Protein AF-A0A7S4IRR3-F1 (afdb_monomer_lite)

Secondary structure (DSSP, 8-state):
-HHHHHHHS--S----SSS--------SSTT--EEEEEEBTTSS---S-----S--EEEEEETTS-EEEEE-----TTS-PPPPEEEE--SPPPSS--SEEEEES-THHHHS-TT----------------------EEEEE-TTS-EEETTEEEESSEEEEEEETTTTEEEEEE-SSS-EEEEEEHHHHHS--GGGHHHHHHHHHHSSPPPEE--TT-EEEEE-SSSS-EEEE-TTS-EEEE--HHHHHHHHHHHHHTT-HHHHHHHHHHHT--TTHHHHT-HHHHHTSSHHHHHHHH---HHHHHHHHHT--SS-HHHHTSPPPGGG--SSS---S-SS----------GGGHHHHHHHHHHHHHHHHHHHSB-TTS-B--TTSSHHHHHHHHHHSSS--HHHHHHHHHHHHHHHHHTT--TTS-GGGSHHHHHHHHHHHHHS-HHHHHHHHHHTT-HHHHHHHHHH-TT--HHHHHHHHHHHHHS-HHHHHHHHHHHTT-HHHHHHHHHHHHHHHHHHHTT---TT---S-----------HHHHHHHHHHHHHHHHT-HHHHHHHS-TT-HHHHHHHHHHHHHHHHHTT-HHHHHHHHHTSSS--HHHHHHHHHHHT-HHHHHHHHHHTTSS--------SS--HHHHHHHHHHHHHHHHHHH--PPTTS---TTSPPPPHHHHHHHHHHHHHHHIIIII--HHHHHHHHHHTT-HHHHHHHHHHTT-HHHHHHHHHHHHHHHHHHHHHHHHHHHHHHHHHHHHHHHHHHHHHH-

Sequence (779 aa):
QAHLDRIIIRGDGAEGEGGRSVRCLPVEGESARVLRLAPWSDEDGDVGGDSPESGPGAIVELSDGTLLEYNAGDVDGDGEGESPRLSPSEAEPLLEPCPWIAALRRPDRFLAPSGSSSDEHPHDSHHDHHHHHDSKRVVVGLSSRSRLYLSDRLLSPSSSSFAISPFHSFLAHVTIGSRSQLRHLPLSALASYDPLSGSEGDAALLGEGYEPRDVERGSRLVAVLPSSPSAVLQMARGNLEGVYPRALVLPHVMTLLDRGEYGPAVEIMRRQKVDLNLAVDIDPTKFLDGGGVDALIDRVRAVDRLNLFLSNLTDEDITRWKYRVPGWLRLKSGGGDRYDGAGAGAATDFDFTAKVNRVCSATRDAMLKAERAGETSSGRAVKSGHFLLPILSTFAKERPPRLEDALSLIRENALAAAAGGGSKHKSPLLSDKCQSSIQYLAFLADYPLLFDTALGMYDFDLAKAVARNSPQMDPKVYLPLLKKLRGLGESAGRYEVDVRLGRYESALKNLVRMGEEEEEGAAGDDNPAAAVFEGEEKKEGASSDDEKHFERCLAFLRTHKLHCLGLELYDSSQPDRRRRVAVSLGQRLLGEGKGEAALSVFLALDPPDLESAKGAARMCGDWRAYFFACSSASSSGDGEDEEGGGGSREGRRRAIAAEIAEEIASSGKAAPGDGVAGGMPPPSSDELHRRGASAAARILLDYADDVDGAVDMLVKAEAWSEGRRIAVLRSREDLARKVSDGAAAAAERYLEDMITKADAFEESNARYGDVVKLRRRVV

Organism: NCBI:txid265563

InterPro domains:
  IPR006849 Elongator complex protein 1 [PTHR12747] (57-776)
  IPR056165 ELP1, N-terminal second beta-propeller [PF23797] (127-222)
  IPR056167 ELP1, alpha-solenoid [PF23925] (246-485)

Structure (mmCIF, N/CA/C/O backbone):
data_AF-A0A7S4IRR3-F1
#
_entry.id   AF-A0A7S4IRR3-F1
#
loop_
_atom_site.group_PDB
_atom_site.id
_atom_site.type_symbol
_atom_site.label_atom_id
_atom_site.label_alt_id
_atom_site.label_comp_id
_atom_site.label_asym_id
_atom_site.label_entity_id
_atom_site.label_seq_id
_atom_site.pdbx_PDB_ins_code
_atom_site.Cartn_x
_atom_site.Cartn_y
_atom_site.Cartn_z
_atom_site.occupancy
_atom_site.B_iso_or_equiv
_atom_site.auth_seq_id
_atom_site.auth_comp_id
_atom_site.auth_asym_id
_atom_site.auth_atom_id
_atom_site.pdbx_PDB_model_num
ATOM 1 N N . GLN A 1 1 ? 33.827 -16.045 -50.760 1.00 35.38 1 GLN A N 1
ATOM 2 C CA . GLN A 1 1 ? 33.430 -16.798 -51.974 1.00 35.38 1 GLN A CA 1
ATOM 3 C C . GLN A 1 1 ? 34.607 -17.223 -52.849 1.00 35.38 1 GLN A C 1
ATOM 5 O O . GLN A 1 1 ? 35.004 -18.368 -52.732 1.00 35.38 1 GLN A O 1
ATOM 10 N N . ALA A 1 2 ? 35.233 -16.345 -53.649 1.00 34.03 2 ALA A N 1
ATOM 11 C CA . ALA A 1 2 ? 36.182 -16.763 -54.700 1.00 34.03 2 ALA A CA 1
ATOM 12 C C . ALA A 1 2 ? 37.408 -17.574 -54.215 1.00 34.03 2 ALA A C 1
ATOM 14 O O . ALA A 1 2 ? 37.931 -18.404 -54.955 1.00 34.03 2 ALA A O 1
ATOM 15 N N . HIS A 1 3 ? 37.858 -17.353 -52.976 1.00 36.78 3 HIS A N 1
ATOM 16 C CA . HIS A 1 3 ? 38.948 -18.119 -52.362 1.00 36.78 3 HIS A CA 1
ATOM 17 C C . HIS A 1 3 ? 38.504 -19.520 -51.902 1.00 36.78 3 HIS A C 1
ATOM 19 O O . HIS A 1 3 ? 39.292 -20.447 -51.984 1.00 36.78 3 HIS A O 1
ATOM 25 N N . LEU A 1 4 ? 37.244 -19.686 -51.481 1.00 41.91 4 LEU A N 1
ATOM 26 C CA . LEU A 1 4 ? 36.641 -20.956 -51.044 1.00 41.91 4 LEU A CA 1
ATOM 27 C C . LEU A 1 4 ? 36.145 -21.796 -52.227 1.00 41.91 4 LEU A C 1
ATOM 29 O O . LEU A 1 4 ? 36.355 -23.004 -52.249 1.00 41.91 4 LEU A O 1
ATOM 33 N N . ASP A 1 5 ? 35.587 -21.150 -53.256 1.00 39.03 5 ASP A N 1
ATOM 34 C CA . ASP A 1 5 ? 35.231 -21.814 -54.515 1.00 39.03 5 ASP A CA 1
ATOM 35 C C . ASP A 1 5 ? 36.475 -22.445 -55.160 1.00 39.03 5 ASP A C 1
ATOM 37 O O . ASP A 1 5 ? 36.417 -23.550 -55.686 1.00 39.03 5 ASP A O 1
ATOM 41 N N . ARG A 1 6 ? 37.645 -21.799 -55.050 1.00 39.53 6 ARG A N 1
ATOM 42 C CA . ARG A 1 6 ? 38.924 -22.385 -55.489 1.00 39.53 6 ARG A CA 1
ATOM 43 C C . ARG A 1 6 ? 39.375 -23.589 -54.656 1.00 39.53 6 ARG A C 1
ATOM 45 O O . ARG A 1 6 ? 40.076 -24.431 -55.209 1.00 39.53 6 ARG A O 1
ATOM 52 N N . ILE A 1 7 ? 38.993 -23.669 -53.379 1.00 42.56 7 ILE A N 1
ATOM 53 C CA . ILE A 1 7 ? 39.371 -24.766 -52.471 1.00 42.56 7 ILE A CA 1
ATOM 54 C C . ILE A 1 7 ? 38.525 -26.019 -52.741 1.00 42.56 7 ILE A C 1
ATOM 56 O O . ILE A 1 7 ? 39.054 -27.123 -52.710 1.00 42.56 7 ILE A O 1
ATOM 60 N N . ILE A 1 8 ? 37.242 -25.861 -53.077 1.00 42.03 8 ILE A N 1
ATOM 61 C CA . ILE A 1 8 ? 36.310 -26.991 -53.258 1.00 42.03 8 ILE A CA 1
ATOM 62 C C . ILE A 1 8 ? 36.262 -27.509 -54.710 1.00 42.03 8 ILE A C 1
ATOM 64 O O . ILE A 1 8 ? 35.900 -28.655 -54.945 1.00 42.03 8 ILE A O 1
ATOM 68 N N . ILE A 1 9 ? 36.682 -26.715 -55.703 1.00 36.94 9 ILE A N 1
ATOM 69 C CA . ILE A 1 9 ? 36.589 -27.097 -57.129 1.00 36.94 9 ILE A CA 1
ATOM 70 C C . ILE A 1 9 ? 37.771 -27.959 -57.624 1.00 36.94 9 ILE A C 1
ATOM 72 O O . ILE A 1 9 ? 37.675 -28.558 -58.694 1.00 36.94 9 ILE A O 1
ATOM 76 N N . ARG A 1 10 ? 38.888 -28.068 -56.892 1.00 39.56 10 ARG A N 1
ATOM 77 C CA . ARG A 1 10 ? 40.057 -28.843 -57.354 1.00 39.56 10 ARG A CA 1
ATOM 78 C C . ARG A 1 10 ? 40.174 -30.191 -56.645 1.00 39.56 10 ARG A C 1
ATOM 80 O O . ARG A 1 10 ? 40.886 -30.316 -55.654 1.00 39.56 10 ARG A O 1
ATOM 87 N N . GLY A 1 11 ? 39.493 -31.189 -57.206 1.00 37.97 11 GLY A N 1
ATOM 88 C CA . GLY A 1 11 ? 39.904 -32.585 -57.079 1.00 37.97 11 GLY A CA 1
ATOM 89 C C . GLY A 1 11 ? 41.232 -32.794 -57.812 1.00 37.97 11 GLY A C 1
ATOM 90 O O . GLY A 1 11 ? 41.384 -32.338 -58.942 1.00 37.97 11 GLY A O 1
ATOM 91 N N . ASP A 1 12 ? 42.167 -33.435 -57.116 1.00 32.97 12 ASP A N 1
ATOM 92 C CA . ASP A 1 12 ? 43.511 -33.846 -57.526 1.00 32.97 12 ASP A CA 1
ATOM 93 C C . ASP A 1 12 ? 44.488 -32.778 -58.060 1.00 32.97 12 ASP A C 1
ATOM 95 O O . ASP A 1 12 ? 44.356 -32.216 -59.142 1.00 32.97 12 ASP A O 1
ATOM 99 N N . GLY A 1 13 ? 45.566 -32.589 -57.286 1.00 43.34 13 GLY A N 1
ATOM 100 C CA . GLY A 1 13 ? 46.900 -32.232 -57.774 1.00 43.34 13 GLY A CA 1
ATOM 101 C C . GLY A 1 13 ? 47.042 -30.913 -58.536 1.00 43.34 13 GLY A C 1
ATOM 102 O O . GLY A 1 13 ? 47.095 -30.901 -59.762 1.00 43.34 13 GLY A O 1
ATOM 103 N N . ALA A 1 14 ? 47.258 -29.803 -57.824 1.00 32.59 14 ALA A N 1
ATOM 104 C CA . ALA A 1 14 ? 47.931 -28.642 -58.410 1.00 32.59 14 ALA A CA 1
ATOM 105 C C . ALA A 1 14 ? 48.655 -27.814 -57.337 1.00 32.59 14 ALA A C 1
ATOM 107 O O . ALA A 1 14 ? 48.015 -27.121 -56.545 1.00 32.59 14 ALA A O 1
ATOM 108 N N . GLU A 1 15 ? 49.990 -27.857 -57.349 1.00 34.72 15 GLU A N 1
ATOM 109 C CA . GLU A 1 15 ? 50.844 -26.885 -56.662 1.00 34.72 15 GLU A CA 1
ATOM 110 C C . GLU A 1 15 ? 50.560 -25.485 -57.229 1.00 34.72 15 GLU A C 1
ATOM 112 O O . GLU A 1 15 ? 50.733 -25.227 -58.421 1.00 34.72 15 GLU A O 1
ATOM 117 N N . GLY A 1 16 ? 50.056 -24.583 -56.386 1.00 35.41 16 GLY A N 1
ATOM 118 C CA . GLY A 1 16 ? 49.928 -23.167 -56.712 1.00 35.41 16 GLY A CA 1
ATOM 119 C C . GLY A 1 16 ? 51.215 -22.425 -56.362 1.00 35.41 16 GLY A C 1
ATOM 120 O O . GLY A 1 16 ? 51.739 -22.589 -55.260 1.00 35.41 16 GLY A O 1
ATOM 121 N N . GLU A 1 17 ? 51.706 -21.596 -57.285 1.00 38.66 17 GLU A N 1
ATOM 122 C CA . GLU A 1 17 ? 52.822 -20.674 -57.054 1.00 38.66 17 GLU A CA 1
ATOM 123 C C . GLU A 1 17 ? 52.554 -19.821 -55.803 1.00 38.66 17 GLU A C 1
ATOM 125 O O . GLU A 1 17 ? 51.614 -19.025 -55.767 1.00 38.66 17 GLU A O 1
ATOM 130 N N . GLY A 1 18 ? 53.373 -20.018 -54.766 1.00 40.31 18 GLY A N 1
ATOM 131 C CA . GLY A 1 18 ? 53.270 -19.292 -53.498 1.00 40.31 18 GLY A CA 1
ATOM 132 C C . GLY A 1 18 ? 53.074 -20.152 -52.248 1.00 40.31 18 GLY A C 1
ATOM 133 O O . GLY A 1 18 ? 52.336 -19.739 -51.364 1.00 40.31 18 GLY A O 1
ATOM 134 N N . GLY A 1 19 ? 53.706 -21.328 -52.150 1.00 33.09 19 GLY A N 1
ATOM 135 C CA . GLY A 1 19 ? 54.172 -21.928 -50.882 1.00 33.09 19 GLY A CA 1
ATOM 136 C C . GLY A 1 19 ? 53.174 -22.205 -49.741 1.00 33.09 19 GLY A C 1
ATOM 137 O O . GLY A 1 19 ? 53.611 -22.631 -48.679 1.00 33.09 19 GLY A O 1
ATOM 138 N N . ARG A 1 20 ? 51.864 -21.999 -49.907 1.00 32.97 20 ARG A N 1
ATOM 139 C CA . ARG A 1 20 ? 50.837 -22.328 -48.904 1.00 32.97 20 ARG A CA 1
ATOM 140 C C . ARG A 1 20 ? 49.991 -23.489 -49.413 1.00 32.97 20 ARG A C 1
ATOM 142 O O . ARG A 1 20 ? 49.128 -23.305 -50.270 1.00 32.97 20 ARG A O 1
ATOM 149 N N . SER A 1 21 ? 50.247 -24.694 -48.901 1.00 32.44 21 SER A N 1
ATOM 150 C CA . SER A 1 21 ? 49.424 -25.866 -49.209 1.00 32.44 21 SER A CA 1
ATOM 151 C C . SER A 1 21 ? 48.075 -25.745 -48.499 1.00 32.44 21 SER A C 1
ATOM 153 O O . SER A 1 21 ? 48.017 -25.798 -47.270 1.00 32.44 21 SER A O 1
ATOM 155 N N . VAL A 1 22 ? 46.985 -25.615 -49.251 1.00 36.72 22 VAL A N 1
ATOM 156 C CA . VAL A 1 22 ? 45.637 -25.800 -48.703 1.00 36.72 22 VAL A CA 1
ATOM 157 C C . VAL A 1 22 ? 45.324 -27.292 -48.774 1.00 36.72 22 VAL A C 1
ATOM 159 O O . VAL A 1 22 ? 45.289 -27.862 -49.862 1.00 36.72 22 VAL A O 1
ATOM 162 N N . ARG A 1 23 ? 45.137 -27.949 -47.624 1.00 35.16 23 ARG A N 1
ATOM 163 C CA . ARG A 1 23 ? 44.628 -29.327 -47.589 1.00 35.16 23 ARG A CA 1
ATOM 164 C C . ARG A 1 23 ? 43.145 -29.296 -47.963 1.00 35.16 23 ARG A C 1
ATOM 166 O O . ARG A 1 23 ? 42.326 -28.844 -47.169 1.00 35.16 23 ARG A O 1
ATOM 173 N N . CYS A 1 24 ? 42.813 -29.751 -49.166 1.00 39.56 24 CYS A N 1
ATOM 174 C CA . CYS A 1 24 ? 41.432 -29.988 -49.578 1.00 39.56 24 CYS A CA 1
ATOM 175 C C . CYS A 1 24 ? 40.955 -31.325 -48.991 1.00 39.56 24 CYS A C 1
ATOM 177 O O . CYS A 1 24 ? 41.635 -32.340 -49.143 1.00 39.56 24 CYS A O 1
ATOM 179 N N . LEU A 1 25 ? 39.807 -31.330 -48.308 1.00 39.19 25 LEU A N 1
ATOM 180 C CA . LEU A 1 25 ? 39.143 -32.568 -47.893 1.00 39.19 25 LEU A CA 1
ATOM 181 C C . LEU A 1 25 ? 38.519 -33.242 -49.128 1.00 39.19 25 LEU A C 1
ATOM 183 O O . LEU A 1 25 ? 37.919 -32.538 -49.945 1.00 39.19 25 LEU A O 1
ATOM 187 N N . PRO A 1 26 ? 38.628 -34.573 -49.283 1.00 35.41 26 PRO A N 1
ATOM 188 C CA . PRO A 1 26 ? 37.920 -35.284 -50.335 1.00 35.41 26 PRO A CA 1
ATOM 189 C C . PRO A 1 26 ? 36.426 -35.277 -49.998 1.00 35.41 26 PRO A C 1
ATOM 191 O O . PRO A 1 26 ? 35.986 -35.957 -49.076 1.00 35.41 26 PRO A O 1
ATOM 194 N N . VAL A 1 27 ? 35.641 -34.480 -50.721 1.00 41.53 27 VAL A N 1
ATOM 195 C CA . VAL A 1 27 ? 34.182 -34.616 -50.712 1.00 41.53 27 VAL A CA 1
ATOM 196 C C . VAL A 1 27 ? 33.857 -35.722 -51.712 1.00 41.53 27 VAL A C 1
ATOM 198 O O . VAL A 1 27 ? 34.025 -35.541 -52.918 1.00 41.53 27 VAL A O 1
ATOM 201 N N . GLU A 1 28 ? 33.478 -36.901 -51.219 1.00 35.97 28 GLU A N 1
ATOM 202 C CA . GLU A 1 28 ? 33.031 -38.006 -52.068 1.00 35.97 28 GLU A CA 1
ATOM 203 C C . GLU A 1 28 ? 31.702 -37.628 -52.739 1.00 35.97 28 GLU A C 1
ATOM 205 O O . GLU A 1 28 ? 30.629 -37.729 -52.153 1.00 35.97 28 GLU A O 1
ATOM 210 N N . GLY A 1 29 ? 31.782 -37.154 -53.981 1.00 41.12 29 GLY A N 1
ATOM 211 C CA . GLY A 1 29 ? 30.624 -36.828 -54.805 1.00 41.12 29 GLY A CA 1
ATOM 212 C C . GLY A 1 29 ? 30.916 -35.672 -55.754 1.00 41.12 29 GLY A C 1
ATOM 213 O O . GLY A 1 29 ? 31.069 -34.525 -55.338 1.00 41.12 29 GLY A O 1
ATOM 214 N N . GLU A 1 30 ? 30.966 -35.955 -57.055 1.00 42.25 30 GLU A N 1
ATOM 215 C CA . GLU A 1 30 ? 30.983 -34.927 -58.096 1.00 42.25 30 GLU A CA 1
ATOM 216 C C . GLU A 1 30 ? 29.732 -34.037 -57.954 1.00 42.25 30 GLU A C 1
ATOM 218 O O . GLU A 1 30 ? 28.657 -34.450 -58.381 1.00 42.25 30 GLU A O 1
ATOM 223 N N . SER A 1 31 ? 29.845 -32.853 -57.323 1.00 52.12 31 SER A N 1
ATOM 224 C CA . SER A 1 31 ? 29.024 -31.627 -57.531 1.00 52.12 31 SER A CA 1
ATOM 225 C C . SER A 1 31 ? 28.780 -30.726 -56.302 1.00 52.12 31 SER A C 1
ATOM 227 O O . SER A 1 31 ? 28.099 -29.709 -56.460 1.00 52.12 31 SER A O 1
ATOM 229 N N . ALA A 1 32 ? 29.321 -30.999 -55.109 1.00 55.38 32 ALA A N 1
ATOM 230 C CA . ALA A 1 32 ? 29.076 -30.134 -53.945 1.00 55.38 32 ALA A CA 1
ATOM 231 C C . ALA A 1 32 ? 29.749 -28.748 -54.096 1.00 55.38 32 ALA A C 1
ATOM 233 O O . ALA A 1 32 ? 30.969 -28.639 -54.201 1.00 55.38 32 ALA A O 1
ATOM 234 N N . ARG A 1 33 ? 28.959 -27.666 -54.129 1.00 67.62 33 ARG A N 1
ATOM 235 C CA . ARG A 1 33 ? 29.439 -26.268 -54.198 1.00 67.62 33 ARG A CA 1
ATOM 236 C C . ARG A 1 33 ? 29.183 -25.553 -52.879 1.00 67.62 33 ARG A C 1
ATOM 238 O O . ARG A 1 33 ? 28.206 -25.863 -52.207 1.00 67.62 33 ARG A O 1
ATOM 245 N N . VAL A 1 34 ? 29.992 -24.542 -52.550 1.00 69.69 34 VAL A N 1
ATOM 246 C CA . VAL A 1 34 ? 29.703 -23.652 -51.412 1.00 69.69 34 VAL A CA 1
ATOM 247 C C . VAL A 1 34 ? 28.371 -22.958 -51.648 1.00 69.69 34 VAL A C 1
ATOM 249 O O . VAL A 1 34 ? 28.236 -22.130 -52.552 1.00 69.69 34 VAL A O 1
ATOM 252 N N . LEU A 1 35 ? 27.389 -23.278 -50.814 1.00 70.38 35 LEU A N 1
ATOM 253 C CA . LEU A 1 35 ? 26.112 -22.595 -50.804 1.00 70.38 35 LEU A CA 1
ATOM 254 C C . LEU A 1 35 ? 26.256 -21.284 -50.032 1.00 70.38 35 LEU A C 1
ATOM 256 O O . LEU A 1 35 ? 25.914 -20.220 -50.563 1.00 70.38 35 LEU A O 1
ATOM 260 N N . ARG A 1 36 ? 26.797 -21.333 -48.805 1.00 75.38 36 ARG A N 1
ATOM 261 C CA . ARG A 1 36 ? 26.879 -20.179 -47.895 1.00 75.38 36 ARG A CA 1
ATOM 262 C C . ARG A 1 36 ? 28.106 -20.197 -46.988 1.00 75.38 36 ARG A C 1
ATOM 264 O O . ARG A 1 36 ? 28.726 -21.229 -46.772 1.00 75.38 36 ARG A O 1
ATOM 271 N N . LEU A 1 37 ? 28.433 -19.006 -46.490 1.00 80.44 37 LEU A N 1
ATOM 272 C CA . LEU A 1 37 ? 29.466 -18.725 -45.498 1.00 80.44 37 LEU A CA 1
ATOM 273 C C . LEU A 1 37 ? 28.853 -17.763 -44.476 1.00 80.44 37 LEU A C 1
ATOM 275 O O . LEU A 1 37 ? 28.346 -16.714 -44.884 1.00 80.44 37 LEU A O 1
ATOM 279 N N . ALA A 1 38 ? 28.906 -18.096 -43.191 1.00 81.12 38 ALA A N 1
ATOM 280 C CA . ALA A 1 38 ? 28.488 -17.209 -42.110 1.00 81.12 38 ALA A CA 1
ATOM 281 C C . ALA A 1 38 ? 29.564 -17.155 -41.015 1.00 81.12 38 ALA A C 1
ATOM 283 O O . ALA A 1 38 ? 30.066 -18.210 -40.628 1.00 81.12 38 ALA A O 1
ATOM 284 N N . PRO A 1 39 ? 29.937 -15.961 -40.520 1.00 83.81 39 PRO A N 1
ATOM 285 C CA . PRO A 1 39 ? 30.825 -15.853 -39.369 1.00 83.81 39 PRO A CA 1
ATOM 286 C C . PRO A 1 39 ? 30.141 -16.398 -38.111 1.00 83.81 39 PRO A C 1
ATOM 288 O O . PRO A 1 39 ? 28.907 -16.465 -38.031 1.00 83.81 39 PRO A O 1
ATOM 291 N N . TRP A 1 40 ? 30.943 -16.762 -37.118 1.00 82.62 40 TRP A N 1
ATOM 292 C CA . TRP A 1 40 ? 30.437 -17.139 -35.804 1.00 82.62 40 TRP A CA 1
ATOM 293 C C . TRP A 1 40 ? 29.813 -15.926 -35.111 1.00 82.62 40 TRP A C 1
ATOM 295 O O . TRP A 1 40 ? 30.417 -14.861 -35.019 1.00 82.62 40 TRP A O 1
ATOM 305 N N . SER A 1 41 ? 28.575 -16.069 -34.636 1.00 79.75 41 SER A N 1
ATOM 306 C CA . SER A 1 41 ? 27.829 -14.944 -34.049 1.00 79.75 41 SER A CA 1
ATOM 307 C C . SER A 1 41 ? 28.356 -14.537 -32.668 1.00 79.75 41 SER A C 1
ATOM 309 O O . SER A 1 41 ? 28.049 -13.444 -32.199 1.00 79.75 41 SER A O 1
ATOM 311 N N . ASP A 1 42 ? 29.121 -15.413 -32.015 1.00 73.38 42 ASP A N 1
ATOM 312 C CA . ASP A 1 42 ? 29.679 -15.278 -30.669 1.00 73.38 42 ASP A CA 1
ATOM 313 C C . ASP A 1 42 ? 31.157 -14.838 -30.626 1.00 73.38 42 ASP A C 1
ATOM 315 O O . ASP A 1 42 ? 31.707 -14.717 -29.533 1.00 73.38 42 ASP A O 1
ATOM 319 N N . GLU A 1 43 ? 31.793 -14.550 -31.769 1.00 62.66 43 GLU A N 1
ATOM 320 C CA . GLU A 1 43 ? 33.201 -14.104 -31.824 1.00 62.66 43 GLU A CA 1
ATOM 321 C C . GLU A 1 43 ? 33.392 -12.592 -31.562 1.00 62.66 43 GLU A C 1
ATOM 323 O O . GLU A 1 43 ? 34.445 -12.186 -31.080 1.00 62.66 43 GLU A O 1
ATOM 328 N N . ASP A 1 44 ? 32.368 -11.753 -31.769 1.00 50.81 44 ASP A N 1
ATOM 329 C CA . ASP A 1 44 ? 32.457 -10.280 -31.652 1.00 50.81 44 ASP A CA 1
ATOM 330 C C . ASP A 1 44 ? 32.209 -9.719 -30.224 1.00 50.81 44 ASP A C 1
ATOM 332 O O . ASP A 1 44 ? 31.921 -8.531 -30.043 1.00 50.81 44 ASP A O 1
ATOM 336 N N . GLY A 1 45 ? 32.272 -10.554 -29.180 1.00 47.22 45 GLY A N 1
ATOM 337 C CA . GLY A 1 45 ? 31.860 -10.190 -27.818 1.00 47.22 45 GLY A CA 1
ATOM 338 C C . GLY A 1 45 ? 32.991 -10.130 -26.790 1.00 47.22 45 GLY A C 1
ATOM 339 O O . GLY A 1 45 ? 33.314 -11.145 -26.182 1.00 47.22 45 GLY A O 1
ATOM 340 N N . ASP A 1 46 ? 33.498 -8.926 -26.507 1.00 39.91 46 ASP A N 1
ATOM 341 C CA . ASP A 1 46 ? 34.305 -8.585 -25.320 1.00 39.91 46 ASP A CA 1
ATOM 342 C C . ASP A 1 46 ? 33.465 -8.734 -24.031 1.00 39.91 46 ASP A C 1
ATOM 344 O O . ASP A 1 46 ? 32.955 -7.770 -23.454 1.00 39.91 46 ASP A O 1
ATOM 348 N N . VAL A 1 47 ? 33.225 -9.979 -23.618 1.00 40.53 47 VAL A N 1
ATOM 349 C CA . VAL A 1 47 ? 32.549 -10.324 -22.362 1.00 40.53 47 VAL A CA 1
ATOM 350 C C . VAL A 1 47 ? 33.479 -11.213 -21.545 1.00 40.53 47 VAL A C 1
ATOM 352 O O . VAL A 1 47 ? 33.315 -12.426 -21.512 1.00 40.53 47 VAL A O 1
ATOM 355 N N . GLY A 1 48 ? 34.432 -10.575 -20.862 1.00 35.81 48 GLY A N 1
ATOM 356 C CA . GLY A 1 48 ? 35.201 -11.166 -19.764 1.00 35.81 48 GLY A CA 1
ATOM 357 C C . GLY A 1 48 ? 36.303 -12.125 -20.212 1.00 35.81 48 GLY A C 1
ATOM 358 O O . GLY A 1 48 ? 36.054 -13.103 -20.908 1.00 35.81 48 GLY A O 1
ATOM 359 N N . GLY A 1 49 ? 37.533 -11.820 -19.798 1.00 37.97 49 GLY A N 1
ATOM 360 C CA . GLY A 1 49 ? 38.733 -12.543 -20.199 1.00 37.97 49 GLY A CA 1
ATOM 361 C C . GLY A 1 49 ? 38.677 -14.039 -19.905 1.00 37.97 49 GLY A C 1
ATOM 362 O O . GLY A 1 49 ? 38.450 -14.435 -18.771 1.00 37.97 49 GLY A O 1
ATOM 363 N N . ASP A 1 50 ? 38.889 -14.830 -20.954 1.00 31.75 50 ASP A N 1
ATOM 364 C CA . ASP A 1 50 ? 39.827 -15.953 -20.967 1.00 31.75 50 ASP A CA 1
ATOM 365 C C . ASP A 1 50 ? 40.097 -16.355 -22.433 1.00 31.75 50 ASP A C 1
ATOM 367 O O . ASP A 1 50 ? 39.174 -16.623 -23.205 1.00 31.75 50 ASP A O 1
ATOM 371 N N . SER A 1 51 ? 41.389 -16.331 -22.779 1.00 36.38 51 SER A N 1
ATOM 372 C CA . SER A 1 51 ? 42.092 -16.890 -23.953 1.00 36.38 51 SER A CA 1
ATOM 373 C C . SER A 1 51 ? 41.702 -16.443 -25.386 1.00 36.38 51 SER A C 1
ATOM 375 O O . SER A 1 51 ? 40.642 -16.819 -25.892 1.00 36.38 51 SER A O 1
ATOM 377 N N . PRO A 1 52 ? 42.611 -15.768 -26.130 1.00 39.25 52 PRO A N 1
ATOM 378 C CA . PRO A 1 52 ? 42.481 -15.467 -27.560 1.00 39.25 52 PRO A CA 1
ATOM 379 C C . PRO A 1 52 ? 42.955 -16.634 -28.455 1.00 39.25 52 PRO A C 1
ATOM 381 O O . PRO A 1 52 ? 43.526 -16.405 -29.509 1.00 39.25 52 PRO A O 1
ATOM 384 N N . GLU A 1 53 ? 42.759 -17.894 -28.054 1.00 41.47 53 GLU A N 1
ATOM 385 C CA . GLU A 1 53 ? 43.360 -19.065 -28.734 1.00 41.47 53 GLU A CA 1
ATOM 386 C C . GLU A 1 53 ? 42.607 -19.533 -29.996 1.00 41.47 53 GLU A C 1
ATOM 388 O O . GLU A 1 53 ? 42.714 -20.680 -30.428 1.00 41.47 53 GLU A O 1
ATOM 393 N N . SER A 1 54 ? 41.780 -18.685 -30.603 1.00 51.06 54 SER A N 1
ATOM 394 C CA . SER A 1 54 ? 41.132 -19.061 -31.855 1.00 51.06 54 SER A CA 1
ATOM 395 C C . SER A 1 54 ? 40.832 -17.841 -32.702 1.00 51.06 54 SER A C 1
ATOM 397 O O . SER A 1 54 ? 39.901 -17.093 -32.412 1.00 51.06 54 SER A O 1
ATOM 399 N N . GLY A 1 55 ? 41.639 -17.658 -33.748 1.00 55.59 55 GLY A N 1
ATOM 400 C CA . GLY A 1 55 ? 41.440 -16.633 -34.764 1.00 55.59 55 GLY A CA 1
ATOM 401 C C . GLY A 1 55 ? 40.061 -16.699 -35.445 1.00 55.59 55 GLY A C 1
ATOM 402 O O . GLY A 1 55 ? 39.309 -17.662 -35.259 1.00 55.59 55 GLY A O 1
ATOM 403 N N . PRO A 1 56 ? 39.723 -15.681 -36.259 1.00 63.97 56 PRO A N 1
ATOM 404 C CA . PRO A 1 56 ? 38.393 -15.511 -36.837 1.00 63.97 56 PRO A CA 1
ATOM 405 C C . PRO A 1 56 ? 37.975 -16.731 -37.664 1.00 63.97 56 PRO A C 1
ATOM 407 O O . PRO A 1 56 ? 38.706 -17.182 -38.555 1.00 63.97 56 PRO A O 1
ATOM 410 N N . GLY A 1 57 ? 36.787 -17.256 -37.378 1.00 76.38 57 GLY A N 1
ATOM 411 C CA . GLY A 1 57 ? 36.250 -18.449 -38.018 1.00 76.38 57 GLY A CA 1
ATOM 412 C C . GLY A 1 57 ? 34.933 -18.198 -38.750 1.00 76.38 57 GLY A C 1
ATOM 413 O O . GLY A 1 57 ? 34.300 -17.147 -38.641 1.00 76.38 57 GLY A O 1
ATOM 414 N N . ALA A 1 58 ? 34.499 -19.181 -39.529 1.00 82.50 58 ALA A N 1
ATOM 415 C CA . ALA A 1 58 ? 33.190 -19.162 -40.165 1.00 82.50 58 ALA A CA 1
ATOM 416 C C . ALA A 1 58 ? 32.663 -20.577 -40.389 1.00 82.50 58 ALA A C 1
ATOM 418 O O . ALA A 1 58 ? 33.431 -21.516 -40.584 1.00 82.50 58 ALA A O 1
ATOM 419 N N . ILE A 1 59 ? 31.345 -20.717 -40.446 1.00 85.00 59 ILE A N 1
ATOM 420 C CA . ILE A 1 59 ? 30.700 -21.940 -40.907 1.00 85.00 59 ILE A CA 1
ATOM 421 C C . ILE A 1 59 ? 30.389 -21.846 -42.402 1.00 85.00 59 ILE A C 1
ATOM 423 O O . ILE A 1 59 ? 29.980 -20.797 -42.913 1.00 85.00 59 ILE A O 1
ATOM 427 N N . VAL A 1 60 ? 30.589 -22.951 -43.112 1.00 83.38 60 VAL A N 1
ATOM 428 C CA . VAL A 1 60 ? 30.354 -23.098 -44.547 1.00 83.38 60 VAL A CA 1
ATOM 429 C C . VAL A 1 60 ? 29.310 -24.183 -44.764 1.00 83.38 60 VAL A C 1
ATOM 431 O O . VAL A 1 60 ? 29.508 -25.316 -44.346 1.00 83.38 60 VAL A O 1
ATOM 434 N N . GLU A 1 61 ? 28.225 -23.854 -45.458 1.00 81.94 61 GLU A N 1
ATOM 435 C CA . GLU A 1 61 ? 27.225 -24.831 -45.905 1.00 81.94 61 GLU A CA 1
ATOM 436 C C . GLU A 1 61 ? 27.469 -25.153 -47.381 1.00 81.94 61 GLU A C 1
ATOM 438 O O . GLU A 1 61 ? 27.590 -24.247 -48.217 1.00 81.94 61 GLU A O 1
ATOM 443 N N . LEU A 1 62 ? 27.550 -26.440 -47.705 1.00 80.19 62 LEU A N 1
ATOM 444 C CA . LEU A 1 62 ? 27.645 -26.956 -49.066 1.00 80.19 62 LEU A CA 1
ATOM 445 C C . LEU A 1 62 ? 26.250 -27.229 -49.656 1.00 80.19 62 LEU A C 1
ATOM 447 O O . LEU A 1 62 ? 25.250 -27.319 -48.951 1.00 80.19 62 LEU A O 1
ATOM 451 N N . SER A 1 63 ? 26.155 -27.349 -50.982 1.00 72.44 63 SER A N 1
ATOM 452 C CA . SER A 1 63 ? 24.884 -27.550 -51.698 1.00 72.44 63 SER A CA 1
ATOM 453 C C . SER A 1 63 ? 24.179 -28.878 -51.399 1.00 72.44 63 SER A C 1
ATOM 455 O O . SER A 1 63 ? 23.006 -29.024 -51.732 1.00 72.44 63 SER A O 1
ATOM 457 N N . ASP A 1 64 ? 24.892 -29.839 -50.818 1.00 71.12 64 ASP A N 1
ATOM 458 C CA . ASP A 1 64 ? 24.383 -31.125 -50.333 1.00 71.12 64 ASP A CA 1
ATOM 459 C C . ASP A 1 64 ? 23.911 -31.069 -48.863 1.00 71.12 64 ASP A C 1
ATOM 461 O O . ASP A 1 64 ? 23.391 -32.060 -48.358 1.00 71.12 64 ASP A O 1
ATOM 465 N N . GLY A 1 65 ? 24.049 -29.915 -48.194 1.00 70.06 65 GLY A N 1
ATOM 466 C CA . GLY A 1 65 ? 23.707 -29.710 -46.782 1.00 70.06 65 GLY A CA 1
ATOM 467 C C . GLY A 1 65 ? 24.857 -29.980 -45.806 1.00 70.06 65 GLY A C 1
ATOM 468 O O . GLY A 1 65 ? 24.678 -29.801 -44.601 1.00 70.06 65 GLY A O 1
ATOM 469 N N . THR A 1 66 ? 26.038 -30.377 -46.292 1.00 78.31 66 THR A N 1
ATOM 470 C CA . THR A 1 66 ? 27.211 -30.626 -45.445 1.00 78.31 66 THR A CA 1
ATOM 471 C C . THR A 1 66 ? 27.735 -29.317 -44.845 1.00 78.31 66 THR A C 1
ATOM 473 O O . THR A 1 66 ? 27.900 -28.319 -45.554 1.00 78.31 66 THR A O 1
ATOM 476 N N . LEU A 1 67 ? 28.032 -29.327 -43.542 1.00 82.38 67 LEU A N 1
ATOM 477 C CA . LEU A 1 67 ? 28.578 -28.185 -42.807 1.00 82.38 67 LEU A CA 1
ATOM 478 C C . LEU A 1 67 ? 30.085 -28.357 -42.569 1.00 82.38 67 LEU A C 1
ATOM 480 O O . LEU A 1 67 ? 30.533 -29.370 -42.032 1.00 82.38 67 LEU A O 1
ATOM 484 N N . LEU A 1 68 ? 30.871 -27.348 -42.943 1.00 83.00 68 LEU A N 1
ATOM 485 C CA . LEU A 1 68 ? 32.314 -27.274 -42.703 1.00 83.00 68 LEU A CA 1
ATOM 486 C C . LEU A 1 68 ? 32.641 -26.068 -41.814 1.00 83.00 68 LEU A C 1
ATOM 488 O O . LEU A 1 68 ? 32.017 -25.015 -41.929 1.00 83.00 68 LEU A O 1
ATOM 492 N N . GLU A 1 69 ? 33.643 -26.199 -40.955 1.00 83.50 69 GLU A N 1
ATOM 493 C CA . GLU A 1 69 ? 34.217 -25.105 -40.168 1.00 83.50 69 GLU A CA 1
ATOM 494 C C . GLU A 1 69 ? 35.469 -24.581 -40.881 1.00 83.50 69 GLU A C 1
ATOM 496 O O . GLU A 1 69 ? 36.373 -25.336 -41.238 1.00 83.50 69 GLU A O 1
ATOM 501 N N . TYR A 1 70 ? 35.498 -23.275 -41.129 1.00 82.62 70 TYR A N 1
ATOM 502 C CA . TYR A 1 70 ? 36.644 -22.542 -41.645 1.00 82.62 70 TYR A CA 1
ATOM 503 C C . TYR A 1 70 ? 37.320 -21.812 -40.487 1.00 82.62 70 TYR A C 1
ATOM 505 O O . TYR A 1 70 ? 36.694 -20.966 -39.852 1.00 82.62 70 TYR A O 1
ATOM 513 N N . ASN A 1 71 ? 38.601 -22.090 -40.261 1.00 77.81 71 ASN A N 1
ATOM 514 C CA . ASN A 1 71 ? 39.436 -21.381 -39.295 1.00 77.81 71 ASN A CA 1
ATOM 515 C C . ASN A 1 71 ? 40.514 -20.606 -40.055 1.00 77.81 71 ASN A C 1
ATOM 517 O O . ASN A 1 71 ? 41.266 -21.201 -40.835 1.00 77.81 71 ASN A O 1
ATOM 521 N N . ALA A 1 72 ? 40.586 -19.285 -39.857 1.00 64.62 72 ALA A N 1
ATOM 522 C CA . ALA A 1 72 ? 41.499 -18.433 -40.622 1.00 64.62 72 ALA A CA 1
ATOM 523 C C . ALA A 1 72 ? 42.989 -18.637 -40.283 1.00 64.62 72 ALA A C 1
ATOM 525 O O . ALA A 1 72 ? 43.826 -18.239 -41.093 1.00 64.62 72 ALA A O 1
ATOM 526 N N . GLY A 1 73 ? 43.305 -19.303 -39.165 1.00 59.50 73 GLY A N 1
ATOM 527 C CA . GLY A 1 73 ? 44.667 -19.447 -38.643 1.00 59.50 73 GLY A CA 1
ATOM 528 C C . GLY A 1 73 ? 45.186 -18.138 -38.039 1.00 59.50 73 GLY A C 1
ATOM 529 O O . GLY A 1 73 ? 44.847 -17.055 -38.522 1.00 59.50 73 GLY A O 1
ATOM 530 N N . ASP A 1 74 ? 45.974 -18.219 -36.966 1.00 52.47 74 ASP A N 1
ATOM 531 C CA . ASP A 1 74 ? 46.573 -17.024 -36.365 1.00 52.47 74 ASP A CA 1
ATOM 532 C C . ASP A 1 74 ? 47.697 -16.475 -37.244 1.00 52.47 74 ASP A C 1
ATOM 534 O O . ASP A 1 74 ? 48.578 -17.198 -37.716 1.00 52.47 74 ASP A O 1
ATOM 538 N N . VAL A 1 75 ? 47.661 -15.162 -37.476 1.00 49.44 75 VAL A N 1
ATOM 539 C CA . VAL A 1 75 ? 48.757 -14.428 -38.109 1.00 49.44 75 VAL A CA 1
ATOM 540 C C . VAL A 1 75 ? 49.647 -13.900 -36.993 1.00 49.44 75 VAL A C 1
ATOM 542 O O . VAL A 1 75 ? 49.630 -12.709 -36.687 1.00 49.44 75 VAL A O 1
ATOM 545 N N . ASP A 1 76 ? 50.417 -14.786 -36.368 1.00 44.56 76 ASP A N 1
ATOM 546 C CA . ASP A 1 76 ? 51.496 -14.335 -35.499 1.00 44.56 76 ASP A CA 1
ATOM 547 C C . ASP A 1 76 ? 52.544 -13.589 -36.334 1.00 44.56 76 ASP A C 1
ATOM 549 O O . ASP A 1 76 ? 52.875 -13.967 -37.465 1.00 44.56 76 ASP A O 1
ATOM 553 N N . GLY A 1 77 ? 53.058 -12.489 -35.776 1.00 46.84 77 GLY A N 1
ATOM 554 C CA . GLY A 1 77 ? 54.012 -11.577 -36.420 1.00 46.84 77 GLY A CA 1
ATOM 555 C C . GLY A 1 77 ? 55.345 -12.214 -36.837 1.00 46.84 77 GLY A C 1
ATOM 556 O O . GLY A 1 77 ? 56.122 -11.566 -37.536 1.00 46.84 77 GLY A O 1
ATOM 557 N N . ASP A 1 78 ? 55.564 -13.482 -36.488 1.00 42.69 78 ASP A N 1
ATOM 558 C CA . ASP A 1 78 ? 56.789 -14.244 -36.716 1.00 42.69 78 ASP A CA 1
ATOM 559 C C . ASP A 1 78 ? 56.604 -15.382 -37.739 1.00 42.69 78 ASP A C 1
ATOM 561 O O . ASP A 1 78 ? 57.117 -16.474 -37.560 1.00 42.69 78 ASP A O 1
ATOM 565 N N . GLY A 1 79 ? 55.876 -15.165 -38.840 1.00 44.31 79 GLY A N 1
ATOM 566 C CA . GLY A 1 79 ? 56.001 -15.961 -40.079 1.00 44.31 79 GLY A CA 1
ATOM 567 C C . GLY A 1 79 ? 55.628 -17.460 -40.054 1.00 44.31 79 GLY A C 1
ATOM 568 O O . GLY A 1 79 ? 55.519 -18.046 -41.131 1.00 44.31 79 GLY A O 1
ATOM 569 N N . GLU A 1 80 ? 55.368 -18.063 -38.893 1.00 46.12 80 GLU A N 1
ATOM 570 C CA . GLU A 1 80 ? 54.936 -19.458 -38.694 1.00 46.12 80 GLU A CA 1
ATOM 571 C C . GLU A 1 80 ? 53.467 -19.546 -38.232 1.00 46.12 80 GLU A C 1
ATOM 573 O O . GLU A 1 80 ? 53.100 -20.374 -37.407 1.00 46.12 80 GLU A O 1
ATOM 578 N N . GLY A 1 81 ? 52.599 -18.690 -38.778 1.00 48.81 81 GLY A N 1
ATOM 579 C CA . GLY A 1 81 ? 51.156 -18.766 -38.529 1.00 48.81 81 GLY A CA 1
ATOM 580 C C . GLY A 1 81 ? 50.524 -20.040 -39.104 1.00 48.81 81 GLY A C 1
ATOM 581 O O . GLY A 1 81 ? 50.870 -20.477 -40.213 1.00 48.81 81 GLY A O 1
ATOM 582 N N . GLU A 1 82 ? 49.575 -20.636 -38.376 1.00 54.09 82 GLU A N 1
ATOM 583 C CA . GLU A 1 82 ? 48.811 -21.785 -38.863 1.00 54.09 82 GLU A CA 1
ATOM 584 C C . GLU A 1 82 ? 48.129 -21.448 -40.199 1.00 54.09 82 GLU A C 1
ATOM 586 O O . GLU A 1 82 ? 47.450 -20.435 -40.351 1.00 54.09 82 GLU A O 1
ATOM 591 N N . SER A 1 83 ? 48.311 -22.301 -41.211 1.00 56.53 83 SER A N 1
ATOM 592 C CA . SER A 1 83 ? 47.625 -22.119 -42.497 1.00 56.53 83 SER A CA 1
ATOM 593 C C . SER A 1 83 ? 46.110 -22.271 -42.319 1.00 56.53 83 SER A C 1
ATOM 595 O O . SER A 1 83 ? 45.702 -23.146 -41.556 1.00 56.53 83 SER A O 1
ATOM 597 N N . PRO A 1 84 ? 45.274 -21.507 -43.048 1.00 64.44 84 PRO A N 1
ATOM 598 C CA . PRO A 1 84 ? 43.821 -21.608 -42.945 1.00 64.44 84 PRO A CA 1
ATOM 599 C C . PRO A 1 84 ? 43.352 -23.036 -43.242 1.00 64.44 84 PRO A C 1
ATOM 601 O O . PRO A 1 84 ? 43.784 -23.650 -44.225 1.00 64.44 84 PRO A O 1
ATOM 604 N N . ARG A 1 85 ? 42.467 -23.569 -42.393 1.00 71.06 85 ARG A N 1
ATOM 605 C CA . ARG A 1 85 ? 41.971 -24.953 -42.474 1.00 71.06 85 ARG A CA 1
ATOM 606 C C . ARG A 1 85 ? 40.455 -24.980 -42.624 1.00 71.06 85 ARG A C 1
ATOM 608 O O . ARG A 1 85 ? 39.746 -24.198 -41.999 1.00 71.06 85 ARG A O 1
ATOM 615 N N . LEU A 1 86 ? 39.988 -25.915 -43.449 1.00 74.56 86 LEU A N 1
ATOM 616 C CA . LEU A 1 86 ? 38.598 -26.359 -43.500 1.00 74.56 86 LEU A CA 1
ATOM 617 C C . LEU A 1 86 ? 38.523 -27.747 -42.877 1.00 74.56 86 LEU A C 1
ATOM 619 O O . LEU A 1 86 ? 39.218 -28.657 -43.332 1.00 74.56 86 LEU A O 1
ATOM 623 N N . SER A 1 87 ? 37.693 -27.901 -41.855 1.00 79.06 87 SER A N 1
ATOM 624 C CA . SER A 1 87 ? 37.405 -29.178 -41.200 1.00 79.06 87 SER A CA 1
ATOM 625 C C . SER A 1 87 ? 35.906 -29.481 -41.270 1.00 79.06 87 SER A C 1
ATOM 627 O O . SER A 1 87 ? 35.107 -28.549 -41.378 1.00 79.06 87 SER A O 1
ATOM 629 N N . PRO A 1 88 ? 35.484 -30.757 -41.219 1.00 78.25 88 PRO A N 1
ATOM 630 C CA . PRO A 1 88 ? 34.079 -31.086 -40.995 1.00 78.25 88 PRO A CA 1
ATOM 631 C C . PRO A 1 88 ? 33.588 -30.412 -39.711 1.00 78.25 88 PRO A C 1
ATOM 633 O O . PRO A 1 88 ? 34.322 -30.376 -38.724 1.00 78.25 88 PRO A O 1
ATOM 636 N N . SER A 1 89 ? 32.386 -29.835 -39.736 1.00 80.19 89 SER A N 1
ATOM 637 C CA . SER A 1 89 ? 31.797 -29.240 -38.537 1.00 80.19 89 SER A CA 1
ATOM 638 C C . SER A 1 89 ? 31.152 -30.320 -37.671 1.00 80.19 89 SER A C 1
ATOM 640 O O . SER A 1 89 ? 30.530 -31.245 -38.184 1.00 80.19 89 SER A O 1
ATOM 642 N N . GLU A 1 90 ? 31.243 -30.160 -36.354 1.00 77.00 90 GLU A N 1
ATOM 643 C CA . GLU A 1 90 ? 30.502 -30.968 -35.373 1.00 77.00 90 GLU A CA 1
ATOM 644 C C . GLU A 1 90 ? 29.038 -30.522 -35.216 1.00 77.00 90 GLU A C 1
ATOM 646 O O . GLU A 1 90 ? 28.301 -31.067 -34.393 1.00 77.00 90 GLU A O 1
ATOM 651 N N . ALA A 1 91 ? 28.612 -29.510 -35.979 1.00 77.06 91 ALA A N 1
ATOM 652 C CA . ALA A 1 91 ? 27.225 -29.078 -36.024 1.00 77.06 91 ALA A CA 1
ATOM 653 C C . ALA A 1 91 ? 26.330 -30.156 -36.643 1.00 77.06 91 ALA A C 1
ATOM 655 O O . ALA A 1 91 ? 26.645 -30.736 -37.683 1.00 77.06 91 ALA A O 1
ATOM 656 N N . GLU A 1 92 ? 25.164 -30.364 -36.039 1.00 77.00 92 GLU A N 1
ATOM 657 C CA . GLU A 1 92 ? 24.122 -31.198 -36.632 1.00 77.00 92 GLU A CA 1
ATOM 658 C C . GLU A 1 92 ? 23.600 -30.554 -37.936 1.00 77.00 92 GLU A C 1
ATOM 660 O O . GLU A 1 92 ? 23.426 -29.330 -37.999 1.00 77.00 92 GLU A O 1
ATOM 665 N N . PRO A 1 93 ? 23.367 -31.348 -39.000 1.00 75.50 93 PRO A N 1
ATOM 666 C CA . PRO A 1 93 ? 22.938 -30.823 -40.290 1.00 75.50 93 PRO A CA 1
ATOM 667 C C . PRO A 1 93 ? 21.508 -30.272 -40.231 1.00 75.50 93 PRO A C 1
ATOM 669 O O . PRO A 1 93 ? 20.664 -30.736 -39.463 1.00 75.50 93 PRO A O 1
ATOM 672 N N . LEU A 1 94 ? 21.219 -29.296 -41.092 1.00 80.44 94 LEU A N 1
ATOM 673 C CA . LEU A 1 94 ? 19.878 -28.727 -41.238 1.00 80.44 94 LEU A CA 1
ATOM 674 C C . LEU A 1 94 ? 18.966 -29.681 -42.033 1.00 80.44 94 LEU A C 1
ATOM 676 O O . LEU A 1 94 ? 19.400 -30.297 -43.005 1.00 80.44 94 LEU A O 1
ATOM 680 N N . LEU A 1 95 ? 17.678 -29.760 -41.671 1.00 79.06 95 LEU A N 1
ATOM 681 C CA . LEU A 1 95 ? 16.694 -30.630 -42.352 1.00 79.06 95 LEU A CA 1
ATOM 682 C C . LEU A 1 95 ? 16.486 -30.316 -43.844 1.00 79.06 95 LEU A C 1
ATOM 684 O O . LEU A 1 95 ? 16.083 -31.187 -44.615 1.00 79.06 95 LEU A O 1
ATOM 688 N N . GLU A 1 96 ? 16.678 -29.062 -44.248 1.00 80.31 96 GLU A N 1
ATOM 689 C CA . GLU A 1 96 ? 16.614 -28.628 -45.643 1.00 80.31 96 GLU A CA 1
ATOM 690 C C . GLU A 1 96 ? 17.640 -27.506 -45.892 1.00 80.31 96 GLU A C 1
ATOM 692 O O . GLU A 1 96 ? 17.949 -26.757 -44.961 1.00 80.31 96 GLU A O 1
ATOM 697 N N . PRO A 1 97 ? 18.162 -27.354 -47.126 1.00 78.19 97 PRO A N 1
ATOM 698 C CA . PRO A 1 97 ? 19.171 -26.341 -47.434 1.00 78.19 97 PRO A CA 1
ATOM 699 C C . PRO A 1 97 ? 18.639 -24.928 -47.170 1.00 78.19 97 PRO A C 1
ATOM 701 O O . PRO A 1 97 ? 17.579 -24.532 -47.683 1.00 78.19 97 PRO A O 1
ATOM 704 N N . CYS A 1 98 ? 19.383 -24.152 -46.381 1.00 82.44 98 CYS A N 1
ATOM 705 C CA . CYS A 1 98 ? 18.925 -22.865 -45.865 1.00 82.44 98 CYS A CA 1
ATOM 706 C C . CYS A 1 98 ? 19.680 -21.689 -46.510 1.00 82.44 98 CYS A C 1
ATOM 708 O O . CYS A 1 98 ? 20.859 -21.482 -46.260 1.00 82.44 98 CYS A O 1
ATOM 710 N N . PRO A 1 99 ? 19.025 -20.827 -47.315 1.00 80.19 99 PRO A N 1
ATOM 711 C CA . PRO A 1 99 ? 19.697 -19.681 -47.933 1.00 80.19 99 PRO A CA 1
ATOM 712 C C . PRO A 1 99 ? 20.243 -18.642 -46.943 1.00 80.19 99 PRO A C 1
ATOM 714 O O . PRO A 1 99 ? 21.100 -17.849 -47.351 1.00 80.19 99 PRO A O 1
ATOM 717 N N . TRP A 1 100 ? 19.755 -18.626 -45.699 1.00 86.81 100 TRP A N 1
ATOM 718 C CA . TRP A 1 100 ? 20.258 -17.786 -44.613 1.00 86.81 100 TRP A CA 1
ATOM 719 C C . TRP A 1 100 ? 20.593 -18.658 -43.406 1.00 86.81 100 TRP A C 1
ATOM 721 O O . TRP A 1 100 ? 19.709 -19.343 -42.896 1.00 86.81 100 TRP A O 1
ATOM 731 N N . ILE A 1 101 ? 21.839 -18.590 -42.940 1.00 88.25 101 ILE A N 1
ATOM 732 C CA . ILE A 1 101 ? 22.331 -19.331 -41.776 1.00 88.25 101 ILE A CA 1
ATOM 733 C C . ILE A 1 101 ? 23.039 -18.383 -40.804 1.00 88.25 101 ILE A C 1
ATOM 735 O O . ILE A 1 101 ? 23.623 -17.382 -41.223 1.00 88.25 101 ILE A O 1
ATOM 739 N N . ALA A 1 102 ? 22.994 -18.710 -39.519 1.00 87.75 102 ALA A N 1
ATOM 740 C CA . ALA A 1 102 ? 23.847 -18.139 -38.482 1.00 87.75 102 ALA A CA 1
ATOM 741 C C . ALA A 1 102 ? 24.245 -19.253 -37.510 1.00 87.75 102 ALA A C 1
ATOM 743 O O . ALA A 1 102 ? 23.474 -20.192 -37.307 1.00 87.75 102 ALA A O 1
ATOM 744 N N . ALA A 1 103 ? 25.433 -19.164 -36.916 1.00 85.12 103 ALA A N 1
ATOM 745 C CA . ALA A 1 103 ? 25.958 -20.225 -36.064 1.00 85.12 103 ALA A CA 1
ATOM 746 C C . ALA A 1 103 ? 26.621 -19.688 -34.794 1.00 85.12 103 ALA A C 1
ATOM 748 O O . ALA A 1 103 ? 27.127 -18.563 -34.771 1.00 85.12 103 ALA A O 1
ATOM 749 N N . LEU A 1 104 ? 26.603 -20.518 -33.752 1.00 84.12 104 LEU A N 1
ATOM 750 C CA . LEU A 1 104 ? 27.253 -20.304 -32.462 1.00 84.12 104 LEU A CA 1
ATOM 751 C C . LEU A 1 104 ? 28.363 -21.339 -32.282 1.00 84.12 104 LEU A C 1
ATOM 753 O O . LEU A 1 104 ? 28.113 -22.545 -32.390 1.00 84.12 104 LEU A O 1
ATOM 757 N N . ARG A 1 105 ? 29.576 -20.862 -31.998 1.00 80.62 105 ARG A N 1
ATOM 758 C CA . ARG A 1 105 ? 30.762 -21.704 -31.845 1.00 80.62 105 ARG A CA 1
ATOM 759 C C . ARG A 1 105 ? 30.825 -22.353 -30.470 1.00 80.62 105 ARG A C 1
ATOM 761 O O . ARG A 1 105 ? 31.166 -23.524 -30.358 1.00 80.62 105 ARG A O 1
ATOM 768 N N . ARG A 1 106 ? 30.464 -21.605 -29.426 1.00 78.12 106 ARG A N 1
ATOM 769 C CA . ARG A 1 106 ? 30.447 -22.058 -28.026 1.00 78.12 106 ARG A CA 1
ATOM 770 C C . ARG A 1 106 ? 29.046 -21.896 -27.434 1.00 78.12 106 ARG A C 1
ATOM 772 O O . ARG A 1 106 ? 28.809 -20.983 -26.637 1.00 78.12 106 ARG A O 1
ATOM 779 N N . PRO A 1 107 ? 28.093 -22.760 -27.819 1.00 70.75 107 PRO A N 1
ATOM 780 C CA . PRO A 1 107 ? 26.712 -22.616 -27.385 1.00 70.75 107 PRO A CA 1
ATOM 781 C C . PRO A 1 107 ? 26.516 -22.884 -25.891 1.00 70.75 107 PRO A C 1
ATOM 783 O O . PRO A 1 107 ? 25.592 -22.320 -25.320 1.00 70.75 107 PRO A O 1
ATOM 786 N N . ASP A 1 108 ? 27.394 -23.642 -25.228 1.00 68.62 108 ASP A N 1
ATOM 787 C CA . ASP A 1 108 ? 27.294 -23.954 -23.790 1.00 68.62 108 ASP A CA 1
ATOM 788 C C . ASP A 1 108 ? 27.241 -22.705 -22.900 1.00 68.62 108 ASP A C 1
ATOM 790 O O . ASP A 1 108 ? 26.578 -22.705 -21.865 1.00 68.62 108 ASP A O 1
ATOM 794 N N . ARG A 1 109 ? 27.849 -21.595 -23.344 1.00 67.12 109 ARG A N 1
ATOM 795 C CA . ARG A 1 109 ? 27.772 -20.290 -22.663 1.00 67.12 109 ARG A CA 1
ATOM 796 C C . ARG A 1 109 ? 26.348 -19.729 -22.585 1.00 67.12 109 ARG A C 1
ATOM 798 O O . ARG A 1 109 ? 26.076 -18.881 -21.742 1.00 67.12 109 ARG A O 1
ATOM 805 N N . PHE A 1 110 ? 25.463 -20.174 -23.474 1.00 67.25 110 PHE A N 1
ATOM 806 C CA . PHE A 1 110 ? 24.116 -19.633 -23.656 1.00 67.25 110 PHE A CA 1
ATOM 807 C C . PHE A 1 110 ? 23.011 -20.692 -23.513 1.00 67.25 110 PHE A C 1
ATOM 809 O O . PHE A 1 110 ? 21.871 -20.331 -23.232 1.00 67.25 110 PHE A O 1
ATOM 816 N N . LEU A 1 111 ? 23.329 -21.973 -23.732 1.00 63.56 111 LEU A N 1
ATOM 817 C CA . LEU A 1 111 ? 22.388 -23.097 -23.804 1.00 63.56 111 LEU A CA 1
ATOM 818 C C . LEU A 1 111 ? 22.333 -23.955 -22.528 1.00 63.56 111 LEU A C 1
ATOM 820 O O . LEU A 1 111 ? 21.441 -24.793 -22.414 1.00 63.56 111 LEU A O 1
ATOM 824 N N . ALA A 1 112 ? 23.252 -23.784 -21.571 1.00 54.03 112 ALA A N 1
ATOM 825 C CA . ALA A 1 112 ? 23.242 -24.586 -20.349 1.00 54.03 112 ALA A CA 1
ATOM 826 C C . ALA A 1 112 ? 22.028 -24.242 -19.454 1.00 54.03 112 ALA A C 1
ATOM 828 O O . ALA A 1 112 ? 21.802 -23.062 -19.159 1.00 54.03 112 ALA A O 1
ATOM 829 N N . PRO A 1 113 ? 21.256 -25.239 -18.971 1.00 47.09 113 PRO A N 1
ATOM 830 C CA . PRO A 1 113 ? 20.274 -25.008 -17.923 1.00 47.09 113 PRO A CA 1
ATOM 831 C C . PRO A 1 113 ? 21.008 -24.573 -16.653 1.00 47.09 113 PRO A C 1
ATOM 833 O O . PRO A 1 113 ? 22.084 -25.078 -16.328 1.00 47.09 113 PRO A O 1
ATOM 836 N N . SER A 1 114 ? 20.440 -23.612 -15.933 1.00 40.81 114 SER A N 1
ATOM 837 C CA . SER A 1 114 ? 21.029 -23.017 -14.736 1.00 40.81 114 SER A CA 1
ATOM 838 C C . SER A 1 114 ? 21.123 -24.032 -13.582 1.00 40.81 114 SER A C 1
ATOM 840 O O . SER A 1 114 ? 20.293 -24.018 -12.676 1.00 40.81 114 SER A O 1
ATOM 842 N N . GLY A 1 115 ? 22.114 -24.925 -13.625 1.00 39.62 115 GLY A N 1
ATOM 843 C CA . GLY A 1 115 ? 22.307 -26.007 -12.653 1.00 39.62 115 GLY A CA 1
ATOM 844 C C . GLY A 1 115 ? 23.540 -26.896 -12.869 1.00 39.62 115 GLY A C 1
ATOM 845 O O . GLY A 1 115 ? 23.917 -27.609 -11.948 1.00 39.62 115 GLY A O 1
ATOM 846 N N . SER A 1 116 ? 24.215 -26.843 -14.022 1.00 33.09 116 SER A N 1
ATOM 847 C CA . SER A 1 116 ? 25.465 -27.588 -14.251 1.00 33.09 116 SER A CA 1
ATOM 848 C C . SER A 1 116 ? 26.685 -26.663 -14.269 1.00 33.09 116 SER A C 1
ATOM 850 O O . SER A 1 116 ? 27.345 -26.507 -15.294 1.00 33.09 116 SER A O 1
ATOM 852 N N . SER A 1 117 ? 26.992 -26.018 -13.143 1.00 33.53 117 SER A N 1
ATOM 853 C CA . SER A 1 117 ? 28.356 -25.543 -12.903 1.00 33.53 117 SER A CA 1
ATOM 854 C C . SER A 1 117 ? 29.151 -26.707 -12.319 1.00 33.53 117 SER A C 1
ATOM 856 O O . SER A 1 117 ? 28.995 -27.041 -11.145 1.00 33.53 117 SER A O 1
ATOM 858 N N . SER A 1 118 ? 29.981 -27.347 -13.136 1.00 31.09 118 SER A N 1
ATOM 859 C CA . SER A 1 118 ? 31.080 -28.180 -12.654 1.00 31.09 118 SER A CA 1
ATOM 860 C C . SER A 1 118 ? 32.137 -27.272 -12.013 1.00 31.09 118 SER A C 1
ATOM 862 O O . SER A 1 118 ? 33.135 -26.933 -12.643 1.00 31.09 118 SER A O 1
ATOM 864 N N . ASP A 1 119 ? 31.875 -26.834 -10.783 1.00 30.97 119 ASP A N 1
ATOM 865 C CA . ASP A 1 119 ? 32.881 -26.297 -9.864 1.00 30.97 119 ASP A CA 1
ATOM 866 C C . ASP A 1 119 ? 33.386 -27.475 -9.013 1.00 30.97 119 ASP A C 1
ATOM 868 O O . ASP A 1 119 ? 32.939 -27.701 -7.889 1.00 30.97 119 ASP A O 1
ATOM 872 N N . GLU A 1 120 ? 34.296 -28.279 -9.570 1.00 28.39 120 GLU A N 1
ATOM 873 C CA . GLU A 1 120 ? 35.185 -29.109 -8.755 1.00 28.39 120 GLU A CA 1
ATOM 874 C C . GLU A 1 120 ? 36.508 -28.357 -8.575 1.00 28.39 120 GLU A C 1
ATOM 876 O O . GLU A 1 120 ? 37.187 -27.987 -9.532 1.00 28.39 120 GLU A O 1
ATOM 881 N N . HIS A 1 121 ? 36.841 -28.085 -7.314 1.00 27.94 121 HIS A N 1
ATOM 882 C CA . HIS A 1 121 ? 38.079 -27.440 -6.891 1.00 27.94 121 HIS A CA 1
ATOM 883 C C . HIS A 1 121 ? 39.336 -28.158 -7.422 1.00 27.94 121 HIS A C 1
ATOM 885 O O . HIS A 1 121 ? 39.375 -29.389 -7.443 1.00 27.94 121 HIS A O 1
ATOM 891 N N . PRO A 1 122 ? 40.422 -27.425 -7.742 1.00 31.14 122 PRO A N 1
ATOM 892 C CA . PRO A 1 122 ? 41.674 -28.034 -8.162 1.00 31.14 122 PRO A CA 1
ATOM 893 C C . PRO A 1 122 ? 42.435 -28.553 -6.935 1.00 31.14 122 PRO A C 1
ATOM 895 O O . PRO A 1 122 ? 43.115 -27.797 -6.242 1.00 31.14 122 PRO A O 1
ATOM 898 N N . HIS A 1 123 ? 42.345 -29.856 -6.675 1.00 27.14 123 HIS A N 1
ATOM 899 C CA . HIS A 1 123 ? 43.284 -30.564 -5.808 1.00 27.14 123 HIS A CA 1
ATOM 900 C C . HIS A 1 123 ? 44.015 -31.653 -6.600 1.00 27.14 123 HIS A C 1
ATOM 902 O O . HIS A 1 123 ? 43.519 -32.754 -6.799 1.00 27.14 123 HIS A O 1
ATOM 908 N N . ASP A 1 124 ? 45.205 -31.275 -7.060 1.00 29.39 124 ASP A N 1
ATOM 909 C CA . ASP A 1 124 ? 46.451 -32.046 -7.019 1.00 29.39 124 ASP A CA 1
ATOM 910 C C . ASP A 1 124 ? 46.354 -33.571 -7.248 1.00 29.39 124 ASP A C 1
ATOM 912 O O . ASP A 1 124 ? 46.156 -34.353 -6.319 1.00 29.39 124 ASP A O 1
ATOM 916 N N . SER A 1 125 ? 46.570 -34.018 -8.489 1.00 26.94 125 SER A N 1
ATOM 917 C CA . SER A 1 125 ? 47.428 -35.179 -8.782 1.00 26.94 125 SER A CA 1
ATOM 918 C C . SER A 1 125 ? 47.633 -35.368 -10.288 1.00 26.94 125 SER A C 1
ATOM 920 O O . SER A 1 125 ? 46.706 -35.364 -11.091 1.00 26.94 125 SER A O 1
ATOM 922 N N . HIS A 1 126 ? 48.899 -35.535 -10.661 1.00 34.12 126 HIS A N 1
ATOM 923 C CA . HIS A 1 126 ? 49.353 -35.954 -11.979 1.00 34.12 126 HIS A CA 1
ATOM 924 C C . HIS A 1 126 ? 48.673 -37.259 -12.430 1.00 34.12 126 HIS A C 1
ATOM 926 O O . HIS A 1 126 ? 48.926 -38.296 -11.824 1.00 34.12 126 HIS A O 1
ATOM 932 N N . HIS A 1 127 ? 47.892 -37.219 -13.515 1.00 28.38 127 HIS A N 1
ATOM 933 C CA . HIS A 1 127 ? 47.958 -38.179 -14.628 1.00 28.38 127 HIS A CA 1
ATOM 934 C C . HIS A 1 127 ? 47.008 -37.802 -15.782 1.00 28.38 127 HIS A C 1
ATOM 936 O O . HIS A 1 127 ? 45.859 -37.435 -15.569 1.00 28.38 127 HIS A O 1
ATOM 942 N N . ASP A 1 128 ? 47.557 -37.898 -16.995 1.00 27.95 128 ASP A N 1
ATOM 943 C CA . ASP A 1 128 ? 46.947 -37.961 -18.331 1.00 27.95 128 ASP A CA 1
ATOM 944 C C . ASP A 1 128 ? 45.411 -38.026 -18.445 1.00 27.95 128 ASP A C 1
ATOM 946 O O . ASP A 1 128 ? 44.794 -39.042 -18.137 1.00 27.95 128 ASP A O 1
ATOM 950 N N . HIS A 1 129 ? 44.810 -36.979 -19.022 1.00 26.84 129 HIS A N 1
ATOM 951 C CA . HIS A 1 129 ? 44.213 -36.985 -20.370 1.00 26.84 129 HIS A CA 1
ATOM 952 C C . HIS A 1 129 ? 43.451 -35.667 -20.601 1.00 26.84 129 HIS A C 1
ATOM 954 O O . HIS A 1 129 ? 42.511 -35.337 -19.883 1.00 26.84 129 HIS A O 1
ATOM 960 N N . HIS A 1 130 ? 43.845 -34.913 -21.632 1.00 27.50 130 HIS A N 1
ATOM 961 C CA . HIS A 1 130 ? 43.086 -33.777 -22.158 1.00 27.50 130 HIS A CA 1
ATOM 962 C C . HIS A 1 130 ? 41.707 -34.245 -22.655 1.00 27.50 130 HIS A C 1
ATOM 964 O O . HIS A 1 130 ? 41.566 -34.660 -23.803 1.00 27.50 130 HIS A O 1
ATOM 970 N N . HIS A 1 131 ? 40.682 -34.172 -21.809 1.00 25.20 131 HIS A N 1
ATOM 971 C CA . HIS A 1 131 ? 39.291 -34.187 -22.251 1.00 25.20 131 HIS A CA 1
ATOM 972 C C . HIS A 1 131 ? 38.852 -32.743 -22.510 1.00 25.20 131 HIS A C 1
ATOM 974 O O . HIS A 1 131 ? 38.385 -32.047 -21.612 1.00 25.20 131 HIS A O 1
ATOM 980 N N . HIS A 1 132 ? 39.028 -32.273 -23.750 1.00 30.30 132 HIS A N 1
ATOM 981 C CA . HIS A 1 132 ? 38.222 -31.163 -24.248 1.00 30.30 132 HIS A CA 1
ATOM 982 C C . HIS A 1 132 ? 36.756 -31.603 -24.184 1.00 30.30 132 HIS A C 1
ATOM 984 O O . HIS A 1 132 ? 36.365 -32.575 -24.825 1.00 30.30 132 HIS A O 1
ATOM 990 N N . HIS A 1 133 ? 35.955 -30.928 -23.364 1.00 33.69 133 HIS A N 1
ATOM 991 C CA . HIS A 1 133 ? 34.506 -30.983 -23.495 1.00 33.69 133 HIS A CA 1
ATOM 992 C C . HIS A 1 133 ? 34.167 -30.367 -24.863 1.00 33.69 133 HIS A C 1
ATOM 994 O O . HIS A 1 133 ? 34.166 -29.145 -25.001 1.00 33.69 133 HIS A O 1
ATOM 1000 N N . ASP A 1 134 ? 33.957 -31.200 -25.885 1.00 39.34 134 ASP A N 1
ATOM 1001 C CA . ASP A 1 134 ? 33.501 -30.756 -27.206 1.00 39.34 134 ASP A CA 1
ATOM 1002 C C . ASP A 1 134 ? 32.071 -30.215 -27.087 1.00 39.34 134 ASP A C 1
ATOM 1004 O O . ASP A 1 134 ? 31.079 -30.949 -27.122 1.00 39.34 134 ASP A O 1
ATOM 1008 N N . SER A 1 135 ? 31.957 -28.900 -26.899 1.00 55.44 135 SER A N 1
ATOM 1009 C CA . SER A 1 135 ? 30.699 -28.170 -27.033 1.00 55.44 135 SER A CA 1
ATOM 1010 C C . SER A 1 135 ? 30.196 -28.309 -28.474 1.00 55.44 135 SER A C 1
ATOM 1012 O O . SER A 1 135 ? 30.736 -27.670 -29.387 1.00 55.44 135 SER A O 1
ATOM 1014 N N . LYS A 1 136 ? 29.152 -29.122 -28.690 1.00 69.38 136 LYS A N 1
ATOM 1015 C CA . LYS A 1 136 ? 28.508 -29.294 -30.005 1.00 69.38 136 LYS A CA 1
ATOM 1016 C C . LYS A 1 136 ? 28.172 -27.932 -30.619 1.00 69.38 136 LYS A C 1
ATOM 1018 O O . LYS A 1 136 ? 27.466 -27.148 -29.996 1.00 69.38 136 LYS A O 1
ATOM 1023 N N . ARG A 1 137 ? 28.631 -27.652 -31.842 1.00 80.31 137 ARG A N 1
ATOM 1024 C CA . ARG A 1 137 ? 28.314 -26.412 -32.583 1.00 80.31 137 ARG A CA 1
ATOM 1025 C C . ARG A 1 137 ? 26.812 -26.324 -32.880 1.00 80.31 137 ARG A C 1
ATOM 1027 O O . ARG A 1 137 ? 26.181 -27.335 -33.180 1.00 80.31 137 ARG A O 1
ATOM 1034 N N . VAL A 1 138 ? 26.241 -25.117 -32.855 1.00 83.06 138 VAL A N 1
ATOM 1035 C CA . VAL A 1 138 ? 24.800 -24.908 -33.096 1.00 83.06 138 VAL A CA 1
ATOM 1036 C C . VAL A 1 138 ? 24.568 -23.991 -34.287 1.00 83.06 138 VAL A C 1
ATOM 1038 O O . VAL A 1 138 ? 25.164 -22.918 -34.378 1.00 83.06 138 VAL A O 1
ATOM 1041 N N . VAL A 1 139 ? 23.670 -24.403 -35.185 1.00 86.81 139 VAL A N 1
ATOM 1042 C CA . VAL A 1 139 ? 23.374 -23.698 -36.439 1.00 86.81 139 VAL A CA 1
ATOM 1043 C C . VAL A 1 139 ? 21.880 -23.442 -36.558 1.00 86.81 139 VAL A C 1
ATOM 1045 O O . VAL A 1 139 ? 21.058 -24.343 -36.398 1.00 86.81 139 VAL A O 1
ATOM 1048 N N . VAL A 1 140 ? 21.533 -22.194 -36.864 1.00 89.44 140 VAL A N 1
ATOM 1049 C CA . VAL A 1 140 ? 20.167 -21.749 -37.137 1.00 89.44 140 VAL A CA 1
ATOM 1050 C C . VAL A 1 140 ? 20.056 -21.408 -38.614 1.00 89.44 140 VAL A C 1
ATOM 1052 O O . VAL A 1 140 ? 20.828 -20.597 -39.127 1.00 89.44 140 VAL A O 1
ATOM 1055 N N . GLY A 1 141 ? 19.080 -22.002 -39.293 1.00 89.44 141 GLY A N 1
ATOM 1056 C CA . GLY A 1 141 ? 18.850 -21.820 -40.722 1.00 89.44 141 GLY A CA 1
ATOM 1057 C C . GLY A 1 141 ? 17.431 -21.352 -41.024 1.00 89.44 141 GLY A C 1
ATOM 1058 O O . GLY A 1 141 ? 16.468 -21.863 -40.460 1.00 89.44 141 GLY A O 1
ATOM 1059 N N . LEU A 1 142 ? 17.277 -20.393 -41.937 1.00 89.75 142 LEU A N 1
ATOM 1060 C CA . LEU A 1 142 ? 15.985 -20.023 -42.514 1.00 89.75 142 LEU A CA 1
ATOM 1061 C C . LEU A 1 142 ? 15.904 -20.536 -43.949 1.00 89.75 142 LEU A C 1
ATOM 1063 O O . LEU A 1 142 ? 16.671 -20.114 -44.819 1.00 89.75 142 LEU A O 1
ATOM 1067 N N . SER A 1 143 ? 14.930 -21.404 -44.203 1.00 89.38 143 SER A N 1
ATOM 1068 C CA . SER A 1 143 ? 14.727 -21.999 -45.515 1.00 89.38 143 SER A CA 1
ATOM 1069 C C . SER A 1 143 ? 14.045 -21.053 -46.505 1.00 89.38 143 SER A C 1
ATOM 1071 O O . SER A 1 143 ? 13.383 -20.076 -46.141 1.00 89.38 143 SER A O 1
ATOM 1073 N N . SER A 1 144 ? 14.136 -21.377 -47.798 1.00 86.06 144 SER A N 1
ATOM 1074 C CA . SER A 1 144 ? 13.420 -20.651 -48.863 1.00 86.06 144 SER A CA 1
ATOM 1075 C C . SER A 1 144 ? 11.891 -20.723 -48.728 1.00 86.06 144 SER A C 1
ATOM 1077 O O . SER A 1 144 ? 11.185 -19.877 -49.277 1.00 86.06 144 SER A O 1
ATOM 1079 N N . ARG A 1 145 ? 11.380 -21.695 -47.960 1.00 88.31 145 ARG A N 1
ATOM 1080 C CA . ARG A 1 145 ? 9.961 -21.864 -47.613 1.00 88.31 145 ARG A CA 1
ATOM 1081 C C . ARG A 1 145 ? 9.556 -21.089 -46.355 1.00 88.31 145 ARG A C 1
ATOM 1083 O O . ARG A 1 145 ? 8.466 -21.319 -45.838 1.00 88.31 145 ARG A O 1
ATOM 1090 N N . SER A 1 146 ? 10.413 -20.190 -45.865 1.00 90.25 146 SER A N 1
ATOM 1091 C CA . SER A 1 146 ? 10.187 -19.393 -44.655 1.00 90.25 146 SER A CA 1
ATOM 1092 C C . SER A 1 146 ? 10.085 -20.221 -43.370 1.00 90.25 146 SER A C 1
ATOM 1094 O O . SER A 1 146 ? 9.403 -19.811 -42.434 1.00 90.25 146 SER A O 1
ATOM 1096 N N . ARG A 1 147 ? 10.766 -21.369 -43.296 1.00 89.62 147 ARG A N 1
ATOM 1097 C CA . ARG A 1 147 ? 10.833 -22.195 -42.082 1.00 89.62 147 ARG A CA 1
ATOM 1098 C C . ARG A 1 147 ? 12.156 -21.973 -41.368 1.00 89.62 147 ARG A C 1
ATOM 1100 O O . ARG A 1 147 ? 13.206 -22.032 -42.001 1.00 89.62 147 ARG A O 1
ATOM 1107 N N . LEU A 1 148 ? 12.087 -21.670 -40.077 1.00 89.81 148 LEU A N 1
ATOM 1108 C CA . LEU A 1 148 ? 13.245 -21.440 -39.221 1.00 89.81 148 LEU A CA 1
ATOM 1109 C C . LEU A 1 148 ? 13.589 -22.735 -38.486 1.00 89.81 148 LEU A C 1
ATOM 1111 O O . LEU A 1 148 ? 12.757 -23.253 -37.742 1.00 89.81 148 LEU A O 1
ATOM 1115 N N . TYR A 1 149 ? 14.808 -23.214 -38.685 1.00 86.75 149 TYR A N 1
ATOM 1116 C CA . TYR A 1 149 ? 15.346 -24.440 -38.117 1.00 86.75 149 TYR A CA 1
ATOM 1117 C C . TYR A 1 149 ? 16.492 -24.144 -37.156 1.00 86.75 149 TYR A C 1
ATOM 1119 O O . TYR A 1 149 ? 17.248 -23.194 -37.359 1.00 86.75 149 TYR A O 1
ATOM 1127 N N . LEU A 1 150 ? 16.621 -24.986 -36.141 1.00 86.25 150 LEU A N 1
ATOM 1128 C CA . LEU A 1 150 ? 17.777 -25.121 -35.267 1.00 86.25 150 LEU A CA 1
ATOM 1129 C C . LEU A 1 150 ? 18.257 -26.558 -35.414 1.00 86.25 150 LEU A C 1
ATOM 1131 O O . LEU A 1 150 ? 17.582 -27.460 -34.923 1.00 86.25 150 LEU A O 1
ATOM 1135 N N . SER A 1 151 ? 19.371 -26.770 -36.109 1.00 80.56 151 SER A N 1
ATOM 1136 C CA . SER A 1 151 ? 19.812 -28.118 -36.484 1.00 80.56 151 SER A CA 1
ATOM 1137 C C . SER A 1 151 ? 18.669 -28.906 -37.159 1.00 80.56 151 SER A C 1
ATOM 1139 O O . SER A 1 151 ? 18.116 -28.465 -38.174 1.00 80.56 151 SER A O 1
ATOM 1141 N N . ASP A 1 152 ? 18.246 -30.025 -36.568 1.00 77.19 152 ASP A N 1
ATOM 1142 C CA . ASP A 1 152 ? 17.154 -30.866 -37.045 1.00 77.19 152 ASP A CA 1
ATOM 1143 C C . ASP A 1 152 ? 15.754 -30.445 -36.536 1.00 77.19 152 ASP A C 1
ATOM 1145 O O . ASP A 1 152 ? 14.741 -31.038 -36.909 1.00 77.19 152 ASP A O 1
ATOM 1149 N N . ARG A 1 153 ? 15.659 -29.397 -35.708 1.00 81.88 153 ARG A N 1
ATOM 1150 C CA . ARG A 1 153 ? 14.422 -28.961 -35.038 1.00 81.88 153 ARG A CA 1
ATOM 1151 C C . ARG A 1 153 ? 13.777 -27.779 -35.753 1.00 81.88 153 ARG A C 1
ATOM 1153 O O . ARG A 1 153 ? 14.423 -26.771 -36.032 1.00 81.88 153 ARG A O 1
ATOM 1160 N N . LEU A 1 154 ? 12.471 -27.850 -36.013 1.00 84.94 154 LEU A N 1
ATOM 1161 C CA . LEU A 1 154 ? 11.703 -26.721 -36.553 1.00 84.94 154 LEU A CA 1
ATOM 1162 C C . LEU A 1 154 ? 11.315 -25.758 -35.420 1.00 84.94 154 LEU A C 1
ATOM 1164 O O . LEU A 1 154 ? 10.455 -26.095 -34.619 1.00 84.94 154 LEU A O 1
ATOM 1168 N N . LEU A 1 155 ? 11.896 -24.555 -35.389 1.00 82.44 155 LEU A N 1
ATOM 1169 C CA . LEU A 1 155 ? 11.579 -23.520 -34.391 1.00 82.44 155 LEU A CA 1
ATOM 1170 C C . LEU A 1 155 ? 10.353 -22.679 -34.754 1.00 82.44 155 LEU A C 1
ATOM 1172 O O . LEU A 1 155 ? 9.612 -22.225 -33.888 1.00 82.44 155 LEU A O 1
ATOM 1176 N N . SER A 1 156 ? 10.175 -22.371 -36.039 1.00 85.94 156 SER A N 1
ATOM 1177 C CA . SER A 1 156 ? 9.026 -21.588 -36.497 1.00 85.94 156 SER A CA 1
ATOM 1178 C C . SER A 1 156 ? 8.680 -21.930 -37.944 1.00 85.94 156 SER A C 1
ATOM 1180 O O . SER A 1 156 ? 9.552 -21.874 -38.815 1.00 85.94 156 SER A O 1
ATOM 1182 N N . PRO A 1 157 ? 7.408 -22.241 -38.250 1.00 86.06 157 PRO A N 1
ATOM 1183 C CA . PRO A 1 157 ? 6.996 -22.644 -39.591 1.00 86.06 157 PRO A CA 1
ATOM 1184 C C . PRO A 1 157 ? 6.900 -21.475 -40.581 1.00 86.06 157 PRO A C 1
ATOM 1186 O O . PRO A 1 157 ? 6.708 -21.712 -41.774 1.00 86.06 157 PRO A O 1
ATOM 1189 N N . SER A 1 158 ? 6.928 -20.220 -40.117 1.00 89.62 158 SER A N 1
ATOM 1190 C CA . SER A 1 158 ? 6.675 -19.040 -40.956 1.00 89.62 158 SER A CA 1
ATOM 1191 C C . SER A 1 158 ? 7.400 -17.798 -40.435 1.00 89.62 158 SER A C 1
ATOM 1193 O O . SER A 1 158 ? 6.835 -16.997 -39.688 1.00 89.62 158 SER A O 1
ATOM 1195 N N . SER A 1 159 ? 8.638 -17.610 -40.889 1.00 92.06 159 SER A N 1
ATOM 1196 C CA . SER A 1 159 ? 9.527 -16.499 -40.533 1.00 92.06 159 SER A CA 1
ATOM 1197 C C . SER A 1 159 ? 10.062 -15.785 -41.779 1.00 92.06 159 SER A C 1
ATOM 1199 O O . SER A 1 159 ? 10.420 -16.417 -42.770 1.00 92.06 159 SER A O 1
ATOM 1201 N N . SER A 1 160 ? 10.126 -14.451 -41.751 1.00 91.81 160 SER A N 1
ATOM 1202 C CA . SER A 1 160 ? 10.659 -13.639 -42.857 1.00 91.81 160 SER A CA 1
ATOM 1203 C C . SER A 1 160 ? 12.164 -13.426 -42.770 1.00 91.81 160 SER A C 1
ATOM 1205 O O . SER A 1 160 ? 12.814 -13.200 -43.788 1.00 91.81 160 SER A O 1
ATOM 1207 N N . SER A 1 161 ? 12.694 -13.415 -41.550 1.00 92.94 161 SER A N 1
ATOM 1208 C CA . SER A 1 161 ? 14.062 -13.018 -41.215 1.00 92.94 161 SER A CA 1
ATOM 1209 C C . SER A 1 161 ? 14.349 -13.363 -39.756 1.00 92.94 161 SER A C 1
ATOM 1211 O O . SER A 1 161 ? 13.417 -13.464 -38.949 1.00 92.94 161 SER A O 1
ATOM 1213 N N . PHE A 1 162 ? 15.626 -13.528 -39.422 1.00 94.00 162 PHE A N 1
ATOM 1214 C CA . PHE A 1 162 ? 16.088 -13.802 -38.066 1.00 94.00 162 PHE A CA 1
ATOM 1215 C C . PHE A 1 162 ? 17.468 -13.182 -37.817 1.00 94.00 162 PHE A C 1
ATOM 1217 O O . PHE A 1 162 ? 18.183 -12.862 -38.764 1.00 94.00 162 PHE A O 1
ATOM 1224 N N . ALA A 1 163 ? 17.822 -13.013 -36.545 1.00 91.12 163 ALA A N 1
ATOM 1225 C CA . ALA A 1 163 ? 19.151 -12.634 -36.088 1.00 91.12 163 ALA A CA 1
ATOM 1226 C C . ALA A 1 163 ? 19.418 -13.264 -34.715 1.00 91.12 163 ALA A C 1
ATOM 1228 O O . ALA A 1 163 ? 18.548 -13.248 -33.840 1.00 91.12 163 ALA A O 1
ATOM 1229 N N . ILE A 1 164 ? 20.624 -13.793 -34.520 1.00 88.12 164 ILE A N 1
ATOM 1230 C CA . ILE A 1 164 ? 21.095 -14.260 -33.215 1.00 88.12 164 ILE A CA 1
ATOM 1231 C C . ILE A 1 164 ? 21.796 -13.090 -32.530 1.00 88.12 164 ILE A C 1
ATOM 1233 O O . ILE A 1 164 ? 22.636 -12.429 -33.136 1.00 88.12 164 ILE A O 1
ATOM 1237 N N . SER A 1 165 ? 21.453 -12.822 -31.273 1.00 86.31 165 SER A N 1
ATOM 1238 C CA . SER A 1 165 ? 22.154 -11.846 -30.447 1.00 86.31 165 SER A CA 1
ATOM 1239 C C . SER A 1 165 ? 22.659 -12.510 -29.169 1.00 86.31 165 SER A C 1
ATOM 1241 O O . SER A 1 165 ? 21.899 -12.626 -28.203 1.00 86.31 165 SER A O 1
ATOM 1243 N N . PRO A 1 166 ? 23.936 -12.932 -29.137 1.00 79.38 166 PRO A N 1
ATOM 1244 C CA . PRO A 1 166 ? 24.514 -13.572 -27.956 1.00 79.38 166 PRO A CA 1
ATOM 1245 C C . PRO A 1 166 ? 24.600 -12.621 -26.763 1.00 79.38 166 PRO A C 1
ATOM 1247 O O . PRO A 1 166 ? 24.293 -13.012 -25.644 1.00 79.38 166 PRO A O 1
ATOM 1250 N N . PHE A 1 167 ? 24.912 -11.340 -27.004 1.00 76.12 167 PHE A N 1
ATOM 1251 C CA . PHE A 1 167 ? 24.967 -10.315 -25.954 1.00 76.12 167 PHE A CA 1
ATOM 1252 C C . PHE A 1 167 ? 23.640 -10.179 -25.191 1.00 76.12 167 PHE A C 1
ATOM 1254 O O . PHE A 1 167 ? 23.636 -10.025 -23.972 1.00 76.12 167 PHE A O 1
ATOM 1261 N N . HIS A 1 168 ? 22.509 -10.262 -25.900 1.00 77.88 168 HIS A N 1
ATOM 1262 C CA . HIS A 1 168 ? 21.177 -10.217 -25.288 1.00 77.88 168 HIS A CA 1
ATOM 1263 C C . HIS A 1 168 ? 20.630 -11.613 -24.947 1.00 77.88 168 HIS A C 1
ATOM 1265 O O . HIS A 1 168 ? 19.532 -11.704 -24.416 1.00 77.88 168 HIS A O 1
ATOM 1271 N N . SER A 1 169 ? 21.365 -12.690 -25.246 1.00 81.56 169 SER A N 1
ATOM 1272 C CA . SER A 1 169 ? 20.943 -14.090 -25.076 1.00 81.56 169 SER A CA 1
ATOM 1273 C C . SER A 1 169 ? 19.606 -14.441 -25.752 1.00 81.56 169 SER A C 1
ATOM 1275 O O . SER A 1 169 ? 18.824 -15.236 -25.228 1.00 81.56 169 SER A O 1
ATOM 1277 N N . PHE A 1 170 ? 19.346 -13.885 -26.945 1.00 85.44 170 PHE A N 1
ATOM 1278 C CA . PHE A 1 170 ? 18.128 -14.159 -27.722 1.00 85.44 170 PHE A CA 1
ATOM 1279 C C . PHE A 1 170 ? 18.398 -14.516 -29.186 1.00 85.44 170 PHE A C 1
ATOM 1281 O O . PHE A 1 170 ? 19.241 -13.918 -29.855 1.00 85.44 170 PHE A O 1
ATOM 1288 N N . LEU A 1 171 ? 17.556 -15.400 -29.719 1.00 89.25 171 LEU A N 1
ATOM 1289 C CA . LEU A 1 171 ? 17.272 -15.533 -31.144 1.00 89.25 171 LEU A CA 1
ATOM 1290 C C . LEU A 1 171 ? 16.022 -14.704 -31.481 1.00 89.25 171 LEU A C 1
ATOM 1292 O O . LEU A 1 171 ? 14.906 -15.033 -31.071 1.00 89.25 171 LEU A O 1
ATOM 1296 N N . ALA A 1 172 ? 16.198 -13.621 -32.235 1.00 90.88 172 ALA A N 1
ATOM 1297 C CA . ALA A 1 172 ? 15.106 -12.764 -32.681 1.00 90.88 172 ALA A CA 1
ATOM 1298 C C . ALA A 1 172 ? 14.660 -13.154 -34.094 1.00 90.88 172 ALA A C 1
ATOM 1300 O O . ALA A 1 172 ? 15.490 -13.323 -34.985 1.00 90.88 172 ALA A O 1
ATOM 1301 N N . HIS A 1 173 ? 13.354 -13.260 -34.335 1.00 92.12 173 HIS A N 1
ATOM 1302 C CA . HIS A 1 173 ? 12.818 -13.514 -35.674 1.00 92.12 173 HIS A CA 1
ATOM 1303 C C . HIS A 1 173 ? 11.493 -12.791 -35.907 1.00 92.12 173 HIS A C 1
ATOM 1305 O O . HIS A 1 173 ? 10.747 -12.508 -34.969 1.00 92.12 173 HIS A O 1
ATOM 1311 N N . VAL A 1 174 ? 11.194 -12.493 -37.171 1.00 92.75 174 VAL A N 1
ATOM 1312 C CA . VAL A 1 174 ? 9.929 -11.860 -37.569 1.00 92.75 174 VAL A CA 1
ATOM 1313 C C . VAL A 1 174 ? 9.027 -12.891 -38.228 1.00 92.75 174 VAL A C 1
ATOM 1315 O O . VAL A 1 174 ? 9.416 -13.511 -39.216 1.00 92.75 174 VAL A O 1
ATOM 1318 N N . THR A 1 175 ? 7.817 -13.071 -37.704 1.00 91.62 175 THR A N 1
ATOM 1319 C CA . THR A 1 175 ? 6.847 -14.036 -38.231 1.00 91.62 175 THR A CA 1
ATOM 1320 C C . THR A 1 175 ? 6.094 -13.506 -39.447 1.00 91.62 175 THR A C 1
ATOM 1322 O O . THR A 1 175 ? 5.819 -12.309 -39.579 1.00 91.62 175 THR A O 1
ATOM 1325 N N . ILE A 1 176 ? 5.711 -14.418 -40.341 1.00 87.75 176 ILE A N 1
ATOM 1326 C CA . ILE A 1 176 ? 4.855 -14.139 -41.498 1.00 87.75 176 ILE A CA 1
ATOM 1327 C C . ILE A 1 176 ? 3.442 -14.627 -41.181 1.00 87.75 176 ILE A C 1
ATOM 1329 O O . ILE A 1 176 ? 3.249 -15.777 -40.801 1.00 87.75 176 ILE A O 1
ATOM 1333 N N . GLY A 1 177 ? 2.435 -13.772 -41.363 1.00 83.31 177 GLY A N 1
ATOM 1334 C CA . GLY A 1 177 ? 1.042 -14.157 -41.145 1.00 83.31 177 GLY A CA 1
ATOM 1335 C C . GLY A 1 177 ? 0.078 -12.975 -41.140 1.00 83.31 177 GLY A C 1
ATOM 1336 O O . GLY A 1 177 ? 0.426 -11.867 -41.553 1.00 83.31 177 GLY A O 1
ATOM 1337 N N . SER A 1 178 ? -1.146 -13.223 -40.666 1.00 81.31 178 SER A N 1
ATOM 1338 C CA . SER A 1 178 ? -2.165 -12.186 -40.437 1.00 81.31 178 SER A CA 1
ATOM 1339 C C . SER A 1 178 ? -1.771 -11.222 -39.313 1.00 81.31 178 SER A C 1
ATOM 1341 O O . SER A 1 178 ? -2.101 -10.041 -39.386 1.00 81.31 178 SER A O 1
ATOM 1343 N N . ARG A 1 179 ? -1.021 -11.710 -38.317 1.00 84.56 179 ARG A N 1
ATOM 1344 C CA . ARG A 1 179 ? -0.342 -10.918 -37.283 1.00 84.56 179 ARG A CA 1
ATOM 1345 C C . ARG A 1 179 ? 1.164 -11.152 -37.387 1.00 84.56 179 ARG A C 1
ATOM 1347 O O . ARG A 1 179 ? 1.663 -12.166 -36.908 1.00 84.56 179 ARG A O 1
ATOM 1354 N N . SER A 1 180 ? 1.867 -10.254 -38.076 1.00 89.44 180 SER A N 1
ATOM 1355 C CA . SER A 1 180 ? 3.331 -10.298 -38.157 1.00 89.44 180 SER A CA 1
ATOM 1356 C C . SER A 1 180 ? 3.911 -9.770 -36.850 1.00 89.44 180 SER A C 1
ATOM 1358 O O . SER A 1 180 ? 3.497 -8.715 -36.370 1.00 89.44 180 SER A O 1
ATOM 1360 N N . GLN A 1 181 ? 4.823 -10.525 -36.247 1.00 91.62 181 GLN A N 1
ATOM 1361 C CA . GLN A 1 181 ? 5.366 -10.224 -34.926 1.00 91.62 181 GLN A CA 1
ATOM 1362 C C . GLN A 1 181 ? 6.876 -10.410 -34.901 1.00 91.62 181 GLN A C 1
ATOM 1364 O O . GLN A 1 181 ? 7.393 -11.377 -35.454 1.00 91.62 181 GLN A O 1
ATOM 1369 N N . LEU A 1 182 ? 7.573 -9.519 -34.204 1.00 91.31 182 LEU A N 1
ATOM 1370 C CA . LEU A 1 182 ? 8.952 -9.711 -33.780 1.00 91.31 182 LEU A CA 1
ATOM 1371 C C . LEU A 1 182 ? 8.957 -10.511 -32.471 1.00 91.31 182 LEU A C 1
ATOM 1373 O O . LEU A 1 182 ? 8.534 -10.013 -31.422 1.00 91.31 182 LEU A O 1
ATOM 1377 N N . ARG A 1 183 ? 9.433 -11.753 -32.552 1.00 88.81 183 ARG A N 1
ATOM 1378 C CA . ARG A 1 183 ? 9.549 -12.701 -31.439 1.00 88.81 183 ARG A CA 1
ATOM 1379 C C . ARG A 1 183 ? 11.001 -12.824 -30.994 1.00 88.81 183 ARG A C 1
ATOM 1381 O O . ARG A 1 183 ? 11.906 -12.723 -31.819 1.00 88.81 183 ARG A O 1
ATOM 1388 N N . HIS A 1 184 ? 11.200 -13.070 -29.703 1.00 87.19 184 HIS A N 1
ATOM 1389 C CA . HIS A 1 184 ? 12.514 -13.254 -29.089 1.00 87.19 184 HIS A CA 1
ATOM 1390 C C . HIS A 1 184 ? 12.489 -14.578 -28.331 1.00 87.19 184 HIS A C 1
ATOM 1392 O O . HIS A 1 184 ? 11.684 -14.742 -27.419 1.00 87.19 184 HIS A O 1
ATOM 1398 N N . LEU A 1 185 ? 13.332 -15.517 -28.744 1.00 85.75 185 LEU A N 1
ATOM 1399 C CA . LEU A 1 185 ? 13.455 -16.838 -28.138 1.00 85.75 185 LEU A CA 1
ATOM 1400 C C . LEU A 1 185 ? 14.730 -16.850 -27.286 1.00 85.75 185 LEU A C 1
ATOM 1402 O O . LEU A 1 185 ? 15.798 -16.588 -27.851 1.00 85.75 185 LEU A O 1
ATOM 1406 N N . PRO A 1 186 ? 14.650 -17.057 -25.958 1.00 82.75 186 PRO A N 1
ATOM 1407 C CA . PRO A 1 186 ? 15.840 -17.158 -25.117 1.00 82.75 186 PRO A CA 1
ATOM 1408 C C . PRO A 1 186 ? 16.747 -18.272 -25.631 1.00 82.75 186 PRO A C 1
ATOM 1410 O O . PRO A 1 186 ? 16.255 -19.356 -25.937 1.00 82.75 186 PRO A O 1
ATOM 1413 N N . LEU A 1 187 ? 18.058 -18.030 -25.715 1.00 81.38 187 LEU A N 1
ATOM 1414 C CA . LEU A 1 187 ? 18.990 -19.074 -26.150 1.00 81.38 187 LEU A CA 1
ATOM 1415 C C . LEU A 1 187 ? 18.940 -20.276 -25.195 1.00 81.38 187 LEU A C 1
ATOM 1417 O O . LEU A 1 187 ? 18.829 -21.397 -25.669 1.00 81.38 187 LEU A O 1
ATOM 1421 N N . SER A 1 188 ? 18.861 -20.060 -23.879 1.00 75.81 188 SER A N 1
ATOM 1422 C CA . SER A 1 188 ? 18.738 -21.134 -22.877 1.00 75.81 188 SER A CA 1
ATOM 1423 C C . SER A 1 188 ? 17.560 -22.083 -23.131 1.00 75.81 188 SER A C 1
ATOM 1425 O O . SER A 1 188 ? 17.687 -23.292 -22.962 1.00 75.81 188 SER A O 1
ATOM 1427 N N . ALA A 1 189 ? 16.431 -21.548 -23.603 1.00 73.94 189 ALA A N 1
ATOM 1428 C CA . ALA A 1 189 ? 15.228 -22.323 -23.893 1.00 73.94 189 ALA A CA 1
ATOM 1429 C C . ALA A 1 189 ? 15.347 -23.155 -25.186 1.00 73.94 189 ALA A C 1
ATOM 1431 O O . ALA A 1 189 ? 14.579 -24.091 -25.395 1.00 73.94 189 ALA A O 1
ATOM 1432 N N . LEU A 1 190 ? 16.313 -22.846 -26.062 1.00 74.81 190 LEU A N 1
ATOM 1433 C CA . LEU A 1 190 ? 16.536 -23.608 -27.294 1.00 74.81 190 LEU A CA 1
ATOM 1434 C C . LEU A 1 190 ? 17.117 -25.003 -27.025 1.00 74.81 190 LEU A C 1
ATOM 1436 O O . LEU A 1 190 ? 16.878 -25.914 -27.814 1.00 74.81 190 LEU A O 1
ATOM 1440 N N . ALA A 1 191 ? 17.849 -25.191 -25.922 1.00 68.56 191 ALA A N 1
ATOM 1441 C CA . ALA A 1 191 ? 18.463 -26.475 -25.578 1.00 68.56 191 ALA A CA 1
ATOM 1442 C C . ALA A 1 191 ? 17.418 -27.545 -25.221 1.00 68.56 191 ALA A C 1
ATOM 1444 O O . ALA A 1 191 ? 17.495 -28.689 -25.678 1.00 68.56 191 ALA A O 1
ATOM 1445 N N . SER A 1 192 ? 16.415 -27.147 -24.436 1.00 65.38 192 SER A N 1
ATOM 1446 C CA . SER A 1 192 ? 15.335 -28.000 -23.936 1.00 65.38 192 SER A CA 1
ATOM 1447 C C . SER A 1 192 ? 14.130 -28.089 -24.877 1.00 65.38 192 SER A C 1
ATOM 1449 O O . SER A 1 192 ? 13.184 -28.815 -24.578 1.00 65.38 192 SER A O 1
ATOM 1451 N N . TYR A 1 193 ? 14.142 -27.382 -26.014 1.00 69.69 193 TYR A N 1
ATOM 1452 C CA . TYR A 1 193 ? 13.000 -27.375 -26.923 1.00 69.69 193 TYR A CA 1
ATOM 1453 C C . TYR A 1 193 ? 12.833 -28.694 -27.674 1.00 69.69 193 TYR A C 1
ATOM 1455 O O . TYR A 1 193 ? 13.700 -29.084 -28.462 1.00 69.69 193 TYR A O 1
ATOM 1463 N N . ASP A 1 194 ? 11.672 -29.319 -27.491 1.00 68.06 194 ASP A N 1
ATOM 1464 C CA . ASP A 1 194 ? 11.218 -30.471 -28.263 1.00 68.06 194 ASP A CA 1
ATOM 1465 C C . ASP A 1 194 ? 10.080 -30.065 -29.226 1.00 68.06 194 ASP A C 1
ATOM 1467 O O . ASP A 1 194 ? 8.972 -29.776 -28.764 1.00 68.06 194 ASP A O 1
ATOM 1471 N N . PRO A 1 195 ? 10.291 -30.089 -30.558 1.00 64.50 195 PRO A N 1
ATOM 1472 C CA . PRO A 1 195 ? 9.256 -29.808 -31.559 1.00 64.50 195 PRO A CA 1
ATOM 1473 C C . PRO A 1 195 ? 8.006 -30.699 -31.464 1.00 64.50 195 PRO A C 1
ATOM 1475 O O . PRO A 1 195 ? 6.964 -30.359 -32.026 1.00 64.50 195 PRO A O 1
ATOM 1478 N N . LEU A 1 196 ? 8.093 -31.852 -30.791 1.00 66.06 196 LEU A N 1
ATOM 1479 C CA . LEU A 1 196 ? 6.991 -32.807 -30.645 1.00 66.06 196 LEU A CA 1
ATOM 1480 C C . LEU A 1 196 ? 6.067 -32.500 -29.459 1.00 66.06 196 LEU A C 1
ATOM 1482 O O . LEU A 1 196 ? 4.969 -33.051 -29.385 1.00 66.06 196 LEU A O 1
ATOM 1486 N N . SER A 1 197 ? 6.465 -31.588 -28.570 1.00 62.03 197 SER A N 1
ATOM 1487 C CA . SER A 1 197 ? 5.691 -31.200 -27.379 1.00 62.03 197 SER A CA 1
ATOM 1488 C C . SER A 1 197 ? 4.466 -30.310 -27.679 1.00 62.03 197 SER A C 1
ATOM 1490 O O . SER A 1 197 ? 3.701 -29.948 -26.782 1.00 62.03 197 SER A O 1
ATOM 1492 N N . GLY A 1 198 ? 4.216 -29.997 -28.956 1.00 64.06 198 GLY A N 1
ATOM 1493 C CA . GLY A 1 198 ? 2.995 -29.340 -29.423 1.00 64.06 198 GLY A CA 1
ATOM 1494 C C . GLY A 1 198 ? 2.798 -27.925 -28.865 1.00 64.06 198 GLY A C 1
ATOM 1495 O O . GLY A 1 198 ? 3.750 -27.182 -28.641 1.00 64.06 198 GLY A O 1
ATOM 1496 N N . SER A 1 199 ? 1.537 -27.535 -28.638 1.00 57.84 199 SER A N 1
ATOM 1497 C CA . SER A 1 199 ? 1.192 -26.182 -28.165 1.00 57.84 199 SER A CA 1
ATOM 1498 C C . SER A 1 199 ? 1.719 -25.867 -26.760 1.00 57.84 199 SER A C 1
ATOM 1500 O O . SER A 1 199 ? 1.847 -24.689 -26.429 1.00 57.84 199 SER A O 1
ATOM 1502 N N . GLU A 1 200 ? 1.986 -26.880 -25.932 1.00 52.84 200 GLU A N 1
ATOM 1503 C CA . GLU A 1 200 ? 2.563 -26.702 -24.593 1.00 52.84 200 GLU A CA 1
ATOM 1504 C C . GLU A 1 200 ? 4.067 -26.407 -24.678 1.00 52.84 200 GLU A C 1
ATOM 1506 O O . GLU A 1 200 ? 4.557 -25.531 -23.971 1.00 52.84 200 GLU A O 1
ATOM 1511 N N . GLY A 1 201 ? 4.772 -27.035 -25.623 1.00 55.56 201 GLY A N 1
ATOM 1512 C CA . GLY A 1 201 ? 6.168 -26.738 -25.955 1.00 55.56 201 GLY A CA 1
ATOM 1513 C C . GLY A 1 201 ? 6.406 -25.342 -26.501 1.00 55.56 201 GLY A C 1
ATOM 1514 O O . GLY A 1 201 ? 7.305 -24.632 -26.053 1.00 55.56 201 GLY A O 1
ATOM 1515 N N . ASP A 1 202 ? 5.562 -24.920 -27.442 1.00 57.88 202 ASP A N 1
ATOM 1516 C CA . ASP A 1 202 ? 5.607 -23.563 -27.990 1.00 57.88 202 ASP A CA 1
ATOM 1517 C C . ASP A 1 202 ? 5.285 -22.520 -26.907 1.00 57.88 202 ASP A C 1
ATOM 1519 O O . ASP A 1 202 ? 5.878 -21.441 -26.881 1.00 57.88 202 ASP A O 1
ATOM 1523 N N . ALA A 1 203 ? 4.381 -22.844 -25.976 1.00 55.12 203 ALA A N 1
ATOM 1524 C CA . ALA A 1 203 ? 4.087 -22.005 -24.819 1.00 55.12 203 ALA A CA 1
ATOM 1525 C C . ALA A 1 203 ? 5.225 -21.995 -23.785 1.00 55.12 203 ALA A C 1
ATOM 1527 O O . ALA A 1 203 ? 5.421 -20.966 -23.151 1.00 55.12 203 ALA A O 1
ATOM 1528 N N . ALA A 1 204 ? 5.996 -23.075 -23.633 1.00 52.41 204 ALA A N 1
ATOM 1529 C CA . ALA A 1 204 ? 7.183 -23.118 -22.777 1.00 52.41 204 ALA A CA 1
ATOM 1530 C C . ALA A 1 204 ? 8.344 -22.294 -23.368 1.00 52.41 204 ALA A C 1
ATOM 1532 O O . ALA A 1 204 ? 8.910 -21.446 -22.679 1.00 52.41 204 ALA A O 1
ATOM 1533 N N . LEU A 1 205 ? 8.611 -22.434 -24.673 1.00 57.34 205 LEU A N 1
ATOM 1534 C CA . LEU A 1 205 ? 9.576 -21.609 -25.418 1.00 57.34 205 LEU A CA 1
ATOM 1535 C C . LEU A 1 205 ? 9.252 -20.110 -25.375 1.00 57.34 205 LEU A C 1
ATOM 1537 O O . LEU A 1 205 ? 10.147 -19.267 -25.303 1.00 57.34 205 LEU A O 1
ATOM 1541 N N . LEU A 1 206 ? 7.966 -19.771 -25.492 1.00 56.44 206 LEU A N 1
ATOM 1542 C CA . LEU A 1 206 ? 7.485 -18.390 -25.471 1.00 56.44 206 LEU A CA 1
ATOM 1543 C C . LEU A 1 206 ? 7.206 -17.886 -24.047 1.00 56.44 206 LEU A C 1
ATOM 1545 O O . LEU A 1 206 ? 7.131 -16.677 -23.849 1.00 56.44 206 LEU A O 1
ATOM 1549 N N . GLY A 1 207 ? 7.055 -18.784 -23.069 1.00 52.22 207 GLY A N 1
ATOM 1550 C CA . GLY A 1 207 ? 6.670 -18.494 -21.684 1.00 52.22 207 GLY A CA 1
ATOM 1551 C C . GLY A 1 207 ? 7.829 -18.058 -20.789 1.00 52.22 207 GLY A C 1
ATOM 1552 O O . GLY A 1 207 ? 7.606 -17.331 -19.815 1.00 52.22 207 GLY A O 1
ATOM 1553 N N . GLU A 1 208 ? 9.060 -18.440 -21.147 1.00 53.16 208 GLU A N 1
ATOM 1554 C CA . GLU A 1 208 ? 10.293 -17.814 -20.641 1.00 53.16 208 GLU A CA 1
ATOM 1555 C C . GLU A 1 208 ? 10.638 -16.506 -21.381 1.00 53.16 208 GLU A C 1
ATOM 1557 O O . GLU A 1 208 ? 11.437 -15.699 -20.900 1.00 53.16 208 GLU A O 1
ATOM 1562 N N . GLY A 1 209 ? 10.040 -16.281 -22.554 1.00 57.56 209 GLY A N 1
ATOM 1563 C CA . GLY A 1 209 ? 10.269 -15.110 -23.394 1.00 57.56 209 GLY A CA 1
ATOM 1564 C C . GLY A 1 209 ? 9.454 -13.880 -22.984 1.00 57.56 209 GLY A C 1
ATOM 1565 O O . GLY A 1 209 ? 8.418 -13.955 -22.326 1.00 57.56 209 GLY A O 1
ATOM 1566 N N . TYR A 1 210 ? 9.912 -12.704 -23.416 1.00 72.19 210 TYR A N 1
ATOM 1567 C CA . TYR A 1 210 ? 9.128 -11.471 -23.324 1.00 72.19 210 TYR A CA 1
ATOM 1568 C C . TYR A 1 210 ? 8.053 -11.425 -24.415 1.00 72.19 210 TYR A C 1
ATOM 1570 O O . TYR A 1 210 ? 8.255 -11.950 -25.513 1.00 72.19 210 TYR A O 1
ATOM 1578 N N . GLU A 1 211 ? 6.943 -10.733 -24.138 1.00 76.31 211 GLU A N 1
ATOM 1579 C CA . GLU A 1 211 ? 5.814 -10.636 -25.067 1.00 76.31 211 GLU A CA 1
ATOM 1580 C C . GLU A 1 211 ? 6.247 -10.206 -26.484 1.00 76.31 211 GLU A C 1
ATOM 1582 O O . GLU A 1 211 ? 7.053 -9.275 -26.649 1.00 76.31 211 GLU A O 1
ATOM 1587 N N . PRO A 1 212 ? 5.708 -10.865 -27.526 1.00 84.75 212 PRO A N 1
ATOM 1588 C CA . PRO A 1 212 ? 6.036 -10.543 -28.902 1.00 84.75 212 PRO A CA 1
ATOM 1589 C C . PRO A 1 212 ? 5.546 -9.140 -29.268 1.00 84.75 212 PRO A C 1
ATOM 1591 O O . PRO A 1 212 ? 4.485 -8.690 -28.839 1.00 84.75 212 PRO A O 1
ATOM 1594 N N . ARG A 1 213 ? 6.315 -8.443 -30.108 1.00 87.94 213 ARG A N 1
ATOM 1595 C CA . ARG A 1 213 ? 5.957 -7.105 -30.592 1.00 87.94 213 ARG A CA 1
ATOM 1596 C C . ARG A 1 213 ? 5.302 -7.209 -31.961 1.00 87.94 213 ARG A C 1
ATOM 1598 O O . ARG A 1 213 ? 5.931 -7.706 -32.889 1.00 87.94 213 ARG A O 1
ATOM 1605 N N . ASP A 1 214 ? 4.099 -6.671 -32.117 1.00 90.62 214 ASP A N 1
ATOM 1606 C CA . ASP A 1 214 ? 3.463 -6.568 -33.433 1.00 90.62 214 ASP A CA 1
ATOM 1607 C C . ASP A 1 214 ? 4.269 -5.652 -34.372 1.00 90.62 214 ASP A C 1
ATOM 1609 O O . ASP A 1 214 ? 4.753 -4.585 -33.976 1.00 90.62 214 ASP A O 1
ATOM 1613 N N . VAL A 1 215 ? 4.419 -6.081 -35.625 1.00 90.81 215 VAL A N 1
ATOM 1614 C CA . VAL A 1 215 ? 5.117 -5.353 -36.692 1.00 90.81 215 VAL A CA 1
ATOM 1615 C C . VAL A 1 215 ? 4.260 -5.303 -37.958 1.00 90.81 215 VAL A C 1
ATOM 1617 O O . VAL A 1 215 ? 3.317 -6.080 -38.123 1.00 90.81 215 VAL A O 1
ATOM 1620 N N . GLU A 1 216 ? 4.560 -4.367 -38.864 1.00 90.25 216 GLU A N 1
ATOM 1621 C CA . GLU A 1 216 ? 3.844 -4.281 -40.141 1.00 90.25 216 GLU A CA 1
ATOM 1622 C C . GLU A 1 216 ? 4.035 -5.570 -40.952 1.00 90.25 216 GLU A C 1
ATOM 1624 O O . GLU A 1 216 ? 5.088 -6.215 -40.950 1.00 90.25 216 GLU A O 1
ATOM 1629 N N . ARG A 1 217 ? 2.989 -5.965 -41.678 1.00 90.00 217 ARG A N 1
ATOM 1630 C CA . ARG A 1 217 ? 3.053 -7.136 -42.546 1.00 90.00 217 ARG A CA 1
ATOM 1631 C C . ARG A 1 217 ? 4.127 -6.934 -43.617 1.00 90.00 217 ARG A C 1
ATOM 1633 O O . ARG A 1 217 ? 4.060 -5.997 -44.404 1.00 90.00 217 ARG A O 1
ATOM 1640 N N . GLY A 1 218 ? 5.064 -7.875 -43.690 1.00 87.62 218 GLY A N 1
ATOM 1641 C CA . GLY A 1 218 ? 6.172 -7.834 -44.646 1.00 87.62 218 GLY A CA 1
ATOM 1642 C C . GLY A 1 218 ? 7.438 -7.172 -44.106 1.00 87.62 218 GLY A C 1
ATOM 1643 O O . GLY A 1 218 ? 8.413 -7.080 -44.851 1.00 87.62 218 GLY A O 1
ATOM 1644 N N . SER A 1 219 ? 7.455 -6.762 -42.833 1.00 91.81 219 SER A N 1
ATOM 1645 C CA . SER A 1 219 ? 8.677 -6.309 -42.177 1.00 91.81 219 SER A CA 1
ATOM 1646 C C . SER A 1 219 ? 9.723 -7.425 -42.078 1.00 91.81 219 SER A C 1
ATOM 1648 O O . SER A 1 219 ? 9.411 -8.618 -41.964 1.00 91.81 219 SER A O 1
ATOM 1650 N N . ARG A 1 220 ? 10.992 -7.022 -42.128 1.00 92.75 220 ARG A N 1
ATOM 1651 C CA . ARG A 1 220 ? 12.161 -7.894 -42.006 1.00 92.75 220 ARG A CA 1
ATOM 1652 C C . ARG A 1 220 ? 13.126 -7.338 -40.969 1.00 92.75 220 ARG A C 1
ATOM 1654 O O . ARG A 1 220 ? 13.371 -6.139 -40.936 1.00 92.75 220 ARG A O 1
ATOM 1661 N N . LEU A 1 221 ? 13.681 -8.204 -40.137 1.00 94.06 221 LEU A N 1
ATOM 1662 C CA . LEU A 1 221 ? 14.764 -7.889 -39.221 1.00 94.06 221 LEU A CA 1
ATOM 1663 C C . LEU A 1 221 ? 16.072 -7.768 -40.000 1.00 94.06 221 LEU A C 1
ATOM 1665 O O . LEU A 1 221 ? 16.450 -8.687 -40.724 1.00 94.06 221 LEU A O 1
ATOM 1669 N N . VAL A 1 222 ? 16.728 -6.619 -39.857 1.00 92.19 222 VAL A N 1
ATOM 1670 C CA . VAL A 1 222 ? 18.009 -6.322 -40.509 1.00 92.19 222 VAL A CA 1
ATOM 1671 C C . VAL A 1 222 ? 19.160 -6.536 -39.537 1.00 92.19 222 VAL A C 1
ATOM 1673 O O . VAL A 1 222 ? 20.145 -7.172 -39.888 1.00 92.19 222 VAL A O 1
ATOM 1676 N N . ALA A 1 223 ? 19.038 -6.005 -38.318 1.00 89.19 223 ALA A N 1
ATOM 1677 C CA . ALA A 1 223 ? 20.078 -6.107 -37.302 1.00 89.19 223 ALA A CA 1
ATOM 1678 C C . ALA A 1 223 ? 19.504 -5.970 -35.889 1.00 89.19 223 ALA A C 1
ATOM 1680 O O . ALA A 1 223 ? 18.521 -5.258 -35.669 1.00 89.19 223 ALA A O 1
ATOM 1681 N N . VAL A 1 224 ? 20.171 -6.600 -34.926 1.00 89.50 224 VAL A N 1
ATOM 1682 C CA . VAL A 1 224 ? 20.016 -6.339 -33.491 1.00 89.50 224 VAL A CA 1
ATOM 1683 C C . VAL A 1 224 ? 21.335 -5.751 -33.009 1.00 89.50 224 VAL A C 1
ATOM 1685 O O . VAL A 1 224 ? 22.382 -6.355 -33.221 1.00 89.50 224 VAL A O 1
ATOM 1688 N N . LEU A 1 225 ? 21.308 -4.557 -32.417 1.00 86.31 225 LEU A N 1
ATOM 1689 C CA . LEU A 1 225 ? 22.539 -3.888 -32.001 1.00 86.31 225 LEU A CA 1
ATOM 1690 C C . LEU A 1 225 ? 23.073 -4.512 -30.694 1.00 86.31 225 LEU A C 1
ATOM 1692 O O . LEU A 1 225 ? 22.311 -4.629 -29.734 1.00 86.31 225 LEU A O 1
ATOM 1696 N N . PRO A 1 226 ? 24.366 -4.881 -30.605 1.00 76.94 226 PRO A N 1
ATOM 1697 C CA . PRO A 1 226 ? 24.931 -5.435 -29.370 1.00 76.94 226 PRO A CA 1
ATOM 1698 C C . PRO A 1 226 ? 25.017 -4.394 -28.246 1.00 76.94 226 PRO A C 1
ATOM 1700 O O . PRO A 1 226 ? 24.546 -4.615 -27.139 1.00 76.94 226 PRO A O 1
ATOM 1703 N N . SER A 1 227 ? 25.546 -3.205 -28.550 1.00 75.75 227 SER A N 1
ATOM 1704 C CA . SER A 1 227 ? 25.824 -2.148 -27.564 1.00 75.75 227 SER A CA 1
ATOM 1705 C C . SER A 1 227 ? 24.609 -1.306 -27.165 1.00 75.75 227 SER A C 1
ATOM 1707 O O . SER A 1 227 ? 24.699 -0.473 -26.264 1.00 75.75 227 SER A O 1
ATOM 1709 N N . SER A 1 228 ? 23.466 -1.488 -27.829 1.00 82.19 228 SER A N 1
ATOM 1710 C CA . SER A 1 228 ? 22.238 -0.758 -27.514 1.00 82.19 228 SER A CA 1
ATOM 1711 C C . SER A 1 228 ? 21.029 -1.687 -27.595 1.00 82.19 228 SER A C 1
ATOM 1713 O O . SER A 1 228 ? 20.977 -2.515 -28.499 1.00 82.19 228 SER A O 1
ATOM 1715 N N . PRO A 1 229 ? 20.019 -1.548 -26.720 1.00 86.94 229 PRO A N 1
ATOM 1716 C CA . PRO A 1 229 ? 18.854 -2.432 -26.703 1.00 86.94 229 PRO A CA 1
ATOM 1717 C C . PRO A 1 229 ? 17.850 -2.086 -27.819 1.00 86.94 229 PRO A C 1
ATOM 1719 O O . PRO A 1 229 ? 16.677 -1.807 -27.558 1.00 86.94 229 PRO A O 1
ATOM 1722 N N . SER A 1 230 ? 18.313 -2.029 -29.070 1.00 91.00 230 SER A N 1
ATOM 1723 C CA . SER A 1 230 ? 17.500 -1.686 -30.234 1.00 91.00 230 SER A CA 1
ATOM 1724 C C . SER A 1 230 ? 17.690 -2.660 -31.391 1.00 91.00 230 SER A C 1
ATOM 1726 O O . SER A 1 230 ? 18.766 -3.218 -31.604 1.00 91.00 230 SER A O 1
ATOM 1728 N N . ALA A 1 231 ? 16.608 -2.857 -32.138 1.00 91.88 231 ALA A N 1
ATOM 1729 C CA . ALA A 1 231 ? 16.568 -3.664 -33.345 1.00 91.88 231 ALA A CA 1
ATOM 1730 C C . ALA A 1 231 ? 16.181 -2.784 -34.535 1.00 91.88 231 ALA A C 1
ATOM 1732 O O . ALA A 1 231 ? 15.356 -1.879 -34.406 1.00 91.88 231 ALA A O 1
ATOM 1733 N N . VAL A 1 232 ? 16.770 -3.053 -35.695 1.00 94.69 232 VAL A N 1
ATOM 1734 C CA . VAL A 1 232 ? 16.488 -2.344 -36.944 1.00 94.69 232 VAL A CA 1
ATOM 1735 C C . VAL A 1 232 ? 15.622 -3.235 -37.823 1.00 94.69 232 VAL A C 1
ATOM 1737 O O . VAL A 1 232 ? 16.029 -4.333 -38.211 1.00 94.69 232 VAL A O 1
ATOM 1740 N N . LEU A 1 233 ? 14.424 -2.753 -38.136 1.00 94.19 233 LEU A N 1
ATOM 1741 C CA . LEU A 1 233 ? 13.472 -3.406 -39.025 1.00 94.19 233 LEU A CA 1
ATOM 1742 C C . LEU A 1 233 ? 13.441 -2.678 -40.367 1.00 94.19 233 LEU A C 1
ATOM 1744 O O . LEU A 1 233 ? 13.386 -1.454 -40.414 1.00 94.19 233 LEU A O 1
ATOM 1748 N N . GLN A 1 234 ? 13.427 -3.427 -41.462 1.00 94.75 234 GLN A N 1
ATOM 1749 C CA . GLN A 1 234 ? 13.051 -2.920 -42.771 1.00 94.75 234 GLN A CA 1
ATOM 1750 C C . GLN A 1 234 ? 11.562 -3.172 -42.987 1.00 94.75 234 GLN A C 1
ATOM 1752 O O . GLN A 1 234 ? 11.113 -4.317 -42.975 1.00 94.75 234 GLN A O 1
ATOM 1757 N N . MET A 1 235 ? 10.795 -2.111 -43.196 1.00 90.69 235 MET A N 1
ATOM 1758 C CA . MET A 1 235 ? 9.364 -2.184 -43.489 1.00 90.69 235 MET A CA 1
ATOM 1759 C C . MET A 1 235 ? 9.130 -2.653 -44.929 1.00 90.69 235 MET A C 1
ATOM 1761 O O . MET A 1 235 ? 10.015 -2.539 -45.777 1.00 90.69 235 MET A O 1
ATOM 1765 N N . ALA A 1 236 ? 7.914 -3.108 -45.254 1.00 86.44 236 ALA A N 1
ATOM 1766 C CA . ALA A 1 236 ? 7.578 -3.613 -46.594 1.00 86.44 236 ALA A CA 1
ATOM 1767 C C . ALA A 1 236 ? 7.840 -2.598 -47.729 1.00 86.44 236 ALA A C 1
ATOM 1769 O O . ALA A 1 236 ? 8.062 -2.977 -48.876 1.00 86.44 236 ALA A O 1
ATOM 1770 N N . ARG A 1 237 ? 7.838 -1.299 -47.401 1.00 89.06 237 ARG A N 1
ATOM 1771 C CA . ARG A 1 237 ? 8.110 -0.187 -48.328 1.00 89.06 237 ARG A CA 1
ATOM 1772 C C . ARG A 1 237 ? 9.602 0.126 -48.507 1.00 89.06 237 ARG A C 1
ATOM 1774 O O . ARG A 1 237 ? 9.936 1.011 -49.284 1.00 89.06 237 ARG A O 1
ATOM 1781 N N . GLY A 1 238 ? 10.485 -0.556 -47.777 1.00 88.25 238 GLY A N 1
ATOM 1782 C CA . GLY A 1 238 ? 11.936 -0.355 -47.805 1.00 88.25 238 GLY A CA 1
ATOM 1783 C C . GLY A 1 238 ? 12.488 0.595 -46.734 1.00 88.25 238 GLY A C 1
ATOM 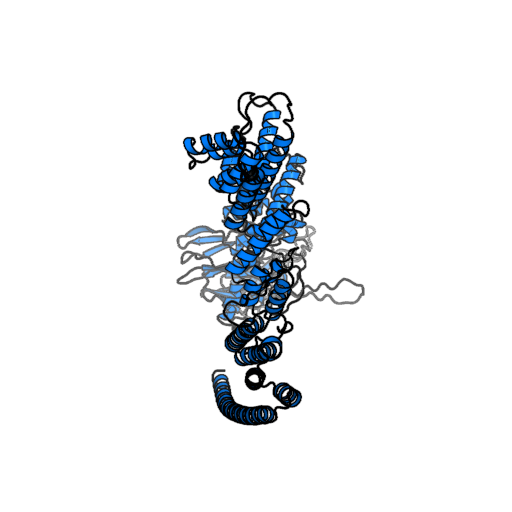1784 O O . GLY A 1 238 ? 13.706 0.660 -46.582 1.00 88.25 238 GLY A O 1
ATOM 1785 N N . ASN A 1 239 ? 11.633 1.285 -45.970 1.00 93.75 239 ASN A N 1
ATOM 1786 C CA . ASN A 1 239 ? 12.049 2.164 -44.868 1.00 93.75 239 ASN A CA 1
ATOM 1787 C C . ASN A 1 239 ? 12.727 1.371 -43.744 1.00 93.75 239 ASN A C 1
ATOM 1789 O O . ASN A 1 239 ? 12.275 0.275 -43.418 1.00 93.75 239 ASN A O 1
ATOM 1793 N N . LEU A 1 240 ? 13.759 1.947 -43.123 1.00 94.06 240 LEU A N 1
ATOM 1794 C CA . LEU A 1 240 ? 14.398 1.391 -41.929 1.00 94.06 240 LEU A CA 1
ATOM 1795 C C . LEU A 1 240 ? 13.839 2.056 -40.669 1.00 94.06 240 LEU A C 1
ATOM 1797 O O . LEU A 1 240 ? 13.823 3.281 -40.564 1.00 94.06 240 LEU A O 1
ATOM 1801 N N . GLU A 1 241 ? 13.421 1.246 -39.703 1.00 92.75 241 GLU A N 1
ATOM 1802 C CA . GLU A 1 241 ? 12.877 1.683 -38.421 1.00 92.75 241 GLU A CA 1
ATOM 1803 C C . GLU A 1 241 ? 13.675 1.078 -37.263 1.00 92.75 241 GLU A C 1
ATOM 1805 O O . GLU A 1 241 ? 13.829 -0.139 -37.159 1.00 92.75 241 GLU A O 1
ATOM 1810 N N . GLY A 1 242 ? 14.176 1.937 -36.372 1.00 92.19 242 GLY A N 1
ATOM 1811 C CA . GLY A 1 242 ? 14.794 1.521 -35.115 1.00 92.19 242 GLY A CA 1
ATOM 1812 C C . GLY A 1 242 ? 13.735 1.336 -34.031 1.00 92.19 242 GLY A C 1
ATOM 1813 O O . GLY A 1 242 ? 13.080 2.297 -33.627 1.00 92.19 242 GLY A O 1
ATOM 1814 N N . VAL A 1 243 ? 13.577 0.111 -33.538 1.00 92.06 243 VAL A N 1
ATOM 1815 C CA . VAL A 1 243 ? 12.632 -0.241 -32.474 1.00 92.06 243 VAL A CA 1
ATOM 1816 C C . VAL A 1 243 ? 13.365 -0.647 -31.198 1.00 92.06 243 VAL A C 1
ATOM 1818 O O . VAL A 1 243 ? 14.485 -1.147 -31.244 1.00 92.06 243 VAL A O 1
ATOM 1821 N N . TYR A 1 244 ? 12.709 -0.465 -30.049 1.00 91.88 244 TYR A N 1
ATOM 1822 C CA . TYR A 1 244 ? 13.210 -0.854 -28.724 1.00 91.88 244 TYR A CA 1
ATOM 1823 C C . TYR A 1 244 ? 12.264 -1.899 -28.102 1.00 91.88 244 TYR A C 1
ATOM 1825 O O . TYR A 1 244 ? 11.381 -1.542 -27.314 1.00 91.88 244 TYR A O 1
ATOM 1833 N N . PRO A 1 245 ? 12.350 -3.182 -28.500 1.00 89.94 245 PRO A N 1
ATOM 1834 C CA . PRO A 1 245 ? 11.527 -4.240 -27.927 1.00 89.94 245 PRO A CA 1
ATOM 1835 C C . PRO A 1 245 ? 11.824 -4.418 -26.437 1.00 89.94 245 PRO A C 1
ATOM 1837 O O . PRO A 1 245 ? 12.976 -4.327 -26.011 1.00 89.94 245 PRO A O 1
ATOM 1840 N N . ARG A 1 246 ? 10.796 -4.732 -25.639 1.00 87.69 246 ARG A N 1
ATOM 1841 C CA . ARG A 1 246 ? 10.969 -4.977 -24.196 1.00 87.69 246 ARG A CA 1
ATOM 1842 C C . ARG A 1 246 ? 11.932 -6.126 -23.911 1.00 87.69 246 ARG A C 1
ATOM 1844 O O . ARG A 1 246 ? 12.683 -6.026 -22.949 1.00 87.69 246 ARG A O 1
ATOM 1851 N N . ALA A 1 247 ? 11.986 -7.107 -24.809 1.00 84.50 247 ALA A N 1
ATOM 1852 C CA . ALA A 1 247 ? 12.939 -8.206 -24.761 1.00 84.50 247 ALA A CA 1
ATOM 1853 C C . ALA A 1 247 ? 14.412 -7.779 -24.775 1.00 84.50 247 ALA A C 1
ATOM 1855 O O . ALA A 1 247 ? 15.235 -8.459 -24.186 1.00 84.50 247 ALA A O 1
ATOM 1856 N N . LEU A 1 248 ? 14.746 -6.655 -25.417 1.00 87.50 248 LEU A N 1
ATOM 1857 C CA . LEU A 1 248 ? 16.115 -6.131 -25.440 1.00 87.50 248 LEU A CA 1
ATOM 1858 C C . LEU A 1 248 ? 16.336 -5.099 -24.330 1.00 87.50 248 LEU A C 1
ATOM 1860 O O . LEU A 1 248 ? 17.394 -5.047 -23.712 1.00 87.50 248 LEU A O 1
ATOM 1864 N N . VAL A 1 249 ? 15.327 -4.263 -24.062 1.00 89.75 249 VAL A N 1
ATOM 1865 C CA . VAL A 1 249 ? 15.427 -3.180 -23.073 1.00 89.75 249 VAL A CA 1
ATOM 1866 C C . VAL A 1 249 ? 15.522 -3.714 -21.648 1.00 89.75 249 VAL A C 1
ATOM 1868 O O . VAL A 1 249 ? 16.336 -3.209 -20.881 1.00 89.75 249 VAL A O 1
ATOM 1871 N N . LEU A 1 250 ? 14.693 -4.695 -21.279 1.00 88.50 250 LEU A N 1
ATOM 1872 C CA . LEU A 1 250 ? 14.611 -5.167 -19.896 1.00 88.50 250 LEU A CA 1
ATOM 1873 C C . LEU A 1 250 ? 15.904 -5.852 -19.443 1.00 88.50 250 LEU A C 1
ATOM 1875 O O . LEU A 1 250 ? 16.456 -5.380 -18.452 1.00 88.50 250 LEU A O 1
ATOM 1879 N N . PRO A 1 251 ? 16.468 -6.837 -20.165 1.00 83.81 251 PRO A N 1
ATOM 1880 C CA . PRO A 1 251 ? 17.719 -7.458 -19.744 1.00 83.81 251 PRO A CA 1
ATOM 1881 C C . PRO A 1 251 ? 18.881 -6.474 -19.723 1.00 83.81 251 PRO A C 1
ATOM 1883 O O . PRO A 1 251 ? 19.655 -6.475 -18.779 1.00 83.81 251 PRO A O 1
ATOM 1886 N N . HIS A 1 252 ? 18.964 -5.561 -20.697 1.00 86.56 252 HIS A N 1
ATOM 1887 C CA . HIS A 1 252 ? 19.995 -4.526 -20.685 1.00 86.56 252 HIS A CA 1
ATOM 1888 C C . HIS A 1 252 ? 19.908 -3.633 -19.435 1.00 86.56 252 HIS A C 1
ATOM 1890 O O . HIS A 1 252 ? 20.919 -3.372 -18.788 1.00 86.56 252 HIS A O 1
ATOM 1896 N N . VAL A 1 253 ? 18.701 -3.192 -19.059 1.00 89.81 253 VAL A N 1
ATOM 1897 C CA . VAL A 1 253 ? 18.473 -2.421 -17.825 1.00 89.81 253 VAL A CA 1
ATOM 1898 C C . VAL A 1 253 ? 18.802 -3.253 -16.587 1.00 89.81 253 VAL A C 1
ATOM 1900 O O . VAL A 1 253 ? 19.466 -2.754 -15.685 1.00 89.81 253 VAL A O 1
ATOM 1903 N N . MET A 1 254 ? 18.367 -4.509 -16.540 1.00 87.56 254 MET A N 1
ATOM 1904 C CA . MET A 1 254 ? 18.609 -5.390 -15.402 1.00 87.56 254 MET A CA 1
ATOM 1905 C C . MET A 1 254 ? 20.116 -5.680 -15.220 1.00 87.56 254 MET A C 1
ATOM 1907 O O . MET A 1 254 ? 20.598 -5.627 -14.093 1.00 87.56 254 MET A O 1
ATOM 1911 N N . THR A 1 255 ? 20.892 -5.850 -16.300 1.00 84.62 255 THR A N 1
ATOM 1912 C CA . THR A 1 255 ? 22.365 -5.959 -16.252 1.00 84.62 255 THR A CA 1
ATOM 1913 C C . THR A 1 255 ? 23.023 -4.685 -15.719 1.00 84.62 255 THR A C 1
ATOM 1915 O O . THR A 1 255 ? 23.963 -4.757 -14.928 1.00 84.62 255 THR A O 1
ATOM 1918 N N . LEU A 1 256 ? 22.549 -3.503 -16.132 1.00 87.81 256 LEU A N 1
ATOM 1919 C CA . LEU A 1 256 ? 23.056 -2.231 -15.600 1.00 87.81 256 LEU A CA 1
ATOM 1920 C C . LEU A 1 256 ? 22.775 -2.100 -14.097 1.00 87.81 256 LEU A C 1
ATOM 1922 O O . LEU A 1 256 ? 23.640 -1.649 -13.348 1.00 87.81 256 LEU A O 1
ATOM 1926 N N . LEU A 1 257 ? 21.588 -2.516 -13.652 1.00 88.75 257 LEU A N 1
ATOM 1927 C CA . LEU A 1 257 ? 21.201 -2.493 -12.241 1.00 88.75 257 LEU A CA 1
ATOM 1928 C C . LEU A 1 257 ? 22.026 -3.483 -11.410 1.00 88.75 257 LEU A C 1
ATOM 1930 O O . LEU A 1 257 ? 22.483 -3.120 -10.328 1.00 88.75 257 LEU A O 1
ATOM 1934 N N . ASP A 1 258 ? 22.314 -4.677 -11.936 1.00 84.44 258 ASP A N 1
ATOM 1935 C CA . ASP A 1 258 ? 23.188 -5.639 -11.258 1.00 84.44 258 ASP A CA 1
ATOM 1936 C C . ASP A 1 258 ? 24.628 -5.113 -11.100 1.00 84.44 258 ASP A C 1
ATOM 1938 O O . ASP A 1 258 ? 25.254 -5.285 -10.052 1.00 84.44 258 ASP A O 1
ATOM 1942 N N . ARG A 1 259 ? 25.132 -4.360 -12.086 1.00 84.81 259 ARG A N 1
ATOM 1943 C CA . ARG A 1 259 ? 26.430 -3.663 -11.999 1.00 84.81 259 ARG A CA 1
ATOM 1944 C C . ARG A 1 259 ? 26.422 -2.439 -11.073 1.00 84.81 259 ARG A C 1
ATOM 1946 O O . ARG A 1 259 ? 27.470 -1.839 -10.851 1.00 84.81 259 ARG A O 1
ATOM 1953 N N . GLY A 1 260 ? 25.264 -2.043 -10.541 1.00 84.06 260 GLY A N 1
ATOM 1954 C CA . GLY A 1 260 ? 25.109 -0.836 -9.723 1.00 84.06 260 GLY A CA 1
ATOM 1955 C C . GLY A 1 260 ? 25.117 0.471 -10.528 1.00 84.06 260 GLY A C 1
ATOM 1956 O O . GLY A 1 260 ? 25.259 1.558 -9.962 1.00 84.06 260 GLY A O 1
ATOM 1957 N N . GLU A 1 261 ? 24.944 0.408 -11.850 1.00 88.25 261 GLU A N 1
ATOM 1958 C CA . GLU A 1 261 ? 24.897 1.571 -12.739 1.00 88.25 261 GLU A CA 1
ATOM 1959 C C . GLU A 1 261 ? 23.480 2.167 -12.834 1.00 88.25 261 GLU A C 1
ATOM 1961 O O . GLU A 1 261 ? 22.837 2.194 -13.886 1.00 88.25 261 GLU A O 1
ATOM 1966 N N . TYR A 1 262 ? 22.986 2.716 -11.721 1.00 89.00 262 TYR A N 1
ATOM 1967 C CA . TYR A 1 262 ? 21.626 3.268 -11.639 1.00 89.00 262 TYR A CA 1
ATOM 1968 C C . TYR A 1 262 ? 21.381 4.481 -12.554 1.00 89.00 262 TYR A C 1
ATOM 1970 O O . TYR A 1 262 ? 20.265 4.693 -13.020 1.00 89.00 262 TYR A O 1
ATOM 1978 N N . GLY A 1 263 ? 22.412 5.279 -12.847 1.00 88.94 263 GLY A N 1
ATOM 1979 C CA . GLY A 1 263 ? 22.310 6.463 -13.711 1.00 88.94 263 GLY A CA 1
ATOM 1980 C C . GLY A 1 263 ? 21.793 6.157 -15.127 1.00 88.94 263 GLY A C 1
ATOM 1981 O O . GLY A 1 263 ? 20.708 6.628 -15.487 1.00 88.94 263 GLY A O 1
ATOM 1982 N N . PRO A 1 264 ? 22.543 5.388 -15.944 1.00 90.19 264 PRO A N 1
ATOM 1983 C CA . PRO A 1 264 ? 22.098 5.005 -17.283 1.00 90.19 264 PRO A CA 1
ATOM 1984 C C . PRO A 1 264 ? 20.830 4.141 -17.251 1.00 90.19 264 PRO A C 1
ATOM 1986 O O . PRO A 1 264 ? 19.955 4.341 -18.096 1.00 90.19 264 PRO A O 1
ATOM 1989 N N . ALA A 1 265 ? 20.677 3.260 -16.253 1.00 91.81 265 ALA A N 1
ATOM 1990 C CA . ALA A 1 265 ? 19.480 2.437 -16.097 1.00 91.81 265 ALA A CA 1
ATOM 1991 C C . ALA A 1 265 ? 18.209 3.297 -15.978 1.00 91.81 265 ALA A C 1
ATOM 1993 O O . ALA A 1 265 ? 17.300 3.169 -16.799 1.00 91.81 265 ALA A O 1
ATOM 1994 N N . VAL A 1 266 ? 18.169 4.248 -15.034 1.00 92.06 266 VAL A N 1
ATOM 1995 C CA . VAL A 1 266 ? 17.003 5.122 -14.805 1.00 92.06 266 VAL A CA 1
ATOM 1996 C C . VAL A 1 266 ? 16.676 5.977 -16.034 1.00 92.06 266 VAL A C 1
ATOM 1998 O O . VAL A 1 266 ? 15.501 6.198 -16.337 1.00 92.06 266 VAL A O 1
ATOM 2001 N N . GLU A 1 267 ? 17.676 6.437 -16.790 1.00 91.31 267 GLU A N 1
ATOM 2002 C CA . GLU A 1 267 ? 17.434 7.230 -18.002 1.00 91.31 267 GLU A CA 1
ATOM 2003 C C . GLU A 1 267 ? 16.802 6.393 -19.127 1.00 91.31 267 GLU A C 1
ATOM 2005 O O . GLU A 1 267 ? 15.847 6.843 -19.770 1.00 91.31 267 GLU A O 1
ATOM 2010 N N . ILE A 1 268 ? 17.273 5.156 -19.332 1.00 91.25 268 ILE A N 1
ATOM 2011 C CA . ILE A 1 268 ? 16.669 4.221 -20.293 1.00 91.25 268 ILE A CA 1
ATOM 2012 C C . ILE A 1 268 ? 15.250 3.863 -19.854 1.00 91.25 268 ILE A C 1
ATOM 2014 O O . ILE A 1 268 ? 14.326 3.914 -20.670 1.00 91.25 268 ILE A O 1
ATOM 2018 N N . MET A 1 269 ? 15.055 3.566 -18.568 1.00 93.06 269 MET A N 1
ATOM 2019 C CA . MET A 1 269 ? 13.744 3.239 -18.013 1.00 93.06 269 MET A CA 1
ATOM 2020 C C . MET A 1 269 ? 12.750 4.382 -18.213 1.00 93.06 269 MET A C 1
ATOM 2022 O O . MET A 1 269 ? 11.641 4.154 -18.695 1.00 93.06 269 MET A O 1
ATOM 2026 N N . ARG A 1 270 ? 13.167 5.628 -17.961 1.00 92.38 270 ARG A N 1
ATOM 2027 C CA . ARG A 1 270 ? 12.356 6.826 -18.211 1.00 92.38 270 ARG A CA 1
ATOM 2028 C C . ARG A 1 270 ? 12.003 6.975 -19.691 1.00 92.38 270 ARG A C 1
ATOM 2030 O O . ARG A 1 270 ? 10.835 7.164 -20.027 1.00 92.38 270 ARG A O 1
ATOM 2037 N N . ARG A 1 271 ? 12.995 6.882 -20.585 1.00 92.44 271 ARG A N 1
ATOM 2038 C CA . ARG A 1 271 ? 12.803 7.067 -22.034 1.00 92.44 271 ARG A CA 1
ATOM 2039 C C . ARG A 1 271 ? 11.890 5.996 -22.636 1.00 92.44 271 ARG A C 1
ATOM 2041 O O . ARG A 1 271 ? 11.053 6.320 -23.473 1.00 92.44 271 ARG A O 1
ATOM 2048 N N . GLN A 1 272 ? 12.036 4.746 -22.198 1.00 91.94 272 GLN A N 1
ATOM 2049 C CA . GLN A 1 272 ? 11.279 3.597 -22.706 1.00 91.94 272 GLN A CA 1
ATOM 2050 C C . GLN A 1 272 ? 10.015 3.282 -21.891 1.00 91.94 272 GLN A C 1
ATOM 2052 O O . GLN A 1 272 ? 9.320 2.304 -22.186 1.00 91.94 272 GLN A O 1
ATOM 2057 N N . LYS A 1 273 ? 9.688 4.113 -20.889 1.00 92.12 273 LYS A N 1
ATOM 2058 C CA . LYS A 1 273 ? 8.539 3.949 -19.982 1.00 92.12 273 LYS A CA 1
ATOM 2059 C C . LYS A 1 273 ? 8.526 2.577 -19.288 1.00 92.12 273 LYS A C 1
ATOM 2061 O O . LYS A 1 273 ? 7.496 1.902 -19.231 1.00 92.12 273 LYS A O 1
ATOM 2066 N N . VAL A 1 274 ? 9.692 2.119 -18.842 1.00 92.50 274 VAL A N 1
ATOM 2067 C CA . VAL A 1 274 ? 9.829 0.962 -17.945 1.00 92.50 274 VAL A CA 1
ATOM 2068 C C . VAL A 1 274 ? 9.486 1.415 -16.528 1.00 92.50 274 VAL A C 1
ATOM 2070 O O . VAL A 1 274 ? 9.698 2.573 -16.174 1.00 92.50 274 VAL A O 1
ATOM 2073 N N . ASP A 1 275 ? 8.926 0.507 -15.735 1.00 92.69 275 ASP A N 1
ATOM 2074 C CA . ASP A 1 275 ? 8.552 0.814 -14.355 1.00 92.69 275 ASP A CA 1
ATOM 2075 C C . ASP A 1 275 ? 9.808 1.018 -13.508 1.00 92.69 275 ASP A C 1
ATOM 2077 O O . ASP A 1 275 ? 10.680 0.150 -13.493 1.00 92.69 275 ASP A O 1
ATOM 2081 N N . LEU A 1 276 ? 9.896 2.154 -12.817 1.00 92.81 276 LEU A N 1
ATOM 2082 C CA . LEU A 1 276 ? 11.054 2.518 -12.002 1.00 92.81 276 LEU A CA 1
ATOM 2083 C C . LEU A 1 276 ? 11.213 1.634 -10.759 1.00 92.81 276 LEU A C 1
ATOM 2085 O O . LEU A 1 276 ? 12.329 1.514 -10.259 1.00 92.81 276 LEU A O 1
ATOM 2089 N N . ASN A 1 277 ? 10.148 0.945 -10.333 1.00 92.75 277 ASN A N 1
ATOM 2090 C CA . ASN A 1 277 ? 10.208 -0.049 -9.260 1.00 92.75 277 ASN A CA 1
ATOM 2091 C C . ASN A 1 277 ? 11.200 -1.185 -9.560 1.00 92.75 277 ASN A C 1
ATOM 2093 O O . ASN A 1 277 ? 11.754 -1.761 -8.628 1.00 92.75 277 ASN A O 1
ATOM 2097 N N . LEU A 1 278 ? 11.520 -1.440 -10.838 1.00 91.38 278 LEU A N 1
ATOM 2098 C CA . LEU A 1 278 ? 12.496 -2.462 -11.230 1.00 91.38 278 LEU A CA 1
ATOM 2099 C C . LEU A 1 278 ? 13.884 -2.204 -10.629 1.00 91.38 278 LEU A C 1
ATOM 2101 O O . LEU A 1 278 ? 14.613 -3.149 -10.360 1.00 91.38 278 LEU A O 1
ATOM 2105 N N . ALA A 1 279 ? 14.247 -0.938 -10.397 1.00 90.94 279 ALA A N 1
ATOM 2106 C CA . ALA A 1 279 ? 15.529 -0.591 -9.787 1.00 90.94 279 ALA A CA 1
ATOM 2107 C C . ALA A 1 279 ? 15.670 -1.108 -8.346 1.00 90.94 279 ALA A C 1
ATOM 2109 O O . ALA A 1 279 ? 16.792 -1.262 -7.875 1.00 90.94 279 ALA A O 1
ATOM 2110 N N . VAL A 1 280 ? 14.548 -1.372 -7.669 1.00 90.81 280 VAL A N 1
ATOM 2111 C CA . VAL A 1 280 ? 14.505 -1.937 -6.316 1.00 90.81 280 VAL A CA 1
ATOM 2112 C C . VAL A 1 280 ? 14.184 -3.430 -6.365 1.00 90.81 280 VAL A C 1
ATOM 2114 O O . VAL A 1 280 ? 14.843 -4.216 -5.697 1.00 90.81 280 VAL A O 1
ATOM 2117 N N . ASP A 1 281 ? 13.199 -3.831 -7.171 1.00 89.69 281 ASP A N 1
ATOM 2118 C CA . ASP A 1 281 ? 12.588 -5.165 -7.083 1.00 89.69 281 ASP A CA 1
ATOM 2119 C C . ASP A 1 281 ? 13.459 -6.304 -7.622 1.00 89.69 281 ASP A C 1
ATOM 2121 O O . ASP A 1 281 ? 13.218 -7.456 -7.274 1.00 89.69 281 ASP A O 1
ATOM 2125 N N . ILE A 1 282 ? 14.481 -6.009 -8.437 1.00 85.62 282 ILE A N 1
ATOM 2126 C CA . ILE A 1 282 ? 15.441 -7.030 -8.894 1.00 85.62 282 ILE A CA 1
ATOM 2127 C C . ILE A 1 282 ? 16.174 -7.657 -7.704 1.00 85.62 282 ILE A C 1
ATOM 2129 O O . ILE A 1 282 ? 16.283 -8.878 -7.620 1.00 85.62 282 ILE A O 1
ATOM 2133 N N . ASP A 1 283 ? 16.685 -6.820 -6.801 1.00 85.19 283 ASP A N 1
ATOM 2134 C CA . ASP A 1 283 ? 17.364 -7.252 -5.581 1.00 85.19 283 ASP A CA 1
ATOM 2135 C C . ASP A 1 283 ? 17.176 -6.194 -4.482 1.00 85.19 283 ASP A C 1
ATOM 2137 O O . ASP A 1 283 ? 18.021 -5.304 -4.306 1.00 85.19 283 ASP A O 1
ATOM 2141 N N . PRO A 1 284 ? 16.064 -6.276 -3.724 1.00 86.94 284 PRO A N 1
ATOM 2142 C CA . PRO A 1 284 ? 15.770 -5.318 -2.663 1.00 86.94 284 PRO A CA 1
ATOM 2143 C C . PRO A 1 284 ? 16.850 -5.284 -1.578 1.00 86.94 284 PRO A C 1
ATOM 2145 O O . PRO A 1 284 ? 17.106 -4.231 -0.993 1.00 86.94 284 PRO A O 1
ATOM 2148 N N . THR A 1 285 ? 17.506 -6.421 -1.320 1.00 85.81 285 THR A N 1
ATOM 2149 C CA . THR A 1 285 ? 18.544 -6.540 -0.288 1.00 85.81 285 THR A CA 1
ATOM 2150 C C . THR A 1 285 ? 19.831 -5.838 -0.701 1.00 85.81 285 THR A C 1
ATOM 2152 O O . THR A 1 285 ? 20.352 -5.015 0.049 1.00 85.81 285 THR A O 1
ATOM 2155 N N . LYS A 1 286 ? 20.298 -6.049 -1.934 1.00 86.06 286 LYS A N 1
ATOM 2156 C CA . LYS A 1 286 ? 21.455 -5.334 -2.489 1.00 86.06 286 LYS A CA 1
ATOM 2157 C C . LYS A 1 286 ? 21.175 -3.843 -2.664 1.00 86.06 286 LYS A C 1
ATOM 2159 O O . LYS A 1 286 ? 22.071 -3.027 -2.454 1.00 86.06 286 LYS A O 1
ATOM 2164 N N . PHE A 1 287 ? 19.941 -3.469 -3.007 1.00 88.75 287 PHE A N 1
ATOM 2165 C CA . PHE A 1 287 ? 19.563 -2.064 -3.126 1.00 88.75 287 PHE A CA 1
ATOM 2166 C C . PHE A 1 287 ? 19.640 -1.329 -1.778 1.00 88.75 287 PHE A C 1
ATOM 2168 O O . PHE A 1 287 ? 20.241 -0.254 -1.710 1.00 88.75 287 PHE A O 1
ATOM 2175 N N . LEU A 1 288 ? 19.068 -1.907 -0.713 1.00 87.50 288 LEU A N 1
ATOM 2176 C CA . LEU A 1 288 ? 18.991 -1.282 0.613 1.00 87.50 288 LEU A CA 1
ATOM 2177 C C . LEU A 1 288 ? 20.288 -1.418 1.423 1.00 87.50 288 LEU A C 1
ATOM 2179 O O . LEU A 1 288 ? 20.787 -0.415 1.929 1.00 87.50 288 LEU A O 1
ATOM 2183 N N . ASP A 1 289 ? 20.836 -2.630 1.524 1.00 85.38 289 ASP A N 1
ATOM 2184 C CA . ASP A 1 289 ? 21.961 -2.942 2.417 1.00 85.38 289 ASP A CA 1
ATOM 2185 C C . ASP A 1 289 ? 23.312 -2.914 1.676 1.00 85.38 289 ASP A C 1
ATOM 2187 O O . ASP A 1 289 ? 24.350 -2.608 2.260 1.00 85.38 289 ASP A O 1
ATOM 2191 N N . GLY A 1 290 ? 23.309 -3.175 0.364 1.00 78.94 290 GLY A N 1
ATOM 2192 C CA . GLY A 1 290 ? 24.503 -3.223 -0.492 1.00 78.94 290 GLY A CA 1
ATOM 2193 C C . GLY A 1 290 ? 24.961 -1.876 -1.068 1.00 78.94 290 GLY A C 1
ATOM 2194 O O . GLY A 1 290 ? 25.758 -1.858 -2.005 1.00 78.94 290 GLY A O 1
ATOM 2195 N N . GLY A 1 291 ? 24.453 -0.747 -0.559 1.00 81.38 291 GLY A N 1
ATOM 2196 C CA . GLY A 1 291 ? 24.840 0.599 -1.014 1.00 81.38 291 GLY A CA 1
ATOM 2197 C C . GLY A 1 291 ? 24.204 1.046 -2.339 1.00 81.38 291 GLY A C 1
ATOM 2198 O O . GLY A 1 291 ? 24.638 2.036 -2.933 1.00 81.38 291 GLY A O 1
ATOM 2199 N N . GLY A 1 292 ? 23.162 0.354 -2.814 1.00 84.44 292 GLY A N 1
ATOM 2200 C CA . GLY A 1 292 ? 22.435 0.736 -4.030 1.00 84.44 292 GLY A CA 1
ATOM 2201 C C . GLY A 1 292 ? 21.773 2.115 -3.932 1.00 84.44 292 GLY A C 1
ATOM 2202 O O . GLY A 1 292 ? 21.816 2.888 -4.888 1.00 84.44 292 GLY A O 1
ATOM 2203 N N . VAL A 1 293 ? 21.246 2.468 -2.756 1.00 88.12 293 VAL A N 1
ATOM 2204 C CA . VAL A 1 293 ? 20.683 3.802 -2.476 1.00 88.12 293 VAL A CA 1
ATOM 2205 C C . VAL A 1 293 ? 21.726 4.912 -2.658 1.00 88.12 293 VAL A C 1
ATOM 2207 O O . VAL A 1 293 ? 21.446 5.923 -3.307 1.00 88.12 293 VAL A O 1
ATOM 2210 N N . ASP A 1 294 ? 22.941 4.720 -2.142 1.00 87.19 294 ASP A N 1
ATOM 2211 C CA . ASP A 1 294 ? 24.019 5.705 -2.270 1.00 87.19 294 ASP A CA 1
ATOM 2212 C C . ASP A 1 294 ? 24.458 5.853 -3.732 1.00 87.19 294 ASP A C 1
ATOM 2214 O O . ASP A 1 294 ? 24.648 6.969 -4.221 1.00 87.19 294 ASP A O 1
ATOM 2218 N N . ALA A 1 295 ? 24.550 4.736 -4.462 1.00 86.50 295 ALA A N 1
ATOM 2219 C CA . ALA A 1 295 ? 24.848 4.740 -5.891 1.00 86.50 295 ALA A CA 1
ATOM 2220 C C . ALA A 1 295 ? 23.751 5.446 -6.711 1.00 86.50 295 ALA A C 1
ATOM 2222 O O . ALA A 1 295 ? 24.057 6.190 -7.647 1.00 86.50 295 ALA A O 1
ATOM 2223 N N . LEU A 1 296 ? 22.476 5.271 -6.348 1.00 88.38 296 LEU A N 1
ATOM 2224 C CA . LEU A 1 296 ? 21.356 5.967 -6.980 1.00 88.38 296 LEU A CA 1
ATOM 2225 C C . LEU A 1 296 ? 21.465 7.486 -6.784 1.00 88.38 296 LEU A C 1
ATOM 2227 O O . LEU A 1 296 ? 21.390 8.230 -7.764 1.00 88.38 296 LEU A O 1
ATOM 2231 N N . ILE A 1 297 ? 21.676 7.950 -5.549 1.00 87.25 297 ILE A N 1
ATOM 2232 C CA . ILE A 1 297 ? 21.763 9.384 -5.222 1.00 87.25 297 ILE A CA 1
ATOM 2233 C C . ILE A 1 297 ? 22.993 10.029 -5.871 1.00 87.25 297 ILE A C 1
ATOM 2235 O O . ILE A 1 297 ? 22.914 11.153 -6.374 1.00 87.25 297 ILE A O 1
ATOM 2239 N N . ASP A 1 298 ? 24.118 9.316 -5.922 1.00 85.12 298 ASP A N 1
ATOM 2240 C CA . ASP A 1 298 ? 25.348 9.817 -6.533 1.00 85.12 298 ASP A CA 1
ATOM 2241 C C . ASP A 1 298 ? 25.245 9.965 -8.063 1.00 85.12 298 ASP A C 1
ATOM 2243 O O . ASP A 1 298 ? 25.731 10.937 -8.659 1.00 85.12 298 ASP A O 1
ATOM 2247 N N . ARG A 1 299 ? 24.592 9.000 -8.723 1.00 84.50 299 ARG A N 1
ATOM 2248 C CA . ARG A 1 299 ? 24.493 8.950 -10.189 1.00 84.50 299 ARG A CA 1
ATOM 2249 C C . ARG A 1 299 ? 23.291 9.726 -10.733 1.00 84.50 299 ARG A C 1
ATOM 2251 O O . ARG A 1 299 ? 23.385 10.285 -11.828 1.00 84.50 299 ARG A O 1
ATOM 2258 N N . VAL A 1 300 ? 22.189 9.827 -9.988 1.00 82.94 300 VAL A N 1
ATOM 2259 C CA . VAL A 1 300 ? 20.948 10.503 -10.406 1.00 82.94 300 VAL A CA 1
ATOM 2260 C C . VAL A 1 300 ? 20.811 11.862 -9.709 1.00 82.94 300 VAL A C 1
ATOM 2262 O O . VAL A 1 300 ? 20.008 12.059 -8.807 1.00 82.94 300 VAL A O 1
ATOM 2265 N N . ARG A 1 301 ? 21.578 12.857 -10.176 1.00 75.19 301 ARG A N 1
ATOM 2266 C CA . ARG A 1 301 ? 21.596 14.210 -9.576 1.00 75.19 301 ARG A CA 1
ATOM 2267 C C . ARG A 1 301 ? 20.344 15.051 -9.861 1.00 75.19 301 ARG A C 1
ATOM 2269 O O . ARG A 1 301 ? 20.073 16.021 -9.160 1.00 75.19 301 ARG A O 1
ATOM 2276 N N . ALA A 1 302 ? 19.611 14.739 -10.928 1.00 84.75 302 ALA A N 1
ATOM 2277 C CA . ALA A 1 302 ? 18.441 15.523 -11.306 1.00 84.75 302 ALA A CA 1
ATOM 2278 C C . ALA A 1 302 ? 17.299 15.267 -10.314 1.00 84.75 302 ALA A C 1
ATOM 2280 O O . ALA A 1 302 ? 16.753 14.165 -10.273 1.00 84.75 302 ALA A O 1
ATOM 2281 N N . VAL A 1 303 ? 16.929 16.307 -9.564 1.00 87.00 303 VAL A N 1
ATOM 2282 C CA . VAL A 1 303 ? 15.856 16.282 -8.559 1.00 87.00 303 VAL A CA 1
ATOM 2283 C C . VAL A 1 303 ? 14.554 15.724 -9.136 1.00 87.00 303 VAL A C 1
ATOM 2285 O O . VAL A 1 303 ? 13.928 14.870 -8.517 1.00 87.00 303 VAL A O 1
ATOM 2288 N N . ASP A 1 304 ? 14.206 16.100 -10.368 1.00 88.38 304 ASP A N 1
ATOM 2289 C CA . ASP A 1 304 ? 12.997 15.614 -11.041 1.00 88.38 304 ASP A CA 1
ATOM 2290 C C . ASP A 1 304 ? 13.008 14.097 -11.272 1.00 88.38 304 ASP A C 1
ATOM 2292 O O . ASP A 1 304 ? 11.966 13.452 -11.185 1.00 88.38 304 ASP A O 1
ATOM 2296 N N . ARG A 1 305 ? 14.182 13.501 -11.536 1.00 89.81 305 ARG A N 1
ATOM 2297 C CA . ARG A 1 305 ? 14.316 12.046 -11.725 1.00 89.81 305 ARG A CA 1
ATOM 2298 C C . ARG A 1 305 ? 14.134 11.301 -10.403 1.00 89.81 305 ARG A C 1
ATOM 2300 O O . ARG A 1 305 ? 13.480 10.264 -10.391 1.00 89.81 305 ARG A O 1
ATOM 2307 N N . LEU A 1 306 ? 14.668 11.842 -9.307 1.00 90.75 306 LEU A N 1
ATOM 2308 C CA . LEU A 1 306 ? 14.479 11.281 -7.965 1.00 90.75 306 LEU A CA 1
ATOM 2309 C C . LEU A 1 306 ? 13.024 11.411 -7.508 1.00 90.75 306 LEU A C 1
ATOM 2311 O O . LEU A 1 306 ? 12.451 10.444 -7.020 1.00 90.75 306 LEU A O 1
ATOM 2315 N N . ASN A 1 307 ? 12.394 12.564 -7.743 1.00 91.75 307 ASN A N 1
ATOM 2316 C CA . ASN A 1 307 ? 10.972 12.761 -7.468 1.00 91.75 307 ASN A CA 1
ATOM 2317 C C . ASN A 1 307 ? 10.115 11.778 -8.277 1.00 91.75 307 ASN A C 1
ATOM 2319 O O . ASN A 1 307 ? 9.208 11.155 -7.727 1.00 91.75 307 ASN A O 1
ATOM 2323 N N . LEU A 1 308 ? 10.426 11.580 -9.563 1.00 91.38 308 LEU A N 1
ATOM 2324 C CA . LEU A 1 308 ? 9.734 10.609 -10.412 1.00 91.38 308 LEU A CA 1
ATOM 2325 C C . LEU A 1 308 ? 9.912 9.169 -9.905 1.00 91.38 308 LEU A C 1
ATOM 2327 O O . LEU A 1 308 ? 8.956 8.401 -9.923 1.00 91.38 308 LEU A O 1
ATOM 2331 N N . PHE A 1 309 ? 11.108 8.803 -9.445 1.00 92.81 309 PHE A N 1
ATOM 2332 C CA . PHE A 1 309 ? 11.369 7.499 -8.834 1.00 92.81 309 PHE A CA 1
ATOM 2333 C C . PHE A 1 309 ? 10.543 7.301 -7.553 1.00 92.81 309 PHE A C 1
ATOM 2335 O O . PHE A 1 309 ? 9.756 6.363 -7.471 1.00 92.81 309 PHE A O 1
ATOM 2342 N N . LEU A 1 310 ? 10.649 8.228 -6.597 1.00 92.69 310 LEU A N 1
ATOM 2343 C CA . LEU A 1 310 ? 9.979 8.137 -5.295 1.00 92.69 310 LEU A CA 1
ATOM 2344 C C . LEU A 1 310 ? 8.451 8.173 -5.410 1.00 92.69 310 LEU A C 1
ATOM 2346 O O . LEU A 1 310 ? 7.750 7.460 -4.699 1.00 92.69 310 LEU A O 1
ATOM 2350 N N . SER A 1 311 ? 7.915 8.992 -6.316 1.00 90.69 311 SER A N 1
ATOM 2351 C CA . SER A 1 311 ? 6.465 9.133 -6.492 1.00 90.69 311 SER A CA 1
ATOM 2352 C C . SER A 1 311 ? 5.789 7.909 -7.114 1.00 90.69 311 SER A C 1
ATOM 2354 O O . SER A 1 311 ? 4.604 7.699 -6.839 1.00 90.69 311 SER A O 1
ATOM 2356 N N . ASN A 1 312 ? 6.523 7.116 -7.903 1.00 91.44 312 ASN A N 1
ATOM 2357 C CA . ASN A 1 312 ? 6.026 5.899 -8.551 1.00 91.44 312 ASN A CA 1
ATOM 2358 C C . ASN A 1 312 ? 6.258 4.623 -7.727 1.00 91.44 312 ASN A C 1
ATOM 2360 O O . ASN A 1 312 ? 5.888 3.546 -8.185 1.00 91.44 312 ASN A O 1
ATOM 2364 N N . LEU A 1 313 ? 6.878 4.715 -6.549 1.00 93.00 313 LEU A N 1
ATOM 2365 C CA . LEU A 1 313 ? 7.197 3.546 -5.735 1.00 93.00 313 LEU A CA 1
ATOM 2366 C C . LEU A 1 313 ? 5.919 2.851 -5.226 1.00 93.00 313 LEU A C 1
ATOM 2368 O O . LEU A 1 313 ? 5.001 3.509 -4.732 1.00 93.00 313 LEU A O 1
ATOM 2372 N N . THR A 1 314 ? 5.872 1.525 -5.338 1.00 91.44 314 THR A N 1
ATOM 2373 C CA . THR A 1 314 ? 4.746 0.677 -4.914 1.00 91.44 314 THR A CA 1
ATOM 2374 C C . THR A 1 314 ? 5.224 -0.464 -4.028 1.00 91.44 314 THR A C 1
ATOM 2376 O O . THR A 1 314 ? 6.328 -0.958 -4.218 1.00 91.44 314 THR A O 1
ATOM 2379 N N . ASP A 1 315 ? 4.388 -0.937 -3.104 1.00 90.44 315 ASP A N 1
ATOM 2380 C CA . ASP A 1 315 ? 4.722 -2.092 -2.250 1.00 90.44 315 ASP A CA 1
ATOM 2381 C C . ASP A 1 315 ? 4.727 -3.422 -3.025 1.00 90.44 315 ASP A C 1
ATOM 2383 O O . ASP A 1 315 ? 5.236 -4.421 -2.548 1.00 90.44 315 ASP A O 1
ATOM 2387 N N . GLU A 1 316 ? 4.197 -3.459 -4.247 1.00 87.56 316 GLU A N 1
ATOM 2388 C CA . GLU A 1 316 ? 4.157 -4.675 -5.064 1.00 87.56 316 GLU A CA 1
ATOM 2389 C C . GLU A 1 316 ? 5.523 -5.022 -5.678 1.00 87.56 316 GLU A C 1
ATOM 2391 O O . GLU A 1 316 ? 6.277 -4.133 -6.085 1.00 87.56 316 GLU A O 1
ATOM 2396 N N . ASP A 1 317 ? 5.793 -6.327 -5.795 1.00 86.50 317 ASP A N 1
ATOM 2397 C CA . ASP A 1 317 ? 6.935 -6.890 -6.521 1.00 86.50 317 ASP A CA 1
ATOM 2398 C C . ASP A 1 317 ? 6.594 -7.032 -8.010 1.00 86.50 317 ASP A C 1
ATOM 2400 O O . ASP A 1 317 ? 5.866 -7.945 -8.422 1.00 86.50 317 ASP A O 1
ATOM 2404 N N . ILE A 1 318 ? 7.132 -6.136 -8.841 1.00 87.75 318 ILE A N 1
ATOM 2405 C CA . ILE A 1 318 ? 6.853 -6.154 -10.281 1.00 87.75 318 ILE A CA 1
ATOM 2406 C C . ILE A 1 318 ? 7.544 -7.310 -11.019 1.00 87.75 318 ILE A C 1
ATOM 2408 O O . ILE A 1 318 ? 7.177 -7.602 -12.163 1.00 87.75 318 ILE A O 1
ATOM 2412 N N . THR A 1 319 ? 8.547 -7.961 -10.416 1.00 84.00 319 THR A N 1
ATOM 2413 C CA . THR A 1 319 ? 9.319 -9.023 -11.083 1.00 84.00 319 THR A CA 1
ATOM 2414 C C . THR A 1 319 ? 8.516 -10.312 -11.239 1.00 84.00 319 THR A C 1
ATOM 2416 O O . THR A 1 319 ? 8.744 -11.090 -12.166 1.00 84.00 319 THR A O 1
ATOM 2419 N N . ARG A 1 320 ? 7.510 -10.511 -10.378 1.00 81.12 320 ARG A N 1
ATOM 2420 C CA . ARG A 1 320 ? 6.640 -11.695 -10.396 1.00 81.12 320 ARG A CA 1
ATOM 2421 C C . ARG A 1 320 ? 5.608 -11.660 -11.517 1.00 81.12 320 ARG A C 1
ATOM 2423 O O . ARG A 1 320 ? 5.333 -12.689 -12.128 1.00 81.12 320 ARG A O 1
ATOM 2430 N N . TRP A 1 321 ? 5.024 -10.491 -11.782 1.00 77.31 321 TRP A N 1
ATOM 2431 C CA . TRP A 1 321 ? 3.848 -10.382 -12.651 1.00 77.31 321 TRP A CA 1
ATOM 2432 C C . TRP A 1 321 ? 4.047 -9.499 -13.887 1.00 77.31 321 TRP A C 1
ATOM 2434 O O . TRP A 1 321 ? 3.397 -9.745 -14.899 1.00 77.31 321 TRP A O 1
ATOM 2444 N N . LYS A 1 322 ? 4.932 -8.492 -13.840 1.00 81.81 322 LYS A N 1
ATOM 2445 C CA . LYS A 1 322 ? 5.102 -7.510 -14.927 1.00 81.81 322 LYS A CA 1
ATOM 2446 C C . LYS A 1 322 ? 6.353 -7.763 -15.756 1.00 81.81 322 LYS A C 1
ATOM 2448 O O . LYS A 1 322 ? 6.287 -7.806 -16.981 1.00 81.81 322 LYS A O 1
ATOM 2453 N N . TYR A 1 323 ? 7.499 -7.895 -15.093 1.00 84.62 323 TYR A N 1
ATOM 2454 C CA . TYR A 1 323 ? 8.797 -8.069 -15.742 1.00 84.62 323 TYR A CA 1
ATOM 2455 C C . TYR A 1 323 ? 9.496 -9.299 -15.182 1.00 84.62 323 TYR A C 1
ATOM 2457 O O . TYR A 1 323 ? 10.282 -9.196 -14.244 1.00 84.62 323 TYR A O 1
ATOM 2465 N N . ARG A 1 324 ? 9.228 -10.460 -15.783 1.00 77.25 324 ARG A N 1
ATOM 2466 C CA . ARG A 1 324 ? 9.939 -11.689 -15.424 1.00 77.25 324 ARG A CA 1
ATOM 2467 C C . ARG A 1 324 ? 11.441 -11.505 -15.638 1.00 77.25 324 ARG A C 1
ATOM 2469 O O . ARG A 1 324 ? 11.871 -10.961 -16.661 1.00 77.25 324 ARG A O 1
ATOM 2476 N N . VAL A 1 325 ? 12.216 -11.932 -14.647 1.00 75.31 325 VAL A N 1
ATOM 2477 C CA . VAL A 1 325 ? 13.679 -11.923 -14.696 1.00 75.31 325 VAL A CA 1
ATOM 2478 C C . VAL A 1 325 ? 14.131 -13.227 -15.357 1.00 75.31 325 VAL A C 1
ATOM 2480 O O . VAL A 1 325 ? 13.774 -14.295 -14.857 1.00 75.31 325 VAL A O 1
ATOM 2483 N N . PRO A 1 326 ? 14.875 -13.178 -16.475 1.00 71.19 326 PRO A N 1
ATOM 2484 C CA . PRO A 1 326 ? 15.363 -14.385 -17.131 1.00 71.19 326 PRO A CA 1
ATOM 2485 C C . PRO A 1 326 ? 16.363 -15.146 -16.251 1.00 71.19 326 PRO A C 1
ATOM 2487 O O . PRO A 1 326 ? 17.211 -14.532 -15.605 1.00 71.19 326 PRO A O 1
ATOM 2490 N N . GLY A 1 327 ? 16.313 -16.482 -16.266 1.00 64.06 327 GLY A N 1
ATOM 2491 C CA . GLY A 1 327 ? 17.175 -17.330 -15.428 1.00 64.06 327 GLY A CA 1
ATOM 2492 C C . GLY A 1 327 ? 18.677 -17.201 -15.719 1.00 64.06 327 GLY A C 1
ATOM 2493 O O . GLY A 1 327 ? 19.492 -17.348 -14.813 1.00 64.06 327 GLY A O 1
ATOM 2494 N N . TRP A 1 328 ? 19.059 -16.850 -16.950 1.00 65.12 328 TRP A N 1
ATOM 2495 C CA . TRP A 1 328 ? 20.456 -16.590 -17.332 1.00 65.12 328 TRP A CA 1
ATOM 2496 C C . TRP A 1 328 ? 20.997 -15.263 -16.791 1.00 65.12 328 TRP A C 1
ATOM 2498 O O . TRP A 1 328 ? 22.206 -15.081 -16.687 1.00 65.12 328 TRP A O 1
ATOM 2508 N N . LEU A 1 329 ? 20.114 -14.344 -16.398 1.00 65.00 329 LEU A N 1
ATOM 2509 C CA . LEU A 1 329 ? 20.492 -13.103 -15.734 1.00 65.00 329 LEU A CA 1
ATOM 2510 C C . LEU A 1 329 ? 20.699 -13.307 -14.223 1.00 65.00 329 LEU A C 1
ATOM 2512 O O . LEU A 1 329 ? 20.725 -12.336 -13.472 1.00 65.00 329 LEU A O 1
ATOM 2516 N N . ARG A 1 330 ? 20.804 -14.567 -13.764 1.00 56.53 330 ARG A N 1
ATOM 2517 C CA . ARG A 1 330 ? 20.970 -14.940 -12.354 1.00 56.53 330 ARG A CA 1
ATOM 2518 C C . ARG A 1 330 ? 22.057 -14.081 -11.707 1.00 56.53 330 ARG A C 1
ATOM 2520 O O . ARG A 1 330 ? 23.252 -14.248 -11.955 1.00 56.53 330 ARG A O 1
ATOM 2527 N N . LEU A 1 331 ? 21.598 -13.162 -10.858 1.00 50.66 331 LEU A N 1
ATOM 2528 C CA . LEU A 1 331 ? 22.430 -12.389 -9.957 1.00 50.66 331 LEU A CA 1
ATOM 2529 C C . LEU A 1 331 ? 23.219 -13.376 -9.097 1.00 50.66 331 LEU A C 1
ATOM 2531 O O . LEU A 1 331 ? 22.647 -14.300 -8.521 1.00 50.66 331 LEU A O 1
ATOM 2535 N N . LYS A 1 332 ? 24.528 -13.163 -8.970 1.00 42.69 332 LYS A N 1
ATOM 2536 C CA . LYS A 1 332 ? 25.430 -13.927 -8.089 1.00 42.69 332 LYS A CA 1
ATOM 2537 C C . LYS A 1 332 ? 25.163 -13.693 -6.584 1.00 42.69 332 LYS A C 1
ATOM 2539 O O . LYS A 1 332 ? 26.093 -13.742 -5.785 1.00 42.69 332 LYS A O 1
ATOM 2544 N N . SER A 1 333 ? 23.921 -13.430 -6.181 1.00 36.88 333 SER A N 1
ATOM 2545 C CA . SER A 1 333 ? 23.509 -13.338 -4.778 1.00 36.88 333 SER A CA 1
ATOM 2546 C C . SER A 1 333 ? 22.774 -14.619 -4.400 1.00 36.88 333 SER A C 1
ATOM 2548 O O . SER A 1 333 ? 21.758 -14.960 -5.000 1.00 36.88 333 SER A O 1
ATOM 2550 N N . GLY A 1 334 ? 23.330 -15.347 -3.430 1.00 33.62 334 GLY A N 1
ATOM 2551 C CA . GLY A 1 334 ? 22.880 -16.667 -2.998 1.00 33.62 334 GLY A CA 1
ATOM 2552 C C . GLY A 1 334 ? 21.373 -16.776 -2.748 1.00 33.62 334 GLY A C 1
ATOM 2553 O O . GLY A 1 334 ? 20.776 -15.977 -2.032 1.00 33.62 334 GLY A O 1
ATOM 2554 N N . GLY A 1 335 ? 20.781 -17.817 -3.325 1.00 29.77 335 GLY A N 1
ATOM 2555 C CA . GLY A 1 335 ? 19.376 -18.173 -3.173 1.00 29.77 335 GLY A CA 1
ATOM 2556 C C . GLY A 1 335 ? 18.960 -19.096 -4.309 1.00 29.77 335 GLY A C 1
ATOM 2557 O O . GLY A 1 335 ? 18.618 -18.627 -5.390 1.00 29.77 335 GLY A O 1
ATOM 2558 N N . GLY A 1 336 ? 19.059 -20.406 -4.074 1.00 29.48 336 GLY A N 1
ATOM 2559 C CA . GLY A 1 336 ? 18.639 -21.437 -5.020 1.00 29.48 336 GLY A CA 1
ATOM 2560 C C . GLY A 1 336 ? 17.165 -21.320 -5.420 1.00 29.48 336 GLY A C 1
ATOM 2561 O O . GLY A 1 336 ? 16.348 -20.782 -4.675 1.00 29.48 336 GLY A O 1
ATOM 2562 N N . ASP A 1 337 ? 16.890 -21.807 -6.630 1.00 32.12 337 ASP A N 1
ATOM 2563 C CA . ASP A 1 337 ? 15.593 -22.156 -7.218 1.00 32.12 337 ASP A CA 1
ATOM 2564 C C . ASP A 1 337 ? 14.352 -21.454 -6.663 1.00 32.12 337 ASP A C 1
ATOM 2566 O O . ASP A 1 337 ? 13.651 -21.919 -5.767 1.00 32.12 337 ASP A O 1
ATOM 2570 N N . ARG A 1 338 ? 14.003 -20.350 -7.325 1.00 38.12 338 ARG A N 1
ATOM 2571 C CA . ARG A 1 338 ? 12.613 -19.909 -7.406 1.00 38.12 338 ARG A CA 1
ATOM 2572 C C . ARG A 1 338 ? 12.001 -20.567 -8.644 1.00 38.12 338 ARG A C 1
ATOM 2574 O O . ARG A 1 338 ? 12.457 -20.276 -9.745 1.00 38.12 338 ARG A O 1
ATOM 2581 N N . TYR A 1 339 ? 10.964 -21.374 -8.408 1.00 33.62 339 TYR A N 1
ATOM 2582 C CA . TYR A 1 339 ? 10.126 -22.151 -9.339 1.00 33.62 339 TYR A CA 1
ATOM 2583 C C . TYR A 1 339 ? 10.527 -23.616 -9.566 1.00 33.62 339 TYR A C 1
ATOM 2585 O O . TYR A 1 339 ? 10.947 -23.993 -10.647 1.00 33.62 339 TYR A O 1
ATOM 2593 N N . ASP A 1 340 ? 10.257 -24.447 -8.557 1.00 27.34 340 ASP A N 1
ATOM 2594 C CA . ASP A 1 340 ? 9.407 -25.627 -8.746 1.00 27.34 340 ASP A CA 1
ATOM 2595 C C . ASP A 1 340 ? 8.608 -25.909 -7.460 1.00 27.34 340 ASP A C 1
ATOM 2597 O O . ASP A 1 340 ? 8.935 -25.416 -6.380 1.00 27.34 340 ASP A O 1
ATOM 2601 N N . GLY A 1 341 ? 7.458 -26.565 -7.605 1.00 28.03 341 GLY A N 1
ATOM 2602 C CA . GLY A 1 341 ? 6.368 -26.563 -6.628 1.00 28.03 341 GLY A CA 1
ATOM 2603 C C . GLY A 1 341 ? 6.660 -27.137 -5.231 1.00 28.03 341 GLY A C 1
ATOM 2604 O O . GLY A 1 341 ? 7.491 -28.012 -5.038 1.00 28.03 341 GLY A O 1
ATOM 2605 N N . ALA A 1 342 ? 5.841 -26.678 -4.277 1.00 30.20 342 ALA A N 1
ATOM 2606 C CA . ALA A 1 342 ? 5.508 -27.333 -3.008 1.00 30.20 342 ALA A CA 1
ATOM 2607 C C . ALA A 1 342 ? 6.682 -27.761 -2.098 1.00 30.20 342 ALA A C 1
ATOM 2609 O O . ALA A 1 342 ? 7.050 -28.928 -2.029 1.00 30.20 342 ALA A O 1
ATOM 2610 N N . GLY A 1 343 ? 7.158 -26.835 -1.261 1.00 23.55 343 GLY A N 1
ATOM 2611 C CA . GLY A 1 343 ? 8.004 -27.176 -0.115 1.00 23.55 343 GLY A CA 1
ATOM 2612 C C . GLY A 1 343 ? 8.334 -25.962 0.746 1.00 23.55 343 GLY A C 1
ATOM 2613 O O . GLY A 1 343 ? 9.138 -25.122 0.365 1.00 23.55 343 GLY A O 1
ATOM 2614 N N . ALA A 1 344 ? 7.692 -25.850 1.907 1.00 33.81 344 ALA A N 1
ATOM 2615 C CA . ALA A 1 344 ? 7.992 -24.835 2.910 1.00 33.81 344 ALA A CA 1
ATOM 2616 C C . ALA A 1 344 ? 9.366 -25.094 3.558 1.00 33.81 344 ALA A C 1
ATOM 2618 O O . ALA A 1 344 ? 9.611 -26.202 4.034 1.00 33.81 344 ALA A O 1
ATOM 2619 N N . GLY A 1 345 ? 10.227 -24.070 3.642 1.00 25.39 345 GLY A N 1
ATOM 2620 C CA . GLY A 1 345 ? 11.463 -24.148 4.428 1.00 25.39 345 GLY A CA 1
ATOM 2621 C C . GLY A 1 345 ? 12.494 -23.037 4.186 1.00 25.39 345 GLY A C 1
ATOM 2622 O O . GLY A 1 345 ? 13.462 -23.253 3.476 1.00 25.39 345 GLY A O 1
ATOM 2623 N N . ALA A 1 346 ? 12.305 -21.890 4.849 1.00 37.09 346 ALA A N 1
ATOM 2624 C CA . ALA A 1 346 ? 13.341 -20.946 5.305 1.00 37.09 346 ALA A CA 1
ATOM 2625 C C . ALA A 1 346 ? 14.358 -20.364 4.286 1.00 37.09 346 ALA A C 1
ATOM 2627 O O . ALA A 1 346 ? 15.539 -20.700 4.300 1.00 37.09 346 ALA A O 1
ATOM 2628 N N . ALA A 1 347 ? 13.937 -19.343 3.533 1.00 38.03 347 ALA A N 1
ATOM 2629 C CA . ALA A 1 347 ? 14.802 -18.251 3.071 1.00 38.03 347 ALA A CA 1
ATOM 2630 C C . ALA A 1 347 ? 14.073 -16.928 3.357 1.00 38.03 347 ALA A C 1
ATOM 2632 O O . ALA A 1 347 ? 12.850 -16.884 3.253 1.00 38.03 347 ALA A O 1
ATOM 2633 N N . THR A 1 348 ? 14.785 -15.889 3.799 1.00 47.97 348 THR A N 1
ATOM 2634 C CA . THR A 1 348 ? 14.213 -14.622 4.289 1.00 47.97 348 THR A CA 1
ATOM 2635 C C . THR A 1 348 ? 13.362 -13.943 3.217 1.00 47.97 348 THR A C 1
ATOM 2637 O O . THR A 1 348 ? 13.887 -13.241 2.351 1.00 47.97 348 THR A O 1
ATOM 2640 N N . ASP A 1 349 ? 12.053 -14.176 3.256 1.00 59.53 349 ASP A N 1
ATOM 2641 C CA . ASP A 1 349 ? 11.093 -13.532 2.368 1.00 59.53 349 ASP A CA 1
ATOM 2642 C C . ASP A 1 349 ? 11.171 -12.023 2.637 1.00 59.53 349 ASP A C 1
ATOM 2644 O O . ASP A 1 349 ? 10.971 -11.570 3.768 1.00 59.53 349 ASP A O 1
ATOM 2648 N N . PHE A 1 350 ? 11.589 -11.242 1.638 1.00 73.62 350 PHE A N 1
ATOM 2649 C CA . PHE A 1 350 ? 11.625 -9.792 1.785 1.00 73.62 350 PHE A CA 1
ATOM 2650 C C . PHE A 1 350 ? 10.184 -9.317 1.941 1.00 73.62 350 PHE A C 1
ATOM 2652 O O . PHE A 1 350 ? 9.357 -9.540 1.057 1.00 73.62 350 PHE A O 1
ATOM 2659 N N . ASP A 1 351 ? 9.880 -8.672 3.064 1.00 80.94 351 ASP A N 1
ATOM 2660 C CA . ASP A 1 351 ? 8.544 -8.145 3.294 1.00 80.94 351 ASP A CA 1
ATOM 2661 C C . ASP A 1 351 ? 8.296 -6.920 2.406 1.00 80.94 351 ASP A C 1
ATOM 2663 O O . ASP A 1 351 ? 8.669 -5.783 2.714 1.00 80.94 351 ASP A O 1
ATOM 2667 N N . PHE A 1 352 ? 7.646 -7.183 1.278 1.00 84.62 352 PHE A N 1
ATOM 2668 C CA . PHE A 1 352 ? 7.265 -6.185 0.294 1.00 84.62 352 PHE A CA 1
ATOM 2669 C C . PHE A 1 352 ? 6.221 -5.188 0.830 1.00 84.62 352 PHE A C 1
ATOM 2671 O O . PHE A 1 352 ? 6.166 -4.066 0.334 1.00 84.62 352 PHE A O 1
ATOM 2678 N N . THR A 1 353 ? 5.472 -5.508 1.897 1.00 85.25 353 THR A N 1
ATOM 2679 C CA . THR A 1 353 ? 4.487 -4.574 2.486 1.00 85.25 353 THR A CA 1
ATOM 2680 C C . THR A 1 353 ? 5.138 -3.347 3.125 1.00 85.25 353 THR A C 1
ATOM 2682 O O . THR A 1 353 ? 4.535 -2.277 3.176 1.00 85.25 353 THR A O 1
ATOM 2685 N N . ALA A 1 354 ? 6.389 -3.482 3.575 1.00 86.50 354 ALA A N 1
ATOM 2686 C CA . ALA A 1 354 ? 7.184 -2.401 4.142 1.00 86.50 354 ALA A CA 1
ATOM 2687 C C . ALA A 1 354 ? 8.199 -1.815 3.142 1.00 86.50 354 ALA A C 1
ATOM 2689 O O . ALA A 1 354 ? 9.004 -0.958 3.524 1.00 86.50 354 ALA A O 1
ATOM 2690 N N . LYS A 1 355 ? 8.185 -2.251 1.871 1.00 91.19 355 LYS A N 1
ATOM 2691 C CA . LYS A 1 355 ? 9.152 -1.841 0.839 1.00 91.19 355 LYS A CA 1
ATOM 2692 C C . LYS A 1 355 ? 9.205 -0.327 0.696 1.00 91.19 355 LYS A C 1
ATOM 2694 O O . LYS A 1 355 ? 10.294 0.245 0.780 1.00 91.19 355 LYS A O 1
ATOM 2699 N N . VAL A 1 356 ? 8.052 0.322 0.503 1.00 92.81 356 VAL A N 1
ATOM 2700 C CA . VAL A 1 356 ? 7.992 1.777 0.311 1.00 92.81 356 VAL A CA 1
ATOM 2701 C C . VAL A 1 356 ? 8.597 2.492 1.513 1.00 92.81 356 VAL A C 1
ATOM 2703 O O . VAL A 1 356 ? 9.481 3.328 1.344 1.00 92.81 356 VAL A O 1
ATOM 2706 N N . ASN A 1 357 ? 8.211 2.099 2.727 1.00 92.62 357 ASN A N 1
ATOM 2707 C CA . ASN A 1 357 ? 8.705 2.715 3.957 1.00 92.62 357 ASN A CA 1
ATOM 2708 C C . ASN A 1 357 ? 10.224 2.540 4.127 1.00 92.62 357 ASN A C 1
ATOM 2710 O O . ASN A 1 357 ? 10.924 3.503 4.447 1.00 92.62 357 ASN A O 1
ATOM 2714 N N . ARG A 1 358 ? 10.763 1.344 3.853 1.00 91.75 358 ARG A N 1
ATOM 2715 C CA . ARG A 1 358 ? 12.208 1.074 3.951 1.00 91.75 358 ARG A CA 1
ATOM 2716 C C . ARG A 1 358 ? 13.013 1.863 2.921 1.00 91.75 358 ARG A C 1
ATOM 2718 O O . ARG A 1 358 ? 14.008 2.486 3.283 1.00 91.75 358 ARG A O 1
ATOM 2725 N N . VAL A 1 359 ? 12.573 1.885 1.662 1.00 93.00 359 VAL A N 1
ATOM 2726 C CA . VAL A 1 359 ? 13.238 2.644 0.589 1.00 93.00 359 VAL A CA 1
ATOM 2727 C C . VAL A 1 359 ? 13.159 4.146 0.856 1.00 93.00 359 VAL A C 1
ATOM 2729 O O . VAL A 1 359 ? 14.167 4.841 0.714 1.00 93.00 359 VAL A O 1
ATOM 2732 N N . CYS A 1 360 ? 12.001 4.663 1.276 1.00 93.19 360 CYS A N 1
ATOM 2733 C CA . CYS A 1 360 ? 11.833 6.074 1.619 1.00 93.19 360 CYS A CA 1
ATOM 2734 C C . CYS A 1 360 ? 12.743 6.486 2.782 1.00 93.19 360 CYS A C 1
ATOM 2736 O O . CYS A 1 360 ? 13.428 7.502 2.658 1.00 93.19 360 CYS A O 1
ATOM 2738 N N . SER A 1 361 ? 12.818 5.689 3.854 1.00 92.56 361 SER A N 1
ATOM 2739 C CA . SER A 1 361 ? 13.718 5.955 4.984 1.00 92.56 361 SER A CA 1
ATOM 2740 C C . SER A 1 361 ? 15.188 5.910 4.563 1.00 92.56 361 SER A C 1
ATOM 2742 O O . SER A 1 361 ? 15.920 6.863 4.812 1.00 92.56 361 SER A O 1
ATOM 2744 N N . ALA A 1 362 ? 15.617 4.858 3.857 1.00 92.25 362 ALA A N 1
ATOM 2745 C CA . ALA A 1 362 ? 17.010 4.707 3.436 1.00 92.25 362 ALA A CA 1
ATOM 2746 C C . ALA A 1 362 ? 17.453 5.834 2.489 1.00 92.25 362 ALA A C 1
ATOM 2748 O O . ALA A 1 362 ? 18.511 6.436 2.679 1.00 92.25 362 ALA A O 1
ATOM 2749 N N . THR A 1 363 ? 16.617 6.179 1.501 1.00 91.75 363 THR A N 1
ATOM 2750 C CA . THR A 1 363 ? 16.916 7.270 0.558 1.00 91.75 363 THR A CA 1
ATOM 2751 C C . THR A 1 363 ? 16.953 8.615 1.282 1.00 91.75 363 THR A C 1
ATOM 2753 O O . THR A 1 363 ? 17.833 9.432 1.014 1.00 91.75 363 THR A O 1
ATOM 2756 N N . ARG A 1 364 ? 16.037 8.854 2.230 1.00 91.75 364 ARG A N 1
ATOM 2757 C CA . ARG A 1 364 ? 16.032 10.065 3.063 1.00 91.75 364 ARG A CA 1
ATOM 2758 C C . ARG A 1 364 ? 17.313 10.190 3.879 1.00 91.75 364 ARG A C 1
ATOM 2760 O O . ARG A 1 364 ? 17.930 11.253 3.860 1.00 91.75 364 ARG A O 1
ATOM 2767 N N . ASP A 1 365 ? 17.720 9.126 4.559 1.00 90.81 365 ASP A N 1
ATOM 2768 C CA . ASP A 1 365 ? 18.912 9.128 5.404 1.00 90.81 365 ASP A CA 1
ATOM 2769 C C . ASP A 1 365 ? 20.175 9.384 4.584 1.00 90.81 365 ASP A C 1
ATOM 2771 O O . ASP A 1 365 ? 21.024 10.179 4.989 1.00 90.81 365 ASP A O 1
ATOM 2775 N N . ALA A 1 366 ? 20.283 8.773 3.404 1.00 89.06 366 ALA A N 1
ATOM 2776 C CA . ALA A 1 366 ? 21.392 9.007 2.488 1.00 89.06 366 ALA A CA 1
ATOM 2777 C C . ALA A 1 366 ? 21.410 10.452 1.949 1.00 89.06 366 ALA A C 1
ATOM 2779 O O . ALA A 1 366 ? 22.462 11.096 1.943 1.00 89.06 366 ALA A O 1
ATOM 2780 N N . MET A 1 367 ? 20.251 11.021 1.590 1.00 88.81 367 MET A N 1
ATOM 2781 C CA . MET A 1 367 ? 20.148 12.424 1.161 1.00 88.81 367 MET A CA 1
ATOM 2782 C C . MET A 1 367 ? 20.516 13.406 2.288 1.00 88.81 367 MET A C 1
ATOM 2784 O O . MET A 1 367 ? 21.291 14.333 2.056 1.00 88.81 367 MET A O 1
ATOM 2788 N N . LEU A 1 368 ? 20.033 13.186 3.517 1.00 87.88 368 LEU A N 1
ATOM 2789 C CA . LEU A 1 368 ? 20.368 14.020 4.680 1.00 87.88 368 LEU A CA 1
ATOM 2790 C C . LEU A 1 368 ? 21.853 13.920 5.056 1.00 87.88 368 LEU A C 1
ATOM 2792 O O . LEU A 1 368 ? 22.469 14.931 5.399 1.00 87.88 368 LEU A O 1
ATOM 2796 N N . LYS A 1 369 ? 22.451 12.724 4.980 1.00 86.12 369 LYS A N 1
ATOM 2797 C CA . LYS A 1 369 ? 23.897 12.531 5.183 1.00 86.12 369 LYS A CA 1
ATOM 2798 C C . LYS A 1 369 ? 24.707 13.299 4.137 1.00 86.12 369 LYS A C 1
ATOM 2800 O O . LYS A 1 369 ? 25.638 14.006 4.516 1.00 86.12 369 LYS A O 1
ATOM 2805 N N . ALA A 1 370 ? 24.316 13.230 2.864 1.00 84.31 370 ALA A N 1
ATOM 2806 C CA . ALA A 1 370 ? 24.977 13.964 1.785 1.00 84.31 370 ALA A CA 1
ATOM 2807 C C . ALA A 1 370 ? 24.870 15.493 1.956 1.00 84.31 370 ALA A C 1
ATOM 2809 O O . ALA A 1 370 ? 25.834 16.213 1.704 1.00 84.31 370 ALA A O 1
ATOM 2810 N N . GLU A 1 371 ? 23.733 16.015 2.436 1.00 83.12 371 GLU A N 1
ATOM 2811 C CA . GLU A 1 371 ? 23.597 17.453 2.722 1.00 83.12 371 GLU A CA 1
ATOM 2812 C C . GLU A 1 371 ? 24.430 17.907 3.928 1.00 83.12 371 GLU A C 1
ATOM 2814 O O . GLU A 1 371 ? 24.987 19.005 3.894 1.00 83.12 371 GLU A O 1
ATOM 2819 N N . ARG A 1 372 ? 24.556 17.077 4.975 1.00 80.81 372 ARG A N 1
ATOM 2820 C CA . ARG A 1 372 ? 25.397 17.378 6.150 1.00 80.81 372 ARG A CA 1
ATOM 2821 C C . ARG A 1 372 ? 26.889 17.330 5.832 1.00 80.81 372 ARG A C 1
ATOM 2823 O O . ARG A 1 372 ? 27.636 18.162 6.335 1.00 80.81 372 ARG A O 1
ATOM 2830 N N . ALA A 1 373 ? 27.314 16.363 5.020 1.00 78.62 373 ALA A N 1
ATOM 2831 C CA . ALA A 1 373 ? 28.706 16.218 4.599 1.00 78.62 373 ALA A CA 1
ATOM 2832 C C . ALA A 1 373 ? 29.116 17.261 3.543 1.00 78.62 373 ALA A C 1
ATOM 2834 O O . ALA A 1 373 ? 30.301 17.522 3.372 1.00 78.62 373 ALA A O 1
ATOM 2835 N N . GLY A 1 374 ? 28.151 17.853 2.829 1.00 74.88 374 GLY A N 1
ATOM 2836 C CA . GLY A 1 374 ? 28.411 18.765 1.710 1.00 74.88 374 GLY A CA 1
ATOM 2837 C C . GLY A 1 374 ? 28.928 18.063 0.449 1.00 74.88 374 GLY A C 1
ATOM 2838 O O . GLY A 1 374 ? 29.161 18.722 -0.566 1.00 74.88 374 GLY A O 1
ATOM 2839 N N . GLU A 1 375 ? 29.062 16.737 0.485 1.00 79.25 375 GLU A N 1
ATOM 2840 C CA . GLU A 1 375 ? 29.564 15.878 -0.584 1.00 79.25 375 GLU A CA 1
ATOM 2841 C C . GLU A 1 375 ? 28.754 14.570 -0.638 1.00 79.25 375 GLU A C 1
ATOM 2843 O O . GLU A 1 375 ? 28.243 14.098 0.380 1.00 79.25 375 GLU A O 1
ATOM 2848 N N . THR A 1 376 ? 28.606 13.981 -1.828 1.00 74.69 376 THR A N 1
ATOM 2849 C CA . THR A 1 376 ? 28.063 12.619 -1.981 1.00 74.69 376 THR A CA 1
ATOM 2850 C C . THR A 1 376 ? 29.106 11.567 -1.592 1.00 74.69 376 THR A C 1
ATOM 2852 O O . THR A 1 376 ? 30.286 11.876 -1.433 1.00 74.69 376 THR A O 1
ATOM 2855 N N . SER A 1 377 ? 28.702 10.297 -1.514 1.00 66.94 377 SER A N 1
ATOM 2856 C CA . SER A 1 377 ? 29.595 9.153 -1.261 1.00 66.94 377 SER A CA 1
ATOM 2857 C C . SER A 1 377 ? 30.790 9.047 -2.228 1.00 66.94 377 SER A C 1
ATOM 2859 O O . SER A 1 377 ? 31.788 8.419 -1.886 1.00 66.94 377 SER A O 1
ATOM 2861 N N . SER A 1 378 ? 30.730 9.686 -3.405 1.00 61.25 378 SER A N 1
ATOM 2862 C CA . SER A 1 378 ? 31.824 9.747 -4.388 1.00 61.25 378 SER A CA 1
ATOM 2863 C C . SER A 1 378 ? 32.669 11.036 -4.336 1.00 61.25 378 SER A C 1
ATOM 2865 O O . SER A 1 378 ? 33.499 11.255 -5.220 1.00 61.25 378 SER A O 1
ATOM 2867 N N . GLY A 1 379 ? 32.464 11.904 -3.334 1.00 65.00 379 GLY A N 1
ATOM 2868 C CA . GLY A 1 379 ? 33.215 13.156 -3.153 1.00 65.00 379 GLY A CA 1
ATOM 2869 C C . GLY A 1 379 ? 32.733 14.323 -4.025 1.00 65.00 379 GLY A C 1
ATOM 2870 O O . GLY A 1 379 ? 33.490 15.246 -4.325 1.00 65.00 379 GLY A O 1
ATOM 2871 N N . ARG A 1 380 ? 31.479 14.297 -4.504 1.00 68.56 380 ARG A N 1
ATOM 2872 C CA . ARG A 1 380 ? 30.923 15.376 -5.344 1.00 68.56 380 ARG A CA 1
ATOM 2873 C C . ARG A 1 380 ? 30.151 16.390 -4.512 1.00 68.56 380 ARG A C 1
ATOM 2875 O O . ARG A 1 380 ? 29.208 16.025 -3.822 1.00 68.56 380 ARG A O 1
ATOM 2882 N N . ALA A 1 381 ? 30.462 17.675 -4.681 1.00 72.19 381 ALA A N 1
ATOM 2883 C CA . ALA A 1 381 ? 29.851 18.761 -3.914 1.00 72.19 381 ALA A CA 1
ATOM 2884 C C . ALA A 1 381 ? 28.315 18.860 -4.070 1.00 72.19 381 ALA A C 1
ATOM 2886 O O . ALA A 1 381 ? 27.780 18.950 -5.190 1.00 72.19 381 ALA A O 1
ATOM 2887 N N . VAL A 1 382 ? 27.620 18.935 -2.932 1.00 74.44 382 VAL A N 1
ATOM 2888 C CA . VAL A 1 382 ? 26.169 19.109 -2.780 1.00 74.44 382 VAL A CA 1
ATOM 2889 C C . VAL A 1 382 ? 25.893 20.465 -2.128 1.00 74.44 382 VAL A C 1
ATOM 2891 O O . VAL A 1 382 ? 26.503 20.838 -1.132 1.00 74.44 382 VAL A O 1
ATOM 2894 N N . LYS A 1 383 ? 24.962 21.236 -2.701 1.00 73.88 383 LYS A N 1
ATOM 2895 C CA . LYS A 1 383 ? 24.513 22.502 -2.102 1.00 73.88 383 LYS A CA 1
ATOM 2896 C C . LYS A 1 383 ? 23.489 22.210 -1.005 1.00 73.88 383 LYS A C 1
ATOM 2898 O O . LYS A 1 383 ? 22.628 21.358 -1.203 1.00 73.88 383 LYS A O 1
ATOM 2903 N N . SER A 1 384 ? 23.533 22.965 0.092 1.00 68.69 384 SER A N 1
ATOM 2904 C CA . SER A 1 384 ? 22.511 22.896 1.146 1.00 68.69 384 SER A CA 1
ATOM 2905 C C . SER A 1 384 ? 21.109 23.143 0.565 1.00 68.69 384 SER A C 1
ATOM 2907 O O . SER A 1 384 ? 20.901 24.115 -0.171 1.00 68.69 384 SER A O 1
ATOM 2909 N N . GLY A 1 385 ? 20.170 22.235 0.848 1.00 71.00 385 GLY A N 1
ATOM 2910 C CA . GLY A 1 385 ? 18.791 22.277 0.358 1.00 71.00 385 GLY A CA 1
ATOM 2911 C C . GLY A 1 385 ? 18.596 21.794 -1.085 1.00 71.00 385 GLY A C 1
ATOM 2912 O O . GLY A 1 385 ? 17.538 22.043 -1.664 1.00 71.00 385 GLY A O 1
ATOM 2913 N N . HIS A 1 386 ? 19.586 21.131 -1.694 1.00 79.50 386 HIS A N 1
ATOM 2914 C CA . HIS A 1 386 ? 19.445 20.529 -3.025 1.00 79.50 386 HIS A CA 1
ATOM 2915 C C . HIS A 1 386 ? 18.443 19.365 -3.029 1.00 79.50 386 HIS A C 1
ATOM 2917 O O . HIS A 1 386 ? 17.691 19.211 -3.990 1.00 79.50 386 HIS A O 1
ATOM 2923 N N . PHE A 1 387 ? 18.408 18.566 -1.960 1.00 84.25 387 PHE A N 1
ATOM 2924 C CA . PHE A 1 387 ? 17.551 17.384 -1.848 1.00 84.25 387 PHE A CA 1
ATOM 2925 C C . PHE A 1 387 ? 16.243 17.650 -1.094 1.00 84.25 387 PHE A C 1
ATOM 2927 O O . PHE A 1 387 ? 15.490 16.716 -0.836 1.00 84.25 387 PHE A O 1
ATOM 2934 N N . LEU A 1 388 ? 15.908 18.915 -0.819 1.00 86.25 388 LEU A N 1
ATOM 2935 C CA . LEU A 1 388 ? 14.692 19.286 -0.093 1.00 86.25 388 LEU A CA 1
ATOM 2936 C C . LEU A 1 388 ? 13.416 18.671 -0.702 1.00 86.25 388 LEU A C 1
ATOM 2938 O O . LEU A 1 388 ? 12.658 18.014 0.005 1.00 86.25 388 LEU A O 1
ATOM 2942 N N . LEU A 1 389 ? 13.178 18.828 -2.010 1.00 89.31 389 LEU A N 1
ATOM 2943 C CA . LEU A 1 389 ? 11.956 18.310 -2.654 1.00 89.31 389 LEU A CA 1
ATOM 2944 C C . LEU A 1 389 ? 11.897 16.762 -2.684 1.00 89.31 389 LEU A C 1
ATOM 2946 O O . LEU A 1 389 ? 10.855 16.203 -2.328 1.00 89.31 389 LEU A O 1
ATOM 2950 N N . PRO A 1 390 ? 12.982 16.035 -3.023 1.00 90.50 390 PRO A N 1
ATOM 2951 C CA . PRO A 1 390 ? 13.018 14.578 -2.889 1.00 90.50 390 PRO A CA 1
ATOM 2952 C C . PRO A 1 390 ? 12.774 14.090 -1.463 1.00 90.50 390 PRO A C 1
ATOM 2954 O O . PRO A 1 390 ? 11.996 13.160 -1.266 1.00 90.50 390 PRO A O 1
ATOM 2957 N N . ILE A 1 391 ? 13.355 14.748 -0.456 1.00 90.75 391 ILE A N 1
ATOM 2958 C CA . ILE A 1 391 ? 13.128 14.420 0.957 1.00 90.75 391 ILE A CA 1
ATOM 2959 C C . ILE A 1 391 ? 11.643 14.589 1.309 1.00 90.75 391 ILE A C 1
ATOM 2961 O O . ILE A 1 391 ? 11.056 13.678 1.889 1.00 90.75 391 ILE A O 1
ATOM 2965 N N . LEU A 1 392 ? 10.991 15.677 0.889 1.00 90.88 392 LEU A N 1
ATOM 2966 C CA . LEU A 1 392 ? 9.541 15.847 1.081 1.00 90.88 392 LEU A CA 1
ATOM 2967 C C . LEU A 1 392 ? 8.729 14.734 0.407 1.00 90.88 392 LEU A C 1
ATOM 2969 O O . LEU A 1 392 ? 7.750 14.252 0.976 1.00 90.88 392 LEU A O 1
ATOM 2973 N N . SER A 1 393 ? 9.177 14.270 -0.762 1.00 91.88 393 SER A N 1
ATOM 2974 C CA . SER A 1 393 ? 8.540 13.153 -1.468 1.00 91.88 393 SER A CA 1
ATOM 2975 C C . SER A 1 393 ? 8.587 11.858 -0.667 1.00 91.88 393 SER A C 1
ATOM 2977 O O . SER A 1 393 ? 7.608 11.119 -0.667 1.00 91.88 393 SER A O 1
ATOM 2979 N N . THR A 1 394 ? 9.682 11.602 0.058 1.00 93.38 394 THR A N 1
ATOM 2980 C CA . THR A 1 394 ? 9.772 10.422 0.931 1.00 93.38 394 THR A CA 1
ATOM 2981 C C . THR A 1 394 ? 8.748 10.476 2.066 1.00 93.38 394 THR A C 1
ATOM 2983 O O . THR A 1 394 ? 8.091 9.479 2.324 1.00 93.38 394 THR A O 1
ATOM 2986 N N . PHE A 1 395 ? 8.569 11.627 2.729 1.00 91.81 395 PHE A N 1
ATOM 2987 C CA . PHE A 1 395 ? 7.617 11.758 3.843 1.00 91.81 395 PHE A CA 1
ATOM 2988 C C . PHE A 1 395 ? 6.161 11.619 3.391 1.00 91.81 395 PHE A C 1
ATOM 2990 O O . PHE A 1 395 ? 5.350 11.017 4.092 1.00 91.81 395 PHE A O 1
ATOM 2997 N N . ALA A 1 396 ? 5.836 12.155 2.212 1.00 91.75 396 ALA A N 1
ATOM 2998 C CA . ALA A 1 396 ? 4.494 12.068 1.645 1.00 91.75 396 ALA A CA 1
ATOM 2999 C C . ALA A 1 396 ? 4.144 10.661 1.127 1.00 91.75 396 ALA A C 1
ATOM 3001 O O . ALA A 1 396 ? 2.967 10.316 1.068 1.00 91.75 396 ALA A O 1
ATOM 3002 N N . LYS A 1 397 ? 5.143 9.864 0.717 1.00 91.25 397 LYS A N 1
ATOM 3003 C CA . LYS A 1 397 ? 4.932 8.530 0.127 1.00 91.25 397 LYS A CA 1
ATOM 3004 C C . LYS A 1 397 ? 4.911 7.385 1.134 1.00 91.25 397 LYS A C 1
ATOM 3006 O O . LYS A 1 397 ? 4.394 6.324 0.795 1.00 91.25 397 LYS A O 1
ATOM 3011 N N . GLU A 1 398 ? 5.428 7.593 2.340 1.00 90.81 398 GLU A N 1
ATOM 3012 C CA . GLU A 1 398 ? 5.321 6.614 3.422 1.00 90.81 398 GLU A CA 1
ATOM 3013 C C . GLU A 1 398 ? 3.863 6.295 3.783 1.00 90.81 398 GLU A C 1
ATOM 3015 O O . GLU A 1 398 ? 2.942 7.089 3.574 1.00 90.81 398 GLU A O 1
ATOM 3020 N N . ARG A 1 399 ? 3.658 5.097 4.333 1.00 85.56 399 ARG A N 1
ATOM 3021 C CA . ARG A 1 399 ? 2.361 4.596 4.792 1.00 85.56 399 ARG A CA 1
ATOM 3022 C C . ARG A 1 399 ? 2.457 4.235 6.280 1.00 85.56 399 ARG A C 1
ATOM 3024 O O . ARG A 1 399 ? 3.109 3.236 6.592 1.00 85.56 399 ARG A O 1
ATOM 3031 N N . PRO A 1 400 ? 1.808 4.989 7.191 1.00 87.94 400 PRO A N 1
ATOM 3032 C CA . PRO A 1 400 ? 1.059 6.235 6.963 1.00 87.94 400 PRO A CA 1
ATOM 3033 C C . PRO A 1 400 ? 1.968 7.433 6.600 1.00 87.94 400 PRO A C 1
ATOM 3035 O O . PRO A 1 400 ? 3.147 7.430 6.952 1.00 87.94 400 PRO A O 1
ATOM 3038 N N . PRO A 1 401 ? 1.437 8.473 5.926 1.00 89.12 401 PRO A N 1
ATOM 3039 C CA . PRO A 1 401 ? 2.232 9.622 5.492 1.00 89.12 401 PRO A CA 1
ATOM 3040 C C . PRO A 1 401 ? 2.658 10.495 6.679 1.00 89.12 401 PRO A C 1
ATOM 3042 O O . PRO A 1 401 ? 1.834 10.927 7.487 1.00 89.12 401 PRO A O 1
ATOM 3045 N N . ARG A 1 402 ? 3.951 10.822 6.758 1.00 90.88 402 ARG A N 1
ATOM 3046 C CA . ARG A 1 402 ? 4.554 11.614 7.846 1.00 90.88 402 ARG A CA 1
ATOM 3047 C C . ARG A 1 402 ? 4.569 13.107 7.519 1.00 90.88 402 ARG A C 1
ATOM 3049 O O . ARG A 1 402 ? 5.619 13.731 7.364 1.00 90.88 402 ARG A O 1
ATOM 3056 N N . LEU A 1 403 ? 3.380 13.686 7.376 1.00 90.31 403 LEU A N 1
ATOM 3057 C CA . LEU A 1 403 ? 3.217 15.086 6.965 1.00 90.31 403 LEU A CA 1
ATOM 3058 C C . LEU A 1 403 ? 3.698 16.089 8.029 1.00 90.31 403 LEU A C 1
ATOM 3060 O O . LEU A 1 403 ? 4.190 17.158 7.669 1.00 90.31 403 LEU A O 1
ATOM 3064 N N . GLU A 1 404 ? 3.610 15.735 9.316 1.00 90.94 404 GLU A N 1
ATOM 3065 C CA . GLU A 1 404 ? 4.068 16.571 10.441 1.00 90.94 404 GLU A CA 1
ATOM 3066 C C . GLU A 1 404 ? 5.586 16.823 10.378 1.00 90.94 404 GLU A C 1
ATOM 3068 O O . GLU A 1 404 ? 6.047 17.964 10.482 1.00 90.94 404 GLU A O 1
ATOM 3073 N N . ASP A 1 405 ? 6.371 15.780 10.100 1.00 89.44 405 ASP A N 1
ATOM 3074 C CA . ASP A 1 405 ? 7.825 15.885 9.935 1.00 89.44 405 ASP A CA 1
ATOM 3075 C C . ASP A 1 405 ? 8.203 16.670 8.673 1.00 89.44 405 ASP A C 1
ATOM 3077 O O . ASP A 1 405 ? 9.114 17.501 8.693 1.00 89.44 405 ASP A O 1
ATOM 3081 N N . ALA A 1 406 ? 7.472 16.459 7.572 1.00 90.31 406 ALA A N 1
ATOM 3082 C CA . ALA A 1 406 ? 7.704 17.176 6.320 1.00 90.31 406 ALA A CA 1
ATOM 3083 C C . ALA A 1 406 ? 7.478 18.691 6.488 1.00 90.31 406 ALA A C 1
ATOM 3085 O O . ALA A 1 406 ? 8.291 19.502 6.039 1.00 90.31 406 ALA A O 1
ATOM 3086 N N . LEU A 1 407 ? 6.394 19.081 7.168 1.00 89.00 407 LEU A N 1
ATOM 3087 C CA . LEU A 1 407 ? 6.080 20.478 7.471 1.00 89.00 407 LEU A CA 1
ATOM 3088 C C . LEU A 1 407 ? 7.083 21.094 8.458 1.00 89.00 407 LEU A C 1
ATOM 3090 O O . LEU A 1 407 ? 7.499 22.241 8.264 1.00 89.00 407 LEU A O 1
ATOM 3094 N N . SER A 1 408 ? 7.528 20.329 9.460 1.00 89.44 408 SER A N 1
ATOM 3095 C CA . SER A 1 408 ? 8.591 20.746 10.386 1.00 89.44 408 SER A CA 1
ATOM 3096 C C . SER A 1 408 ? 9.893 21.040 9.642 1.00 89.44 408 SER A C 1
ATOM 3098 O O . SER A 1 408 ? 10.483 22.104 9.822 1.00 89.44 408 SER A O 1
ATOM 3100 N N . LEU A 1 409 ? 10.285 20.169 8.710 1.00 87.06 409 LEU A N 1
ATOM 3101 C CA . LEU A 1 409 ? 11.490 20.343 7.901 1.00 87.06 409 LEU A CA 1
ATOM 3102 C C . LEU A 1 409 ? 11.399 21.561 6.964 1.00 87.06 409 LEU A C 1
ATOM 3104 O O . LEU A 1 409 ? 12.391 22.266 6.754 1.00 87.06 409 LEU A O 1
ATOM 3108 N N . ILE A 1 410 ? 10.217 21.860 6.412 1.00 86.75 410 ILE A N 1
ATOM 3109 C CA . ILE A 1 410 ? 9.991 23.098 5.645 1.00 86.75 410 ILE A CA 1
ATOM 3110 C C . ILE A 1 410 ? 10.173 24.324 6.550 1.00 86.75 410 ILE A C 1
ATOM 3112 O O . ILE A 1 410 ? 10.835 25.289 6.153 1.00 86.75 410 ILE A O 1
ATOM 3116 N N . ARG A 1 411 ? 9.617 24.289 7.767 1.00 86.00 411 ARG A N 1
ATOM 3117 C CA . ARG A 1 411 ? 9.743 25.372 8.750 1.00 86.00 411 ARG A CA 1
ATOM 3118 C C . ARG A 1 411 ? 11.198 25.591 9.162 1.00 86.00 411 ARG A C 1
ATOM 3120 O O . ARG A 1 411 ? 11.656 26.731 9.130 1.00 86.00 411 ARG A O 1
ATOM 3127 N N . GLU A 1 412 ? 11.933 24.540 9.506 1.00 85.19 412 GLU A N 1
ATOM 3128 C CA . GLU A 1 412 ? 13.348 24.621 9.887 1.00 85.19 412 GLU A CA 1
ATOM 3129 C C . GLU A 1 412 ? 14.204 25.223 8.770 1.00 85.19 412 GLU A C 1
ATOM 3131 O O . GLU A 1 412 ? 14.955 26.170 9.008 1.00 85.19 412 GLU A O 1
ATOM 3136 N N . ASN A 1 413 ? 14.023 24.765 7.527 1.00 81.88 413 ASN A N 1
ATOM 3137 C CA . ASN A 1 413 ? 14.731 25.323 6.374 1.00 81.88 413 ASN A CA 1
ATOM 3138 C C . ASN A 1 413 ? 14.364 26.791 6.109 1.00 81.88 413 ASN A C 1
ATOM 3140 O O . ASN A 1 413 ? 15.227 27.594 5.744 1.00 81.88 413 ASN A O 1
ATOM 3144 N N . ALA A 1 414 ? 13.102 27.177 6.318 1.00 80.81 414 ALA A N 1
ATOM 3145 C CA . ALA A 1 414 ? 12.668 28.566 6.198 1.00 80.81 414 ALA A CA 1
ATOM 3146 C C . ALA A 1 414 ? 13.290 29.467 7.283 1.00 80.81 414 ALA A C 1
ATOM 3148 O O . ALA A 1 414 ? 13.675 30.603 6.994 1.00 80.81 414 ALA A O 1
ATOM 3149 N N . LEU A 1 415 ? 13.425 28.963 8.513 1.00 81.25 415 LEU A N 1
ATOM 3150 C CA . LEU A 1 415 ? 14.068 29.668 9.625 1.00 81.25 415 LEU A CA 1
ATOM 3151 C C . LEU A 1 415 ? 15.587 29.783 9.426 1.00 81.25 415 LEU A C 1
ATOM 3153 O O . LEU A 1 415 ? 16.138 30.873 9.584 1.00 81.25 415 LEU A O 1
ATOM 3157 N N . ALA A 1 416 ? 16.251 28.708 8.996 1.00 76.81 416 ALA A N 1
ATOM 3158 C CA . ALA A 1 416 ? 17.678 28.709 8.673 1.00 76.81 416 ALA A CA 1
ATOM 3159 C C . ALA A 1 416 ? 18.007 29.696 7.537 1.00 76.81 416 ALA A C 1
ATOM 3161 O O . ALA A 1 416 ? 18.963 30.468 7.628 1.00 76.81 416 ALA A O 1
ATOM 3162 N N . ALA A 1 417 ? 17.164 29.753 6.500 1.00 70.75 417 ALA A N 1
ATOM 3163 C CA . ALA A 1 417 ? 17.310 30.715 5.409 1.00 70.75 417 ALA A CA 1
ATOM 3164 C C . ALA A 1 417 ? 17.111 32.176 5.858 1.00 70.75 417 ALA A C 1
ATOM 3166 O O . ALA A 1 417 ? 17.710 33.085 5.282 1.00 70.75 417 ALA A O 1
ATOM 3167 N N . ALA A 1 418 ? 16.290 32.420 6.883 1.00 66.69 418 ALA A N 1
ATOM 3168 C CA . ALA A 1 418 ? 16.088 33.755 7.442 1.00 66.69 418 ALA A CA 1
ATOM 3169 C C . ALA A 1 418 ? 17.249 34.203 8.344 1.00 66.69 418 ALA A C 1
ATOM 3171 O O . ALA A 1 418 ? 17.618 35.379 8.309 1.00 66.69 418 ALA A O 1
ATOM 3172 N N . ALA A 1 419 ? 17.873 33.275 9.077 1.00 61.56 419 ALA A N 1
ATOM 3173 C CA . ALA A 1 419 ? 19.068 33.537 9.882 1.00 61.56 419 ALA A CA 1
ATOM 3174 C C . ALA A 1 419 ? 20.300 33.914 9.028 1.00 61.56 419 ALA A C 1
ATOM 3176 O O . ALA A 1 419 ? 21.142 34.690 9.472 1.00 61.56 419 ALA A O 1
ATOM 3177 N N . GLY A 1 420 ? 20.379 33.425 7.783 1.00 56.91 420 GLY A N 1
ATOM 3178 C CA . GLY A 1 420 ? 21.487 33.659 6.845 1.00 56.91 420 GLY A CA 1
ATOM 3179 C C . GLY A 1 420 ? 21.464 34.975 6.044 1.00 56.91 420 GLY A C 1
ATOM 3180 O O . GLY A 1 420 ? 22.241 35.101 5.101 1.00 56.91 420 GLY A O 1
ATOM 3181 N N . GLY A 1 421 ? 20.599 35.947 6.376 1.00 51.38 421 GLY A N 1
ATOM 3182 C CA . GLY A 1 421 ? 20.610 37.290 5.756 1.00 51.38 421 GLY A CA 1
ATOM 3183 C C . GLY A 1 421 ? 19.350 37.708 4.980 1.00 51.38 421 GLY A C 1
ATOM 3184 O O . GLY A 1 421 ? 19.432 38.547 4.083 1.00 51.38 421 GLY A O 1
ATOM 3185 N N . GLY A 1 422 ? 18.177 37.150 5.298 1.00 46.56 422 GLY A N 1
ATOM 3186 C CA . GLY A 1 422 ? 16.901 37.526 4.673 1.00 46.56 422 GLY A CA 1
ATOM 3187 C C . GLY A 1 422 ? 16.310 38.858 5.172 1.00 46.56 422 GLY A C 1
ATOM 3188 O O . GLY A 1 422 ? 16.513 39.266 6.313 1.00 46.56 422 GLY A O 1
ATOM 3189 N N . SER A 1 423 ? 15.545 39.537 4.306 1.00 43.66 423 SER A N 1
ATOM 3190 C CA . SER A 1 423 ? 14.831 40.798 4.584 1.00 43.66 423 SER A CA 1
ATOM 3191 C C . SER A 1 423 ? 14.016 40.754 5.890 1.00 43.66 423 SER A C 1
ATOM 3193 O O . SER A 1 423 ? 13.109 39.936 6.030 1.00 43.66 423 SER A O 1
ATOM 3195 N N . LYS A 1 424 ? 14.286 41.693 6.811 1.00 52.34 424 LYS A N 1
ATOM 3196 C CA . LYS A 1 424 ? 13.695 41.802 8.165 1.00 52.34 424 LYS A CA 1
ATOM 3197 C C . LYS A 1 424 ? 12.164 41.998 8.227 1.00 52.34 424 LYS A C 1
ATOM 3199 O O . LYS A 1 424 ? 11.621 42.070 9.323 1.00 52.34 424 LYS A O 1
ATOM 3204 N N . HIS A 1 425 ? 11.462 42.105 7.094 1.00 42.69 425 HIS A N 1
ATOM 3205 C CA . HIS A 1 425 ? 10.046 42.511 7.050 1.00 42.69 425 HIS A CA 1
ATOM 3206 C C . HIS A 1 425 ? 9.043 41.450 6.568 1.00 42.69 425 HIS A C 1
ATOM 3208 O O . HIS A 1 425 ? 7.842 41.711 6.614 1.00 42.69 425 HIS A O 1
ATOM 3214 N N . LYS A 1 426 ? 9.470 40.258 6.131 1.00 57.19 426 LYS A N 1
ATOM 3215 C CA . LYS A 1 426 ? 8.544 39.167 5.768 1.00 57.19 426 LYS A CA 1
ATOM 3216 C C . LYS A 1 426 ? 8.737 37.988 6.714 1.00 57.19 426 LYS A C 1
ATOM 3218 O O . LYS A 1 426 ? 9.869 37.580 6.950 1.00 57.19 426 LYS A O 1
ATOM 3223 N N . SER A 1 427 ? 7.638 37.435 7.235 1.00 66.06 427 SER A N 1
ATOM 3224 C CA . SER A 1 427 ? 7.678 36.204 8.030 1.00 66.06 427 SER A CA 1
ATOM 3225 C C . SER A 1 427 ? 8.448 35.128 7.247 1.00 66.06 427 SER A C 1
ATOM 3227 O O . SER A 1 427 ? 8.160 34.953 6.061 1.00 66.06 427 SER A O 1
ATOM 3229 N N . PRO A 1 428 ? 9.397 34.403 7.862 1.00 68.00 428 PRO A N 1
ATOM 3230 C CA . PRO A 1 428 ? 10.260 33.432 7.173 1.00 68.00 428 PRO A CA 1
ATOM 3231 C C . PRO A 1 428 ? 9.457 32.364 6.415 1.00 68.00 428 PRO A C 1
ATOM 3233 O O . PRO A 1 428 ? 9.815 31.957 5.311 1.00 68.00 428 PRO A O 1
ATOM 3236 N N . LEU A 1 429 ? 8.293 32.005 6.961 1.00 71.00 429 LEU A N 1
ATOM 3237 C CA . LEU A 1 429 ? 7.339 31.063 6.379 1.00 71.00 429 LEU A CA 1
ATOM 3238 C C . LEU A 1 429 ? 6.683 31.560 5.076 1.00 71.00 429 LEU A C 1
ATOM 3240 O O . LEU A 1 429 ? 6.175 30.752 4.308 1.00 71.00 429 LEU A O 1
ATOM 3244 N N . LEU A 1 430 ? 6.720 32.866 4.792 1.00 69.50 430 LEU A N 1
ATOM 3245 C CA . LEU A 1 430 ? 6.181 33.490 3.575 1.00 69.50 430 LEU A CA 1
ATOM 3246 C C . LEU A 1 430 ? 7.244 33.712 2.485 1.00 69.50 430 LEU A C 1
ATOM 3248 O O . LEU A 1 430 ? 6.973 34.403 1.504 1.00 69.50 430 LEU A O 1
ATOM 3252 N N . SER A 1 431 ? 8.450 33.167 2.656 1.00 78.56 431 SER A N 1
ATOM 3253 C CA . SER A 1 431 ? 9.485 33.165 1.619 1.00 78.56 431 SER A CA 1
ATOM 3254 C C . SER A 1 431 ? 9.045 32.359 0.390 1.00 78.56 431 SER A C 1
ATOM 3256 O O . SER A 1 431 ? 8.481 31.275 0.538 1.00 78.56 431 SER A O 1
ATOM 3258 N N . ASP A 1 432 ? 9.361 32.836 -0.819 1.00 77.00 432 ASP A N 1
ATOM 3259 C CA . ASP A 1 432 ? 8.962 32.199 -2.087 1.00 77.00 432 ASP A CA 1
ATOM 3260 C C . ASP A 1 432 ? 9.432 30.733 -2.185 1.00 77.00 432 ASP A C 1
ATOM 3262 O O . ASP A 1 432 ? 8.722 29.879 -2.718 1.00 77.00 432 ASP A O 1
ATOM 3266 N N . LYS A 1 433 ? 10.589 30.400 -1.589 1.00 78.12 433 LYS A N 1
ATOM 3267 C CA . LYS A 1 433 ? 11.103 29.018 -1.517 1.00 78.12 433 LYS A CA 1
ATOM 3268 C C . LYS A 1 433 ? 10.270 28.120 -0.599 1.00 78.12 433 LYS A C 1
ATOM 3270 O O . LYS A 1 433 ? 10.004 26.969 -0.941 1.00 78.12 433 LYS A O 1
ATOM 3275 N N . CYS A 1 434 ? 9.850 28.649 0.551 1.00 82.50 434 CYS A N 1
ATOM 3276 C CA . CYS A 1 434 ? 8.989 27.937 1.497 1.00 82.50 434 CYS A CA 1
ATOM 3277 C C . CYS A 1 434 ? 7.623 27.666 0.854 1.00 82.50 434 CYS A C 1
ATOM 3279 O O . CYS A 1 434 ? 7.153 26.534 0.837 1.00 82.50 434 CYS A O 1
ATOM 3281 N N . GLN A 1 435 ? 7.043 28.687 0.218 1.00 85.31 435 GLN A N 1
ATOM 3282 C CA . GLN A 1 435 ? 5.758 28.578 -0.472 1.00 85.31 435 GLN A CA 1
ATOM 3283 C C . GLN A 1 435 ? 5.816 27.585 -1.645 1.00 85.31 435 GLN A C 1
ATOM 3285 O O . GLN A 1 435 ? 4.920 26.758 -1.776 1.00 85.31 435 GLN A O 1
ATOM 3290 N N . SER A 1 436 ? 6.903 27.579 -2.427 1.00 85.19 436 SER A N 1
ATOM 3291 C CA . SER A 1 436 ? 7.113 26.580 -3.492 1.00 85.19 436 SER A CA 1
ATOM 3292 C C . SER A 1 436 ? 7.242 25.153 -2.942 1.00 85.19 436 SER A C 1
ATOM 3294 O O . SER A 1 436 ? 6.738 24.210 -3.545 1.00 85.19 436 SER A O 1
ATOM 3296 N N . SER A 1 437 ? 7.877 24.983 -1.776 1.00 87.06 437 SER A N 1
ATOM 3297 C CA . SER A 1 437 ? 8.014 23.672 -1.118 1.00 87.06 437 SER A CA 1
ATOM 3298 C C . SER A 1 437 ? 6.676 23.169 -0.570 1.00 87.06 437 SER A C 1
ATOM 3300 O O . SER A 1 437 ? 6.359 21.993 -0.717 1.00 87.06 437 SER A O 1
ATOM 3302 N N . ILE A 1 438 ? 5.858 24.068 -0.007 1.00 87.94 438 ILE A N 1
ATOM 3303 C CA . ILE A 1 438 ? 4.480 23.771 0.410 1.00 87.94 438 ILE A CA 1
ATOM 3304 C C . ILE A 1 438 ? 3.623 23.410 -0.804 1.00 87.94 438 ILE A C 1
ATOM 3306 O O . ILE A 1 438 ? 2.875 22.445 -0.739 1.00 87.94 438 ILE A O 1
ATOM 3310 N N . GLN A 1 439 ? 3.739 24.142 -1.916 1.00 88.56 439 GLN A N 1
ATOM 3311 C CA . GLN A 1 439 ? 3.013 23.834 -3.150 1.00 88.56 439 GLN A CA 1
ATOM 3312 C C . GLN A 1 439 ? 3.405 22.462 -3.713 1.00 88.56 439 GLN A C 1
ATOM 3314 O O . GLN A 1 439 ? 2.540 21.712 -4.156 1.00 88.56 439 GLN A O 1
ATOM 3319 N N . TYR A 1 440 ? 4.692 22.113 -3.667 1.00 89.31 440 TYR A N 1
ATOM 3320 C CA . TYR A 1 440 ? 5.163 20.790 -4.063 1.00 89.31 440 TYR A CA 1
ATOM 3321 C C . TYR A 1 440 ? 4.626 19.685 -3.144 1.00 89.31 440 TYR A C 1
ATOM 3323 O O . TYR A 1 440 ? 4.110 18.681 -3.626 1.00 89.31 440 TYR A O 1
ATOM 3331 N N . LEU A 1 441 ? 4.684 19.878 -1.823 1.00 89.50 441 LEU A N 1
ATOM 3332 C CA . LEU A 1 441 ? 4.105 18.929 -0.871 1.00 89.50 441 LEU A CA 1
ATOM 3333 C C . LEU A 1 441 ? 2.587 18.794 -1.073 1.00 89.50 441 LEU A C 1
ATOM 3335 O O . LEU A 1 441 ? 2.070 17.685 -1.020 1.00 89.50 441 LEU A O 1
ATOM 3339 N N . ALA A 1 442 ? 1.901 19.895 -1.390 1.00 87.69 442 ALA A N 1
ATOM 3340 C CA . ALA A 1 442 ? 0.470 19.923 -1.682 1.00 87.69 442 ALA A CA 1
ATOM 3341 C C . ALA A 1 442 ? 0.083 19.246 -3.005 1.00 87.69 442 ALA A C 1
ATOM 3343 O O . ALA A 1 442 ? -1.060 18.843 -3.194 1.00 87.69 442 ALA A O 1
ATOM 3344 N N . PHE A 1 443 ? 1.032 19.111 -3.934 1.00 87.81 443 PHE A N 1
ATOM 3345 C CA . PHE A 1 443 ? 0.851 18.286 -5.125 1.00 87.81 443 PHE A CA 1
ATOM 3346 C C . PHE A 1 443 ? 0.903 16.786 -4.792 1.00 87.81 443 PHE A C 1
ATOM 3348 O O . PHE A 1 443 ? 0.274 15.983 -5.475 1.00 87.81 443 PHE A O 1
ATOM 3355 N N . LEU A 1 444 ? 1.650 16.400 -3.752 1.00 87.31 444 LEU A N 1
ATOM 3356 C CA . LEU A 1 444 ? 1.785 15.007 -3.319 1.00 87.31 444 LEU A CA 1
ATOM 3357 C C . LEU A 1 444 ? 0.717 14.581 -2.301 1.00 87.31 444 LEU A C 1
ATOM 3359 O O . LEU A 1 444 ? 0.342 13.411 -2.286 1.00 87.31 444 LEU A O 1
ATOM 3363 N N . ALA A 1 445 ? 0.259 15.508 -1.458 1.00 85.06 445 ALA A N 1
ATOM 3364 C CA . ALA A 1 445 ? -0.756 15.307 -0.430 1.00 85.06 445 ALA A CA 1
ATOM 3365 C C . ALA A 1 445 ? -1.771 16.458 -0.469 1.00 85.06 445 ALA A C 1
ATOM 3367 O O . ALA A 1 445 ? -1.378 17.617 -0.528 1.00 85.06 445 ALA A O 1
ATOM 3368 N N . ASP A 1 446 ? -3.068 16.162 -0.413 1.00 86.69 446 ASP A N 1
ATOM 3369 C CA . ASP A 1 446 ? -4.113 17.173 -0.609 1.00 86.69 446 ASP A CA 1
ATOM 3370 C C . ASP A 1 446 ? -4.028 18.360 0.377 1.00 86.69 446 ASP A C 1
ATOM 3372 O O . ASP A 1 446 ? -3.722 18.210 1.564 1.00 86.69 446 ASP A O 1
ATOM 3376 N N . TYR A 1 447 ? -4.379 19.562 -0.101 1.00 86.88 447 TYR A N 1
ATOM 3377 C CA . TYR A 1 447 ? -4.349 20.798 0.696 1.00 86.88 447 TYR A CA 1
ATOM 3378 C C . TYR A 1 447 ? -5.143 20.744 2.016 1.00 86.88 447 TYR A C 1
ATOM 3380 O O . TYR A 1 447 ? -4.619 21.245 3.014 1.00 86.88 447 TYR A O 1
ATOM 3388 N N . PRO A 1 448 ? -6.377 20.194 2.075 1.00 88.00 448 PRO A N 1
ATOM 3389 C CA . PRO A 1 448 ? -7.117 20.087 3.331 1.00 88.00 448 PRO A CA 1
ATOM 3390 C C . PRO A 1 448 ? -6.367 19.265 4.378 1.00 88.00 448 PRO A C 1
ATOM 3392 O O . PRO A 1 448 ? -6.224 19.717 5.509 1.00 88.00 448 PRO A O 1
ATOM 3395 N N . LEU A 1 449 ? -5.787 18.130 3.974 1.00 89.31 449 LEU A N 1
ATOM 3396 C CA . LEU A 1 449 ? -5.027 17.262 4.869 1.00 89.31 449 LEU A CA 1
ATOM 3397 C C . LEU A 1 449 ? -3.778 17.967 5.416 1.00 89.31 449 LEU A C 1
ATOM 3399 O O . LEU A 1 449 ? -3.475 17.854 6.602 1.00 89.31 449 LEU A O 1
ATOM 3403 N N . LEU A 1 450 ? -3.069 18.737 4.583 1.00 89.19 450 LEU A N 1
ATOM 3404 C CA . LEU A 1 450 ? -1.913 19.523 5.029 1.00 89.19 450 LEU A CA 1
ATOM 3405 C C . LEU A 1 450 ? -2.294 20.645 5.998 1.00 89.19 450 LEU A C 1
ATOM 3407 O O . LEU A 1 450 ? -1.556 20.910 6.946 1.00 89.19 450 LEU A O 1
ATOM 3411 N N . PHE A 1 451 ? -3.428 21.309 5.771 1.00 89.38 451 PHE A N 1
ATOM 3412 C CA . PHE A 1 451 ? -3.928 22.340 6.677 1.00 89.38 451 PHE A CA 1
ATOM 3413 C C . PHE A 1 451 ? -4.337 21.748 8.027 1.00 89.38 451 PHE A C 1
ATOM 3415 O O . PHE A 1 451 ? -3.943 22.271 9.066 1.00 89.38 451 PHE A O 1
ATOM 3422 N N . ASP A 1 452 ? -5.061 20.632 8.005 1.00 90.38 452 ASP A N 1
ATOM 3423 C CA . ASP A 1 452 ? -5.482 19.900 9.196 1.00 90.38 452 ASP A CA 1
ATOM 3424 C C . ASP A 1 452 ? -4.274 19.369 9.985 1.00 90.38 452 ASP A C 1
ATOM 3426 O O . ASP A 1 452 ? -4.214 19.504 11.206 1.00 90.38 452 ASP A O 1
ATOM 3430 N N . THR A 1 453 ? -3.247 18.874 9.289 1.00 89.31 453 THR A N 1
ATOM 3431 C CA . THR A 1 453 ? -1.971 18.474 9.903 1.00 89.31 453 THR A CA 1
ATOM 3432 C C . THR A 1 453 ? -1.265 19.667 10.551 1.00 89.31 453 THR A C 1
ATOM 3434 O O . THR A 1 453 ? -0.846 19.585 11.702 1.00 89.31 453 THR A O 1
ATOM 3437 N N . ALA A 1 454 ? -1.168 20.805 9.855 1.00 90.06 454 ALA A N 1
ATOM 3438 C CA . ALA A 1 454 ? -0.548 22.013 10.399 1.00 90.06 454 ALA A CA 1
ATOM 3439 C C . ALA A 1 454 ? -1.308 22.564 11.621 1.00 90.06 454 ALA A C 1
ATOM 3441 O O . ALA A 1 454 ? -0.683 23.039 12.570 1.00 90.06 454 ALA A O 1
ATOM 3442 N N . LEU A 1 455 ? -2.644 22.471 11.625 1.00 89.12 455 LEU A N 1
ATOM 3443 C CA . LEU A 1 455 ? -3.461 22.766 12.803 1.00 89.12 455 LEU A CA 1
ATOM 3444 C C . LEU A 1 455 ? -3.150 21.800 13.952 1.00 89.12 455 LEU A C 1
ATOM 3446 O O . LEU A 1 455 ? -2.982 22.259 15.077 1.00 89.12 455 LEU A O 1
ATOM 3450 N N . GLY A 1 456 ? -3.016 20.502 13.667 1.00 88.75 456 GLY A N 1
ATOM 3451 C CA . GLY A 1 456 ? -2.684 19.468 14.654 1.00 88.75 456 GLY A CA 1
ATOM 3452 C C . GLY A 1 456 ? -1.286 19.604 15.265 1.00 88.75 456 GLY A C 1
ATOM 3453 O O . GLY A 1 456 ? -1.062 19.147 16.380 1.00 88.75 456 GLY A O 1
ATOM 3454 N N . MET A 1 457 ? -0.363 20.285 14.579 1.00 87.88 457 MET A N 1
ATOM 3455 C CA . MET A 1 457 ? 0.938 20.692 15.129 1.00 87.88 457 MET A CA 1
ATOM 3456 C C . MET A 1 457 ? 0.850 21.928 16.043 1.00 87.88 457 MET A C 1
ATOM 3458 O O . MET A 1 457 ? 1.862 22.368 16.590 1.00 87.88 457 MET A O 1
ATOM 3462 N N . TYR A 1 458 ? -0.338 22.525 16.176 1.00 86.31 458 TYR A N 1
ATOM 3463 C CA . TYR A 1 458 ? -0.610 23.755 16.924 1.00 86.31 458 TYR A CA 1
ATOM 3464 C C . TYR A 1 458 ? 0.181 24.985 16.439 1.00 86.31 458 TYR A C 1
ATOM 3466 O O . TYR A 1 458 ? 0.276 25.993 17.141 1.00 86.31 458 TYR A O 1
ATOM 3474 N N . ASP A 1 459 ? 0.721 24.940 15.215 1.00 85.69 459 ASP A N 1
ATOM 3475 C CA . ASP A 1 459 ? 1.429 26.052 14.579 1.00 85.69 459 ASP A CA 1
ATOM 3476 C C . ASP A 1 459 ? 0.493 26.799 13.618 1.00 85.69 459 ASP A C 1
ATOM 3478 O O . ASP A 1 459 ? 0.378 26.509 12.423 1.00 85.69 459 ASP A O 1
ATOM 3482 N N . PHE A 1 460 ? -0.189 27.810 14.155 1.00 85.69 460 PHE A N 1
ATOM 3483 C CA . PHE A 1 460 ? -1.150 28.609 13.396 1.00 85.69 460 PHE A CA 1
ATOM 3484 C C . PHE A 1 460 ? -0.510 29.454 12.282 1.00 85.69 460 PHE A C 1
ATOM 3486 O O . PHE A 1 460 ? -1.196 29.816 11.322 1.00 85.69 460 PHE A O 1
ATOM 3493 N N . ASP A 1 461 ? 0.780 29.792 12.387 1.00 85.94 461 ASP A N 1
ATOM 3494 C CA . ASP A 1 461 ? 1.476 30.560 11.351 1.00 85.94 461 ASP A CA 1
ATOM 3495 C C . ASP A 1 461 ? 1.838 29.661 10.159 1.00 85.94 461 ASP A C 1
ATOM 3497 O O . ASP A 1 461 ? 1.700 30.082 9.003 1.00 85.94 461 ASP A O 1
ATOM 3501 N N . LEU A 1 462 ? 2.201 28.402 10.421 1.00 85.50 462 LEU A N 1
ATOM 3502 C CA . LEU A 1 462 ? 2.360 27.372 9.396 1.00 85.50 462 LEU A CA 1
ATOM 3503 C C . LEU A 1 462 ? 1.020 27.022 8.737 1.00 85.50 462 LEU A C 1
ATOM 3505 O O . LEU A 1 462 ? 0.931 27.020 7.508 1.00 85.50 462 LEU A O 1
ATOM 3509 N N . ALA A 1 463 ? -0.049 26.838 9.520 1.00 87.50 463 ALA A N 1
ATOM 3510 C CA . ALA A 1 463 ? -1.393 26.596 8.989 1.00 87.50 463 ALA A CA 1
ATOM 3511 C C . ALA A 1 463 ? -1.858 27.740 8.068 1.00 87.50 463 ALA A C 1
ATOM 3513 O O . ALA A 1 463 ? -2.412 27.508 6.992 1.00 87.50 463 ALA A O 1
ATOM 3514 N N . LYS A 1 464 ? -1.552 28.995 8.427 1.00 87.19 464 LYS A N 1
ATOM 3515 C CA . LYS A 1 464 ? -1.805 30.166 7.573 1.00 87.19 464 LYS A CA 1
ATOM 3516 C C . LYS A 1 464 ? -1.000 30.130 6.269 1.00 87.19 464 LYS A C 1
ATOM 3518 O O . LYS A 1 464 ? -1.525 30.523 5.224 1.00 87.19 464 LYS A O 1
ATOM 3523 N N . ALA A 1 465 ? 0.263 29.706 6.321 1.00 85.38 465 ALA A N 1
ATOM 3524 C CA . ALA A 1 465 ? 1.125 29.589 5.146 1.00 85.38 465 ALA A CA 1
ATOM 3525 C C . ALA A 1 465 ? 0.628 28.503 4.175 1.00 85.38 465 ALA A C 1
ATOM 3527 O O . ALA A 1 465 ? 0.644 28.726 2.966 1.00 85.38 465 ALA A O 1
ATOM 3528 N N . VAL A 1 466 ? 0.132 27.376 4.696 1.00 86.38 466 VAL A N 1
ATOM 3529 C CA . VAL A 1 466 ? -0.486 26.303 3.900 1.00 86.38 466 VAL A CA 1
ATOM 3530 C C . VAL A 1 466 ? -1.806 26.767 3.280 1.00 86.38 466 VAL A C 1
ATOM 3532 O O . VAL A 1 466 ? -1.991 26.643 2.069 1.00 86.38 466 VAL A O 1
ATOM 3535 N N . ALA A 1 467 ? -2.690 27.380 4.076 1.00 85.81 467 ALA A N 1
ATOM 3536 C CA . ALA A 1 467 ? -4.004 27.834 3.617 1.00 85.81 467 ALA A CA 1
ATOM 3537 C C . ALA A 1 467 ? -3.923 28.865 2.482 1.00 85.81 467 ALA A C 1
ATOM 3539 O O . ALA A 1 467 ? -4.722 28.821 1.554 1.00 85.81 467 ALA A O 1
ATOM 3540 N N . ARG A 1 468 ? -2.928 29.763 2.508 1.00 84.00 468 ARG A N 1
ATOM 3541 C CA . ARG A 1 468 ? -2.729 30.777 1.459 1.00 84.00 468 ARG A CA 1
ATOM 3542 C C . ARG A 1 468 ? -2.450 30.171 0.078 1.00 84.00 468 ARG A C 1
ATOM 3544 O O . ARG A 1 468 ? -2.828 30.771 -0.924 1.00 84.00 468 ARG A O 1
ATOM 3551 N N . ASN A 1 469 ? -1.757 29.036 0.026 1.00 78.75 469 ASN A N 1
ATOM 3552 C CA . ASN A 1 469 ? -1.443 28.362 -1.235 1.00 78.75 469 ASN A CA 1
ATOM 3553 C C . ASN A 1 469 ? -2.583 27.466 -1.718 1.00 78.75 469 ASN A C 1
ATOM 3555 O O . ASN A 1 469 ? -2.517 26.983 -2.845 1.00 78.75 469 ASN A O 1
ATOM 3559 N N . SER A 1 470 ? -3.600 27.231 -0.883 1.00 79.38 470 SER A N 1
ATOM 3560 C CA . SER A 1 470 ? -4.742 26.407 -1.246 1.00 79.38 470 SER A CA 1
ATOM 3561 C C . SER A 1 470 ? -5.729 27.211 -2.094 1.00 79.38 470 SER A C 1
ATOM 3563 O O . SER A 1 470 ? -6.285 28.198 -1.610 1.00 79.38 470 SER A O 1
ATOM 3565 N N . PRO A 1 471 ? -6.026 26.784 -3.333 1.00 70.56 471 PRO A N 1
ATOM 3566 C CA . PRO A 1 471 ? -7.067 27.414 -4.140 1.00 70.56 471 PRO A CA 1
ATOM 3567 C C . PRO A 1 471 ? -8.481 27.147 -3.597 1.00 70.56 471 PRO A C 1
ATOM 3569 O O . PRO A 1 471 ? -9.430 27.804 -4.015 1.00 70.56 471 PRO A O 1
ATOM 3572 N N . GLN A 1 472 ? -8.636 26.180 -2.687 1.00 71.31 472 GLN A N 1
ATOM 3573 C CA . GLN A 1 472 ? -9.927 25.731 -2.161 1.00 71.31 472 GLN A CA 1
ATOM 3574 C C . GLN A 1 472 ? -10.305 26.395 -0.827 1.00 71.31 472 GLN A C 1
ATOM 3576 O O . GLN A 1 472 ? -11.454 26.284 -0.403 1.00 71.31 472 GLN A O 1
ATOM 3581 N N . MET A 1 473 ? -9.372 27.074 -0.148 1.00 78.38 473 MET A N 1
ATOM 3582 C CA . MET A 1 473 ? -9.634 27.695 1.154 1.00 78.38 473 MET A CA 1
ATOM 3583 C C . MET A 1 473 ? -9.843 29.203 1.036 1.00 78.38 473 MET A C 1
ATOM 3585 O O . MET A 1 473 ? -8.939 29.943 0.658 1.00 78.38 473 MET A O 1
ATOM 3589 N N . ASP A 1 474 ? -11.029 29.673 1.427 1.00 80.62 474 ASP A N 1
ATOM 3590 C CA . ASP A 1 474 ? -11.346 31.103 1.448 1.00 80.62 474 ASP A CA 1
ATOM 3591 C C . ASP A 1 474 ? -10.675 31.794 2.659 1.00 80.62 474 ASP A C 1
ATOM 3593 O O . ASP A 1 474 ? -10.934 31.403 3.808 1.00 80.62 474 ASP A O 1
ATOM 3597 N N . PRO A 1 475 ? -9.869 32.858 2.450 1.00 84.06 475 PRO A N 1
ATOM 3598 C CA . PRO A 1 475 ? -9.329 33.708 3.516 1.00 84.06 475 PRO A CA 1
ATOM 3599 C C . PRO A 1 475 ? -10.358 34.184 4.535 1.00 84.06 475 PRO A C 1
ATOM 3601 O O . PRO A 1 475 ? -10.031 34.327 5.714 1.00 84.06 475 PRO A O 1
ATOM 3604 N N . LYS A 1 476 ? -11.609 34.394 4.122 1.00 84.12 476 LYS A N 1
ATOM 3605 C CA . LYS A 1 476 ? -12.693 34.797 5.024 1.00 84.12 476 LYS A CA 1
ATOM 3606 C C . LYS A 1 476 ? -13.103 33.702 6.003 1.00 84.12 476 LYS A C 1
ATOM 3608 O O . LYS A 1 476 ? -13.691 34.026 7.027 1.00 84.12 476 LYS A O 1
ATOM 3613 N N . VAL A 1 477 ? -12.797 32.438 5.718 1.00 83.94 477 VAL A N 1
ATOM 3614 C CA . VAL A 1 477 ? -13.147 31.297 6.573 1.00 83.94 477 VAL A CA 1
ATOM 3615 C C . VAL A 1 477 ? -11.986 30.936 7.497 1.00 83.94 477 VAL A C 1
ATOM 3617 O O . VAL A 1 477 ? -12.176 30.846 8.710 1.00 83.94 477 VAL A O 1
ATOM 3620 N N . TYR A 1 478 ? -10.768 30.779 6.966 1.00 83.62 478 TYR A N 1
ATOM 3621 C CA . TYR A 1 478 ? -9.646 30.312 7.788 1.00 83.62 478 TYR A CA 1
ATOM 3622 C C . TYR A 1 478 ? -9.012 31.419 8.650 1.00 83.62 478 TYR A C 1
ATOM 3624 O O . TYR A 1 478 ? -8.537 31.129 9.746 1.00 83.62 478 TYR A O 1
ATOM 3632 N N . LEU A 1 479 ? -9.020 32.696 8.233 1.00 86.25 479 LEU A N 1
ATOM 3633 C CA . LEU A 1 479 ? -8.414 33.772 9.037 1.00 86.25 479 LEU A CA 1
ATOM 3634 C C . LEU A 1 479 ? -9.174 34.057 10.348 1.00 86.25 479 LEU A C 1
ATOM 3636 O O . LEU A 1 479 ? -8.508 34.178 11.381 1.00 86.25 479 LEU A O 1
ATOM 3640 N N . PRO A 1 480 ? -10.523 34.143 10.374 1.00 88.69 480 PRO A N 1
ATOM 3641 C CA . PRO A 1 480 ? -11.257 34.284 11.631 1.00 88.69 480 PRO A CA 1
ATOM 3642 C C . PRO A 1 480 ? -11.096 33.069 12.542 1.00 88.69 480 PRO A C 1
ATOM 3644 O O . PRO A 1 480 ? -10.968 33.240 13.752 1.00 88.69 480 PRO A O 1
ATOM 3647 N N . LEU A 1 481 ? -11.039 31.862 11.968 1.00 85.25 481 LEU A N 1
ATOM 3648 C CA . LEU A 1 481 ? -10.805 30.627 12.715 1.00 85.25 481 LEU A CA 1
ATOM 3649 C C . LEU A 1 481 ? -9.455 30.662 13.441 1.00 85.25 481 LEU A C 1
ATOM 3651 O O . LEU A 1 481 ? -9.414 30.483 14.653 1.00 85.25 481 LEU A O 1
ATOM 3655 N N . LEU A 1 482 ? -8.363 30.973 12.735 1.00 85.94 482 LEU A N 1
ATOM 3656 C CA . LEU A 1 482 ? -7.031 31.073 13.344 1.00 85.94 482 LEU A CA 1
ATOM 3657 C C . LEU A 1 482 ? -6.962 32.180 14.407 1.00 85.94 482 LEU A C 1
ATOM 3659 O O . LEU A 1 482 ? -6.271 32.029 15.412 1.00 85.94 482 LEU A O 1
ATOM 3663 N N . LYS A 1 483 ? -7.696 33.286 14.216 1.00 86.88 483 LYS A N 1
ATOM 3664 C CA . LYS A 1 483 ? -7.794 34.355 15.219 1.00 86.88 483 LYS A CA 1
ATOM 3665 C C . LYS A 1 483 ? -8.558 33.901 16.468 1.00 86.88 483 LYS A C 1
ATOM 3667 O O . LYS A 1 483 ? -8.120 34.223 17.567 1.00 86.88 483 LYS A O 1
ATOM 3672 N N . LYS A 1 484 ? -9.661 33.157 16.304 1.00 87.25 484 LYS A N 1
ATOM 3673 C CA . LYS A 1 484 ? -10.419 32.552 17.413 1.00 87.25 484 LYS A CA 1
ATOM 3674 C C . LYS A 1 484 ? -9.528 31.588 18.198 1.00 87.25 484 LYS A C 1
ATOM 3676 O O . LYS A 1 484 ? -9.421 31.736 19.405 1.00 87.25 484 LYS A O 1
ATOM 3681 N N . LEU A 1 485 ? -8.847 30.670 17.510 1.00 83.88 485 LEU A N 1
ATOM 3682 C CA . LEU A 1 485 ? -7.979 29.666 18.136 1.00 83.88 485 LEU A CA 1
ATOM 3683 C C . LEU A 1 485 ? -6.795 30.292 18.885 1.00 83.88 485 LEU A C 1
ATOM 3685 O O . LEU A 1 485 ? -6.470 29.849 19.976 1.00 83.88 485 LEU A O 1
ATOM 3689 N N . ARG A 1 486 ? -6.204 31.369 18.350 1.00 82.25 486 ARG A N 1
ATOM 3690 C CA . ARG A 1 486 ? -5.140 32.128 19.032 1.00 82.25 486 ARG A CA 1
ATOM 3691 C C . ARG A 1 486 ? -5.635 32.903 20.261 1.00 82.25 486 ARG A C 1
ATOM 3693 O O . ARG A 1 486 ? -4.831 33.242 21.119 1.00 82.25 486 ARG A O 1
ATOM 3700 N N . GLY A 1 487 ? -6.920 33.254 20.304 1.00 80.44 487 GLY A N 1
ATOM 3701 C CA . GLY A 1 487 ? -7.520 33.990 21.420 1.00 80.44 487 GLY A CA 1
ATOM 3702 C C . GLY A 1 487 ? -7.930 33.110 22.602 1.00 80.44 487 GLY A C 1
ATOM 3703 O O . GLY A 1 487 ? -8.248 33.649 23.656 1.00 80.44 487 GLY A O 1
ATOM 3704 N N . LEU A 1 488 ? -7.946 31.787 22.428 1.00 81.25 488 LEU A N 1
ATOM 3705 C CA . LEU A 1 488 ? -8.214 30.818 23.490 1.00 81.25 488 LEU A CA 1
ATOM 3706 C C . LEU A 1 488 ? -6.910 30.502 24.247 1.00 81.25 488 LEU A C 1
ATOM 3708 O O . LEU A 1 488 ? -5.826 30.600 23.671 1.00 81.25 488 LEU A O 1
ATOM 3712 N N . GLY A 1 489 ? -7.011 30.125 25.528 1.00 76.50 489 GLY A N 1
ATOM 3713 C CA . GLY A 1 489 ? -5.866 29.639 26.314 1.00 76.50 489 GLY A CA 1
ATOM 3714 C C . GLY A 1 489 ? -5.222 28.396 25.686 1.00 76.50 489 GLY A C 1
ATOM 3715 O O . GLY A 1 489 ? -5.835 27.752 24.837 1.00 76.50 489 GLY A O 1
ATOM 3716 N N . GLU A 1 490 ? -3.994 28.045 26.080 1.00 79.56 490 GLU A N 1
ATOM 3717 C CA . GLU A 1 490 ? -3.217 26.976 25.426 1.00 79.56 490 GLU A CA 1
ATOM 3718 C C . GLU A 1 490 ? -3.977 25.637 25.393 1.00 79.56 490 GLU A C 1
ATOM 3720 O O . GLU A 1 490 ? -4.180 25.071 24.317 1.00 79.56 490 GLU A O 1
ATOM 3725 N N . SER A 1 491 ? -4.489 25.176 26.536 1.00 79.56 491 SER A N 1
ATOM 3726 C CA . SER A 1 491 ? -5.237 23.915 26.655 1.00 79.56 491 SER A CA 1
ATOM 3727 C C . SER A 1 491 ? -6.598 23.958 25.941 1.00 79.56 491 SER A C 1
ATOM 3729 O O . SER A 1 491 ? -6.960 23.024 25.223 1.00 79.56 491 SER A O 1
ATOM 3731 N N . ALA A 1 492 ? -7.321 25.080 26.037 1.00 81.50 492 ALA A N 1
ATOM 3732 C CA . ALA A 1 492 ? -8.613 25.280 25.369 1.00 81.50 492 ALA A CA 1
ATOM 3733 C C . ALA A 1 492 ? -8.492 25.374 23.837 1.00 81.50 492 ALA A C 1
ATOM 3735 O O . ALA A 1 492 ? -9.316 24.824 23.103 1.00 81.50 492 ALA A O 1
ATOM 3736 N N . GLY A 1 493 ? -7.445 26.038 23.342 1.00 82.44 493 GLY A N 1
ATOM 3737 C CA . GLY A 1 493 ? -7.136 26.125 21.920 1.00 82.44 493 GLY A CA 1
ATOM 3738 C C . GLY A 1 493 ? -6.782 24.759 21.333 1.00 82.44 493 GLY A C 1
ATOM 3739 O O . GLY A 1 493 ? -7.282 24.415 20.262 1.00 82.44 493 GLY A O 1
ATOM 3740 N N . ARG A 1 494 ? -5.981 23.954 22.050 1.00 86.50 494 ARG A N 1
ATOM 3741 C CA . ARG A 1 494 ? -5.644 22.579 21.641 1.00 86.50 494 ARG A CA 1
ATOM 3742 C C . ARG A 1 494 ? -6.859 21.653 21.641 1.00 86.50 494 ARG A C 1
ATOM 3744 O O . ARG A 1 494 ? -7.036 20.910 20.682 1.00 86.50 494 ARG A O 1
ATOM 3751 N N . TYR A 1 495 ? -7.73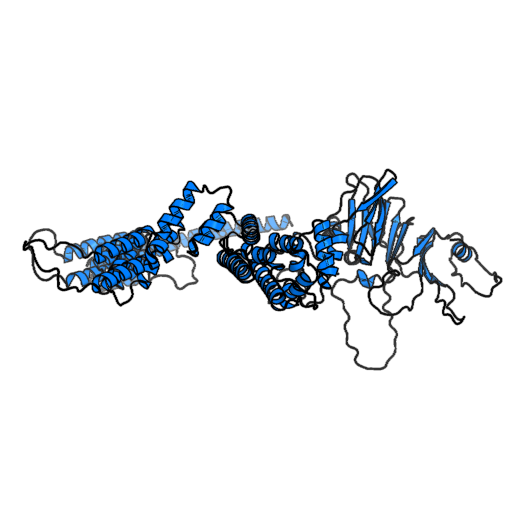2 21.749 22.647 1.00 86.81 495 TYR A N 1
ATOM 3752 C CA . TYR A 1 495 ? -8.989 20.994 22.688 1.00 86.81 495 TYR A CA 1
ATOM 3753 C C . TYR A 1 495 ? -9.874 21.272 21.462 1.00 86.81 495 TYR A C 1
ATOM 3755 O O . TYR A 1 495 ? -10.274 20.339 20.770 1.00 86.81 495 TYR A O 1
ATOM 3763 N N . GLU A 1 496 ? -10.139 22.544 21.144 1.00 86.38 496 GLU A N 1
ATOM 3764 C CA . GLU A 1 496 ? -10.982 22.921 19.996 1.00 86.38 496 GLU A CA 1
ATOM 3765 C C . GLU A 1 496 ? -10.376 22.443 18.661 1.00 86.38 496 GLU A C 1
ATOM 3767 O O . GLU A 1 496 ? -11.100 22.009 17.759 1.00 86.38 496 GLU A O 1
ATOM 3772 N N . VAL A 1 497 ? -9.044 22.498 18.531 1.00 87.88 497 VAL A N 1
ATOM 3773 C CA . VAL A 1 497 ? -8.322 21.962 17.369 1.00 87.88 497 VAL A CA 1
ATOM 3774 C C . VAL A 1 497 ? -8.506 20.450 17.266 1.00 87.88 497 VAL A C 1
ATOM 3776 O O . VAL A 1 497 ? -8.917 19.960 16.217 1.00 87.88 497 VAL A O 1
ATOM 3779 N N . ASP A 1 498 ? -8.261 19.708 18.341 1.00 88.94 498 ASP A N 1
ATOM 3780 C CA . ASP A 1 498 ? -8.323 18.248 18.326 1.00 88.94 498 ASP A CA 1
ATOM 3781 C C . ASP A 1 498 ? -9.740 17.716 18.087 1.00 88.94 498 ASP A C 1
ATOM 3783 O O . ASP A 1 498 ? -9.923 16.764 17.324 1.00 88.94 498 ASP A O 1
ATOM 3787 N N . VAL A 1 499 ? -10.758 18.369 18.660 1.00 88.31 499 VAL A N 1
ATOM 3788 C CA . VAL A 1 499 ? -12.170 18.060 18.383 1.00 88.31 499 VAL A CA 1
ATOM 3789 C C . VAL A 1 499 ? -12.482 18.257 16.902 1.00 88.31 499 VAL A C 1
ATOM 3791 O O . VAL A 1 499 ? -13.141 17.413 16.291 1.00 88.31 499 VAL A O 1
ATOM 3794 N N . ARG A 1 500 ? -11.982 19.344 16.300 1.00 87.12 500 ARG A N 1
ATOM 3795 C CA . ARG A 1 500 ? -12.170 19.627 14.872 1.00 87.12 500 ARG A CA 1
ATOM 3796 C C . ARG A 1 500 ? -11.480 18.593 13.982 1.00 87.12 500 ARG A C 1
ATOM 3798 O O . ARG A 1 500 ? -12.034 18.238 12.946 1.00 87.12 500 ARG A O 1
ATOM 3805 N N . LEU A 1 501 ? -10.298 18.126 14.378 1.00 87.88 501 LEU A N 1
ATOM 3806 C CA . LEU A 1 501 ? -9.515 17.128 13.644 1.00 87.88 501 LEU A CA 1
ATOM 3807 C C . LEU A 1 501 ? -9.990 15.685 13.875 1.00 87.88 501 LEU A C 1
ATOM 3809 O O . LEU A 1 501 ? -9.438 14.760 13.284 1.00 87.88 501 LEU A O 1
ATOM 3813 N N . GLY A 1 502 ? -10.983 15.470 14.745 1.00 87.00 502 GLY A N 1
ATOM 3814 C CA . GLY A 1 502 ? -11.442 14.133 15.128 1.00 87.00 502 GLY A CA 1
ATOM 3815 C C . GLY A 1 502 ? -10.440 13.356 15.990 1.00 87.00 502 GLY A C 1
ATOM 3816 O O . GLY A 1 502 ? -10.606 12.154 16.193 1.00 87.00 502 GLY A O 1
ATOM 3817 N N . ARG A 1 503 ? -9.405 14.021 16.523 1.00 89.12 503 ARG A N 1
ATOM 3818 C CA . ARG A 1 503 ? -8.402 13.443 17.430 1.00 89.12 503 ARG A CA 1
ATOM 3819 C C . ARG A 1 503 ? -8.954 13.429 18.860 1.00 89.12 503 ARG A C 1
ATOM 3821 O O . ARG A 1 503 ? -8.466 14.115 19.751 1.00 89.12 503 ARG A O 1
ATOM 3828 N N . TYR A 1 504 ? -10.023 12.666 19.086 1.00 89.56 504 TYR A N 1
ATOM 3829 C CA . TYR A 1 504 ? -10.780 12.728 20.343 1.00 89.56 504 TYR A CA 1
ATOM 3830 C C . TYR A 1 504 ? -9.970 12.282 21.576 1.00 89.56 504 TYR A C 1
ATOM 3832 O O . TYR A 1 504 ? -10.222 12.763 22.678 1.00 89.56 504 TYR A O 1
ATOM 3840 N N . GLU A 1 505 ? -8.978 11.404 21.402 1.00 87.94 505 GLU A N 1
ATOM 3841 C CA . GLU A 1 505 ? -8.083 10.971 22.483 1.00 87.94 505 GLU A CA 1
ATOM 3842 C C . GLU A 1 505 ? -7.231 12.122 23.031 1.00 87.94 505 GLU A C 1
ATOM 3844 O O . GLU A 1 505 ? -7.177 12.337 24.242 1.00 87.94 505 GLU A O 1
ATOM 3849 N N . SER A 1 506 ? -6.585 12.896 22.155 1.00 85.75 506 SER A N 1
ATOM 3850 C CA . SER A 1 506 ? -5.804 14.063 22.574 1.00 85.75 506 SER A CA 1
ATOM 3851 C C . SER A 1 506 ? -6.706 15.210 23.026 1.00 85.75 506 SER A C 1
ATOM 3853 O O . SER A 1 506 ? -6.381 15.874 24.011 1.00 85.75 506 SER A O 1
ATOM 3855 N N . ALA A 1 507 ? -7.888 15.365 22.413 1.00 88.44 507 ALA A N 1
ATOM 3856 C CA . ALA A 1 507 ? -8.903 16.302 22.885 1.00 88.44 507 ALA A CA 1
ATOM 3857 C C . ALA A 1 507 ? -9.263 16.034 24.353 1.00 88.44 507 ALA A C 1
ATOM 3859 O O . ALA A 1 507 ? -9.250 16.955 25.162 1.00 88.44 507 ALA A O 1
ATOM 3860 N N . LEU A 1 508 ? -9.517 14.776 24.730 1.00 86.12 508 LEU A N 1
ATOM 3861 C CA . LEU A 1 508 ? -9.835 14.431 26.115 1.00 86.12 508 LEU A CA 1
ATOM 3862 C C . LEU A 1 508 ? -8.687 14.784 27.073 1.00 86.12 508 LEU A C 1
ATOM 3864 O O . LEU A 1 508 ? -8.943 15.363 28.123 1.00 86.12 508 LEU A O 1
ATOM 3868 N N . LYS A 1 509 ? -7.432 14.494 26.705 1.00 87.50 509 LYS A N 1
ATOM 3869 C CA . LYS A 1 509 ? -6.254 14.866 27.514 1.00 87.50 509 LYS A CA 1
ATOM 3870 C C . LYS A 1 509 ? -6.189 16.375 27.755 1.00 87.50 509 LYS A C 1
ATOM 3872 O O . LYS A 1 509 ? -5.984 16.815 28.881 1.00 87.50 509 LYS A O 1
ATOM 3877 N N . ASN A 1 510 ? -6.415 17.160 26.703 1.00 85.81 510 ASN A N 1
ATOM 3878 C CA . ASN A 1 510 ? -6.438 18.618 26.783 1.00 85.81 510 ASN A CA 1
ATOM 3879 C C . ASN A 1 510 ? -7.648 19.142 27.580 1.00 85.81 510 ASN A C 1
ATOM 3881 O O . ASN A 1 510 ? -7.533 20.161 28.253 1.00 85.81 510 ASN A O 1
ATOM 3885 N N . LEU A 1 511 ? -8.788 18.443 27.546 1.00 85.25 511 LEU A N 1
ATOM 3886 C CA . LEU A 1 511 ? -9.986 18.784 28.319 1.00 85.25 511 LEU A CA 1
ATOM 3887 C C . LEU A 1 511 ? -9.806 18.528 29.821 1.00 85.25 511 LEU A C 1
ATOM 3889 O O . LEU A 1 511 ? -10.230 19.348 30.631 1.00 85.25 511 LEU A O 1
ATOM 3893 N N . VAL A 1 512 ? -9.160 17.421 30.195 1.00 84.50 512 VAL A N 1
ATOM 3894 C CA . VAL A 1 512 ? -8.825 17.131 31.599 1.00 84.50 512 VAL A CA 1
ATOM 3895 C C . VAL A 1 512 ? -7.841 18.174 32.125 1.00 84.50 512 VAL A C 1
ATOM 3897 O O . VAL A 1 512 ? -8.122 18.803 33.139 1.00 84.50 512 VAL A O 1
ATOM 3900 N N . ARG A 1 513 ? -6.773 18.455 31.369 1.00 83.12 513 ARG A N 1
ATOM 3901 C CA . ARG A 1 513 ? -5.783 19.484 31.714 1.00 83.12 513 ARG A CA 1
ATOM 3902 C C . ARG A 1 513 ? -6.390 20.886 31.852 1.00 83.12 513 ARG A C 1
ATOM 3904 O O . ARG A 1 513 ? -5.985 21.644 32.720 1.00 83.12 513 ARG A O 1
ATOM 3911 N N . MET A 1 514 ? -7.378 21.224 31.020 1.00 81.19 514 MET A N 1
ATOM 3912 C CA . MET A 1 514 ? -8.129 22.480 31.145 1.00 81.19 514 MET A CA 1
ATOM 3913 C C . MET A 1 514 ? -8.832 22.594 32.503 1.00 81.19 514 MET A C 1
ATOM 3915 O O . MET A 1 514 ? -8.872 23.678 33.065 1.00 81.19 514 MET A O 1
ATOM 3919 N N . GLY A 1 515 ? -9.351 21.482 33.032 1.00 74.81 515 GLY A N 1
ATOM 3920 C CA . GLY A 1 515 ? -9.982 21.455 34.352 1.00 74.81 515 GLY A CA 1
ATOM 3921 C C . GLY A 1 515 ? -8.981 21.620 35.490 1.00 74.81 515 GLY A C 1
ATOM 3922 O O . GLY A 1 515 ? -9.246 22.360 36.424 1.00 74.81 515 GLY A O 1
ATOM 3923 N N . GLU A 1 516 ? -7.814 20.983 35.384 1.00 73.81 516 GLU A N 1
ATOM 3924 C CA . GLU A 1 516 ? -6.733 21.116 36.374 1.00 73.81 516 GLU A CA 1
ATOM 3925 C C . GLU A 1 516 ? -6.184 22.554 36.429 1.00 73.81 516 GLU A C 1
ATOM 3927 O O . GLU A 1 516 ? -5.951 23.091 37.507 1.00 73.81 516 GLU A O 1
ATOM 3932 N N . GLU A 1 517 ? -6.032 23.211 35.273 1.00 71.81 517 GLU A N 1
ATOM 3933 C CA . GLU A 1 517 ? -5.587 24.611 35.185 1.00 71.81 517 GLU A CA 1
ATOM 3934 C C . GLU A 1 517 ? -6.627 25.597 35.768 1.00 71.81 517 GLU A C 1
ATOM 3936 O O . GLU A 1 517 ? -6.251 26.626 36.335 1.00 71.81 517 GLU A O 1
ATOM 3941 N N . GLU A 1 518 ? -7.926 25.289 35.663 1.00 67.75 518 GLU A N 1
ATOM 3942 C CA . GLU A 1 518 ? -9.011 26.053 36.300 1.00 67.75 518 GLU A CA 1
ATOM 3943 C C . GLU A 1 518 ? -9.060 25.820 37.828 1.00 67.75 518 GLU A C 1
ATOM 3945 O O . GLU A 1 518 ? -9.222 26.786 38.579 1.00 67.75 518 GLU A O 1
ATOM 3950 N N . GLU A 1 519 ? -8.831 24.583 38.292 1.00 61.31 519 GLU A N 1
ATOM 3951 C CA . GLU A 1 519 ? -8.730 24.214 39.717 1.00 61.31 519 GLU A CA 1
ATOM 3952 C C . GLU A 1 519 ? -7.510 24.896 40.398 1.00 61.31 519 GLU A C 1
ATOM 3954 O O . GLU A 1 519 ? -7.637 25.464 41.486 1.00 61.31 519 GLU A O 1
ATOM 3959 N N . GLU A 1 520 ? -6.333 24.930 39.751 1.00 58.66 520 GLU A N 1
ATOM 3960 C CA . GLU A 1 520 ? -5.125 25.599 40.279 1.00 58.66 520 GLU A CA 1
ATOM 3961 C C . GLU A 1 520 ? -5.235 27.135 40.286 1.00 58.66 520 GLU A C 1
ATOM 3963 O O . GLU A 1 520 ? -4.743 27.793 41.208 1.00 58.66 520 GLU A O 1
ATOM 3968 N N . GLY A 1 521 ? -5.901 27.723 39.286 1.00 54.03 521 GLY A N 1
ATOM 3969 C CA . GLY A 1 521 ? -6.142 29.167 39.215 1.00 54.03 521 GLY A CA 1
ATOM 3970 C C . GLY A 1 521 ? -7.101 29.681 40.296 1.00 54.03 521 GLY A C 1
ATOM 3971 O O . GLY A 1 521 ? -6.932 30.802 40.776 1.00 54.03 521 GLY A O 1
ATOM 3972 N N . ALA A 1 522 ? -8.067 28.860 40.720 1.00 50.34 522 ALA A N 1
ATOM 3973 C CA . ALA A 1 522 ? -9.010 29.190 41.791 1.00 50.34 522 ALA A CA 1
ATOM 3974 C C . ALA A 1 522 ? -8.385 29.117 43.198 1.00 50.34 522 ALA A C 1
ATOM 3976 O O . ALA A 1 522 ? -8.811 29.840 44.097 1.00 50.34 522 ALA A O 1
ATOM 3977 N N . ALA A 1 523 ? -7.345 28.299 43.392 1.00 46.88 523 ALA A N 1
ATOM 3978 C CA . ALA A 1 523 ? -6.617 28.191 44.661 1.00 46.88 523 ALA A CA 1
ATOM 3979 C C . ALA A 1 523 ? -5.576 29.313 44.887 1.00 46.88 523 ALA A C 1
ATOM 3981 O O . ALA A 1 523 ? -4.983 29.396 45.962 1.00 46.88 523 ALA A O 1
ATOM 3982 N N . GLY A 1 524 ? -5.322 30.162 43.883 1.00 41.69 524 GLY A N 1
ATOM 3983 C CA . GLY A 1 524 ? -4.284 31.199 43.910 1.00 41.69 524 GLY A CA 1
ATOM 3984 C C . GLY A 1 524 ? -4.735 32.609 44.313 1.00 41.69 524 GLY A C 1
ATOM 3985 O O . GLY A 1 524 ? -3.874 33.478 44.447 1.00 41.69 524 GLY A O 1
ATOM 3986 N N . ASP A 1 525 ? -6.035 32.858 44.509 1.00 39.91 525 ASP A N 1
ATOM 3987 C CA . ASP A 1 525 ? -6.582 34.202 44.773 1.00 39.91 525 ASP A CA 1
ATOM 3988 C C . ASP A 1 525 ? -7.102 34.353 46.221 1.00 39.91 525 ASP A C 1
ATOM 3990 O O . ASP A 1 525 ? -8.224 34.785 46.478 1.00 39.91 525 ASP A O 1
ATOM 3994 N N . ASP A 1 526 ? -6.256 34.020 47.203 1.00 41.34 526 ASP A N 1
ATOM 3995 C CA . ASP A 1 526 ? -6.451 34.398 48.611 1.00 41.34 526 ASP A CA 1
ATOM 3996 C C . ASP A 1 526 ? -6.075 35.879 48.816 1.00 41.34 526 ASP A C 1
ATOM 3998 O O . ASP A 1 526 ? -5.032 36.223 49.380 1.00 41.34 526 ASP A O 1
ATOM 4002 N N . ASN A 1 527 ? -6.932 36.795 48.359 1.00 41.78 527 ASN A N 1
ATOM 4003 C CA . ASN A 1 527 ? -6.858 38.203 48.749 1.00 41.78 527 ASN A CA 1
ATOM 4004 C C . ASN A 1 527 ? -7.919 38.501 49.834 1.00 41.78 527 ASN A C 1
ATOM 4006 O O . ASN A 1 527 ? -9.111 38.562 49.525 1.00 41.78 527 ASN A O 1
ATOM 4010 N N . PRO A 1 528 ? -7.544 38.737 51.109 1.00 42.22 528 PRO A N 1
ATOM 4011 C CA . PRO A 1 528 ? -8.485 38.818 52.234 1.00 42.22 528 PRO A CA 1
ATOM 4012 C C . PRO A 1 528 ? -9.252 40.156 52.328 1.00 42.22 528 PRO A C 1
ATOM 4014 O O . PRO A 1 528 ? -9.699 40.544 53.405 1.00 42.22 528 PRO A O 1
ATOM 4017 N N . ALA A 1 529 ? -9.403 40.897 51.226 1.00 36.00 529 ALA A N 1
ATOM 4018 C CA . ALA A 1 529 ? -9.893 42.280 51.235 1.00 36.00 529 ALA A CA 1
ATOM 4019 C C . ALA A 1 529 ? -11.312 42.491 50.667 1.00 36.00 529 ALA A C 1
ATOM 4021 O O . ALA A 1 529 ? -11.781 43.627 50.652 1.00 36.00 529 ALA A O 1
ATOM 4022 N N . ALA A 1 530 ? -12.020 41.441 50.236 1.00 32.94 530 ALA A N 1
ATOM 4023 C CA . ALA A 1 530 ? -13.374 41.560 49.671 1.00 32.94 530 ALA A CA 1
ATOM 4024 C C . ALA A 1 530 ? -14.487 40.945 50.546 1.00 32.94 530 ALA A C 1
ATOM 4026 O O . ALA A 1 530 ? -15.593 40.712 50.072 1.00 32.94 530 ALA A O 1
ATOM 4027 N N . ALA A 1 531 ? -14.223 40.704 51.833 1.00 36.22 531 ALA A N 1
ATOM 4028 C CA . ALA A 1 531 ? -15.228 40.245 52.791 1.00 36.22 531 ALA A CA 1
ATOM 4029 C C . ALA A 1 531 ? -15.952 41.430 53.460 1.00 36.22 531 ALA A C 1
ATOM 4031 O O . ALA A 1 531 ? -15.756 41.692 54.646 1.00 36.22 531 ALA A O 1
ATOM 4032 N N . VAL A 1 532 ? -16.778 42.170 52.715 1.00 42.28 532 VAL A N 1
ATOM 4033 C CA . VAL A 1 532 ? -17.761 43.101 53.296 1.00 42.28 532 VAL A CA 1
ATOM 4034 C C . VAL A 1 532 ? -19.000 43.139 52.388 1.00 42.28 532 VAL A C 1
ATOM 4036 O O . VAL A 1 532 ? -18.851 43.456 51.214 1.00 42.28 532 VAL A O 1
ATOM 4039 N N . PHE A 1 533 ? -20.191 42.895 52.966 1.00 37.00 533 PHE A N 1
ATOM 4040 C CA . PHE A 1 533 ? -21.533 42.849 52.331 1.00 37.00 533 PHE A CA 1
ATOM 4041 C C . PHE A 1 533 ? -21.759 41.603 51.432 1.00 37.00 533 PHE A C 1
ATOM 4043 O O . PHE A 1 533 ? -21.002 41.384 50.505 1.00 37.00 533 PHE A O 1
ATOM 4050 N N . GLU A 1 534 ? -22.727 40.696 51.620 1.00 35.94 534 GLU A N 1
ATOM 4051 C CA . GLU A 1 534 ? -24.032 40.703 52.297 1.00 35.94 534 GLU A CA 1
ATOM 4052 C C . GLU A 1 534 ? -24.346 39.329 52.918 1.00 35.94 534 GLU A C 1
ATOM 4054 O O . GLU A 1 534 ? -23.905 38.285 52.439 1.00 35.94 534 GLU A O 1
ATOM 4059 N N . GLY A 1 535 ? -25.134 39.338 53.994 1.00 35.66 535 GLY A N 1
ATOM 4060 C CA . GLY A 1 535 ? -25.742 38.136 54.550 1.00 35.66 535 GLY A CA 1
ATOM 4061 C C . GLY A 1 535 ? -27.062 37.799 53.861 1.00 35.66 535 GLY A C 1
ATOM 4062 O O . GLY A 1 535 ? -28.007 38.572 53.971 1.00 35.66 535 GLY A O 1
ATOM 4063 N N . GLU A 1 536 ? -27.145 36.617 53.254 1.00 31.75 536 GLU A N 1
ATOM 4064 C CA . GLU A 1 536 ? -28.396 35.893 53.012 1.00 31.75 536 GLU A CA 1
ATOM 4065 C C . GLU A 1 536 ? -28.164 34.389 53.225 1.00 31.75 536 GLU A C 1
ATOM 4067 O O . GLU A 1 536 ? -27.283 33.767 52.634 1.00 31.75 536 GLU A O 1
ATOM 4072 N N . GLU A 1 537 ? -28.966 33.796 54.108 1.00 36.25 537 GLU A N 1
ATOM 4073 C CA . GLU A 1 537 ? -29.126 32.350 54.213 1.00 36.25 537 GLU A CA 1
ATOM 4074 C C . GLU A 1 537 ? -29.796 31.788 52.940 1.00 36.25 537 GLU A C 1
ATOM 4076 O O . GLU A 1 537 ? -30.733 32.399 52.425 1.00 36.25 537 GLU A O 1
ATOM 4081 N N . LYS A 1 538 ? -29.415 30.550 52.565 1.00 30.53 538 LYS A N 1
ATOM 4082 C CA . LYS A 1 538 ? -30.065 29.573 51.645 1.00 30.53 538 LYS A CA 1
ATOM 4083 C C . LYS A 1 538 ? -29.477 29.428 50.227 1.00 30.53 538 LYS A C 1
ATOM 4085 O O . LYS A 1 538 ? -29.900 30.104 49.299 1.00 30.53 538 LYS A O 1
ATOM 4090 N N . LYS A 1 539 ? -28.728 28.342 49.995 1.00 27.27 539 LYS A N 1
ATOM 4091 C CA . LYS A 1 539 ? -29.255 27.037 49.518 1.00 27.27 539 LYS A CA 1
ATOM 4092 C C . LYS A 1 539 ? -28.094 26.067 49.267 1.00 27.27 539 LYS A C 1
ATOM 4094 O O . LYS A 1 539 ? -27.275 26.286 48.382 1.00 27.27 539 LYS A O 1
ATOM 4099 N N . GLU A 1 540 ? -28.085 24.962 50.004 1.00 34.97 540 GLU A N 1
ATOM 4100 C CA . GLU A 1 540 ? -27.396 23.732 49.610 1.00 34.97 540 GLU A CA 1
ATOM 4101 C C . GLU A 1 540 ? -27.896 23.323 48.212 1.00 34.97 540 GLU A C 1
ATOM 4103 O O . GLU A 1 540 ? -29.099 23.130 48.018 1.00 34.97 540 GLU A O 1
ATOM 4108 N N . GLY A 1 541 ? -27.005 23.272 47.216 1.00 37.00 541 GLY A N 1
ATOM 4109 C CA . GLY A 1 541 ? -27.376 22.880 45.850 1.00 37.00 541 GLY A CA 1
ATOM 4110 C C . GLY A 1 541 ? -26.622 23.543 44.692 1.00 37.00 541 GLY A C 1
ATOM 4111 O O . GLY A 1 541 ? -27.145 23.539 43.580 1.00 37.00 541 GLY A O 1
ATOM 4112 N N . ALA A 1 542 ? -25.429 24.105 44.898 1.00 37.09 542 ALA A N 1
ATOM 4113 C CA . ALA A 1 542 ? -24.538 24.478 43.799 1.00 37.09 542 ALA A CA 1
ATOM 4114 C C . ALA A 1 542 ? -23.406 23.446 43.719 1.00 37.09 542 ALA A C 1
ATOM 4116 O O . ALA A 1 542 ? -22.529 23.422 44.576 1.00 37.09 542 ALA A O 1
ATOM 4117 N N . SER A 1 543 ? -23.450 22.561 42.719 1.00 47.22 543 SER A N 1
ATOM 4118 C CA . SER A 1 543 ? -22.301 21.725 42.362 1.00 47.22 543 SER A CA 1
ATOM 4119 C C . SER A 1 543 ? -21.103 22.646 42.097 1.00 47.22 543 SER A C 1
ATOM 4121 O O . SER A 1 543 ? -21.265 23.616 41.344 1.00 47.22 543 SER A O 1
ATOM 4123 N N . SER A 1 544 ? -19.940 22.370 42.697 1.00 64.94 544 SER A N 1
ATOM 4124 C CA . SER A 1 544 ? -18.700 23.104 42.406 1.00 64.94 544 SER 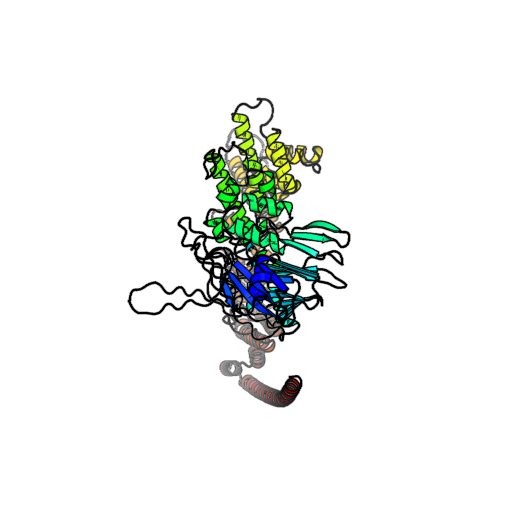A CA 1
ATOM 4125 C C . SER A 1 544 ? -18.463 23.157 40.892 1.00 64.94 544 SER A C 1
ATOM 4127 O O . SER A 1 544 ? -18.907 22.267 40.157 1.00 64.94 544 SER A O 1
ATOM 4129 N N . ASP A 1 545 ? -17.828 24.216 40.389 1.00 67.12 545 ASP A N 1
ATOM 4130 C CA . ASP A 1 545 ? -17.579 24.344 38.947 1.00 67.12 545 ASP A CA 1
ATOM 4131 C C . ASP A 1 545 ? -16.738 23.166 38.404 1.00 67.12 545 ASP A C 1
ATOM 4133 O O . ASP A 1 545 ? -16.997 22.691 37.295 1.00 67.12 545 ASP A O 1
ATOM 4137 N N . ASP A 1 546 ? -15.903 22.565 39.254 1.00 68.81 546 ASP A N 1
ATOM 4138 C CA . ASP A 1 546 ? -15.165 21.319 39.012 1.00 68.81 546 ASP A CA 1
ATOM 4139 C C . ASP A 1 546 ? -16.075 20.119 38.696 1.00 68.81 546 ASP A C 1
ATOM 4141 O O . ASP A 1 546 ? -15.786 19.305 37.816 1.00 68.81 546 ASP A O 1
ATOM 4145 N N . GLU A 1 547 ? -17.210 19.998 39.391 1.00 76.31 547 GLU A N 1
ATOM 4146 C CA . GLU A 1 547 ? -18.165 18.903 39.193 1.00 76.31 547 GLU A CA 1
ATOM 4147 C C . GLU A 1 547 ? -18.867 19.038 37.834 1.00 76.31 547 GLU A C 1
ATOM 4149 O O . GLU A 1 547 ? -19.042 18.055 37.109 1.00 76.31 547 GLU A O 1
ATOM 4154 N N . LYS A 1 548 ? -19.187 20.274 37.428 1.00 81.19 548 LYS A N 1
ATOM 4155 C CA . LYS A 1 548 ? -19.750 20.557 36.098 1.00 81.19 548 LYS A CA 1
ATOM 4156 C C . LYS A 1 548 ? -18.736 20.278 34.990 1.00 81.19 548 LYS A C 1
ATOM 4158 O O . LYS A 1 548 ? -19.115 19.796 33.918 1.00 81.19 548 LYS A O 1
ATOM 4163 N N . HIS A 1 549 ? -17.456 20.574 35.219 1.00 81.06 549 HIS A N 1
ATOM 4164 C CA . HIS A 1 549 ? -16.396 20.264 34.261 1.00 81.06 549 HIS A CA 1
ATOM 4165 C C . HIS A 1 549 ? -16.192 18.755 34.115 1.00 81.06 549 HIS A C 1
ATOM 4167 O O . HIS A 1 549 ? -16.152 18.234 32.998 1.00 81.06 549 HIS A O 1
ATOM 4173 N N . PHE A 1 550 ? -16.189 18.016 35.226 1.00 83.56 550 PHE A N 1
ATOM 4174 C CA . PHE A 1 550 ? -16.137 16.557 35.190 1.00 83.56 550 PHE A CA 1
ATOM 4175 C C . PHE A 1 550 ? -17.337 15.946 34.447 1.00 83.56 550 PHE A C 1
ATOM 4177 O O . PHE A 1 550 ? -17.165 15.029 33.639 1.00 83.56 550 PHE A O 1
ATOM 4184 N N . GLU A 1 551 ? -18.550 16.473 34.637 1.00 85.62 551 GLU A N 1
ATOM 4185 C CA . GLU A 1 551 ? -19.721 16.032 33.870 1.00 85.62 551 GLU A CA 1
ATOM 4186 C C . GLU A 1 551 ? -19.568 16.268 32.362 1.00 85.62 551 GLU A C 1
ATOM 4188 O O . GLU A 1 551 ? -19.965 15.411 31.564 1.00 85.62 551 GLU A O 1
ATOM 4193 N N . ARG A 1 552 ? -18.937 17.376 31.950 1.00 84.50 552 ARG A N 1
ATOM 4194 C CA . ARG A 1 552 ? -18.595 17.629 30.541 1.00 84.50 552 ARG A CA 1
ATOM 4195 C C . ARG A 1 552 ? -17.598 16.602 30.007 1.00 84.50 552 ARG A C 1
ATOM 4197 O O . ARG A 1 552 ? -17.836 16.048 28.931 1.00 84.50 552 ARG A O 1
ATOM 4204 N N . CYS A 1 553 ? -16.543 16.284 30.759 1.00 84.56 553 CYS A N 1
ATOM 4205 C CA . CYS A 1 553 ? -15.589 15.225 30.409 1.00 84.56 553 CYS A CA 1
ATOM 4206 C C . CYS A 1 553 ? -16.285 13.865 30.265 1.00 84.56 553 CYS A C 1
ATOM 4208 O O . CYS A 1 553 ? -16.067 13.137 29.295 1.00 84.56 553 CYS A O 1
ATOM 4210 N N . LEU A 1 554 ? -17.186 13.536 31.190 1.00 86.12 554 LEU A N 1
ATOM 4211 C CA . LEU A 1 554 ? -17.931 12.281 31.187 1.00 86.12 554 LEU A CA 1
ATOM 4212 C C . LEU A 1 554 ? -18.932 12.194 30.021 1.00 86.12 554 LEU A C 1
ATOM 4214 O O . LEU A 1 554 ? -19.091 11.131 29.414 1.00 86.12 554 LEU A O 1
ATOM 4218 N N . ALA A 1 555 ? -19.578 13.303 29.656 1.00 87.50 555 ALA A N 1
ATOM 4219 C CA . ALA A 1 555 ? -20.418 13.389 28.464 1.00 87.50 555 ALA A CA 1
ATOM 4220 C C . ALA A 1 555 ? -19.600 13.221 27.170 1.00 87.50 555 ALA A C 1
ATOM 4222 O O . ALA A 1 555 ? -20.024 12.503 26.257 1.00 87.50 555 ALA A O 1
ATOM 4223 N N . PHE A 1 556 ? -18.404 13.815 27.105 1.00 87.69 556 PHE A N 1
ATOM 4224 C CA . PHE A 1 556 ? -17.489 13.667 25.972 1.00 87.69 556 PHE A CA 1
ATOM 4225 C C . PHE A 1 556 ? -17.009 12.214 25.819 1.00 87.69 556 PHE A C 1
ATOM 4227 O O . PHE A 1 556 ? -17.104 11.635 24.733 1.00 87.69 556 PHE A O 1
ATOM 4234 N N . LEU A 1 557 ? -16.614 11.577 26.927 1.00 88.56 557 LEU A N 1
ATOM 4235 C CA . LEU A 1 557 ? -16.267 10.152 27.001 1.00 88.56 557 LEU A CA 1
ATOM 4236 C C . LEU A 1 557 ? -17.388 9.251 26.467 1.00 88.56 557 LEU A C 1
ATOM 4238 O O . LEU A 1 557 ? -17.131 8.343 25.673 1.00 88.56 557 LEU A O 1
ATOM 4242 N N . ARG A 1 558 ? -18.638 9.507 26.881 1.00 87.00 558 ARG A N 1
ATOM 4243 C CA . ARG A 1 558 ? -19.824 8.760 26.425 1.00 87.00 558 ARG A CA 1
ATOM 4244 C C . ARG A 1 558 ? -20.051 8.906 24.924 1.00 87.00 558 ARG A C 1
ATOM 4246 O O . ARG A 1 558 ? -20.307 7.907 24.258 1.00 87.00 558 ARG A O 1
ATOM 4253 N N . THR A 1 559 ? -19.923 10.125 24.409 1.00 89.00 559 THR A N 1
ATOM 4254 C CA . THR A 1 559 ? -20.172 10.444 22.997 1.00 89.00 559 THR A CA 1
ATOM 4255 C C . THR A 1 559 ? -19.135 9.797 22.076 1.00 89.00 559 THR A C 1
ATOM 4257 O O . THR A 1 559 ? -19.500 9.223 21.053 1.00 89.00 559 THR A O 1
ATOM 4260 N N . HIS A 1 560 ? -17.854 9.821 22.463 1.00 87.38 560 HIS A N 1
ATOM 4261 C CA . HIS A 1 560 ? -16.744 9.335 21.629 1.00 87.38 560 HIS A CA 1
ATOM 4262 C C . HIS A 1 560 ? -16.231 7.931 21.993 1.00 87.38 560 HIS A C 1
ATOM 4264 O O . HIS A 1 560 ? -15.299 7.442 21.363 1.00 87.38 560 HIS A O 1
ATOM 4270 N N . LYS A 1 561 ? -16.852 7.253 22.970 1.00 87.50 561 LYS A N 1
ATOM 4271 C CA . LYS A 1 561 ? -16.500 5.893 23.433 1.00 87.50 561 LYS A CA 1
ATOM 4272 C C . LYS A 1 561 ? -15.056 5.741 23.948 1.00 87.50 561 LYS A C 1
ATOM 4274 O O . LYS A 1 561 ? -14.460 4.675 23.820 1.00 87.50 561 LYS A O 1
ATOM 4279 N N . LEU A 1 562 ? -14.509 6.779 24.578 1.00 87.50 562 LEU A N 1
ATOM 4280 C CA . LEU A 1 562 ? -13.105 6.853 25.021 1.00 87.50 562 LEU A CA 1
ATOM 4281 C C . LEU A 1 562 ? -12.864 6.366 26.462 1.00 87.50 562 LEU A C 1
ATOM 4283 O O . LEU A 1 562 ? -11.936 6.802 27.140 1.00 87.50 562 LEU A O 1
ATOM 4287 N N . HIS A 1 563 ? -13.708 5.471 26.967 1.00 84.88 563 HIS A N 1
ATOM 4288 C CA . HIS A 1 563 ? -13.706 5.070 28.377 1.00 84.88 563 HIS A CA 1
ATOM 4289 C C . HIS A 1 563 ? -12.398 4.432 28.862 1.00 84.88 563 HIS A C 1
ATOM 4291 O O . HIS A 1 563 ? -12.064 4.616 30.024 1.00 84.88 563 HIS A O 1
ATOM 4297 N N . CYS A 1 564 ? -11.655 3.718 28.006 1.00 84.56 564 CYS A N 1
ATOM 4298 C CA . CYS A 1 564 ? -10.360 3.136 28.386 1.00 84.56 564 CYS A CA 1
ATOM 4299 C C . CYS A 1 564 ? -9.342 4.230 28.721 1.00 84.56 564 CYS A C 1
ATOM 4301 O O . CYS A 1 564 ? -8.768 4.218 29.803 1.00 84.56 564 CYS A O 1
ATOM 4303 N N . LEU A 1 565 ? -9.213 5.230 27.843 1.00 84.75 565 LEU A N 1
ATOM 4304 C CA . LEU A 1 565 ? -8.355 6.387 28.078 1.00 84.75 565 LEU A CA 1
ATOM 4305 C C . LEU A 1 565 ? -8.832 7.201 29.289 1.00 84.75 565 LEU A C 1
ATOM 4307 O O . LEU A 1 565 ? -8.024 7.675 30.074 1.00 84.75 565 LEU A O 1
ATOM 4311 N N . GLY A 1 566 ? -10.148 7.329 29.484 1.00 83.12 566 GLY A N 1
ATOM 4312 C CA . GLY A 1 566 ? -10.697 7.966 30.683 1.00 83.12 566 GLY A CA 1
ATOM 4313 C C . GLY A 1 566 ? -10.255 7.286 31.985 1.00 83.12 566 GLY A C 1
ATOM 4314 O O . GLY A 1 566 ? -9.972 7.975 32.957 1.00 83.12 566 GLY A O 1
ATOM 4315 N N . LEU A 1 567 ? -10.157 5.953 32.012 1.00 85.00 567 LEU A N 1
ATOM 4316 C CA . LEU A 1 567 ? -9.675 5.212 33.185 1.00 85.00 567 LEU A CA 1
ATOM 4317 C C . LEU A 1 567 ? -8.164 5.338 33.412 1.00 85.00 567 LEU A C 1
ATOM 4319 O O . LEU A 1 567 ? -7.731 5.142 34.543 1.00 85.00 567 LEU A O 1
ATOM 4323 N N . GLU A 1 568 ? -7.389 5.628 32.364 1.00 85.38 568 GLU A N 1
ATOM 4324 C CA . GLU A 1 568 ? -5.954 5.934 32.462 1.00 85.38 568 GLU A CA 1
ATOM 4325 C C . GLU A 1 568 ? -5.701 7.372 32.928 1.00 85.38 568 GLU A C 1
ATOM 4327 O O . GLU A 1 568 ? -4.732 7.622 33.627 1.00 85.38 568 GLU A O 1
ATOM 4332 N N . LEU A 1 569 ? -6.553 8.326 32.536 1.00 82.25 569 LEU A N 1
ATOM 4333 C CA . LEU A 1 569 ? -6.390 9.734 32.918 1.00 82.25 569 LEU A CA 1
ATOM 4334 C C . LEU A 1 569 ? -6.846 10.008 34.353 1.00 82.25 569 LEU A C 1
ATOM 4336 O O . LEU A 1 569 ? -6.212 10.782 35.063 1.00 82.25 569 LEU A O 1
ATOM 4340 N N . TYR A 1 570 ? -7.939 9.381 34.790 1.00 81.94 570 TYR A N 1
ATOM 4341 C CA . TYR A 1 570 ? -8.392 9.462 36.177 1.00 81.94 570 TYR A CA 1
ATOM 4342 C C . TYR A 1 570 ? -7.740 8.341 36.993 1.00 81.94 570 TYR A C 1
ATOM 4344 O O . TYR A 1 570 ? -8.316 7.267 37.180 1.00 81.94 570 TYR A O 1
ATOM 4352 N N . ASP A 1 571 ? -6.519 8.608 37.454 1.00 75.12 571 ASP A N 1
ATOM 4353 C CA . ASP A 1 571 ? -5.704 7.699 38.260 1.00 75.12 571 ASP A CA 1
ATOM 4354 C C . ASP A 1 571 ? -6.281 7.440 39.670 1.00 75.12 571 ASP A C 1
ATOM 4356 O O . ASP A 1 571 ? -7.351 7.920 40.055 1.00 75.12 571 ASP A O 1
ATOM 4360 N N . SER A 1 572 ? -5.555 6.668 40.491 1.00 65.81 572 SER A N 1
ATOM 4361 C CA . SER A 1 572 ? -5.893 6.406 41.903 1.00 65.81 572 SER A CA 1
ATOM 4362 C C . SER A 1 572 ? -6.013 7.662 42.778 1.00 65.81 572 SER A C 1
ATOM 4364 O O . SER A 1 572 ? -6.465 7.557 43.914 1.00 65.81 572 SER A O 1
ATOM 4366 N N . SER A 1 573 ? -5.607 8.833 42.279 1.00 69.88 573 SER A N 1
ATOM 4367 C CA . SER A 1 573 ? -5.769 10.126 42.949 1.00 69.88 573 SER A CA 1
ATOM 4368 C C . SER A 1 573 ? -7.232 10.573 43.047 1.00 69.88 573 SER A C 1
ATOM 4370 O O . SER A 1 573 ? -7.571 11.313 43.966 1.00 69.88 573 SER A O 1
ATOM 4372 N N . GLN A 1 574 ? -8.108 10.122 42.139 1.00 77.50 574 GLN A N 1
ATOM 4373 C CA . GLN A 1 574 ? -9.522 10.515 42.089 1.00 77.50 574 GLN A CA 1
ATOM 4374 C C . GLN A 1 574 ? -10.436 9.276 41.954 1.00 77.50 574 GLN A C 1
ATOM 4376 O O . GLN A 1 574 ? -11.052 9.059 40.901 1.00 77.50 574 GLN A O 1
ATOM 4381 N N . PRO A 1 575 ? -10.550 8.442 43.011 1.00 77.94 575 PRO A N 1
ATOM 4382 C CA . PRO A 1 575 ? -11.257 7.159 42.951 1.00 77.94 575 PRO A CA 1
ATOM 4383 C C . PRO A 1 575 ? -12.749 7.309 42.614 1.00 77.94 575 PRO A C 1
ATOM 4385 O O . PRO A 1 575 ? -13.284 6.505 41.850 1.00 77.94 575 PRO A O 1
ATOM 4388 N N . ASP A 1 576 ? -13.406 8.372 43.083 1.00 81.38 576 ASP A N 1
ATOM 4389 C CA . ASP A 1 576 ? -14.831 8.622 42.821 1.00 81.38 576 ASP A CA 1
ATOM 4390 C C . ASP A 1 576 ? -15.113 8.939 41.344 1.00 81.38 576 ASP A C 1
ATOM 4392 O O . ASP A 1 576 ? -16.059 8.417 40.739 1.00 81.38 576 ASP A O 1
ATOM 4396 N N . ARG A 1 577 ? -14.254 9.758 40.725 1.00 83.44 577 ARG A N 1
ATOM 4397 C CA . ARG A 1 577 ? -14.334 10.115 39.301 1.00 83.44 577 ARG A CA 1
ATOM 4398 C C . ARG A 1 577 ? -14.029 8.892 38.428 1.00 83.44 577 ARG A C 1
ATOM 4400 O O . ARG A 1 577 ? -14.805 8.573 37.522 1.00 83.44 577 ARG A O 1
ATOM 4407 N N . ARG A 1 578 ? -12.983 8.128 38.767 1.00 84.44 578 ARG A N 1
ATOM 4408 C CA . ARG A 1 578 ? -12.641 6.860 38.101 1.00 84.44 578 ARG A CA 1
ATOM 4409 C C . ARG A 1 578 ? -13.784 5.844 38.176 1.00 84.44 578 ARG A C 1
ATOM 4411 O O . ARG A 1 578 ? -14.134 5.237 37.161 1.00 84.44 578 ARG A O 1
ATOM 4418 N N . ARG A 1 579 ? -14.428 5.711 39.342 1.00 86.00 579 ARG A N 1
ATOM 4419 C CA . ARG A 1 579 ? -15.602 4.848 39.542 1.00 86.00 579 ARG A CA 1
ATOM 4420 C C . ARG A 1 579 ? -16.744 5.233 38.605 1.00 86.00 579 ARG A C 1
ATOM 4422 O O . ARG A 1 579 ? -17.300 4.365 37.937 1.00 86.00 579 ARG A O 1
ATOM 4429 N N . ARG A 1 580 ? -17.070 6.523 38.474 1.00 87.50 580 ARG A N 1
ATOM 4430 C CA . ARG A 1 580 ? -18.133 6.994 37.560 1.00 87.50 580 ARG A CA 1
ATOM 4431 C C . ARG A 1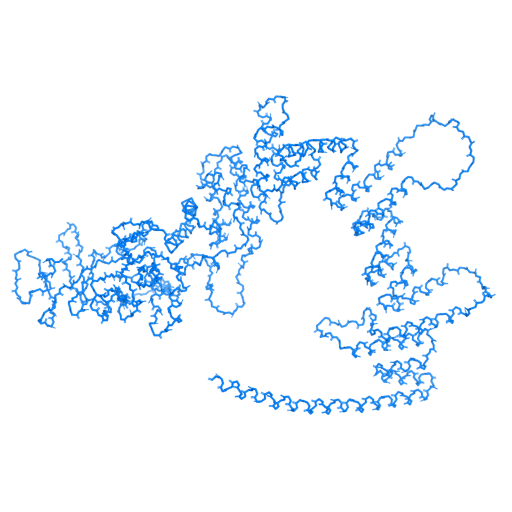 580 ? -17.821 6.717 36.087 1.00 87.50 580 ARG A C 1
ATOM 4433 O O . ARG A 1 580 ? -18.726 6.345 35.335 1.00 87.50 580 ARG A O 1
ATOM 4440 N N . VAL A 1 581 ? -16.560 6.848 35.670 1.00 88.25 581 VAL A N 1
ATOM 4441 C CA . VAL A 1 581 ? -16.127 6.481 34.309 1.00 88.25 581 VAL A CA 1
ATOM 4442 C C . VAL A 1 581 ? -16.269 4.974 34.075 1.00 88.25 581 VAL A C 1
ATOM 4444 O O . VAL A 1 581 ? -16.798 4.570 33.038 1.00 88.25 581 VAL A O 1
ATOM 4447 N N . ALA A 1 582 ? -15.881 4.144 35.045 1.00 87.12 582 ALA A N 1
ATOM 4448 C CA . ALA A 1 582 ? -16.018 2.690 34.972 1.00 87.12 582 ALA A CA 1
ATOM 4449 C C . ALA A 1 582 ? -17.488 2.225 34.961 1.00 87.12 582 ALA A C 1
ATOM 4451 O O . ALA A 1 582 ? -17.848 1.365 34.159 1.00 87.12 582 ALA A O 1
ATOM 4452 N N . VAL A 1 583 ? -18.376 2.843 35.748 1.00 89.19 583 VAL A N 1
ATOM 4453 C CA . VAL A 1 583 ? -19.828 2.576 35.677 1.00 89.19 583 VAL A CA 1
ATOM 4454 C C . VAL A 1 583 ? -20.375 2.930 34.289 1.00 89.19 583 VAL A C 1
ATOM 4456 O O . VAL A 1 583 ? -21.093 2.139 33.678 1.00 89.19 583 VAL A O 1
ATOM 4459 N N . SER A 1 584 ? -19.986 4.086 33.743 1.00 88.62 584 SER A N 1
ATOM 4460 C CA . SER A 1 584 ? -20.353 4.514 32.383 1.00 88.62 584 SER A CA 1
ATOM 4461 C C . SER A 1 584 ? -19.837 3.540 31.307 1.00 88.62 584 SER A C 1
ATOM 4463 O O . SER A 1 584 ? -20.536 3.265 30.330 1.00 88.62 584 SER A O 1
ATOM 4465 N N . LEU A 1 585 ? -18.638 2.971 31.495 1.00 89.19 585 LEU A N 1
ATOM 4466 C CA . LEU A 1 585 ? -18.084 1.922 30.635 1.00 89.19 585 LEU A CA 1
ATOM 4467 C C . LEU A 1 585 ? -18.924 0.644 30.696 1.00 89.19 585 LEU A C 1
ATOM 4469 O O . LEU A 1 585 ? -19.305 0.123 29.648 1.00 89.19 585 LEU A O 1
ATOM 4473 N N . GLY A 1 586 ? -19.244 0.169 31.900 1.00 88.12 586 GLY A N 1
ATOM 4474 C CA . GLY A 1 586 ? -20.087 -1.008 32.097 1.00 88.12 586 GLY A CA 1
ATOM 4475 C C . GLY A 1 586 ? -21.463 -0.840 31.447 1.00 88.12 586 GLY A C 1
ATOM 4476 O O . GLY A 1 586 ? -21.907 -1.714 30.706 1.00 88.12 586 GLY A O 1
ATOM 4477 N N . GLN A 1 587 ? -22.101 0.323 31.614 1.00 88.88 587 GLN A N 1
ATOM 4478 C CA . GLN A 1 587 ? -23.388 0.641 30.978 1.00 88.88 587 GLN A CA 1
ATOM 4479 C C . GLN A 1 587 ? -23.304 0.652 29.444 1.00 88.88 587 GLN A C 1
ATOM 4481 O O . GLN A 1 587 ? -24.206 0.155 28.769 1.00 88.88 587 GLN A O 1
ATOM 4486 N N . ARG A 1 588 ? -22.210 1.169 28.868 1.00 88.75 588 ARG A N 1
ATOM 4487 C CA . ARG A 1 588 ? -21.982 1.100 27.416 1.00 88.75 588 ARG A CA 1
ATOM 4488 C C . ARG A 1 588 ? -21.820 -0.344 26.941 1.00 88.75 588 ARG A C 1
ATOM 4490 O O . ARG A 1 588 ? -22.406 -0.711 25.927 1.00 88.75 588 ARG A O 1
ATOM 4497 N N . LEU A 1 589 ? -21.037 -1.153 27.655 1.00 88.94 589 LEU A N 1
ATOM 4498 C CA . LEU A 1 589 ? -20.825 -2.564 27.319 1.00 88.94 589 LEU A CA 1
ATOM 4499 C C . LEU A 1 589 ? -22.130 -3.367 27.396 1.00 88.94 589 LEU A C 1
ATOM 4501 O O . LEU A 1 589 ? -22.365 -4.210 26.529 1.00 88.94 589 LEU A O 1
ATOM 4505 N N . LEU A 1 590 ? -23.005 -3.051 28.358 1.00 86.81 590 LEU A N 1
ATOM 4506 C CA . LEU A 1 590 ? -24.370 -3.577 28.411 1.00 86.81 590 LEU A CA 1
ATOM 4507 C C . LEU A 1 590 ? -25.165 -3.223 27.150 1.00 86.81 590 LEU A C 1
ATOM 4509 O O . LEU A 1 590 ? -25.730 -4.111 26.519 1.00 86.81 590 LEU A O 1
ATOM 4513 N N . GLY A 1 591 ? -25.159 -1.950 26.741 1.00 86.88 591 GLY A N 1
ATOM 4514 C CA . GLY A 1 591 ? -25.838 -1.501 25.520 1.00 86.88 591 GLY A CA 1
ATOM 4515 C C . GLY A 1 591 ? -25.293 -2.127 24.227 1.00 86.88 591 GLY A C 1
ATOM 4516 O O . GLY A 1 591 ? -26.039 -2.300 23.269 1.00 86.88 591 GLY A O 1
ATOM 4517 N N . GLU A 1 592 ? -24.010 -2.505 24.194 1.00 87.69 592 GLU A N 1
ATOM 4518 C CA . GLU A 1 592 ? -23.375 -3.216 23.070 1.00 87.69 592 GLU A CA 1
ATOM 4519 C C . GLU A 1 592 ? -23.608 -4.744 23.098 1.00 87.69 592 GLU A C 1
ATOM 4521 O O . GLU A 1 592 ? -23.139 -5.447 22.204 1.00 87.69 592 GLU A O 1
ATOM 4526 N N . GLY A 1 593 ? -24.303 -5.277 24.112 1.00 83.88 593 GLY A N 1
ATOM 4527 C CA . GLY A 1 593 ? -24.561 -6.714 24.272 1.00 83.88 593 GLY A CA 1
ATOM 4528 C C . GLY A 1 593 ? -23.384 -7.523 24.839 1.00 83.88 593 GLY A C 1
ATOM 4529 O O . GLY A 1 593 ? -23.438 -8.752 24.875 1.00 83.88 593 GLY A O 1
ATOM 4530 N N . LYS A 1 594 ? -22.315 -6.868 25.316 1.00 86.19 594 LYS A N 1
ATOM 4531 C CA . LYS A 1 594 ? -21.118 -7.511 25.892 1.00 86.19 594 LYS A CA 1
ATOM 4532 C C . LYS A 1 594 ? -21.272 -7.718 27.403 1.00 86.19 594 LYS A C 1
ATOM 4534 O O . LYS A 1 594 ? -20.600 -7.068 28.203 1.00 86.19 594 LYS A O 1
ATOM 4539 N N . GLY A 1 595 ? -22.166 -8.628 27.790 1.00 84.88 595 GLY A N 1
ATOM 4540 C CA . GLY A 1 595 ? -22.566 -8.827 29.192 1.00 84.88 595 GLY A CA 1
ATOM 4541 C C . GLY A 1 595 ? -21.441 -9.280 30.118 1.00 84.88 595 GLY A C 1
ATOM 4542 O O . GLY A 1 595 ? -21.319 -8.756 31.217 1.00 84.88 595 GLY A O 1
ATOM 4543 N N . GLU A 1 596 ? -20.574 -10.183 29.661 1.00 86.00 596 GLU A N 1
ATOM 4544 C CA . GLU A 1 596 ? -19.462 -10.711 30.467 1.00 86.00 596 GLU A CA 1
ATOM 4545 C C . GLU A 1 596 ? -18.428 -9.628 30.812 1.00 86.00 596 GLU A C 1
ATOM 4547 O O . GLU A 1 596 ? -18.045 -9.467 31.969 1.00 86.00 596 GLU A O 1
ATOM 4552 N N . ALA A 1 597 ? -18.038 -8.820 29.822 1.00 86.62 597 ALA A N 1
ATOM 4553 C CA . ALA A 1 597 ? -17.127 -7.698 30.031 1.00 86.62 597 ALA A CA 1
ATOM 4554 C C . ALA A 1 597 ? -17.760 -6.592 30.892 1.00 86.62 597 ALA A C 1
ATOM 4556 O O . ALA A 1 597 ? -17.072 -5.953 31.680 1.00 86.62 597 ALA A O 1
ATOM 4557 N N . ALA A 1 598 ? -19.069 -6.353 30.762 1.00 88.44 598 ALA A N 1
ATOM 4558 C CA . ALA A 1 598 ? -19.768 -5.414 31.635 1.00 88.44 598 ALA A CA 1
ATOM 4559 C C . ALA A 1 598 ? -19.796 -5.911 33.089 1.00 88.44 598 ALA A C 1
ATOM 4561 O O . ALA A 1 598 ? -19.532 -5.140 34.009 1.00 88.44 598 ALA A O 1
ATOM 4562 N N . LEU A 1 599 ? -20.075 -7.203 33.292 1.00 88.25 599 LEU A N 1
ATOM 4563 C CA . LEU A 1 599 ? -20.132 -7.834 34.607 1.00 88.25 599 LEU A CA 1
ATOM 4564 C C . LEU A 1 599 ? -18.787 -7.742 35.332 1.00 88.25 599 LEU A C 1
ATOM 4566 O O . LEU A 1 599 ? -18.751 -7.341 36.493 1.00 88.25 599 LEU A O 1
ATOM 4570 N N . SER A 1 600 ? -17.684 -8.057 34.648 1.00 88.00 600 SER A N 1
ATOM 4571 C CA . SER A 1 600 ? -16.347 -7.959 35.240 1.00 88.00 600 SER A CA 1
ATOM 4572 C C . SER A 1 600 ? -15.997 -6.525 35.638 1.00 88.00 600 SER A C 1
ATOM 4574 O O . SER A 1 600 ? -15.453 -6.317 36.719 1.00 88.00 600 SER A O 1
ATOM 4576 N N . VAL A 1 601 ? -16.377 -5.531 34.826 1.00 88.12 601 VAL A N 1
ATOM 4577 C CA . VAL A 1 601 ? -16.191 -4.112 35.161 1.00 88.12 601 VAL A CA 1
ATOM 4578 C C . VAL A 1 601 ? -16.975 -3.734 36.417 1.00 88.12 601 VAL A C 1
ATOM 4580 O O . VAL A 1 601 ? -16.393 -3.126 37.307 1.00 88.12 601 VAL A O 1
ATOM 4583 N N . PHE A 1 602 ? -18.256 -4.105 36.533 1.00 89.94 602 PHE A N 1
ATOM 4584 C CA . PHE A 1 602 ? -19.069 -3.753 37.708 1.00 89.94 602 PHE A CA 1
ATOM 4585 C C . PHE A 1 602 ? -18.608 -4.439 38.999 1.00 89.94 602 PHE A C 1
ATOM 4587 O O . PHE A 1 602 ? -18.654 -3.820 40.063 1.00 89.94 602 PHE A O 1
ATOM 4594 N N . LEU A 1 603 ? -18.157 -5.695 38.911 1.00 87.12 603 LEU A N 1
ATOM 4595 C CA . LEU A 1 603 ? -17.649 -6.454 40.058 1.00 87.12 603 LEU A CA 1
ATOM 4596 C C . LEU A 1 603 ? -16.246 -6.013 40.497 1.00 87.12 603 LEU A C 1
ATOM 4598 O O . LEU A 1 603 ? -15.904 -6.185 41.661 1.00 87.12 603 LEU A O 1
ATOM 4602 N N . ALA A 1 604 ? -15.446 -5.443 39.591 1.00 86.81 604 ALA A N 1
ATOM 4603 C CA . ALA A 1 604 ? -14.114 -4.922 39.900 1.00 86.81 604 ALA A CA 1
ATOM 4604 C C . ALA A 1 604 ? -14.128 -3.529 40.562 1.00 86.81 604 ALA A C 1
ATOM 4606 O O . ALA A 1 604 ? -13.071 -3.032 40.951 1.00 86.81 604 ALA A O 1
ATOM 4607 N N . LEU A 1 605 ? -15.292 -2.878 40.665 1.00 85.75 605 LEU A N 1
ATOM 4608 C CA . LEU A 1 605 ? -15.437 -1.595 41.355 1.00 85.75 605 LEU A CA 1
ATOM 4609 C C . LEU A 1 605 ? -15.307 -1.762 42.876 1.00 85.75 605 LEU A C 1
ATOM 4611 O O . LEU A 1 605 ? -15.768 -2.755 43.432 1.00 85.75 605 LEU A O 1
ATOM 4615 N N . ASP A 1 606 ? -14.761 -0.747 43.547 1.00 79.00 606 ASP A N 1
ATOM 4616 C CA . ASP A 1 606 ? -14.715 -0.659 45.010 1.00 79.00 606 ASP A CA 1
ATOM 4617 C C . ASP A 1 606 ? -15.516 0.571 45.495 1.00 79.00 606 ASP A C 1
ATOM 4619 O O . ASP A 1 606 ? -15.122 1.702 45.189 1.00 79.00 606 ASP A O 1
ATOM 4623 N N . PRO A 1 607 ? -16.671 0.405 46.177 1.00 83.06 607 PRO A N 1
ATOM 4624 C CA . PRO A 1 607 ? -17.432 -0.838 46.339 1.00 83.06 607 PRO A CA 1
ATOM 4625 C C . PRO A 1 607 ? -18.133 -1.272 45.027 1.00 83.06 607 PRO A C 1
ATOM 4627 O O . PRO A 1 607 ? -18.456 -0.412 44.187 1.00 83.06 607 PRO A O 1
ATOM 4630 N N . PRO A 1 608 ? -18.421 -2.580 44.856 1.00 83.94 608 PRO A N 1
ATOM 4631 C CA . PRO A 1 608 ? -18.977 -3.133 43.620 1.00 83.94 608 PRO A CA 1
ATOM 4632 C C . PRO A 1 608 ? -20.386 -2.605 43.331 1.00 83.94 608 PRO A C 1
ATOM 4634 O O . PRO A 1 608 ? -21.221 -2.493 44.231 1.00 83.94 608 PRO A O 1
ATOM 4637 N N . ASP A 1 609 ? -20.679 -2.306 42.060 1.00 85.50 609 ASP A N 1
ATOM 4638 C CA . ASP A 1 609 ? -22.024 -1.891 41.632 1.00 85.50 609 ASP A CA 1
ATOM 4639 C C . ASP A 1 609 ? -22.908 -3.123 41.396 1.00 85.50 609 ASP A C 1
ATOM 4641 O O . ASP A 1 609 ? -23.026 -3.643 40.283 1.00 85.50 609 ASP A O 1
ATOM 4645 N N . LEU A 1 610 ? -23.507 -3.615 42.483 1.00 84.62 610 LEU A N 1
ATOM 4646 C CA . LEU A 1 610 ? -24.295 -4.847 42.489 1.00 84.62 610 LEU A CA 1
ATOM 4647 C C . LEU A 1 610 ? -25.588 -4.747 41.665 1.00 84.62 610 LEU A C 1
ATOM 4649 O O . LEU A 1 610 ? -26.023 -5.757 41.114 1.00 84.62 610 LEU A O 1
ATOM 4653 N N . GLU A 1 611 ? -26.204 -3.568 41.548 1.00 85.50 611 GLU A N 1
ATOM 4654 C CA . GLU A 1 611 ? -27.444 -3.409 40.774 1.00 85.50 611 GLU A CA 1
ATOM 4655 C C . GLU A 1 611 ? -27.173 -3.499 39.272 1.00 85.50 611 GLU A C 1
ATOM 4657 O O . GLU A 1 611 ? -27.818 -4.278 38.564 1.00 85.50 611 GLU A O 1
ATOM 4662 N N . SER A 1 612 ? -26.154 -2.787 38.784 1.00 86.44 612 SER A N 1
ATOM 4663 C CA . SER A 1 612 ? -25.745 -2.891 37.381 1.00 86.44 612 SER A CA 1
ATOM 4664 C C . SER A 1 612 ? -25.167 -4.279 37.056 1.00 86.44 612 SER A C 1
ATOM 4666 O O . SER A 1 612 ? -25.406 -4.814 35.967 1.00 86.44 612 SER A O 1
ATOM 4668 N N . ALA A 1 613 ? -24.479 -4.915 38.016 1.00 86.62 613 ALA A N 1
ATOM 4669 C CA . ALA A 1 613 ? -23.974 -6.281 37.883 1.00 86.62 613 ALA A CA 1
ATOM 4670 C C . ALA A 1 613 ? -25.095 -7.321 37.724 1.00 86.62 613 ALA A C 1
ATOM 4672 O O . ALA A 1 613 ? -24.939 -8.239 36.922 1.00 86.62 613 ALA A O 1
ATOM 4673 N N . LYS A 1 614 ? -26.247 -7.175 38.402 1.00 85.69 614 LYS A N 1
ATOM 4674 C CA . LYS A 1 614 ? -27.410 -8.073 38.211 1.00 85.69 614 LYS A CA 1
ATOM 4675 C C . LYS A 1 614 ? -27.893 -8.067 36.761 1.00 85.69 614 LYS A C 1
ATOM 4677 O O . LYS A 1 614 ? -28.134 -9.128 36.187 1.00 85.69 614 LYS A O 1
ATOM 4682 N N . GLY A 1 615 ? -28.010 -6.880 36.161 1.00 84.62 615 GLY A N 1
ATOM 4683 C CA . GLY A 1 615 ? -28.390 -6.736 34.753 1.00 84.62 615 GLY A CA 1
ATOM 4684 C C . GLY A 1 615 ? -27.372 -7.382 33.809 1.00 84.62 615 GLY A C 1
ATOM 4685 O O . GLY A 1 615 ? -27.751 -8.118 32.897 1.00 84.62 615 GLY A O 1
ATOM 4686 N N . ALA A 1 616 ? -26.077 -7.176 34.070 1.00 86.88 616 ALA A N 1
ATOM 4687 C CA . ALA A 1 616 ? -24.994 -7.784 33.295 1.00 86.88 616 ALA A CA 1
ATOM 4688 C C . ALA A 1 616 ? -24.969 -9.311 33.394 1.00 86.88 616 ALA A C 1
ATOM 4690 O O . ALA A 1 616 ? -24.874 -9.986 32.368 1.00 86.88 616 ALA A O 1
ATOM 4691 N N . ALA A 1 617 ? -25.131 -9.839 34.609 1.00 85.81 617 ALA A N 1
ATOM 4692 C CA . ALA A 1 617 ? -25.179 -11.264 34.901 1.00 85.81 617 ALA A CA 1
ATOM 4693 C C . ALA A 1 617 ? -26.345 -11.956 34.182 1.00 85.81 617 ALA A C 1
ATOM 4695 O O . ALA A 1 617 ? -26.171 -13.019 33.586 1.00 85.81 617 ALA A O 1
ATOM 4696 N N . ARG A 1 618 ? -27.523 -11.317 34.154 1.00 83.75 618 ARG A N 1
ATOM 4697 C CA . ARG A 1 618 ? -28.676 -11.831 33.406 1.00 83.75 618 ARG A CA 1
ATOM 4698 C C . ARG A 1 618 ? -28.393 -11.884 31.903 1.00 83.75 618 ARG A C 1
ATOM 4700 O O . ARG A 1 618 ? -28.712 -12.872 31.255 1.00 83.75 618 ARG A O 1
ATOM 4707 N N . MET A 1 619 ? -27.738 -10.861 31.355 1.00 81.06 619 MET A N 1
ATOM 4708 C CA . MET A 1 619 ? -27.452 -10.786 29.921 1.00 81.06 619 MET A CA 1
ATOM 4709 C C . MET A 1 619 ? -26.380 -11.789 29.453 1.00 81.06 619 MET A C 1
ATOM 4711 O O . MET A 1 619 ? -26.453 -12.273 28.322 1.00 81.06 619 MET A O 1
ATOM 4715 N N . CYS A 1 620 ? -25.388 -12.114 30.291 1.00 79.25 620 CYS A N 1
ATOM 4716 C CA . CYS A 1 620 ? -24.386 -13.141 29.976 1.00 79.25 620 CYS A CA 1
ATOM 4717 C C . CYS A 1 620 ? -24.816 -14.571 30.349 1.00 79.25 620 CYS A C 1
ATOM 4719 O O . CYS A 1 620 ? -24.125 -15.515 29.973 1.00 79.25 620 CYS A O 1
ATOM 4721 N N . GLY A 1 621 ? -25.938 -14.744 31.055 1.00 77.31 621 GLY A N 1
ATOM 4722 C CA . GLY A 1 621 ? -26.377 -16.049 31.559 1.00 77.31 621 GLY A CA 1
ATOM 4723 C C . GLY A 1 621 ? -25.554 -16.560 32.748 1.00 77.31 621 GLY A C 1
ATOM 4724 O O . GLY A 1 621 ? -25.625 -17.745 33.080 1.00 77.31 621 GLY A O 1
ATOM 4725 N N . ASP A 1 622 ? -24.775 -15.693 33.407 1.00 84.31 622 ASP A N 1
ATOM 4726 C CA . ASP A 1 622 ? -24.044 -16.042 34.627 1.00 84.31 622 ASP A CA 1
ATOM 4727 C C . ASP A 1 622 ? -24.958 -1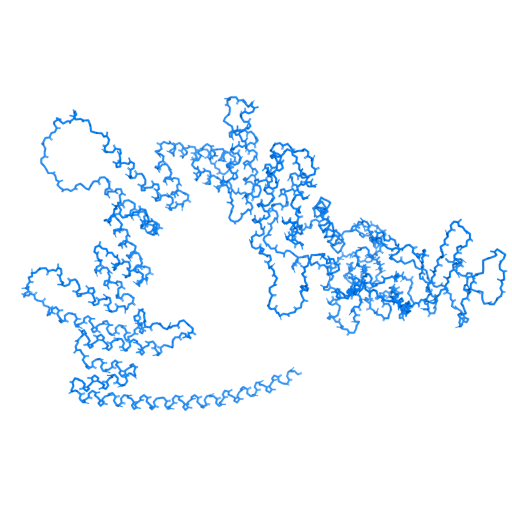5.928 35.853 1.00 84.31 622 ASP A C 1
ATOM 4729 O O . ASP A 1 622 ? -24.967 -14.955 36.613 1.00 84.31 622 ASP A O 1
ATOM 4733 N N . TRP A 1 623 ? -25.745 -16.979 36.057 1.00 83.88 623 TRP A N 1
ATOM 4734 C CA . TRP A 1 623 ? -26.631 -17.107 37.206 1.00 83.88 623 TRP A CA 1
ATOM 4735 C C . TRP A 1 623 ? -25.879 -17.098 38.546 1.00 83.88 623 TRP A C 1
ATOM 4737 O O . TRP A 1 623 ? -26.450 -16.678 39.552 1.00 83.88 623 TRP A O 1
ATOM 4747 N N . ARG A 1 624 ? -24.601 -17.508 38.596 1.00 85.69 624 ARG A N 1
ATOM 4748 C CA . ARG A 1 624 ? -23.822 -17.520 39.847 1.00 85.69 624 ARG A CA 1
ATOM 4749 C C . ARG A 1 624 ? -23.546 -16.099 40.304 1.00 85.69 624 ARG A C 1
ATOM 4751 O O . ARG A 1 624 ? -23.842 -15.756 41.449 1.00 85.69 624 ARG A O 1
ATOM 4758 N N . ALA A 1 625 ? -23.042 -15.267 39.395 1.00 84.62 625 ALA A N 1
ATOM 4759 C CA . ALA A 1 625 ? -22.820 -13.853 39.663 1.00 84.62 625 ALA A CA 1
ATOM 4760 C C . ALA A 1 625 ? -24.133 -13.122 39.987 1.00 84.62 625 ALA A C 1
ATOM 4762 O O . ALA A 1 625 ? -24.160 -12.281 40.887 1.00 84.62 625 ALA A O 1
ATOM 4763 N N . TYR A 1 626 ? -25.238 -13.491 39.326 1.00 85.12 626 TYR A N 1
ATOM 4764 C CA . TYR A 1 626 ? -26.565 -12.946 39.622 1.00 85.12 626 TYR A CA 1
ATOM 4765 C C . TYR A 1 626 ? -26.995 -13.226 41.071 1.00 85.12 626 TYR A C 1
ATOM 4767 O O . TYR A 1 626 ? -27.306 -12.298 41.820 1.00 85.12 626 TYR A O 1
ATOM 4775 N N . PHE A 1 627 ? -26.969 -14.492 41.505 1.00 83.00 627 PHE A N 1
ATOM 4776 C CA . PHE A 1 627 ? -27.372 -14.848 42.868 1.00 83.00 627 PHE A CA 1
ATOM 4777 C C . PHE A 1 627 ? -26.397 -14.343 43.930 1.00 83.00 627 PHE A C 1
ATOM 4779 O O . PHE A 1 627 ? -26.841 -13.995 45.027 1.00 83.00 627 PHE A O 1
ATOM 4786 N N . PHE A 1 628 ? -25.105 -14.238 43.607 1.00 84.44 628 PHE A N 1
ATOM 4787 C CA . PHE A 1 628 ? -24.132 -13.559 44.458 1.00 84.44 628 PHE A CA 1
ATOM 4788 C C . PHE A 1 628 ? -24.544 -12.098 44.687 1.00 84.44 628 PHE A C 1
ATOM 4790 O O . PHE A 1 628 ? -24.757 -11.706 45.834 1.00 84.44 628 PHE A O 1
ATOM 4797 N N . ALA A 1 629 ? -24.786 -11.331 43.618 1.00 81.75 629 ALA A N 1
ATOM 4798 C CA . ALA A 1 629 ? -25.203 -9.933 43.715 1.00 81.75 629 ALA A CA 1
ATOM 4799 C C . ALA A 1 629 ? -26.542 -9.756 44.460 1.00 81.75 629 ALA A C 1
ATOM 4801 O O . ALA A 1 629 ? -26.706 -8.810 45.231 1.00 81.75 629 ALA A O 1
ATOM 4802 N N . CYS A 1 630 ? -27.494 -10.682 44.296 1.00 79.94 630 CYS A N 1
ATOM 4803 C CA . CYS A 1 630 ? -28.733 -10.706 45.081 1.00 79.94 630 CYS A CA 1
ATOM 4804 C C . CYS A 1 630 ? -28.493 -10.962 46.577 1.00 79.94 630 CYS A C 1
ATOM 4806 O O . CYS A 1 630 ? -29.176 -10.365 47.408 1.00 79.94 630 CYS A O 1
ATOM 4808 N N . SER A 1 631 ? -27.545 -11.835 46.927 1.00 75.94 631 SER A N 1
ATOM 4809 C CA . SER A 1 631 ? -27.226 -12.150 48.323 1.00 75.94 631 SER A CA 1
ATOM 4810 C C . SER A 1 631 ? -26.457 -11.024 49.019 1.00 75.94 631 SER A C 1
ATOM 4812 O O . SER A 1 631 ? -26.797 -10.655 50.138 1.00 75.94 631 SER A O 1
ATOM 4814 N N . SER A 1 632 ? -25.494 -10.394 48.346 1.00 71.44 632 SER A N 1
ATOM 4815 C CA . SER A 1 632 ? -24.701 -9.298 48.915 1.00 71.44 632 SER A CA 1
ATOM 4816 C C . SER A 1 632 ? -25.496 -7.998 49.065 1.00 71.44 632 SER A C 1
ATOM 4818 O O . SER A 1 632 ? -25.272 -7.252 50.011 1.00 71.44 632 SER A O 1
ATOM 4820 N N . ALA A 1 633 ? -26.484 -7.747 48.199 1.00 60.91 633 ALA A N 1
ATOM 4821 C CA . ALA A 1 633 ? -27.404 -6.617 48.363 1.00 60.91 633 ALA A CA 1
ATOM 4822 C C . ALA A 1 633 ? -28.341 -6.773 49.581 1.00 60.91 633 ALA A C 1
ATOM 4824 O O . ALA A 1 633 ? -28.931 -5.797 50.036 1.00 60.91 633 ALA A O 1
ATOM 4825 N N . SER A 1 634 ? -28.495 -7.993 50.114 1.00 57.44 634 SER A N 1
ATOM 4826 C CA . SER A 1 634 ? -29.370 -8.264 51.262 1.00 57.44 634 SER A CA 1
ATOM 4827 C C . SER A 1 634 ? -28.728 -7.973 52.623 1.00 57.44 634 SER A C 1
ATOM 4829 O O . SER A 1 634 ? -29.451 -7.819 53.601 1.00 57.44 634 SER A O 1
ATOM 4831 N N . SER A 1 635 ? -27.397 -7.849 52.693 1.00 54.25 635 SER A N 1
ATOM 4832 C CA . SER A 1 635 ? -26.667 -7.572 53.939 1.00 54.25 635 SER A CA 1
ATOM 4833 C C . SER A 1 635 ? -26.460 -6.084 54.240 1.00 54.25 635 SER A C 1
ATOM 4835 O O . SER A 1 635 ? -25.985 -5.759 55.320 1.00 54.25 635 SER A O 1
ATOM 4837 N N . SER A 1 636 ? -26.777 -5.184 53.303 1.00 49.44 636 SER A N 1
ATOM 4838 C CA . SER A 1 636 ? -26.526 -3.737 53.425 1.00 49.44 636 SER A CA 1
ATOM 4839 C C . SER A 1 636 ? -27.785 -2.886 53.645 1.00 49.44 636 SER A C 1
ATOM 4841 O O . SER A 1 636 ? -27.705 -1.664 53.572 1.00 49.44 636 SER A O 1
ATOM 4843 N N . GLY A 1 637 ? -28.948 -3.507 53.869 1.00 42.59 637 GLY A N 1
ATOM 4844 C CA . GLY A 1 637 ? -30.197 -2.816 54.196 1.00 42.59 637 GLY A CA 1
ATOM 4845 C C . GLY A 1 637 ? -30.645 -3.152 55.613 1.00 42.59 637 GLY A C 1
ATOM 4846 O O . GLY A 1 637 ? -31.269 -4.193 55.820 1.00 42.59 637 GLY A O 1
ATOM 4847 N N . ASP A 1 638 ? -30.310 -2.280 56.564 1.00 36.34 638 ASP A N 1
ATOM 4848 C CA . ASP A 1 638 ? -30.856 -2.299 57.919 1.00 36.34 638 ASP A CA 1
ATOM 4849 C C . ASP A 1 638 ? -32.386 -2.164 57.899 1.00 36.34 638 ASP A C 1
ATOM 4851 O O . ASP A 1 638 ? -32.931 -1.343 57.167 1.00 36.34 638 ASP A O 1
ATOM 4855 N N . GLY A 1 639 ? -33.029 -2.991 58.730 1.00 43.94 639 GLY A N 1
ATOM 4856 C CA . GLY A 1 639 ? -34.298 -2.744 59.419 1.00 43.94 639 GLY A CA 1
ATOM 4857 C C . GLY A 1 639 ? -35.469 -2.179 58.618 1.00 43.94 639 GLY A C 1
ATOM 4858 O O . GLY A 1 639 ? -35.577 -0.976 58.454 1.00 43.94 639 GLY A O 1
ATOM 4859 N N . GLU A 1 640 ? -36.408 -3.050 58.251 1.00 38.69 640 GLU A N 1
ATOM 4860 C CA . GLU A 1 640 ? -37.810 -2.980 58.697 1.00 38.69 640 GLU A CA 1
ATOM 4861 C C . GLU A 1 640 ? -38.581 -4.123 58.023 1.00 38.69 640 GLU A C 1
ATOM 4863 O O . GLU A 1 640 ? -38.725 -4.196 56.800 1.00 38.69 640 GLU A O 1
ATOM 4868 N N . ASP A 1 641 ? -39.024 -5.070 58.850 1.00 45.00 641 ASP A N 1
ATOM 4869 C CA . ASP A 1 641 ? -40.031 -6.056 58.487 1.00 45.00 641 ASP A CA 1
ATOM 4870 C C . ASP A 1 641 ? -41.353 -5.319 58.220 1.00 45.00 641 ASP A C 1
ATOM 4872 O O . ASP A 1 641 ? -42.190 -5.173 59.108 1.00 45.00 641 ASP A O 1
ATOM 4876 N N . GLU A 1 642 ? -41.555 -4.825 56.997 1.00 41.44 642 GLU A N 1
ATOM 4877 C CA . GLU A 1 642 ? -42.880 -4.385 56.560 1.00 41.44 642 GLU A CA 1
ATOM 4878 C C . GLU A 1 642 ? -43.711 -5.598 56.114 1.00 41.44 642 GLU A C 1
ATOM 4880 O O . GLU A 1 642 ? -43.656 -6.076 54.974 1.00 41.44 642 GLU A O 1
ATOM 4885 N N . GLU A 1 643 ? -44.527 -6.089 57.048 1.00 45.56 643 GLU A N 1
ATOM 4886 C CA . GLU A 1 643 ? -45.757 -6.826 56.765 1.00 45.56 643 GLU A CA 1
ATOM 4887 C C . GLU A 1 643 ? -46.687 -5.948 55.909 1.00 45.56 643 GLU A C 1
ATOM 4889 O O . GLU A 1 643 ? -47.503 -5.181 56.414 1.00 45.56 643 GLU A O 1
ATOM 4894 N N . GLY A 1 644 ? -46.556 -6.039 54.584 1.00 35.72 644 GLY A N 1
ATOM 4895 C CA . GLY A 1 644 ? -47.293 -5.145 53.692 1.00 35.72 644 GLY A CA 1
ATOM 4896 C C . GLY A 1 644 ? -47.300 -5.546 52.221 1.00 35.72 644 GLY A C 1
ATOM 4897 O O . GLY A 1 644 ? -47.044 -4.720 51.359 1.00 35.72 644 GLY A O 1
ATOM 4898 N N . GLY A 1 645 ? -47.634 -6.803 51.911 1.00 40.12 645 GLY A N 1
ATOM 4899 C CA . GLY A 1 645 ? -48.109 -7.182 50.573 1.00 40.12 645 GLY A CA 1
ATOM 4900 C C . GLY A 1 645 ? -47.053 -7.693 49.582 1.00 40.12 645 GLY A C 1
ATOM 4901 O O . GLY A 1 645 ? -46.260 -6.950 49.011 1.00 40.12 645 GLY A O 1
ATOM 4902 N N . GLY A 1 646 ? -47.144 -8.994 49.281 1.00 39.09 646 GLY A N 1
ATOM 4903 C CA . GLY A 1 646 ? -46.600 -9.594 48.057 1.00 39.09 646 GLY A CA 1
ATOM 4904 C C . GLY A 1 646 ? -45.388 -10.506 48.245 1.00 39.09 646 GLY A C 1
ATOM 4905 O O . GLY A 1 646 ? -44.312 -10.185 47.745 1.00 39.09 646 GLY A O 1
ATOM 4906 N N . GLY A 1 647 ? -45.595 -11.659 48.894 1.00 52.22 647 GLY A N 1
ATOM 4907 C CA . GLY A 1 647 ? -44.669 -12.799 48.947 1.00 52.22 647 GLY A CA 1
ATOM 4908 C C . GLY A 1 647 ? -43.432 -12.585 49.823 1.00 52.22 647 GLY A C 1
ATOM 4909 O O . GLY A 1 647 ? -42.751 -11.570 49.705 1.00 52.22 647 GLY A O 1
ATOM 4910 N N . SER A 1 648 ? -43.106 -13.570 50.671 1.00 63.56 648 SER A N 1
ATOM 4911 C CA . SER A 1 648 ? -41.814 -13.618 51.377 1.00 63.56 648 SER A CA 1
ATOM 4912 C C . SER A 1 648 ? -40.672 -13.317 50.392 1.00 63.56 648 SER A C 1
ATOM 4914 O O . SER A 1 648 ? -40.712 -13.785 49.250 1.00 63.56 648 SER A O 1
ATOM 4916 N N . ARG A 1 649 ? -39.653 -12.546 50.807 1.00 62.25 649 ARG A N 1
ATOM 4917 C CA . ARG A 1 649 ? -38.437 -12.264 50.005 1.00 62.25 649 ARG A CA 1
ATOM 4918 C C . ARG A 1 649 ? -37.852 -13.543 49.395 1.00 62.25 649 ARG A C 1
ATOM 4920 O O . ARG A 1 649 ? -37.384 -13.546 48.258 1.00 62.25 649 ARG A O 1
ATOM 4927 N N . GLU A 1 650 ? -37.959 -14.641 50.132 1.00 66.25 650 GLU A N 1
ATOM 4928 C CA . GLU A 1 650 ? -37.560 -15.973 49.698 1.00 66.25 650 GLU A CA 1
ATOM 4929 C C . GLU A 1 650 ? -38.438 -16.516 48.560 1.00 66.25 650 GLU A C 1
ATOM 4931 O O . GLU A 1 650 ? -37.927 -17.069 47.593 1.00 66.25 650 GLU A O 1
ATOM 4936 N N . GLY A 1 651 ? -39.747 -16.265 48.600 1.00 74.69 651 GLY A N 1
ATOM 4937 C CA . GLY A 1 651 ? -40.674 -16.582 47.512 1.00 74.69 651 GLY A CA 1
ATOM 4938 C C . GLY A 1 651 ? -40.371 -15.816 46.220 1.00 74.69 651 GLY A C 1
ATOM 4939 O O . GLY A 1 651 ? -40.415 -16.406 45.144 1.00 74.69 651 GLY A O 1
ATOM 4940 N N . ARG A 1 652 ? -39.980 -14.534 46.307 1.00 74.19 652 ARG A N 1
ATOM 4941 C CA . ARG A 1 652 ? -39.534 -13.762 45.127 1.00 74.19 652 ARG A CA 1
ATOM 4942 C C . ARG A 1 652 ? -38.230 -14.318 44.550 1.00 74.19 652 ARG A C 1
ATOM 4944 O O . ARG A 1 652 ? -38.122 -14.462 43.337 1.00 74.19 652 ARG A O 1
ATOM 4951 N N . ARG A 1 653 ? -37.267 -14.686 45.404 1.00 76.25 653 ARG A N 1
ATOM 4952 C CA . ARG A 1 653 ? -36.007 -15.325 44.980 1.00 76.25 653 ARG A CA 1
ATOM 4953 C C . ARG A 1 653 ? -36.255 -16.659 44.271 1.00 76.25 653 ARG A C 1
ATOM 4955 O O . ARG A 1 653 ? -35.652 -16.893 43.229 1.00 76.25 653 ARG A O 1
ATOM 4962 N N . ARG A 1 654 ? -37.156 -17.494 44.800 1.00 82.88 654 ARG A N 1
ATOM 4963 C CA . ARG A 1 654 ? -37.531 -18.780 44.188 1.00 82.88 654 ARG A CA 1
ATOM 4964 C C . ARG A 1 654 ? -38.222 -18.592 42.836 1.00 82.88 654 ARG A C 1
ATOM 4966 O O . ARG A 1 654 ? -37.882 -19.288 41.888 1.00 82.88 654 ARG A O 1
ATOM 4973 N N . ALA A 1 655 ? -39.129 -17.619 42.724 1.00 82.94 655 ALA A N 1
ATOM 4974 C CA . ALA A 1 655 ? -39.806 -17.310 41.462 1.00 82.94 655 ALA A CA 1
ATOM 4975 C C . ALA A 1 655 ? -38.824 -16.840 40.374 1.00 82.94 655 ALA A C 1
ATOM 4977 O O . ALA A 1 655 ? -38.863 -17.337 39.252 1.00 82.94 655 ALA A O 1
ATOM 4978 N N . ILE A 1 656 ? -37.893 -15.947 40.723 1.00 82.88 656 ILE A N 1
ATOM 4979 C CA . ILE A 1 656 ? -36.847 -15.478 39.801 1.00 82.88 656 ILE A CA 1
ATOM 4980 C C . ILE A 1 656 ? -35.898 -16.624 39.419 1.00 82.88 656 ILE A C 1
ATOM 4982 O O . ILE A 1 656 ? -35.480 -16.721 38.269 1.00 82.88 656 ILE A O 1
ATOM 4986 N N . ALA A 1 657 ? -35.566 -17.517 40.357 1.00 84.69 657 ALA A N 1
ATOM 4987 C CA . ALA A 1 657 ? -34.744 -18.688 40.066 1.00 84.69 657 ALA A CA 1
ATOM 4988 C C . ALA A 1 657 ? -35.408 -19.644 39.070 1.00 84.69 657 ALA A C 1
ATOM 4990 O O . ALA A 1 657 ? -34.730 -20.138 38.171 1.00 84.69 657 ALA A O 1
ATOM 4991 N N . ALA A 1 658 ? -36.720 -19.859 39.191 1.00 85.31 658 ALA A N 1
ATOM 4992 C CA . ALA A 1 658 ? -37.480 -20.649 38.230 1.00 85.31 658 ALA A CA 1
ATOM 4993 C C . ALA A 1 658 ? -37.492 -20.000 36.833 1.00 85.31 658 ALA A C 1
ATOM 4995 O O . ALA A 1 658 ? -37.233 -20.681 35.845 1.00 85.31 658 ALA A O 1
ATOM 4996 N N . GLU A 1 659 ? -37.698 -18.680 36.755 1.00 85.75 659 GLU A N 1
ATOM 4997 C CA . GLU A 1 659 ? -37.675 -17.925 35.493 1.00 85.75 659 GLU A CA 1
ATOM 4998 C C . GLU A 1 659 ? -36.304 -18.010 34.797 1.00 85.75 659 GLU A C 1
ATOM 5000 O O . GLU A 1 659 ? -36.221 -18.340 33.615 1.00 85.75 659 GLU A O 1
ATOM 5005 N N . ILE A 1 660 ? -35.210 -17.785 35.538 1.00 84.25 660 ILE A N 1
ATOM 5006 C CA . ILE A 1 660 ? -33.842 -17.872 35.001 1.00 84.25 660 ILE A CA 1
ATOM 5007 C C . ILE A 1 660 ? -33.522 -19.304 34.550 1.00 84.25 660 ILE A C 1
ATOM 5009 O O . ILE A 1 660 ? -32.879 -19.498 33.517 1.00 84.25 660 ILE A O 1
ATOM 5013 N N . ALA A 1 661 ? -33.967 -20.318 35.297 1.00 85.62 661 ALA A N 1
ATOM 5014 C CA . ALA A 1 661 ? -33.772 -21.714 34.918 1.00 85.62 661 ALA A CA 1
ATOM 5015 C C . ALA A 1 661 ? -34.483 -22.054 33.596 1.00 85.62 661 ALA A C 1
ATOM 5017 O O . ALA A 1 661 ? -33.900 -22.726 32.744 1.00 85.62 661 ALA A O 1
ATOM 5018 N N . GLU A 1 662 ? -35.704 -21.561 33.383 1.00 85.06 662 GLU A N 1
ATOM 5019 C CA . GLU A 1 662 ? -36.441 -21.754 32.129 1.00 85.06 662 GLU A CA 1
ATOM 5020 C C . GLU A 1 662 ? -35.798 -20.996 30.949 1.00 85.06 662 GLU A C 1
ATOM 5022 O O . GLU A 1 662 ? -35.664 -21.538 29.846 1.00 85.06 662 GLU A O 1
ATOM 5027 N N . GLU A 1 663 ? -35.310 -19.775 31.185 1.00 83.81 663 GLU A N 1
ATOM 5028 C CA . GLU A 1 663 ? -34.592 -18.961 30.192 1.00 83.81 663 GLU A CA 1
ATOM 5029 C C . GLU A 1 663 ? -33.272 -19.631 29.747 1.00 83.81 663 GLU A C 1
ATOM 5031 O O . GLU A 1 663 ? -32.950 -19.683 28.556 1.00 83.81 663 GLU A O 1
ATOM 5036 N N . ILE A 1 664 ? -32.519 -20.228 30.674 1.00 83.00 664 ILE A N 1
ATOM 5037 C CA . ILE A 1 664 ? -31.280 -20.962 30.359 1.00 83.00 664 ILE A CA 1
ATOM 5038 C C . ILE A 1 664 ? -31.581 -22.289 29.649 1.00 83.00 664 ILE A C 1
ATOM 5040 O O . ILE A 1 664 ? -30.897 -22.645 28.685 1.00 83.00 664 ILE A O 1
ATOM 5044 N N . ALA A 1 665 ? -32.620 -23.011 30.080 1.00 81.31 665 ALA A N 1
ATOM 5045 C CA . ALA A 1 665 ? -33.026 -24.264 29.447 1.00 81.31 665 ALA A CA 1
ATOM 5046 C C . ALA A 1 665 ? -33.498 -24.064 27.994 1.00 81.31 665 ALA A C 1
ATOM 5048 O O . ALA A 1 665 ? -33.252 -24.923 27.149 1.00 81.31 665 ALA A O 1
ATOM 5049 N N . SER A 1 666 ? -34.149 -22.934 27.697 1.00 80.44 666 SER A N 1
ATOM 5050 C CA . SER A 1 666 ? -34.628 -22.591 26.350 1.00 80.44 666 SER A CA 1
ATOM 5051 C C . SER A 1 666 ? -33.555 -21.972 25.451 1.00 80.44 666 SER A C 1
ATOM 5053 O O . SER A 1 666 ? -33.544 -22.236 24.252 1.00 80.44 666 SER A O 1
ATOM 5055 N N . SER A 1 667 ? -32.641 -21.167 26.001 1.00 72.94 667 SER A N 1
ATOM 5056 C CA . SER A 1 667 ? -31.594 -20.495 25.218 1.00 72.94 667 SER A CA 1
ATOM 5057 C C . SER A 1 667 ? -30.356 -21.357 24.947 1.00 72.94 667 SER A C 1
ATOM 5059 O O . SER A 1 667 ? -29.590 -21.044 24.035 1.00 72.94 667 SER A O 1
ATOM 5061 N N . GLY A 1 668 ? -30.116 -22.409 25.743 1.00 65.94 668 GLY A N 1
ATOM 5062 C CA . GLY A 1 668 ? -28.940 -23.281 25.615 1.00 65.94 668 GLY A CA 1
ATOM 5063 C C . GLY A 1 668 ? -27.600 -22.594 25.926 1.00 65.94 668 GLY A C 1
ATOM 5064 O O . GLY A 1 668 ? -26.540 -23.192 25.736 1.00 65.94 668 GLY A O 1
ATOM 5065 N N . LYS A 1 669 ? -27.617 -21.339 26.402 1.00 61.53 669 LYS A N 1
ATOM 5066 C CA . LYS A 1 669 ? -26.419 -20.598 26.815 1.00 61.53 669 LYS A CA 1
ATOM 5067 C C . LYS A 1 669 ? -26.011 -21.032 28.222 1.00 61.53 669 LYS A C 1
ATOM 5069 O O . LYS A 1 669 ? -26.632 -20.642 29.205 1.00 61.53 669 LYS A O 1
ATOM 5074 N N . ALA A 1 670 ? -24.967 -21.852 28.317 1.00 56.16 670 ALA A N 1
ATOM 5075 C CA . ALA A 1 670 ? -24.312 -22.141 29.590 1.00 56.16 670 ALA A CA 1
ATOM 5076 C C . ALA A 1 670 ? -23.480 -20.933 30.063 1.00 56.16 670 ALA A C 1
ATOM 5078 O O . ALA A 1 670 ? -23.067 -20.104 29.250 1.00 56.16 670 ALA A O 1
ATOM 5079 N N . ALA A 1 671 ? -23.222 -20.850 31.370 1.00 54.88 671 ALA A N 1
ATOM 5080 C CA . ALA A 1 671 ? -22.414 -19.784 31.954 1.00 54.88 671 ALA A CA 1
ATOM 5081 C C . ALA A 1 671 ? -20.990 -19.756 31.345 1.00 54.88 671 ALA A C 1
ATOM 5083 O O . ALA A 1 671 ? -20.422 -20.824 31.070 1.00 54.88 671 ALA A O 1
ATOM 5084 N N . PRO A 1 672 ? -20.388 -18.566 31.154 1.00 49.28 672 PRO A N 1
ATOM 5085 C CA . PRO A 1 672 ? -19.002 -18.445 30.708 1.00 49.28 672 PRO A CA 1
ATOM 5086 C C . PRO A 1 672 ? -18.079 -19.137 31.724 1.00 49.28 672 PRO A C 1
ATOM 5088 O O . PRO A 1 672 ? -18.049 -18.787 32.900 1.00 49.28 672 PRO A O 1
ATOM 5091 N N . GLY A 1 673 ? -17.393 -20.195 31.284 1.00 50.91 673 GLY A N 1
ATOM 5092 C CA . GLY A 1 673 ? -16.585 -21.078 32.138 1.00 50.91 673 GLY A CA 1
ATOM 5093 C C . GLY A 1 673 ? -16.875 -22.570 31.948 1.00 50.91 673 GLY A C 1
ATOM 5094 O O . GLY A 1 673 ? -15.974 -23.385 32.114 1.00 50.91 673 GLY A O 1
ATOM 5095 N N . ASP A 1 674 ? -18.071 -22.930 31.470 1.00 51.00 674 ASP A N 1
ATOM 5096 C CA . ASP A 1 674 ? -18.395 -24.304 31.031 1.00 51.00 674 ASP A CA 1
ATOM 5097 C C . ASP A 1 674 ? -17.982 -24.548 29.549 1.00 51.00 674 ASP A C 1
ATOM 5099 O O . ASP A 1 674 ? -18.425 -25.491 28.880 1.00 51.00 674 ASP A O 1
ATOM 5103 N N . GLY A 1 675 ? -17.129 -23.657 29.021 1.00 46.34 675 GLY A N 1
ATOM 5104 C CA . GLY A 1 675 ? -16.632 -23.608 27.650 1.00 46.34 675 GLY A CA 1
ATOM 5105 C C . GLY A 1 675 ? -15.364 -24.437 27.435 1.00 46.34 675 GLY A C 1
ATOM 5106 O O . GLY A 1 675 ? -14.335 -24.226 28.064 1.00 46.34 675 GLY A O 1
ATOM 5107 N N . VAL A 1 676 ? -15.496 -25.374 26.501 1.00 44.84 676 VAL A N 1
ATOM 5108 C CA . VAL A 1 676 ? -14.495 -26.163 25.768 1.00 44.84 676 VAL A CA 1
ATOM 5109 C C . VAL A 1 676 ? -13.058 -25.605 25.803 1.00 44.84 676 VAL A C 1
ATOM 5111 O O . VAL A 1 676 ? -12.798 -24.494 25.345 1.00 44.84 676 VAL A O 1
ATOM 5114 N N . ALA A 1 677 ? -12.109 -26.431 26.260 1.00 41.38 677 ALA A N 1
ATOM 5115 C CA . ALA A 1 677 ? -10.680 -26.224 26.028 1.00 41.38 677 ALA A CA 1
ATOM 5116 C C . ALA A 1 677 ? -10.408 -26.089 24.518 1.00 41.38 677 ALA A C 1
ATOM 5118 O O . ALA A 1 677 ? -10.900 -26.895 23.727 1.00 41.38 677 ALA A O 1
ATOM 5119 N N . GLY A 1 678 ? -9.649 -25.066 24.115 1.00 39.22 678 GLY A N 1
ATOM 5120 C CA . GLY A 1 678 ? -9.400 -24.753 22.706 1.00 39.22 678 GLY A CA 1
ATOM 5121 C C . GLY A 1 678 ? -8.931 -25.969 21.898 1.00 39.22 678 GLY A C 1
ATOM 5122 O O . GLY A 1 678 ? -7.957 -26.619 22.268 1.00 39.22 678 GLY A O 1
ATOM 5123 N N . GLY A 1 679 ? -9.635 -26.270 20.799 1.00 47.75 679 GLY A N 1
ATOM 5124 C CA . GLY A 1 679 ? -9.273 -27.337 19.854 1.00 47.75 679 GLY A CA 1
ATOM 5125 C C . GLY A 1 679 ? -10.405 -28.282 19.423 1.00 47.75 679 GLY A C 1
ATOM 5126 O O . GLY A 1 679 ? -10.203 -29.053 18.490 1.00 47.75 679 GLY A O 1
ATOM 5127 N N . MET A 1 680 ? -11.588 -28.237 20.049 1.00 51.66 680 MET A N 1
ATOM 5128 C CA . MET A 1 680 ? -12.749 -29.051 19.643 1.00 51.66 680 MET A CA 1
ATOM 5129 C C . MET A 1 680 ? -13.674 -28.316 18.652 1.00 51.66 680 MET A C 1
ATOM 5131 O O . MET A 1 680 ? -13.773 -27.087 18.712 1.00 51.66 680 MET A O 1
ATOM 5135 N N . PRO A 1 681 ? -14.378 -29.044 17.758 1.00 59.12 681 PRO A N 1
ATOM 5136 C CA . PRO A 1 681 ? -15.413 -28.462 16.907 1.00 59.12 681 PRO A CA 1
ATOM 5137 C C . PRO A 1 681 ? -16.525 -27.814 17.754 1.00 59.12 681 PRO A C 1
ATOM 5139 O O . PRO A 1 681 ? -16.748 -28.235 18.893 1.00 59.12 681 PRO A O 1
ATOM 5142 N N . PRO A 1 682 ? -17.224 -26.791 17.224 1.00 60.94 682 PRO A N 1
ATOM 5143 C CA . PRO A 1 682 ? -18.318 -26.146 17.942 1.00 60.94 682 PRO A CA 1
ATOM 5144 C C . PRO A 1 682 ? -19.376 -27.188 18.355 1.00 60.94 682 PRO A C 1
ATOM 5146 O O . PRO A 1 682 ? -19.701 -28.062 17.546 1.00 60.94 682 PRO A O 1
ATOM 5149 N N . PRO A 1 683 ? -19.902 -27.125 19.595 1.00 67.00 683 PRO A N 1
ATOM 5150 C CA . PRO A 1 683 ? -20.901 -28.079 20.068 1.00 67.00 683 PRO A CA 1
ATOM 5151 C C . PRO A 1 683 ? -22.165 -28.013 19.201 1.00 67.00 683 PRO A C 1
ATOM 5153 O O . PRO A 1 683 ? -22.554 -26.939 18.735 1.00 67.00 683 PRO A O 1
ATOM 5156 N N . SER A 1 684 ? -22.814 -29.161 18.987 1.00 76.25 684 SE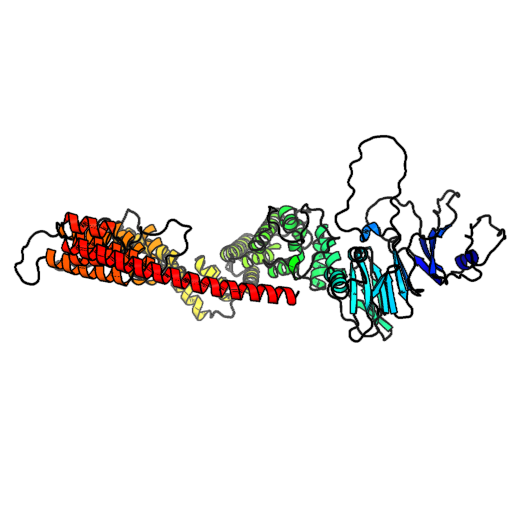R A N 1
ATOM 5157 C CA . SER A 1 684 ? -24.095 -29.215 18.275 1.00 76.25 684 SER A CA 1
ATOM 5158 C C . SER A 1 684 ? -25.191 -28.479 19.058 1.00 76.25 684 SER A C 1
ATOM 5160 O O . SER A 1 684 ? -25.086 -28.294 20.275 1.00 76.25 684 SER A O 1
ATOM 5162 N N . SER A 1 685 ? -26.273 -28.083 18.376 1.00 74.75 685 SER A N 1
ATOM 5163 C CA . SER A 1 685 ? -27.448 -27.476 19.022 1.00 74.75 685 SER A CA 1
ATOM 5164 C C . SER A 1 685 ? -27.940 -28.318 20.196 1.00 74.75 685 SER A C 1
ATOM 5166 O O . SER A 1 685 ? -28.238 -27.785 21.260 1.00 74.75 685 SER A O 1
ATOM 5168 N N . ASP A 1 686 ? -27.972 -29.636 20.036 1.00 75.69 686 ASP A N 1
ATOM 5169 C CA . ASP A 1 686 ? -28.510 -30.556 21.037 1.00 75.69 686 ASP A CA 1
ATOM 5170 C C . ASP A 1 686 ? -27.600 -30.649 22.266 1.00 75.69 686 ASP A C 1
ATOM 5172 O O . ASP A 1 686 ? -28.067 -30.787 23.396 1.00 75.69 686 ASP A O 1
ATOM 5176 N N . GLU A 1 687 ? -26.286 -30.514 22.081 1.00 76.88 687 GLU A N 1
ATOM 5177 C CA . GLU A 1 687 ? -25.346 -30.458 23.196 1.00 76.88 687 GLU A CA 1
ATOM 5178 C C . GLU A 1 687 ? -25.464 -29.153 23.993 1.00 76.88 687 GLU A C 1
ATOM 5180 O O . GLU A 1 687 ? -25.400 -29.183 25.223 1.00 76.88 687 GLU A O 1
ATOM 5185 N N . LEU A 1 688 ? -25.721 -28.025 23.327 1.00 74.62 688 LEU A N 1
ATOM 5186 C CA . LEU A 1 688 ? -25.996 -26.748 23.994 1.00 74.62 688 LEU A CA 1
ATOM 5187 C C . LEU A 1 688 ? -27.279 -26.808 24.837 1.00 74.62 688 LEU A C 1
ATOM 5189 O O . LEU A 1 688 ? -27.265 -26.406 26.001 1.00 74.62 688 LEU A O 1
ATOM 5193 N N . HIS A 1 689 ? -28.361 -27.386 24.305 1.00 80.56 689 HIS A N 1
ATOM 5194 C CA . HIS A 1 689 ? -29.607 -27.565 25.061 1.00 80.56 689 HIS A CA 1
ATOM 5195 C C . HIS A 1 689 ? -29.423 -28.492 26.271 1.00 80.56 689 HIS A C 1
ATOM 5197 O O . HIS A 1 689 ? -29.928 -28.187 27.351 1.00 80.56 689 HIS A O 1
ATOM 5203 N N . ARG A 1 690 ? -28.648 -29.582 26.144 1.00 83.00 690 ARG A N 1
ATOM 5204 C CA . ARG A 1 690 ? -28.344 -30.472 27.282 1.00 83.00 690 ARG A CA 1
ATOM 5205 C C . ARG A 1 690 ? -27.537 -29.766 28.372 1.00 83.00 690 ARG A C 1
ATOM 5207 O O . ARG A 1 690 ? -27.854 -29.900 29.554 1.00 83.00 690 ARG A O 1
ATOM 5214 N N . ARG A 1 691 ? -26.534 -28.966 27.995 1.00 82.25 691 ARG A N 1
ATOM 5215 C CA . ARG A 1 691 ? -25.752 -28.157 28.949 1.00 82.25 691 ARG A CA 1
ATOM 5216 C C . ARG A 1 691 ? -26.621 -27.109 29.648 1.00 82.25 691 ARG A C 1
ATOM 5218 O O . ARG A 1 691 ? -26.558 -26.997 30.871 1.00 82.25 691 ARG A O 1
ATOM 5225 N N . GLY A 1 692 ? -27.466 -26.399 28.897 1.00 82.44 692 GLY A N 1
ATOM 5226 C CA . GLY A 1 692 ? -28.432 -25.442 29.443 1.00 82.44 692 GLY A CA 1
ATOM 5227 C C . GLY A 1 692 ? -29.399 -26.096 30.433 1.00 82.44 692 GLY A C 1
ATOM 5228 O O . GLY A 1 692 ? -29.546 -25.622 31.557 1.00 82.44 692 GLY A O 1
ATOM 5229 N N . ALA A 1 693 ? -29.976 -27.247 30.078 1.00 85.56 693 ALA A N 1
ATOM 5230 C CA . ALA A 1 693 ? -30.861 -28.006 30.960 1.00 85.56 693 ALA A CA 1
ATOM 5231 C C . ALA A 1 693 ? -30.149 -28.487 32.243 1.00 85.56 693 ALA A C 1
ATOM 5233 O O . ALA A 1 693 ? -30.709 -28.400 33.336 1.00 85.56 693 ALA A O 1
ATOM 5234 N N . SER A 1 694 ? -28.883 -28.911 32.158 1.00 87.94 694 SER A N 1
ATOM 5235 C CA . SER A 1 694 ? -28.106 -29.275 33.351 1.00 87.94 694 SER A CA 1
ATOM 5236 C C . SER A 1 694 ? -27.838 -28.078 34.271 1.00 87.94 694 SER A C 1
ATOM 5238 O O . SER A 1 694 ? -27.858 -28.242 35.493 1.00 87.94 694 SER A O 1
ATOM 5240 N N . ALA A 1 695 ? -27.574 -26.890 33.718 1.00 85.50 695 ALA A N 1
ATOM 5241 C CA . ALA A 1 695 ? -27.400 -25.669 34.503 1.00 85.50 695 ALA A CA 1
ATOM 5242 C C . ALA A 1 695 ? -28.723 -25.224 35.151 1.00 85.50 695 ALA A C 1
ATOM 5244 O O . ALA A 1 695 ? -28.743 -24.919 36.343 1.00 85.50 695 ALA A O 1
ATOM 5245 N N . ALA A 1 696 ? -29.830 -25.279 34.406 1.00 87.81 696 ALA A N 1
ATOM 5246 C CA . ALA A 1 696 ? -31.174 -24.991 34.902 1.00 87.81 696 ALA A CA 1
ATOM 5247 C C . ALA A 1 696 ? -31.562 -25.889 36.088 1.00 87.81 696 ALA A C 1
ATOM 5249 O O . ALA A 1 696 ? -32.067 -25.396 37.094 1.00 87.81 696 ALA A O 1
ATOM 5250 N N . ALA A 1 697 ? -31.248 -27.188 36.022 1.00 89.00 697 ALA A N 1
ATOM 5251 C CA . ALA A 1 697 ? -31.497 -28.111 37.127 1.00 89.00 697 ALA A CA 1
ATOM 5252 C C . ALA A 1 697 ? -30.786 -27.697 38.424 1.00 89.00 697 ALA A C 1
ATOM 5254 O O . ALA A 1 697 ? -31.383 -27.754 39.495 1.00 89.00 697 ALA A O 1
ATOM 5255 N N . ARG A 1 698 ? -29.527 -27.245 38.338 1.00 88.44 698 ARG A N 1
ATOM 5256 C CA . ARG A 1 698 ? -28.772 -26.758 39.507 1.00 88.44 698 ARG A CA 1
ATOM 5257 C C . ARG A 1 698 ? -29.421 -25.523 40.120 1.00 88.44 698 ARG A C 1
ATOM 5259 O O . ARG A 1 698 ? -29.566 -25.456 41.333 1.00 88.44 698 ARG A O 1
ATOM 5266 N N . ILE A 1 699 ? -29.871 -24.585 39.286 1.00 87.44 699 ILE A N 1
ATOM 5267 C CA . ILE A 1 699 ? -30.553 -23.370 39.752 1.00 87.44 699 ILE A CA 1
ATOM 5268 C C . ILE A 1 699 ? -31.846 -23.722 40.498 1.00 87.44 699 ILE A C 1
ATOM 5270 O O . ILE A 1 699 ? -32.101 -23.179 41.575 1.00 87.44 699 ILE A O 1
ATOM 5274 N N . LEU A 1 700 ? -32.636 -24.654 39.957 1.00 88.25 700 LEU A N 1
ATOM 5275 C CA . LEU A 1 700 ? -33.882 -25.105 40.580 1.00 88.25 700 LEU A CA 1
ATOM 5276 C C . LEU A 1 700 ? -33.639 -25.784 41.937 1.00 88.25 700 LEU A C 1
ATOM 5278 O O . LEU A 1 700 ? -34.385 -25.538 42.884 1.00 88.25 700 LEU A O 1
ATOM 5282 N N . LEU A 1 701 ? -32.565 -26.568 42.067 1.00 87.62 701 LEU A N 1
ATOM 5283 C CA . LEU A 1 701 ? -32.203 -27.240 43.321 1.00 87.62 701 LEU A CA 1
ATOM 5284 C C . LEU A 1 701 ? -31.681 -26.280 44.383 1.00 87.62 701 LEU A C 1
ATOM 5286 O O . LEU A 1 701 ? -32.101 -26.362 45.536 1.00 87.62 701 LEU A O 1
ATOM 5290 N N . ASP A 1 702 ? -30.753 -25.405 44.000 1.00 86.38 702 ASP A N 1
ATOM 5291 C CA . ASP A 1 702 ? -30.000 -24.588 44.951 1.00 86.38 702 ASP A CA 1
ATOM 5292 C C . ASP A 1 702 ? -30.770 -23.324 45.358 1.00 86.38 702 ASP A C 1
ATOM 5294 O O . ASP A 1 702 ? -30.595 -22.826 46.473 1.00 86.38 702 ASP A O 1
ATOM 5298 N N . TYR A 1 703 ? -31.626 -22.792 44.473 1.00 85.12 703 TYR A N 1
ATOM 5299 C CA . TYR A 1 703 ? -32.289 -21.499 44.681 1.00 85.12 703 TYR A CA 1
ATOM 5300 C C . TYR A 1 703 ? -33.819 -21.525 44.612 1.00 85.12 703 TYR A C 1
ATOM 5302 O O . TYR A 1 703 ? -34.436 -20.640 45.210 1.00 85.12 703 TYR A O 1
ATOM 5310 N N . ALA A 1 704 ? -34.441 -22.486 43.914 1.00 84.06 704 ALA A N 1
ATOM 5311 C CA . ALA A 1 704 ? -35.905 -22.590 43.830 1.00 84.06 704 ALA A CA 1
ATOM 5312 C C . ALA A 1 704 ? -36.516 -23.620 44.804 1.00 84.06 704 ALA A C 1
ATOM 5314 O O . ALA A 1 704 ? -37.712 -23.541 45.075 1.00 84.06 704 ALA A O 1
ATOM 5315 N N . ASP A 1 705 ? -35.701 -24.537 45.347 1.00 85.00 705 ASP A N 1
ATOM 5316 C CA . ASP A 1 705 ? -36.132 -25.731 46.104 1.00 85.00 705 ASP A CA 1
ATOM 5317 C C . ASP A 1 705 ? -37.149 -26.596 45.324 1.00 85.00 705 ASP A C 1
ATOM 5319 O O . ASP A 1 705 ? -37.982 -27.299 45.894 1.00 85.00 705 ASP A O 1
ATOM 5323 N N . ASP A 1 706 ? -37.081 -26.544 43.988 1.00 88.06 706 ASP A N 1
ATOM 5324 C CA . ASP A 1 706 ? -37.960 -27.282 43.079 1.00 88.06 706 ASP A CA 1
ATOM 5325 C C . ASP A 1 706 ? -37.270 -28.561 42.591 1.00 88.06 706 ASP A C 1
ATOM 5327 O O . ASP A 1 706 ? -36.570 -28.598 41.574 1.00 88.06 706 ASP A O 1
ATOM 5331 N N . VAL A 1 707 ? -37.455 -29.634 43.361 1.00 88.19 707 VAL A N 1
ATOM 5332 C CA . VAL A 1 707 ? -36.867 -30.948 43.070 1.00 88.19 707 VAL A CA 1
ATOM 5333 C C . VAL A 1 707 ? -37.523 -31.607 41.850 1.00 88.19 707 VAL A C 1
ATOM 5335 O O . VAL A 1 707 ? -36.837 -32.308 41.105 1.00 88.19 707 VAL A O 1
ATOM 5338 N N . ASP A 1 708 ? -38.820 -31.376 41.622 1.00 89.44 708 ASP A N 1
ATOM 5339 C CA . ASP A 1 708 ? -39.550 -31.914 40.466 1.00 89.44 708 ASP A CA 1
ATOM 5340 C C . ASP A 1 708 ? -39.016 -31.319 39.165 1.00 89.44 708 ASP A C 1
ATOM 5342 O O . ASP A 1 708 ? -38.575 -32.051 38.272 1.00 89.44 708 ASP A O 1
ATOM 5346 N N . GLY A 1 709 ? -38.993 -29.986 39.086 1.00 88.62 709 GLY A N 1
ATOM 5347 C CA . GLY A 1 709 ? -38.478 -29.264 37.930 1.00 88.62 709 GLY A CA 1
ATOM 5348 C C . GLY A 1 709 ? -37.006 -29.577 37.672 1.00 88.62 709 GLY A C 1
ATOM 5349 O O . GLY A 1 709 ? -36.602 -29.765 36.523 1.00 88.62 709 GLY A O 1
ATOM 5350 N N . ALA A 1 710 ? -36.199 -29.718 38.726 1.00 90.06 710 ALA A N 1
ATOM 5351 C CA . ALA A 1 710 ? -34.794 -30.077 38.588 1.00 90.06 710 ALA A CA 1
ATOM 5352 C C . ALA A 1 710 ? -34.579 -31.470 37.985 1.00 90.06 710 ALA A C 1
ATOM 5354 O O . ALA A 1 710 ? -33.745 -31.625 37.090 1.00 90.06 710 ALA A O 1
ATOM 5355 N N . VAL A 1 711 ? -35.324 -32.484 38.440 1.00 90.06 711 VAL A N 1
ATOM 5356 C CA . VAL A 1 711 ? -35.227 -33.836 37.870 1.00 90.06 711 VAL A CA 1
ATOM 5357 C C . VAL A 1 711 ? -35.697 -33.845 36.415 1.00 90.06 711 VAL A C 1
ATOM 5359 O O . VAL A 1 711 ? -35.059 -34.492 35.583 1.00 90.06 711 VAL A O 1
ATOM 5362 N N . ASP A 1 712 ? -36.721 -33.067 36.069 1.00 90.50 712 ASP A N 1
ATOM 5363 C CA . ASP A 1 712 ? -37.192 -32.943 34.685 1.00 90.50 712 ASP A CA 1
ATOM 5364 C C . ASP A 1 712 ? -36.148 -32.312 33.766 1.00 90.50 712 ASP A C 1
ATOM 5366 O O . ASP A 1 712 ? -35.942 -32.776 32.640 1.00 90.50 712 ASP A O 1
ATOM 5370 N N . MET A 1 713 ? -35.432 -31.300 34.252 1.00 90.12 713 MET A N 1
ATOM 5371 C CA . MET A 1 713 ? -34.323 -30.700 33.514 1.00 90.12 713 MET A CA 1
ATOM 5372 C C . MET A 1 713 ? -33.112 -31.643 33.415 1.00 90.12 713 MET A C 1
ATOM 5374 O O . MET A 1 713 ? -32.475 -31.688 32.366 1.00 90.12 713 MET A O 1
ATOM 5378 N N . LEU A 1 714 ? -32.828 -32.472 34.429 1.00 89.75 714 LEU A N 1
ATOM 5379 C CA . LEU A 1 714 ? -31.769 -33.496 34.355 1.00 89.75 714 LEU A CA 1
ATOM 5380 C C . LEU A 1 714 ? -32.103 -34.626 33.378 1.00 89.75 714 LEU A C 1
ATOM 5382 O O . LEU A 1 714 ? -31.204 -35.119 32.699 1.00 89.75 714 LEU A O 1
ATOM 5386 N N . VAL A 1 715 ? -33.378 -35.009 33.269 1.00 90.00 715 VAL A N 1
ATOM 5387 C CA . VAL A 1 715 ? -33.859 -35.954 32.249 1.00 90.00 715 VAL A CA 1
ATOM 5388 C C . VAL A 1 715 ? -33.693 -35.359 30.848 1.00 90.00 715 VAL A C 1
ATOM 5390 O O . VAL A 1 715 ? -33.175 -36.038 29.966 1.00 90.00 715 VAL A O 1
ATOM 5393 N N . LYS A 1 716 ? -34.037 -34.078 30.646 1.00 88.06 716 LYS A N 1
ATOM 5394 C CA . LYS A 1 716 ? -33.781 -33.365 29.376 1.00 88.06 716 LYS A CA 1
ATOM 5395 C C . LYS A 1 716 ? -32.286 -33.222 29.061 1.00 88.06 716 LYS A C 1
ATOM 5397 O O . LYS A 1 716 ? -31.911 -33.236 27.895 1.00 88.06 716 LYS A O 1
ATOM 5402 N N . ALA A 1 717 ? -31.444 -33.093 30.085 1.00 87.44 717 ALA A N 1
ATOM 5403 C CA . ALA A 1 717 ? -29.988 -33.040 29.958 1.00 87.44 717 ALA A CA 1
ATOM 5404 C C . ALA A 1 717 ? -29.329 -34.419 29.770 1.00 87.44 717 ALA A C 1
ATOM 5406 O O . ALA A 1 717 ? -28.118 -34.480 29.571 1.00 87.44 717 ALA A O 1
ATOM 5407 N N . GLU A 1 718 ? -30.098 -35.511 29.870 1.00 89.06 718 GLU A N 1
ATOM 5408 C CA . GLU A 1 718 ? -29.615 -36.901 29.874 1.00 89.06 718 GLU A CA 1
ATOM 5409 C C . GLU A 1 718 ? -28.615 -37.216 31.005 1.00 89.06 718 GLU A C 1
ATOM 5411 O O . GLU A 1 718 ? -27.818 -38.153 30.936 1.00 89.06 718 GLU A O 1
ATOM 5416 N N . ALA A 1 719 ? -28.666 -36.450 32.095 1.00 89.38 719 ALA A N 1
ATOM 5417 C CA . ALA A 1 719 ? -27.819 -36.617 33.271 1.00 89.38 719 ALA A CA 1
ATOM 5418 C C . ALA A 1 719 ? -28.430 -37.646 34.245 1.00 89.38 719 ALA A C 1
ATOM 5420 O O . ALA A 1 719 ? -28.771 -37.336 35.389 1.00 89.38 719 ALA A O 1
ATOM 5421 N N . TRP A 1 720 ? -28.589 -38.893 33.786 1.00 91.31 720 TRP A N 1
ATOM 5422 C CA . TRP A 1 720 ? -29.350 -39.946 34.481 1.00 91.31 720 TRP A CA 1
ATOM 5423 C C . TRP A 1 720 ? -28.824 -40.285 35.880 1.00 91.31 720 TRP A C 1
ATOM 5425 O O . TRP A 1 720 ? -29.602 -40.509 36.809 1.00 91.31 720 TRP A O 1
ATOM 5435 N N . SER A 1 721 ? -27.499 -40.350 36.033 1.00 90.12 721 SER A N 1
ATOM 5436 C CA . SER A 1 721 ? -26.844 -40.656 37.310 1.00 90.12 721 SER A CA 1
ATOM 5437 C C . SER A 1 721 ? -27.143 -39.584 38.353 1.00 90.12 721 SER A C 1
ATOM 5439 O O . SER A 1 721 ? -27.481 -39.909 39.491 1.00 90.12 721 SER A O 1
ATOM 5441 N N . GLU A 1 722 ? -27.091 -38.320 37.943 1.00 89.75 722 GLU A N 1
ATOM 5442 C CA . GLU A 1 722 ? -27.338 -37.173 38.805 1.00 89.75 722 GLU A CA 1
ATOM 5443 C C . GLU A 1 722 ? -28.823 -37.035 39.154 1.00 89.75 722 GLU A C 1
ATOM 5445 O O . GLU A 1 722 ? -29.163 -36.883 40.328 1.00 89.75 722 GLU A O 1
ATOM 5450 N N . GLY A 1 723 ? -29.718 -37.208 38.175 1.00 89.50 723 GLY A N 1
ATOM 5451 C CA . GLY A 1 723 ? -31.164 -37.240 38.417 1.00 89.50 723 GLY A CA 1
ATOM 5452 C C . GLY A 1 723 ? -31.556 -38.325 39.424 1.00 89.50 723 GLY A C 1
ATOM 5453 O O . GLY A 1 723 ? -32.300 -38.065 40.370 1.00 89.50 723 GLY A O 1
ATOM 5454 N N . ARG A 1 724 ? -30.988 -39.531 39.290 1.00 88.38 724 ARG A N 1
ATOM 5455 C CA . ARG A 1 724 ? -31.223 -40.638 40.231 1.00 88.38 724 ARG A CA 1
ATOM 5456 C C . ARG A 1 724 ? -30.638 -40.358 41.612 1.00 88.38 724 ARG A C 1
ATOM 5458 O O . ARG A 1 724 ? -31.295 -40.636 42.613 1.00 88.38 724 ARG A O 1
ATOM 5465 N N . ARG A 1 725 ? -29.423 -39.801 41.677 1.00 91.62 725 ARG A N 1
ATOM 5466 C CA . ARG A 1 725 ? -28.762 -39.429 42.936 1.00 91.62 725 ARG A CA 1
ATOM 5467 C C . ARG A 1 725 ? -29.622 -38.451 43.731 1.00 91.62 725 ARG A C 1
ATOM 5469 O O . ARG A 1 725 ? -29.816 -38.655 44.924 1.00 91.62 725 ARG A O 1
ATOM 5476 N N . ILE A 1 726 ? -30.153 -37.423 43.074 1.00 90.00 726 ILE A N 1
ATOM 5477 C CA . ILE A 1 726 ? -30.961 -36.376 43.710 1.00 90.00 726 ILE A CA 1
ATOM 5478 C C . ILE A 1 726 ? -32.323 -36.910 44.152 1.00 90.00 726 ILE A C 1
ATOM 5480 O O . ILE A 1 726 ? -32.734 -36.643 45.280 1.00 90.00 726 ILE A O 1
ATOM 5484 N N . ALA A 1 727 ? -32.983 -37.710 43.310 1.00 89.44 727 ALA A N 1
ATOM 5485 C CA . ALA A 1 727 ? -34.245 -38.360 43.654 1.00 89.44 727 ALA A CA 1
ATOM 5486 C C . ALA A 1 727 ? -34.114 -39.222 44.924 1.00 89.44 727 ALA A C 1
ATOM 5488 O O . ALA A 1 727 ? -34.907 -39.089 45.855 1.00 89.44 727 ALA A O 1
ATOM 5489 N N . VAL A 1 728 ? -33.055 -40.036 45.016 1.00 89.06 728 VAL A N 1
ATOM 5490 C CA . VAL A 1 728 ? -32.779 -40.861 46.205 1.00 89.06 728 VAL A CA 1
ATOM 5491 C C . VAL A 1 728 ? -32.392 -39.997 47.410 1.00 89.06 728 VAL A C 1
ATOM 5493 O O . VAL A 1 728 ? -32.899 -40.222 48.506 1.00 89.06 728 VAL A O 1
ATOM 5496 N N . LEU A 1 729 ? -31.551 -38.973 47.223 1.00 91.25 729 LEU A N 1
ATOM 5497 C CA . LEU A 1 729 ? -31.119 -38.069 48.297 1.00 91.25 729 LEU A CA 1
ATOM 5498 C C . LEU A 1 729 ? -32.296 -37.327 48.948 1.00 91.25 729 LEU A C 1
ATOM 5500 O O . LEU A 1 729 ? -32.294 -37.104 50.156 1.00 91.25 729 LEU A O 1
ATOM 5504 N N . ARG A 1 730 ? -33.313 -36.962 48.161 1.00 89.56 730 ARG A N 1
ATOM 5505 C CA . ARG A 1 730 ? -34.540 -36.305 48.636 1.00 89.56 730 ARG A CA 1
ATOM 5506 C C . ARG A 1 730 ? -35.651 -37.293 49.018 1.00 89.56 730 ARG A C 1
ATOM 5508 O O . ARG A 1 730 ? -36.764 -36.860 49.290 1.00 89.56 730 ARG A O 1
ATOM 5515 N N . SER A 1 731 ? -35.351 -38.597 49.085 1.00 88.75 731 SER A N 1
ATOM 5516 C CA . SER A 1 731 ? -36.298 -39.670 49.441 1.00 88.75 731 SER A CA 1
ATOM 5517 C C . SER A 1 731 ? -37.542 -39.732 48.540 1.00 88.75 731 SER A C 1
ATOM 5519 O O . SER A 1 731 ? -38.644 -40.023 49.000 1.00 88.75 731 SER A O 1
ATOM 5521 N N . ARG A 1 732 ? -37.365 -39.455 47.244 1.00 89.12 732 ARG A N 1
ATOM 5522 C CA . ARG A 1 732 ? -38.417 -39.439 46.221 1.00 89.12 732 ARG A CA 1
ATOM 5523 C C . ARG A 1 732 ? -38.215 -40.538 45.185 1.00 89.12 732 ARG A C 1
ATOM 5525 O O . ARG A 1 732 ? -37.585 -40.346 44.145 1.00 89.12 732 ARG A O 1
ATOM 5532 N N . GLU A 1 733 ? -38.747 -41.721 45.480 1.00 86.38 733 GLU A N 1
ATOM 5533 C CA . GLU A 1 733 ? -38.657 -42.892 44.593 1.00 86.38 733 GLU A CA 1
ATOM 5534 C C . GLU A 1 733 ? -39.464 -42.732 43.295 1.00 86.38 733 GLU A C 1
ATOM 5536 O O . GLU A 1 733 ? -39.097 -43.282 42.255 1.00 86.38 733 GLU A O 1
ATOM 5541 N N . ASP A 1 734 ? -40.530 -41.934 43.334 1.00 89.00 734 ASP A N 1
ATOM 5542 C CA . ASP A 1 734 ? -41.356 -41.590 42.178 1.00 89.00 734 ASP A CA 1
ATOM 5543 C C . ASP A 1 734 ? -40.533 -40.901 41.075 1.00 89.00 734 ASP A C 1
ATOM 5545 O O . ASP A 1 734 ? -40.622 -41.267 39.900 1.00 89.00 734 ASP A O 1
ATOM 5549 N N . LEU A 1 735 ? -39.640 -39.985 41.460 1.00 89.12 735 LEU A N 1
ATOM 5550 C CA . LEU A 1 735 ? -38.717 -39.313 40.545 1.00 89.12 735 LEU A CA 1
ATOM 5551 C C . LEU A 1 735 ? -37.606 -40.241 40.038 1.00 89.12 735 LEU A C 1
ATOM 5553 O O . LEU A 1 735 ? -37.202 -40.145 38.880 1.00 89.12 735 LEU A O 1
ATOM 5557 N N . ALA A 1 736 ? -37.139 -41.188 40.856 1.00 86.94 736 ALA A N 1
ATOM 5558 C CA . ALA A 1 736 ? -36.145 -42.173 40.424 1.00 86.94 736 ALA A CA 1
ATOM 5559 C C . ALA A 1 736 ? -36.698 -43.099 39.323 1.00 86.94 736 ALA A C 1
ATOM 5561 O O . ALA A 1 736 ? -35.976 -43.465 38.385 1.00 86.94 736 ALA A O 1
ATOM 5562 N N . ARG A 1 737 ? -37.993 -43.435 39.403 1.00 88.38 737 ARG A N 1
ATOM 5563 C CA . ARG A 1 737 ? -38.703 -44.158 38.344 1.00 88.38 737 ARG A CA 1
ATOM 5564 C C . ARG A 1 737 ? -38.800 -43.320 37.071 1.00 88.38 737 ARG A C 1
ATOM 5566 O O . ARG A 1 737 ? -38.405 -43.804 36.017 1.00 88.38 737 ARG A O 1
ATOM 5573 N N . LYS A 1 738 ? -39.184 -42.043 37.188 1.00 90.50 738 LYS A N 1
ATOM 5574 C CA . LYS A 1 738 ? -39.250 -41.096 36.059 1.00 90.50 738 LYS A CA 1
ATOM 5575 C C . LYS A 1 738 ? -37.920 -40.982 35.301 1.00 90.50 738 LYS A C 1
ATOM 5577 O O . LYS A 1 738 ? -37.908 -41.013 34.074 1.00 90.50 738 LYS A O 1
ATOM 5582 N N . VAL A 1 739 ? -36.791 -40.920 36.014 1.00 90.81 739 VAL A N 1
ATOM 5583 C CA . VAL A 1 739 ? -35.442 -40.912 35.409 1.00 90.81 739 VAL A CA 1
ATOM 5584 C C . VAL A 1 739 ? -35.145 -42.220 34.671 1.00 90.81 739 VAL A C 1
ATOM 5586 O O . VAL A 1 739 ? -34.517 -42.202 33.616 1.00 90.81 739 VAL A O 1
ATOM 5589 N N . SER A 1 740 ? -35.585 -43.357 35.213 1.00 89.75 740 SER A N 1
ATOM 5590 C CA . SER A 1 740 ? -35.368 -44.674 34.600 1.00 89.75 740 SER A CA 1
ATOM 5591 C C . SER A 1 740 ? -36.194 -44.854 33.325 1.00 89.75 740 SER A C 1
ATOM 5593 O O . SER A 1 740 ? -35.659 -45.323 32.322 1.00 89.75 740 SER A O 1
ATOM 5595 N N . ASP A 1 741 ? -37.451 -44.410 33.340 1.00 89.94 741 ASP A N 1
ATOM 5596 C CA . ASP A 1 741 ? -38.330 -44.421 32.167 1.00 89.94 741 ASP A CA 1
ATOM 5597 C C . ASP A 1 741 ? -37.795 -43.476 31.074 1.00 89.94 741 ASP A C 1
ATOM 5599 O O . ASP A 1 741 ? -37.746 -43.837 29.898 1.00 89.94 741 ASP A O 1
ATOM 5603 N N . GLY A 1 742 ? -37.302 -42.293 31.464 1.00 90.12 742 GLY A N 1
ATOM 5604 C CA . GLY A 1 742 ? -36.641 -41.353 30.554 1.00 90.12 742 GLY A CA 1
ATOM 5605 C C . GLY A 1 742 ? -35.380 -41.930 29.899 1.00 90.12 742 GLY A C 1
ATOM 5606 O O . GLY A 1 742 ? -35.190 -41.775 28.693 1.00 90.12 742 GLY A O 1
ATOM 5607 N N . ALA A 1 743 ? -34.551 -42.645 30.666 1.00 89.75 743 ALA A N 1
ATOM 5608 C CA . ALA A 1 743 ? -33.348 -43.296 30.149 1.00 89.75 743 ALA A CA 1
ATOM 5609 C C . ALA A 1 743 ? -33.679 -44.420 29.153 1.00 89.75 743 ALA A C 1
ATOM 5611 O O . ALA A 1 743 ? -32.995 -44.558 28.139 1.00 89.75 743 ALA A O 1
ATOM 5612 N N . ALA A 1 744 ? -34.734 -45.199 29.417 1.00 90.25 744 ALA A N 1
ATOM 5613 C CA . ALA A 1 744 ? -35.207 -46.235 28.501 1.00 90.25 744 ALA A CA 1
ATOM 5614 C C . ALA A 1 744 ? -35.686 -45.629 27.171 1.00 90.25 744 ALA A C 1
ATOM 5616 O O . ALA A 1 744 ? -35.239 -46.056 26.108 1.00 90.25 744 ALA A O 1
ATOM 5617 N N . ALA A 1 745 ? -36.499 -44.570 27.228 1.00 89.81 745 ALA A N 1
ATOM 5618 C CA . ALA A 1 745 ? -36.974 -43.872 26.035 1.00 89.81 745 ALA A CA 1
ATOM 5619 C C . ALA A 1 745 ? -35.829 -43.240 25.217 1.00 89.81 745 ALA A C 1
ATOM 5621 O O . ALA A 1 745 ? -35.866 -43.242 23.988 1.00 89.81 745 ALA A O 1
ATOM 5622 N N . ALA A 1 746 ? -34.794 -42.705 25.875 1.00 88.44 746 ALA A N 1
ATOM 5623 C CA . ALA A 1 746 ? -33.610 -42.189 25.186 1.00 88.44 746 ALA A CA 1
ATOM 5624 C C . ALA A 1 746 ? -32.816 -43.311 24.496 1.00 88.44 746 ALA A C 1
ATOM 5626 O O . ALA A 1 746 ? -32.382 -43.145 23.357 1.00 88.44 746 ALA A O 1
ATOM 5627 N N . ALA A 1 747 ? -32.667 -44.469 25.146 1.00 89.00 747 ALA A N 1
ATOM 5628 C CA . ALA A 1 747 ? -31.990 -45.625 24.562 1.00 89.00 747 ALA A CA 1
ATOM 5629 C C . ALA A 1 747 ? -32.696 -46.135 23.295 1.00 89.00 747 ALA A C 1
ATOM 5631 O O . ALA A 1 747 ? -32.024 -46.429 22.307 1.00 89.00 747 ALA A O 1
ATOM 5632 N N . GLU A 1 748 ? -34.031 -46.185 23.297 1.00 91.06 748 GLU A N 1
ATOM 5633 C CA . GLU A 1 748 ? -34.830 -46.541 22.115 1.00 91.06 748 GLU A CA 1
ATOM 5634 C C . GLU A 1 748 ? -34.586 -45.567 20.954 1.00 91.06 748 GLU A C 1
ATOM 5636 O O . GLU A 1 748 ? -34.291 -45.999 19.840 1.00 91.06 748 GLU A O 1
ATOM 5641 N N . ARG A 1 749 ? -34.587 -44.254 21.223 1.00 89.50 749 ARG A N 1
ATOM 5642 C CA . ARG A 1 749 ? -34.283 -43.232 20.205 1.00 89.50 749 ARG A CA 1
ATOM 5643 C C . ARG A 1 749 ? -32.876 -43.373 19.629 1.00 89.50 749 ARG A C 1
ATOM 5645 O O . ARG A 1 749 ? -32.699 -43.245 18.421 1.00 89.50 749 ARG A O 1
ATOM 5652 N N . TYR A 1 750 ? -31.873 -43.641 20.468 1.00 88.69 750 TYR A N 1
ATOM 5653 C CA . TYR A 1 750 ? -30.500 -43.847 20.000 1.00 88.69 750 TYR A CA 1
ATOM 5654 C C . TYR A 1 750 ? -30.358 -45.100 19.140 1.00 88.69 750 TYR A C 1
ATOM 5656 O O . TYR A 1 750 ? -29.612 -45.086 18.164 1.00 88.69 750 TYR A O 1
ATOM 5664 N N . LEU A 1 751 ? -31.074 -46.172 19.478 1.00 92.00 751 LEU A N 1
ATOM 5665 C CA . LEU A 1 751 ? -31.121 -47.379 18.658 1.00 92.00 751 LEU A CA 1
ATOM 5666 C C . LEU A 1 751 ? -31.722 -47.087 17.279 1.00 92.00 751 LEU A C 1
ATOM 5668 O O . LEU A 1 751 ? -31.119 -47.456 16.274 1.00 92.00 751 LEU A O 1
ATOM 5672 N N . GLU A 1 752 ? -32.851 -46.381 17.216 1.00 92.50 752 GLU A N 1
ATOM 5673 C CA . GLU A 1 752 ? -33.482 -45.990 15.948 1.00 92.50 752 GLU A CA 1
ATOM 5674 C C . GLU A 1 752 ? -32.584 -45.068 15.102 1.00 92.50 752 GLU A C 1
ATOM 5676 O O . GLU A 1 752 ? -32.418 -45.291 13.901 1.00 92.50 752 GLU A O 1
ATOM 5681 N N . ASP A 1 753 ? -31.940 -44.070 15.713 1.00 89.31 753 ASP A N 1
ATOM 5682 C CA . ASP A 1 753 ? -31.005 -43.170 15.023 1.00 89.31 753 ASP A CA 1
ATOM 5683 C C . ASP A 1 753 ? -29.764 -43.920 14.501 1.00 89.31 753 ASP A C 1
ATOM 5685 O O . ASP A 1 753 ? -29.307 -43.690 13.382 1.00 89.31 753 ASP A O 1
ATOM 5689 N N . MET A 1 754 ? -29.239 -44.887 15.259 1.00 89.69 754 MET A N 1
ATOM 5690 C CA . MET A 1 754 ? -28.122 -45.722 14.805 1.00 89.69 754 MET A CA 1
ATOM 5691 C C . MET A 1 754 ? -28.513 -46.637 13.641 1.00 89.69 754 MET A C 1
ATOM 5693 O O . MET A 1 754 ? -27.721 -46.795 12.712 1.00 89.69 754 MET A O 1
ATOM 5697 N N . ILE A 1 755 ? -29.720 -47.210 13.666 1.00 92.56 755 ILE A N 1
ATOM 5698 C CA . ILE A 1 755 ? -30.243 -48.037 12.570 1.00 92.56 755 ILE A CA 1
ATOM 5699 C C . ILE A 1 755 ? -30.401 -47.187 11.305 1.00 92.56 755 ILE A C 1
ATOM 5701 O O . ILE A 1 755 ? -29.853 -47.527 10.261 1.00 92.56 755 ILE A O 1
ATOM 5705 N N . THR A 1 756 ? -31.057 -46.029 11.407 1.00 92.06 756 THR A N 1
ATOM 5706 C CA . THR A 1 756 ? -31.265 -45.143 10.250 1.00 92.06 756 THR A CA 1
ATOM 5707 C C . THR A 1 756 ? -29.950 -44.607 9.674 1.00 92.06 756 THR A C 1
ATOM 5709 O O . THR A 1 756 ? -29.800 -44.526 8.453 1.00 92.06 756 THR A O 1
ATOM 5712 N N . LYS A 1 757 ? -28.959 -44.287 10.518 1.00 89.88 757 LYS A N 1
ATOM 5713 C CA . LYS A 1 757 ? -27.611 -43.900 10.070 1.00 89.88 757 LYS A CA 1
ATOM 5714 C C . LYS A 1 757 ? -26.857 -45.046 9.402 1.00 89.88 757 LYS A C 1
ATOM 5716 O O . LYS A 1 757 ? -26.128 -44.784 8.445 1.00 89.88 757 LYS A O 1
ATOM 5721 N N . ALA A 1 758 ? -27.016 -46.282 9.876 1.00 90.88 758 ALA A N 1
ATOM 5722 C CA . ALA A 1 758 ? -26.428 -47.454 9.233 1.00 90.88 758 ALA A CA 1
ATOM 5723 C C . ALA A 1 758 ? -27.014 -47.658 7.827 1.00 90.88 758 ALA A C 1
ATOM 5725 O O . ALA A 1 758 ? -26.251 -47.733 6.862 1.00 90.88 758 ALA A O 1
ATOM 5726 N N . ASP A 1 759 ? -28.342 -47.611 7.693 1.00 90.75 759 ASP A N 1
ATOM 5727 C CA . ASP A 1 759 ? -29.031 -47.740 6.403 1.00 90.75 759 ASP A CA 1
ATOM 5728 C C . ASP A 1 759 ? -28.606 -46.629 5.419 1.00 90.75 759 ASP A C 1
ATOM 5730 O O . ASP A 1 759 ? -28.259 -46.884 4.262 1.00 90.75 759 ASP A O 1
ATOM 5734 N N . ALA A 1 760 ? -28.552 -45.376 5.888 1.00 89.56 760 ALA A N 1
ATOM 5735 C CA . ALA A 1 760 ? -28.125 -44.236 5.074 1.00 89.56 760 ALA A CA 1
ATOM 5736 C C . ALA A 1 760 ? -26.641 -44.311 4.665 1.00 89.56 760 ALA A C 1
ATOM 5738 O O . ALA A 1 760 ? -26.264 -43.846 3.579 1.00 89.56 760 ALA A O 1
ATOM 5739 N N . PHE A 1 761 ? -25.784 -44.880 5.519 1.00 91.62 761 PHE A N 1
ATOM 5740 C CA . PHE A 1 761 ? -24.373 -45.100 5.214 1.00 91.62 761 PHE A CA 1
ATOM 5741 C C . PHE A 1 761 ? -24.200 -46.146 4.111 1.00 91.62 761 PHE A C 1
ATOM 5743 O O . PHE A 1 761 ? -23.423 -45.916 3.183 1.00 91.62 761 PHE A O 1
ATOM 5750 N N . GLU A 1 762 ? -24.948 -47.251 4.162 1.00 90.88 762 GLU A N 1
ATOM 5751 C CA . GLU A 1 762 ? -24.929 -48.271 3.110 1.00 90.88 762 GLU A CA 1
ATOM 5752 C C . GLU A 1 762 ? -25.342 -47.689 1.753 1.00 90.88 762 GLU A C 1
ATOM 5754 O O . GLU A 1 762 ? -24.631 -47.869 0.757 1.00 90.88 762 GLU A O 1
ATOM 5759 N N . GLU A 1 763 ? -26.426 -46.907 1.716 1.00 90.38 763 GLU A N 1
ATOM 5760 C CA . GLU A 1 763 ? -26.887 -46.255 0.487 1.00 90.38 763 GLU A CA 1
ATOM 5761 C C . GLU A 1 763 ? -25.856 -45.241 -0.046 1.00 90.38 763 GLU A C 1
ATOM 5763 O O . GLU A 1 763 ? -25.540 -45.214 -1.242 1.00 90.38 763 GLU A O 1
ATOM 5768 N N . SER A 1 764 ? -25.279 -44.424 0.839 1.00 88.94 764 SER A N 1
ATOM 5769 C CA . SER A 1 764 ? -24.263 -43.430 0.473 1.00 88.94 764 SER A CA 1
ATOM 5770 C C . SER A 1 764 ? -22.977 -44.079 -0.041 1.00 88.94 764 SER A C 1
ATOM 5772 O O . SER A 1 764 ? -22.387 -43.600 -1.013 1.00 88.94 764 SER A O 1
ATOM 5774 N N . ASN A 1 765 ? -22.556 -45.192 0.561 1.00 90.94 765 ASN A N 1
ATOM 5775 C CA . ASN A 1 765 ? -21.371 -45.936 0.146 1.00 90.94 765 ASN A CA 1
ATOM 5776 C C . ASN A 1 765 ? -21.575 -46.610 -1.222 1.00 90.94 765 ASN A C 1
ATOM 5778 O O . ASN A 1 765 ? -20.681 -46.575 -2.071 1.00 90.94 765 ASN A O 1
ATOM 5782 N N . ALA A 1 766 ? -22.774 -47.145 -1.485 1.00 90.81 766 ALA A N 1
ATOM 5783 C CA . ALA A 1 766 ? -23.136 -47.666 -2.803 1.00 90.81 766 ALA A CA 1
ATOM 5784 C C . ALA A 1 766 ? -23.058 -46.571 -3.884 1.00 90.81 766 ALA A C 1
ATOM 5786 O O . ALA A 1 766 ? -22.385 -46.753 -4.904 1.00 90.81 766 ALA A O 1
ATOM 5787 N N . ARG A 1 767 ? -23.648 -45.392 -3.624 1.00 87.88 767 ARG A N 1
ATOM 5788 C CA . ARG A 1 767 ? -23.573 -44.224 -4.525 1.00 87.88 767 ARG A CA 1
ATOM 5789 C C . ARG A 1 767 ? -22.132 -43.764 -4.755 1.00 87.88 767 ARG A C 1
ATOM 5791 O O . ARG A 1 767 ? -21.752 -43.471 -5.888 1.00 87.88 767 ARG A O 1
ATOM 5798 N N . TYR A 1 768 ? -21.310 -43.723 -3.706 1.00 86.19 768 TYR A N 1
ATOM 5799 C CA . TYR A 1 768 ? -19.894 -43.370 -3.821 1.00 86.19 768 TYR A CA 1
ATOM 5800 C C . TYR A 1 768 ? -19.128 -44.363 -4.708 1.00 86.19 768 TYR A C 1
ATOM 5802 O O . TYR A 1 768 ? -18.359 -43.951 -5.581 1.00 86.19 768 TYR A O 1
ATOM 5810 N N . GLY A 1 769 ? -19.394 -45.664 -4.558 1.00 88.25 769 GLY A N 1
ATOM 5811 C CA . GLY A 1 769 ? -18.847 -46.703 -5.428 1.00 88.25 769 GLY A CA 1
ATOM 5812 C C . GLY A 1 769 ? -19.162 -46.470 -6.911 1.00 88.25 769 GLY A C 1
ATOM 5813 O O . GLY A 1 769 ? -18.290 -46.651 -7.765 1.00 88.25 769 GLY A O 1
ATOM 5814 N N . ASP A 1 770 ? -20.369 -46.007 -7.233 1.00 89.62 770 ASP A N 1
ATOM 5815 C CA . ASP A 1 770 ? -20.753 -45.683 -8.611 1.00 89.62 770 ASP A CA 1
ATOM 5816 C C . ASP A 1 770 ? -20.076 -44.411 -9.141 1.00 89.62 770 ASP A C 1
ATOM 5818 O O . ASP A 1 770 ? -19.625 -44.391 -10.290 1.00 89.62 770 ASP A O 1
ATOM 5822 N N . VAL A 1 771 ? -19.891 -43.387 -8.300 1.00 83.38 771 VAL A N 1
ATOM 5823 C CA . VAL A 1 771 ? -19.116 -42.181 -8.651 1.00 83.38 771 VAL A CA 1
ATOM 5824 C C . VAL A 1 771 ? -17.657 -42.527 -8.966 1.00 83.38 771 VAL A C 1
ATOM 5826 O O . VAL A 1 771 ? -17.096 -42.020 -9.941 1.00 83.38 771 VAL A O 1
ATOM 5829 N N . VAL A 1 772 ? -17.038 -43.426 -8.194 1.00 79.50 772 VAL A N 1
ATOM 5830 C CA . VAL A 1 772 ? -15.664 -43.893 -8.448 1.00 79.50 772 VAL A CA 1
ATOM 5831 C C . VAL A 1 772 ? -15.566 -44.629 -9.790 1.00 79.50 772 VAL A C 1
ATOM 5833 O O . VAL A 1 772 ? -14.620 -44.393 -10.547 1.00 79.50 772 VAL A O 1
ATOM 5836 N N . LYS A 1 773 ? -16.551 -45.472 -10.135 1.00 85.31 773 LYS A N 1
ATOM 5837 C CA . LYS A 1 773 ? -16.611 -46.136 -11.453 1.00 85.31 773 LYS A CA 1
ATOM 5838 C C . LYS A 1 773 ? -16.748 -45.128 -12.597 1.00 85.31 773 LYS A C 1
ATOM 5840 O O . LYS A 1 773 ? -16.135 -45.327 -13.641 1.00 85.31 773 LYS A O 1
ATOM 5845 N N . LEU A 1 774 ? -17.526 -44.061 -12.408 1.00 77.19 774 LEU A N 1
ATOM 5846 C CA . LEU A 1 774 ? -17.704 -42.993 -13.395 1.00 77.19 774 LEU A CA 1
ATOM 5847 C C . LEU A 1 774 ? -16.408 -42.207 -13.622 1.00 77.19 774 LEU A C 1
ATOM 5849 O O . LEU A 1 774 ? -16.003 -42.029 -14.767 1.00 77.19 774 LEU A O 1
ATOM 5853 N N . ARG A 1 775 ? -15.705 -41.816 -12.551 1.00 70.25 775 ARG A N 1
ATOM 5854 C CA . ARG A 1 775 ? -14.413 -41.113 -12.653 1.00 70.25 775 ARG A CA 1
ATOM 5855 C C . ARG A 1 775 ? -13.348 -41.942 -13.377 1.00 70.25 775 ARG A C 1
ATOM 5857 O O . ARG A 1 775 ? -12.602 -41.389 -14.171 1.00 70.25 775 ARG A O 1
ATOM 5864 N N . ARG A 1 776 ? -13.329 -43.266 -13.178 1.00 69.56 776 ARG A N 1
ATOM 5865 C CA . ARG A 1 776 ? -12.424 -44.190 -13.891 1.00 69.56 776 ARG A CA 1
ATOM 5866 C C . ARG A 1 776 ? -12.730 -44.384 -15.382 1.00 69.56 776 ARG A C 1
ATOM 5868 O O . ARG A 1 776 ? -11.911 -44.986 -16.054 1.00 69.56 776 ARG A O 1
ATOM 5875 N N . ARG A 1 777 ? -13.899 -43.962 -15.881 1.00 65.00 777 ARG A N 1
ATOM 5876 C CA . ARG A 1 777 ? -14.230 -43.995 -17.322 1.00 65.00 777 ARG A CA 1
ATOM 5877 C C . ARG A 1 777 ? -13.940 -42.676 -18.041 1.00 65.00 777 ARG A C 1
ATOM 5879 O O . ARG A 1 777 ? -14.027 -42.638 -19.261 1.00 65.00 777 ARG A O 1
ATOM 5886 N N . VAL A 1 778 ? -13.735 -41.597 -17.285 1.00 57.72 778 VAL A N 1
ATOM 5887 C CA . VAL A 1 778 ? -13.463 -40.248 -17.811 1.00 57.72 778 VAL A CA 1
ATOM 5888 C C . VAL A 1 778 ? -11.956 -40.006 -17.964 1.00 57.72 778 VAL A C 1
ATOM 5890 O O . VAL A 1 778 ? -11.564 -39.224 -18.825 1.00 57.72 778 VAL A O 1
ATOM 5893 N N . VAL A 1 779 ? -11.139 -40.683 -17.148 1.00 44.06 779 VAL A N 1
ATOM 5894 C CA . VAL A 1 779 ? -9.698 -40.908 -17.377 1.00 44.06 779 VAL A CA 1
ATOM 5895 C C . VAL A 1 779 ? -9.542 -42.034 -18.387 1.00 44.06 779 VAL A C 1
ATOM 5897 O O . VAL A 1 779 ? -8.665 -41.907 -19.265 1.00 44.06 779 VAL A O 1
#

Radius of gyration: 44.79 Å; chains: 1; bounding box: 105×91×118 Å

Foldseek 3Di:
DVVVQVLAVDDDDDDDPDPADADRDDPPDPDKGFLDKEWAQPPVDPDDDDDPPFATKIWTAIPVQFIKIWGCWDPDVPPPTDHIHIGGALEATEPDDFNDKYKHQQLCLFADDPPDDPPDDDDDDDDDDDDDPRRRIWMWGQHPQQFIDIRHATPGNAWDEWDDAVLLQWIWTWGADPFTWTWTFHSNLVNVQDNVVPPVSNCSRCVLGDDIGTDAHPKYWDDQDNVDQWTWIQHNVRDIDIDRDCSSLVLVLLVCLLVLNLQVSLVSCVVVVNQLLSSCLSDVCCCQVVCSLLSNCVRPLDLVSLLVNLLRDDLDRCCVPPNPDRPSSDRPDDDDDDDDDDDDDDDPDPRSNCSSVSSLVRNLVQVVVCLVVLAGPVRHGDHRCSNLLSNLSSQLRDVVRNLLVNLVVLVVVLVVVVVVDDDPPDDSCQDPVSLVSLVSNCVSPPLVVNLLSCVQVVPLVSSVSSQVSDPPHDCVPSVVVSVVLVPDDPLVSNLVSCVVSVVLLVNLVSLVVVLVVVVVVVVPPPDVPPPDDDDDDDDDDDDPVSVVSLVVSLVSCLVSVVLVSQLVVCPPVHLPSNLSSLLSNLVVCVVVLNLVVSLVSQVPRVVHPLVSNLSSCLSQLVVVSNVVSVVVVVVPDDDDPPPDDDDDPLQVQLVVLLVSLVVLLVVLRDHPPVDDDPDDDDDDPLQSNLNSLQVSLVSCVPRNVNLPSSLVSCLSNLVLVVSLVSCVVVVHVVSNVVSVVSNVVVVVVVVVVVVVVVVVVVVVVVVVVVVVVVVVVVD

pLDDT: mean 74.81, std 19.08, range [23.55, 94.75]